Protein AF-0000000085098505 (afdb_homodimer)

Foldseek 3Di:
DVVVVVVVVVPPPDDVPVPPPQPQPPPDPPPPDPPDDDDPPCPPPVPPSQRGPVSVPPPVVPVPPPPPDPPVPPDPPDDPVNVVDDPVPDPCPVVDDDDDDDDPVVVVLVCQVVLNPFQEWEDEPNDIDGHHLVLLLVQFVLSVPDPDRDRYHYDYCVQANPVLVVLVSVVSSDPDHDDDPVCLLSVLSNCVVRVRPVSVVVSVVQLVDCVNQAAPNLVVVLLVNVPGPSCVVSNVVSLVRHALCVLLSLLDPSLLVDDPVSLLCQLLDQRHEDAFLVVSVLSVLSSCVSPVPVCVVCLLSSLVSRDLLRAALLQLVQVCPQEDDPSSNVSCPPPVNVVNSVVSNVVNVVQCVVCVVVVHPSQADPSPPDDRHHFYWDAPLQPQRDQSHDNSVNNDYSVSSNSSSVVSVVDDPCSSVPIGTDDSRDDDPPPVVVVVVVVVVVVD/DVVVVVVVVVVPPDDPDVPPPQPQPFPDDPPPPPPDDDDPPCPCPPPPRPRGPVVVPPPVVPVPPDPPDPPVPPDPPDDPVNVVDDPVPDVCPVVDDDDDDDDPVVVVLVCQVVLHPFQEWEDEPNDIDGHHLVLLLVQFPLSVPDPDRDRYHYDYCVQANPVLVVLLSVVSSDPDDDDDPVCLLSVLSNCVVRVRPVSVVVSVVQLVDCVNQAQVNLVVVLLVNVPGPSCVVSNVVSLVRHALCVLLSLLDPSLLVDDPVSLLCQLLDQRHEDQFLVVSVLSVLSSCVVPVPVCVVCLLSSLVSRDLLRAALLQLVQVCPQEDDPSSNVSCPPPVNVVNSVVSNVVLVVQCVVCVVVVHNSQADPSPPDDRHHFHWDAPLQPQRDQSHDNSVNNDYSVSSNSSSVVSVVDDPCSSVPIGTDDSRDDDPPPVVVVVVVVVVVVD

Structure (mmCIF, N/CA/C/O backbone):
data_AF-0000000085098505-model_v1
#
loop_
_entity.id
_entity.type
_entity.pdbx_description
1 polymer GM20186
#
loop_
_atom_site.group_PDB
_atom_site.id
_atom_site.type_symbol
_atom_site.label_atom_id
_atom_site.label_alt_id
_atom_site.label_comp_id
_atom_site.label_asym_id
_atom_site.label_entity_id
_atom_site.label_seq_id
_atom_site.pdbx_PDB_ins_code
_atom_site.Cartn_x
_atom_site.Cartn_y
_atom_site.Cartn_z
_atom_site.occupancy
_atom_site.B_iso_or_equiv
_atom_site.auth_seq_id
_atom_site.auth_comp_id
_atom_site.auth_asym_id
_atom_site.auth_atom_id
_atom_site.pdbx_PDB_model_num
ATOM 1 N N . MET A 1 1 ? 0.4 5.277 16.359 1 29.17 1 MET A N 1
ATOM 2 C CA . MET A 1 1 ? 1.47 5.285 15.375 1 29.17 1 MET A CA 1
ATOM 3 C C . MET A 1 1 ? 2.838 5.227 16.047 1 29.17 1 MET A C 1
ATOM 5 O O . MET A 1 1 ? 3.709 4.465 15.617 1 29.17 1 MET A O 1
ATOM 9 N N . GLU A 1 2 ? 2.951 6.18 17.016 1 38.34 2 GLU A N 1
ATOM 10 C CA . GLU A 1 2 ? 4.168 6.152 17.812 1 38.34 2 GLU A CA 1
ATOM 11 C C . GLU A 1 2 ? 4.359 4.793 18.484 1 38.34 2 GLU A C 1
ATOM 13 O O . GLU A 1 2 ? 5.48 4.285 18.562 1 38.34 2 GLU A O 1
ATOM 18 N N . GLU A 1 3 ? 3.172 4.312 18.781 1 39.97 3 GLU A N 1
ATOM 19 C CA . GLU A 1 3 ? 3.305 3.055 19.516 1 39.97 3 GLU A CA 1
ATOM 20 C C . GLU A 1 3 ? 3.748 1.927 18.578 1 39.97 3 GLU A C 1
ATOM 22 O O . GLU A 1 3 ? 4.562 1.084 18.969 1 39.97 3 GLU A O 1
ATOM 27 N N . LEU A 1 4 ? 3.197 2.053 17.406 1 39.06 4 LEU A N 1
ATOM 28 C CA . LEU A 1 4 ? 3.545 0.969 16.484 1 39.06 4 LEU A CA 1
ATOM 29 C C . LEU A 1 4 ? 4.996 1.08 16.047 1 39.06 4 LEU A C 1
ATOM 31 O O . LEU A 1 4 ? 5.707 0.075 15.977 1 39.06 4 LEU A O 1
ATOM 35 N N . MET A 1 5 ? 5.473 2.301 15.828 1 36 5 MET A N 1
ATOM 36 C CA . MET A 1 5 ? 6.859 2.479 15.414 1 36 5 MET A CA 1
ATOM 37 C C . MET A 1 5 ? 7.809 2.25 16.594 1 36 5 MET A C 1
ATOM 39 O O . MET A 1 5 ? 8.984 1.926 16.391 1 36 5 MET A O 1
ATOM 43 N N . ARG A 1 6 ? 7.527 2.645 17.844 1 44.19 6 ARG A N 1
ATOM 44 C CA . ARG A 1 6 ? 8.414 2.41 18.984 1 44.19 6 ARG A CA 1
ATOM 45 C C . ARG A 1 6 ? 8.727 0.925 19.141 1 44.19 6 ARG A C 1
ATOM 47 O O . ARG A 1 6 ? 9.836 0.556 19.516 1 44.19 6 ARG A O 1
ATOM 54 N N . GLN A 1 7 ? 7.871 0.088 18.766 1 38.03 7 GLN A N 1
ATOM 55 C CA . GLN A 1 7 ? 8.133 -1.342 18.891 1 38.03 7 GLN A CA 1
ATOM 56 C C . GLN A 1 7 ? 9.164 -1.81 17.875 1 38.03 7 GLN A C 1
ATOM 58 O O . GLN A 1 7 ? 9.828 -2.83 18.078 1 38.03 7 GLN A O 1
ATOM 63 N N . GLN A 1 8 ? 9.297 -1.028 16.844 1 37.81 8 GLN A N 1
ATOM 64 C CA . GLN A 1 8 ? 10.242 -1.464 15.82 1 37.81 8 GLN A CA 1
ATOM 65 C C . GLN A 1 8 ? 11.68 -1.15 16.234 1 37.81 8 GLN A C 1
ATOM 67 O O . GLN A 1 8 ? 12.617 -1.818 15.789 1 37.81 8 GLN A O 1
ATOM 72 N N . GLN A 1 9 ? 11.977 -0.041 16.906 1 37.16 9 GLN A N 1
ATOM 73 C CA . GLN A 1 9 ? 13.367 0.325 17.156 1 37.16 9 GLN A CA 1
ATOM 74 C C . GLN A 1 9 ? 14.062 -0.715 18.016 1 37.16 9 GLN A C 1
ATOM 76 O O . GLN A 1 9 ? 15.297 -0.784 18.047 1 37.16 9 GLN A O 1
ATOM 81 N N . LEU A 1 10 ? 13.398 -1.278 19.016 1 36.31 10 LEU A N 1
ATOM 82 C CA . LEU A 1 10 ? 14.156 -2.156 19.906 1 36.31 10 LEU A CA 1
ATOM 83 C C . LEU A 1 10 ? 14.664 -3.383 19.156 1 36.31 10 LEU A C 1
ATOM 85 O O . LEU A 1 10 ? 15.57 -4.074 19.625 1 36.31 10 LEU A O 1
ATOM 89 N N . SER A 1 11 ? 13.914 -3.855 18.156 1 35.44 11 SER A N 1
ATOM 90 C CA . SER A 1 11 ? 14.242 -5.172 17.625 1 35.44 11 SER A CA 1
ATOM 91 C C . SER A 1 11 ? 15.367 -5.09 16.594 1 35.44 11 SER A C 1
ATOM 93 O O . SER A 1 11 ? 15.664 -6.066 15.906 1 35.44 11 SER A O 1
ATOM 95 N N . ASN A 1 12 ? 16.016 -3.971 16.453 1 32.5 12 ASN A N 1
ATOM 96 C CA . ASN A 1 12 ? 16.969 -3.881 15.344 1 32.5 12 ASN A CA 1
ATOM 97 C C . ASN A 1 12 ? 18.219 -4.699 15.617 1 32.5 12 ASN A C 1
ATOM 99 O O . ASN A 1 12 ? 19.219 -4.574 14.898 1 32.5 12 ASN A O 1
ATOM 103 N N . GLY A 1 13 ? 18.609 -4.941 16.812 1 31.31 13 GLY A N 1
ATOM 104 C CA . GLY A 1 13 ? 19.984 -5.43 16.859 1 31.31 13 GLY A CA 1
ATOM 105 C C . GLY A 1 13 ? 20.172 -6.738 16.125 1 31.31 13 GLY A C 1
ATOM 106 O O . GLY A 1 13 ? 21.297 -7.25 16.047 1 31.31 13 GLY A O 1
ATOM 107 N N . GLN A 1 14 ? 19.312 -7.77 16.438 1 27.17 14 GLN A N 1
ATOM 108 C CA . GLN A 1 14 ? 19.859 -9.102 16.172 1 27.17 14 GLN A CA 1
ATOM 109 C C . GLN A 1 14 ? 20.062 -9.328 14.688 1 27.17 14 GLN A C 1
ATOM 111 O O . GLN A 1 14 ? 19.438 -8.672 13.852 1 27.17 14 GLN A O 1
ATOM 116 N N . LYS A 1 15 ? 21.094 -10.367 14.25 1 29.09 15 LYS A N 1
ATOM 117 C CA . LYS A 1 15 ? 21.594 -11.016 13.047 1 29.09 15 LYS A CA 1
ATOM 118 C C . LYS A 1 15 ? 20.453 -11.344 12.078 1 29.09 15 LYS A C 1
ATOM 120 O O . LYS A 1 15 ? 19.344 -11.625 12.508 1 29.09 15 LYS A O 1
ATOM 125 N N . SER A 1 16 ? 20.641 -10.969 10.773 1 29.52 16 SER A N 1
ATOM 126 C CA . SER A 1 16 ? 19.828 -11.102 9.57 1 29.52 16 SER A CA 1
ATOM 127 C C . SER A 1 16 ? 19.281 -12.516 9.43 1 29.52 16 SER A C 1
ATOM 129 O O . SER A 1 16 ? 19.891 -13.375 8.789 1 29.52 16 SER A O 1
ATOM 131 N N . GLU A 1 17 ? 19 -13.195 10.547 1 27.09 17 GLU A N 1
ATOM 132 C CA . GLU A 1 17 ? 18.453 -14.5 10.188 1 27.09 17 GLU A CA 1
ATOM 133 C C . GLU A 1 17 ? 17.312 -14.367 9.172 1 27.09 17 GLU A C 1
ATOM 135 O O . GLU A 1 17 ? 16.578 -13.383 9.188 1 27.09 17 GLU A O 1
ATOM 140 N N . ARG A 1 18 ? 17.484 -15.078 8.023 1 27.3 18 ARG A N 1
ATOM 141 C CA . ARG A 1 18 ? 16.453 -15.242 6.996 1 27.3 18 ARG A CA 1
ATOM 142 C C . ARG A 1 18 ? 15.062 -15.312 7.617 1 27.3 18 ARG A C 1
ATOM 144 O O . ARG A 1 18 ? 14.742 -16.25 8.336 1 27.3 18 ARG A O 1
ATOM 151 N N . GLN A 1 19 ? 14.578 -14.102 8.031 1 27.55 19 GLN A N 1
ATOM 152 C CA . GLN A 1 19 ? 13.25 -14.031 8.617 1 27.55 19 GLN A CA 1
ATOM 153 C C . GLN A 1 19 ? 12.234 -14.812 7.777 1 27.55 19 GLN A C 1
ATOM 155 O O . GLN A 1 19 ? 12 -14.477 6.613 1 27.55 19 GLN A O 1
ATOM 160 N N . GLU A 1 20 ? 12.18 -16.047 7.988 1 27.95 20 GLU A N 1
ATOM 161 C CA . GLU A 1 20 ? 11.055 -16.828 7.496 1 27.95 20 GLU A CA 1
ATOM 162 C C . GLU A 1 20 ? 9.734 -16.109 7.727 1 27.95 20 GLU A C 1
ATOM 164 O O . GLU A 1 20 ? 9.414 -15.727 8.852 1 27.95 20 GLU A O 1
ATOM 169 N N . LEU A 1 21 ? 9.43 -15.234 6.816 1 26.52 21 LEU A N 1
ATOM 170 C CA . LEU A 1 21 ? 8.141 -14.57 6.906 1 26.52 21 LEU A CA 1
ATOM 171 C C . LEU A 1 21 ? 7.059 -15.539 7.375 1 26.52 21 LEU A C 1
ATOM 173 O O . LEU A 1 21 ? 6.727 -16.5 6.672 1 26.52 21 LEU A O 1
ATOM 177 N N . THR A 1 22 ? 7.039 -15.781 8.664 1 26.28 22 THR A N 1
ATOM 178 C CA . THR A 1 22 ? 5.918 -16.484 9.273 1 26.28 22 THR A CA 1
ATOM 179 C C . THR A 1 22 ? 4.621 -15.703 9.102 1 26.28 22 THR A C 1
ATOM 181 O O . THR A 1 22 ? 4.547 -14.531 9.477 1 26.28 22 THR A O 1
ATOM 184 N N . CYS A 1 23 ? 4.078 -15.703 7.996 1 26.86 23 CYS A N 1
ATOM 185 C CA . CYS A 1 23 ? 2.785 -15.047 7.805 1 26.86 23 CYS A CA 1
ATOM 186 C C . CYS A 1 23 ? 1.766 -15.555 8.82 1 26.86 23 CYS A C 1
ATOM 188 O O . CYS A 1 23 ? 1.521 -16.75 8.922 1 26.86 23 CYS A O 1
ATOM 190 N N . SER A 1 24 ? 1.699 -14.961 9.961 1 28.16 24 SER A N 1
ATOM 191 C CA . SER A 1 24 ? 0.625 -15.25 10.906 1 28.16 24 SER A CA 1
ATOM 192 C C . SER A 1 24 ? -0.72 -14.758 10.383 1 28.16 24 SER A C 1
ATOM 194 O O . SER A 1 24 ? -0.896 -13.57 10.133 1 28.16 24 SER A O 1
ATOM 196 N N . VAL A 1 25 ? -1.321 -15.422 9.523 1 30.52 25 VAL A N 1
ATOM 197 C CA . VAL A 1 25 ? -2.703 -15.094 9.188 1 30.52 25 VAL A CA 1
ATOM 198 C C . VAL A 1 25 ? -3.596 -15.289 10.414 1 30.52 25 VAL A C 1
ATOM 200 O O . VAL A 1 25 ? -3.586 -16.359 11.031 1 30.52 25 VAL A O 1
ATOM 203 N N . LEU A 1 26 ? -3.873 -14.297 11.18 1 28.25 26 LEU A N 1
ATOM 204 C CA . LEU A 1 26 ? -4.781 -14.305 12.32 1 28.25 26 LEU A CA 1
ATOM 205 C C . LEU A 1 26 ? -6.199 -14.656 11.883 1 28.25 26 LEU A C 1
ATOM 207 O O . LEU A 1 26 ? -6.777 -13.969 11.031 1 28.25 26 LEU A O 1
ATOM 211 N N . PHE A 1 27 ? -6.625 -15.922 12.031 1 26.42 27 PHE A N 1
ATOM 212 C CA . PHE A 1 27 ? -7.977 -16.438 11.812 1 26.42 27 PHE A CA 1
ATOM 213 C C . PHE A 1 27 ? -8.898 -16.031 12.961 1 26.42 27 PHE A C 1
ATOM 215 O O . PHE A 1 27 ? -8.656 -16.391 14.109 1 26.42 27 PHE A O 1
ATOM 222 N N . THR A 1 28 ? -9.438 -14.758 13.062 1 27.59 28 THR A N 1
ATOM 223 C CA . THR A 1 28 ? -10.375 -14.406 14.125 1 27.59 28 THR A CA 1
ATOM 224 C C . THR A 1 28 ? -11.766 -14.961 13.812 1 27.59 28 THR A C 1
ATOM 226 O O . THR A 1 28 ? -12.266 -14.805 12.703 1 27.59 28 THR A O 1
ATOM 229 N N . ASN A 1 29 ? -12.273 -16.062 14.5 1 24.61 29 ASN A N 1
ATOM 230 C CA . ASN A 1 29 ? -13.672 -16.469 14.477 1 24.61 29 ASN A CA 1
ATOM 231 C C . ASN A 1 29 ? -14.562 -15.422 15.133 1 24.61 29 ASN A C 1
ATOM 233 O O . ASN A 1 29 ? -14.453 -15.156 16.328 1 24.61 29 ASN A O 1
ATOM 237 N N . PRO A 1 30 ? -15.281 -14.633 14.477 1 26.17 30 PRO A N 1
ATOM 238 C CA . PRO A 1 30 ? -16.125 -13.648 15.141 1 26.17 30 PRO A CA 1
ATOM 239 C C . PRO A 1 30 ? -17.297 -14.281 15.891 1 26.17 30 PRO A C 1
ATOM 241 O O . PRO A 1 30 ? -17.922 -13.641 16.734 1 26.17 30 PRO A O 1
ATOM 244 N N . LYS A 1 31 ? -18.047 -15.359 15.391 1 27.75 31 LYS A N 1
ATOM 245 C CA . LYS A 1 31 ? -19.391 -15.594 15.914 1 27.75 31 LYS A CA 1
ATOM 246 C C . LYS A 1 31 ? -19.344 -16.094 17.359 1 27.75 31 LYS A C 1
ATOM 248 O O . LYS A 1 31 ? -20.391 -16.406 17.938 1 27.75 31 LYS A O 1
ATOM 253 N N . PHE A 1 32 ? -18.375 -16.797 17.906 1 28.53 32 PHE A N 1
ATOM 254 C CA . PHE A 1 32 ? -18.656 -17.391 19.203 1 28.53 32 PHE A CA 1
ATOM 255 C C . PHE A 1 32 ? -18.859 -16.312 20.266 1 28.53 32 PHE A C 1
ATOM 257 O O . PHE A 1 32 ? -17.891 -15.727 20.75 1 28.53 32 PHE A O 1
ATOM 264 N N . ARG A 1 33 ? -20.062 -15.703 20.094 1 25.55 33 ARG A N 1
ATOM 265 C CA . ARG A 1 33 ? -20.594 -15.016 21.266 1 25.55 33 ARG A CA 1
ATOM 266 C C . ARG A 1 33 ? -20.734 -15.969 22.453 1 25.55 33 ARG A C 1
ATOM 268 O O . ARG A 1 33 ? -21.094 -17.141 22.281 1 25.55 33 ARG A O 1
ATOM 275 N N . ALA A 1 34 ? -20.156 -15.719 23.531 1 25.73 34 ALA A N 1
ATOM 276 C CA . ALA A 1 34 ? -20.203 -16.328 24.844 1 25.73 34 ALA A CA 1
ATOM 277 C C . ALA A 1 34 ? -21.641 -16.531 25.297 1 25.73 34 ALA A C 1
ATOM 279 O O . ALA A 1 34 ? -22.297 -15.602 25.781 1 25.73 34 ALA A O 1
ATOM 280 N N . ASP A 1 35 ? -22.516 -17.156 24.516 1 23.64 35 ASP A N 1
ATOM 281 C CA . ASP A 1 35 ? -23.75 -17.359 25.266 1 23.64 35 ASP A CA 1
ATOM 282 C C . ASP A 1 35 ? -23.5 -18.266 26.484 1 23.64 35 ASP A C 1
ATOM 284 O O . ASP A 1 35 ? -22.828 -19.281 26.375 1 23.64 35 ASP A O 1
ATOM 288 N N . LYS A 1 36 ? -23.859 -17.828 27.75 1 26.55 36 LYS A N 1
ATOM 289 C CA . LYS A 1 36 ? -23.719 -18.266 29.141 1 26.55 36 LYS A CA 1
ATOM 290 C C . LYS A 1 36 ? -24.344 -19.641 29.359 1 26.55 36 LYS A C 1
ATOM 292 O O . LYS A 1 36 ? -24.281 -20.188 30.453 1 26.55 36 LYS A O 1
ATOM 297 N N . SER A 1 37 ? -25.5 -19.953 28.656 1 22.78 37 SER A N 1
ATOM 298 C CA . SER A 1 37 ? -26.344 -20.828 29.469 1 22.78 37 SER A CA 1
ATOM 299 C C . SER A 1 37 ? -25.688 -22.203 29.656 1 22.78 37 SER A C 1
ATOM 301 O O . SER A 1 37 ? -24.75 -22.547 28.938 1 22.78 37 SER A O 1
ATOM 303 N N . SER A 1 38 ? -26.641 -23.359 29.828 1 23.41 38 SER A N 1
ATOM 304 C CA . SER A 1 38 ? -26.781 -24.578 30.625 1 23.41 38 SER A CA 1
ATOM 305 C C . SER A 1 38 ? -25.812 -25.656 30.172 1 23.41 38 SER A C 1
ATOM 307 O O . SER A 1 38 ? -25.078 -26.219 30.984 1 23.41 38 SER A O 1
ATOM 309 N N . THR A 1 39 ? -26.391 -26.844 29.703 1 23.81 39 THR A N 1
ATOM 310 C CA . THR A 1 39 ? -26.094 -28.25 29.938 1 23.81 39 THR A CA 1
ATOM 311 C C . THR A 1 39 ? -24.828 -28.656 29.188 1 23.81 39 THR A C 1
ATOM 313 O O . THR A 1 39 ? -24.453 -28.031 28.203 1 23.81 39 THR A O 1
ATOM 316 N N . LYS A 1 40 ? -24.125 -29.922 29.578 1 24.19 40 LYS A N 1
ATOM 317 C CA . LYS A 1 40 ? -22.828 -30.594 29.609 1 24.19 40 LYS A CA 1
ATOM 318 C C . LYS A 1 40 ? -22.328 -30.891 28.188 1 24.19 40 LYS A C 1
ATOM 320 O O . LYS A 1 40 ? -21.125 -30.953 27.953 1 24.19 40 LYS A O 1
ATOM 325 N N . ASP A 1 41 ? -23.094 -31.5 27.297 1 24.77 41 ASP A N 1
ATOM 326 C CA . ASP A 1 41 ? -22.344 -32.344 26.391 1 24.77 41 ASP A CA 1
ATOM 327 C C . ASP A 1 41 ? -21.531 -31.531 25.391 1 24.77 41 ASP A C 1
ATOM 329 O O . ASP A 1 41 ? -22.109 -30.891 24.516 1 24.77 41 ASP A O 1
ATOM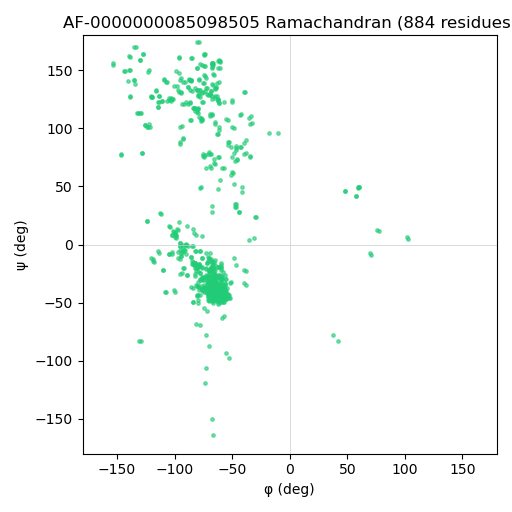 333 N N . GLU A 1 42 ? -20.547 -30.797 25.875 1 25.62 42 GLU A N 1
ATOM 334 C CA . GLU A 1 42 ? -19.703 -29.719 25.359 1 25.62 42 GLU A CA 1
ATOM 335 C C . GLU A 1 42 ? -18.891 -30.188 24.156 1 25.62 42 GLU A C 1
ATOM 337 O O . GLU A 1 42 ? -17.891 -30.875 24.328 1 25.62 42 GLU A O 1
ATOM 342 N N . ILE A 1 43 ? -19.594 -30.703 23.141 1 25.5 43 ILE A N 1
ATOM 343 C CA . ILE A 1 43 ? -18.766 -31.156 22.031 1 25.5 43 ILE A CA 1
ATOM 344 C C . ILE A 1 43 ? -17.844 -30.016 21.594 1 25.5 43 ILE A C 1
ATOM 346 O O . ILE A 1 43 ? -18.297 -28.953 21.156 1 25.5 43 ILE A O 1
ATOM 350 N N . ASN A 1 44 ? -16.641 -29.844 22.25 1 23.25 44 ASN A N 1
ATOM 351 C CA . ASN A 1 44 ? -15.438 -29.031 22.141 1 23.25 44 ASN A CA 1
ATOM 352 C C . ASN A 1 44 ? -14.992 -28.891 20.688 1 23.25 44 ASN A C 1
ATOM 354 O O . ASN A 1 44 ? -14.406 -29.812 20.109 1 23.25 44 ASN A O 1
ATOM 358 N N . SER A 1 45 ? -15.859 -28.547 19.859 1 25.14 45 SER A N 1
ATOM 359 C CA . SER A 1 45 ? -15.531 -28.328 18.453 1 25.14 45 SER A CA 1
ATOM 360 C C . SER A 1 45 ? -14.328 -27.406 18.297 1 25.14 45 SER A C 1
ATOM 362 O O . SER A 1 45 ? -14.422 -26.219 18.562 1 25.14 45 SER A O 1
ATOM 364 N N . ILE A 1 46 ? -13.164 -27.797 18.781 1 24.55 46 ILE A N 1
ATOM 365 C CA . ILE A 1 46 ? -11.852 -27.156 18.75 1 24.55 46 ILE A CA 1
ATOM 366 C C . ILE A 1 46 ? -11.539 -26.672 17.344 1 24.55 46 ILE A C 1
ATOM 368 O O . ILE A 1 46 ? -11.367 -27.484 16.422 1 24.55 46 ILE A O 1
ATOM 372 N N . ALA A 1 47 ? -12.195 -25.672 16.938 1 27.81 47 ALA A N 1
ATOM 373 C CA . ALA A 1 47 ? -11.828 -24.906 15.742 1 27.81 47 ALA A CA 1
ATOM 374 C C . ALA A 1 47 ? -10.328 -24.609 15.727 1 27.81 47 ALA A C 1
ATOM 376 O O . ALA A 1 47 ? -9.828 -23.891 16.594 1 27.81 47 ALA A O 1
ATOM 377 N N . ARG A 1 48 ? -9.477 -25.656 15.461 1 26.77 48 ARG A N 1
ATOM 378 C CA . ARG A 1 48 ? -8.016 -25.578 15.445 1 26.77 48 ARG A CA 1
ATOM 379 C C . ARG A 1 48 ? -7.535 -24.391 14.625 1 26.77 48 ARG A C 1
ATOM 381 O O . ARG A 1 48 ? -7.902 -24.25 13.461 1 26.77 48 ARG A O 1
ATOM 388 N N . MET A 1 49 ? -7.191 -23.375 15.234 1 28.27 49 MET A N 1
ATOM 389 C CA . MET A 1 49 ? -6.5 -22.172 14.781 1 28.27 49 MET A CA 1
ATOM 390 C C . MET A 1 49 ? -5.16 -22.531 14.141 1 28.27 49 MET A C 1
ATOM 392 O O . MET A 1 49 ? -4.25 -23 14.812 1 28.27 49 MET A O 1
ATOM 396 N N . VAL A 1 50 ? -5.09 -23.203 13.055 1 28.8 50 VAL A N 1
ATOM 397 C CA . VAL A 1 50 ? -3.787 -23.609 12.531 1 28.8 50 VAL A CA 1
ATOM 398 C C . VAL A 1 50 ? -3.049 -22.375 12 1 28.8 50 VAL A C 1
ATOM 400 O O . VAL A 1 50 ? -3.49 -21.75 11.039 1 28.8 50 VAL A O 1
ATOM 403 N N . SER A 1 51 ? -2.527 -21.625 12.758 1 28.28 51 SER A N 1
ATOM 404 C CA . SER A 1 51 ? -1.788 -20.422 12.367 1 28.28 51 SER A CA 1
ATOM 405 C C . SER A 1 51 ? -0.644 -20.766 11.414 1 28.28 51 SER A C 1
ATOM 407 O O . SER A 1 51 ? -0.294 -19.969 10.547 1 28.28 51 SER A O 1
ATOM 409 N N . ASN A 1 52 ? 0.362 -21.609 11.844 1 28.33 52 ASN A N 1
ATOM 410 C CA . ASN A 1 52 ? 1.623 -21.906 11.18 1 28.33 52 ASN A CA 1
ATOM 411 C C . ASN A 1 52 ? 1.467 -23.047 10.172 1 28.33 52 ASN A C 1
ATOM 413 O O . ASN A 1 52 ? 0.727 -24 10.414 1 28.33 52 ASN A O 1
ATOM 417 N N . ALA A 1 53 ? 1.825 -22.672 8.898 1 31.86 53 ALA A N 1
ATOM 418 C CA . ALA A 1 53 ? 1.839 -23.734 7.895 1 31.86 53 ALA A CA 1
ATOM 419 C C . ALA A 1 53 ? 2.371 -25.047 8.477 1 31.86 53 ALA A C 1
ATOM 421 O O . ALA A 1 53 ? 1.93 -26.125 8.094 1 31.86 53 ALA A O 1
ATOM 422 N N . GLU A 1 54 ? 3.285 -24.859 9.352 1 32.31 54 GLU A N 1
ATOM 423 C CA . GLU A 1 54 ? 3.848 -26.062 9.953 1 32.31 54 GLU A CA 1
ATOM 424 C C . GLU A 1 54 ? 2.773 -26.875 10.672 1 32.31 54 GLU A C 1
ATOM 426 O O . GLU A 1 54 ? 2.881 -28.094 10.773 1 32.31 54 GLU A O 1
ATOM 431 N N . ASP A 1 55 ? 1.881 -26.188 11.094 1 34.12 55 ASP A N 1
ATOM 432 C CA . ASP A 1 55 ? 0.918 -26.922 11.914 1 34.12 55 ASP A CA 1
ATOM 433 C C . ASP A 1 55 ? -0.046 -27.719 11.039 1 34.12 55 ASP A C 1
ATOM 435 O O . ASP A 1 55 ? -0.823 -28.531 11.539 1 34.12 55 ASP A O 1
ATOM 439 N N . LEU A 1 56 ? -0.15 -27.203 9.828 1 33.31 56 LEU A N 1
ATOM 440 C CA . LEU A 1 56 ? -0.962 -28.031 8.938 1 33.31 56 LEU A CA 1
ATOM 441 C C . LEU A 1 56 ? -0.262 -29.344 8.641 1 33.31 56 LEU A C 1
ATOM 443 O O . LEU A 1 56 ? -0.814 -30.203 7.949 1 33.31 56 LEU A O 1
ATOM 447 N N . GLU A 1 57 ? 0.979 -29.438 8.914 1 34.38 57 GLU A N 1
ATOM 448 C CA . GLU A 1 57 ? 1.717 -30.641 8.578 1 34.38 57 GLU A CA 1
ATOM 449 C C . GLU A 1 57 ? 1.121 -31.859 9.273 1 34.38 57 GLU A C 1
ATOM 451 O O . GLU A 1 57 ? 1.558 -33 9.039 1 34.38 57 GLU A O 1
ATOM 456 N N . LEU A 1 58 ? 0.312 -31.641 10.266 1 29.59 58 LEU A N 1
ATOM 457 C CA . LEU A 1 58 ? 0.101 -32.844 11.062 1 29.59 58 LEU A CA 1
ATOM 458 C C . LEU A 1 58 ? -0.603 -33.938 10.242 1 29.59 58 LEU A C 1
ATOM 460 O O . LEU A 1 58 ? -0.37 -35.125 10.438 1 29.59 58 LEU A O 1
ATOM 464 N N . ASP A 1 59 ? -1.539 -33.562 9.391 1 28.92 59 ASP A N 1
ATOM 465 C CA . ASP A 1 59 ? -2.361 -34.719 9.047 1 28.92 59 ASP A CA 1
ATOM 466 C C . ASP A 1 59 ? -1.678 -35.562 7.984 1 28.92 59 ASP A C 1
ATOM 468 O O . ASP A 1 59 ? -2.184 -36.625 7.617 1 28.92 59 ASP A O 1
ATOM 472 N N . ARG A 1 60 ? -0.756 -35.062 7.289 1 31.23 60 ARG A N 1
ATOM 473 C CA . ARG A 1 60 ? -0.229 -35.969 6.277 1 31.23 60 ARG A CA 1
ATOM 474 C C . ARG A 1 60 ? 0.576 -37.094 6.926 1 31.23 60 ARG A C 1
ATOM 476 O O . ARG A 1 60 ? 1.204 -37.875 6.23 1 31.23 60 ARG A O 1
ATOM 483 N N . VAL A 1 61 ? 0.875 -36.969 8.266 1 27.42 61 VAL A N 1
ATOM 484 C CA . VAL A 1 61 ? 1.627 -38.094 8.797 1 27.42 61 VAL A CA 1
ATOM 485 C C . VAL A 1 61 ? 0.883 -39.406 8.5 1 27.42 61 VAL A C 1
ATOM 487 O O . VAL A 1 61 ? 1.505 -40.438 8.266 1 27.42 61 VAL A O 1
ATOM 490 N N . PHE A 1 62 ? -0.48 -39.406 8.75 1 25.84 62 PHE A N 1
ATOM 491 C CA . PHE A 1 62 ? -1.028 -40.719 9.062 1 25.84 62 PHE A CA 1
ATOM 492 C C . PHE A 1 62 ? -1.206 -41.562 7.793 1 25.84 62 PHE A C 1
ATOM 494 O O . PHE A 1 62 ? -1.691 -42.688 7.848 1 25.84 62 PHE A O 1
ATOM 501 N N . ARG A 1 63 ? -1.485 -40.938 6.602 1 30.7 63 ARG A N 1
ATOM 502 C CA . ARG A 1 63 ? -1.91 -42.062 5.777 1 30.7 63 ARG A CA 1
ATOM 503 C C . ARG A 1 63 ? -0.749 -43 5.508 1 30.7 63 ARG A C 1
ATOM 505 O O . ARG A 1 63 ? -0.066 -42.906 4.488 1 30.7 63 ARG A O 1
ATOM 512 N N . LYS A 1 64 ? 0.168 -43.125 6.484 1 28.25 64 LYS A N 1
ATOM 513 C CA . LYS A 1 64 ? 0.992 -44.312 6.402 1 28.25 64 LYS A CA 1
ATOM 514 C C . LYS A 1 64 ? 0.136 -45.562 6.137 1 28.25 64 LYS A C 1
ATOM 516 O O . LYS A 1 64 ? -0.716 -45.938 6.949 1 28.25 64 LYS A O 1
ATOM 521 N N . VAL A 1 65 ? -0.214 -45.812 4.992 1 29.34 65 VAL A N 1
ATOM 522 C CA . VAL A 1 65 ? -0.726 -47.125 4.602 1 29.34 65 VAL A CA 1
ATOM 523 C C . VAL A 1 65 ? -0.015 -48.188 5.402 1 29.34 65 VAL A C 1
ATOM 525 O O . VAL A 1 65 ? 1.214 -48.188 5.516 1 29.34 65 VAL A O 1
ATOM 528 N N . SER A 1 66 ? -0.674 -48.719 6.375 1 25.59 66 SER A N 1
ATOM 529 C CA . SER A 1 66 ? -0.322 -49.938 7.07 1 25.59 66 SER A CA 1
ATOM 530 C C . SER A 1 66 ? 0.299 -50.969 6.117 1 25.59 66 SER A C 1
ATOM 532 O O . SER A 1 66 ? -0.238 -51.219 5.039 1 25.59 66 SER A O 1
ATOM 534 N N . LYS A 1 67 ? 1.587 -51.219 6.234 1 31.89 67 LYS A N 1
ATOM 535 C CA . LYS A 1 67 ? 2.482 -52.219 5.668 1 31.89 67 LYS A CA 1
ATOM 536 C C . LYS A 1 67 ? 1.899 -53.625 5.812 1 31.89 67 LYS A C 1
ATOM 538 O O . LYS A 1 67 ? 2.596 -54.594 5.598 1 31.89 67 LYS A O 1
ATOM 543 N N . ASN A 1 68 ? 0.81 -53.75 6.621 1 31.25 68 ASN A N 1
ATOM 544 C CA . ASN A 1 68 ? 0.794 -55.156 6.984 1 31.25 68 ASN A CA 1
ATOM 545 C C . ASN A 1 68 ? 0.84 -56.062 5.754 1 31.25 68 ASN A C 1
ATOM 547 O O . ASN A 1 68 ? 1.649 -56.969 5.684 1 31.25 68 ASN A O 1
ATOM 551 N N . ASP A 1 69 ? -0.456 -56.531 5.355 1 30.48 69 ASP A N 1
ATOM 552 C CA . ASP A 1 69 ? -0.586 -57.844 4.758 1 30.48 69 ASP A CA 1
ATOM 553 C C . ASP A 1 69 ? 0.038 -57.906 3.365 1 30.48 69 ASP A C 1
ATOM 555 O O . ASP A 1 69 ? -0.558 -57.406 2.398 1 30.48 69 ASP A O 1
ATOM 559 N N . VAL A 1 70 ? 1.31 -57.812 3.188 1 35.22 70 VAL A N 1
ATOM 560 C CA . VAL A 1 70 ? 2.146 -58.156 2.043 1 35.22 70 VAL A CA 1
ATOM 561 C C . VAL A 1 70 ? 1.733 -59.5 1.491 1 35.22 70 VAL A C 1
ATOM 563 O O . VAL A 1 70 ? 2.188 -60.562 1.979 1 35.22 70 VAL A O 1
ATOM 566 N N . GLU A 1 71 ? 0.515 -59.969 1.598 1 32.81 71 GLU A N 1
ATOM 567 C CA . GLU A 1 71 ? 0.443 -61.188 0.793 1 32.81 71 GLU A CA 1
ATOM 568 C C . GLU A 1 71 ? 1.134 -61 -0.555 1 32.81 71 GLU A C 1
ATOM 570 O O . GLU A 1 71 ? 0.994 -59.938 -1.189 1 32.81 71 GLU A O 1
ATOM 575 N N . GLU A 1 72 ? 2.26 -61.656 -0.815 1 37.03 72 GLU A N 1
ATOM 576 C CA . GLU A 1 72 ? 3.119 -61.906 -1.974 1 37.03 72 GLU A CA 1
ATOM 577 C C . GLU A 1 72 ? 2.305 -61.938 -3.264 1 37.03 72 GLU A C 1
ATOM 579 O O . GLU A 1 72 ? 2.191 -63 -3.898 1 37.03 72 GLU A O 1
ATOM 584 N N . THR A 1 73 ? 0.993 -61.656 -3.328 1 37.97 73 THR A N 1
ATOM 585 C CA . THR A 1 73 ? 0.411 -61.844 -4.652 1 37.97 73 THR A CA 1
ATOM 586 C C . THR A 1 73 ? 1.183 -61.031 -5.699 1 37.97 73 THR A C 1
ATOM 588 O O . THR A 1 73 ? 1.393 -59.844 -5.543 1 37.97 73 THR A O 1
ATOM 591 N N . ARG A 1 74 ? 1.995 -61.656 -6.605 1 48.09 74 ARG A N 1
ATOM 592 C CA . ARG A 1 74 ? 2.607 -61.281 -7.875 1 48.09 74 ARG A CA 1
ATOM 593 C C . ARG A 1 74 ? 1.756 -60.25 -8.609 1 48.09 74 ARG A C 1
ATOM 595 O O . ARG A 1 74 ? 1.043 -60.562 -9.555 1 48.09 74 ARG A O 1
ATOM 602 N N . SER A 1 75 ? 0.886 -59.438 -7.926 1 60.59 75 SER A N 1
ATOM 603 C CA . SER A 1 75 ? -0.075 -58.562 -8.609 1 60.59 75 SER A CA 1
ATOM 604 C C . SER A 1 75 ? 0.589 -57.312 -9.125 1 60.59 75 SER A C 1
ATOM 606 O O . SER A 1 75 ? 1.452 -56.719 -8.453 1 60.59 75 SER A O 1
ATOM 608 N N . LEU A 1 76 ? 0.738 -57.188 -10.453 1 68.19 76 LEU A N 1
ATOM 609 C CA . LEU A 1 76 ? 1.109 -56 -11.211 1 68.19 76 LEU A CA 1
ATOM 610 C C . LEU A 1 76 ? 0.289 -54.812 -10.766 1 68.19 76 LEU A C 1
ATOM 612 O O . LEU A 1 76 ? -0.154 -54 -11.594 1 68.19 76 LEU A O 1
ATOM 616 N N . ASN A 1 77 ? -0.06 -54.75 -9.289 1 75 77 ASN A N 1
ATOM 617 C CA . ASN A 1 77 ? -0.927 -53.656 -8.828 1 75 77 ASN A CA 1
ATOM 618 C C . ASN A 1 77 ? -0.173 -52.688 -7.934 1 75 77 ASN A C 1
ATOM 620 O O . ASN A 1 77 ? -0.779 -52 -7.109 1 75 77 ASN A O 1
ATOM 624 N N . ARG A 1 78 ? 1.109 -52.594 -8.109 1 88.06 78 ARG A N 1
ATOM 625 C CA . ARG A 1 78 ? 1.887 -51.656 -7.289 1 88.06 78 ARG A CA 1
ATOM 626 C C . ARG A 1 78 ? 1.917 -50.281 -7.91 1 88.06 78 ARG A C 1
ATOM 628 O O . ARG A 1 78 ? 1.987 -50.125 -9.133 1 88.06 78 ARG A O 1
ATOM 635 N N . SER A 1 79 ? 1.841 -49.344 -6.965 1 89.38 79 SER A N 1
ATOM 636 C CA . SER A 1 79 ? 1.84 -47.938 -7.426 1 89.38 79 SER A CA 1
ATOM 637 C C . SER A 1 79 ? 3.26 -47.438 -7.633 1 89.38 79 SER A C 1
ATOM 639 O O . SER A 1 79 ? 4.223 -48.031 -7.148 1 89.38 79 SER A O 1
ATOM 641 N N . LEU A 1 80 ? 3.35 -46.344 -8.43 1 90.31 80 LEU A N 1
ATOM 642 C CA . LEU A 1 80 ? 4.633 -45.688 -8.695 1 90.31 80 LEU A CA 1
ATOM 643 C C . LEU A 1 80 ? 5.281 -45.219 -7.402 1 90.31 80 LEU A C 1
ATOM 645 O O . LEU A 1 80 ? 6.5 -45.281 -7.254 1 90.31 80 LEU A O 1
ATOM 649 N N . PHE A 1 81 ? 4.465 -44.781 -6.473 1 86.81 81 PHE A N 1
ATOM 650 C CA . PHE A 1 81 ? 4.945 -44.375 -5.164 1 86.81 81 PHE A CA 1
ATOM 651 C C . PHE A 1 81 ? 5.562 -45.531 -4.402 1 86.81 81 PHE A C 1
ATOM 653 O O . PHE A 1 81 ? 6.578 -45.375 -3.723 1 86.81 81 PHE A O 1
ATOM 660 N N . GLU A 1 82 ? 4.895 -46.656 -4.559 1 87.06 82 GLU A N 1
ATOM 661 C CA . GLU A 1 82 ? 5.395 -47.844 -3.898 1 87.06 82 GLU A CA 1
ATOM 662 C C . GLU A 1 82 ? 6.734 -48.281 -4.484 1 87.06 82 GLU A C 1
ATOM 664 O O . GLU A 1 82 ? 7.516 -48.969 -3.818 1 87.06 82 GLU A O 1
ATOM 669 N N . PHE A 1 83 ? 6.992 -47.875 -5.805 1 88.31 83 PHE A N 1
ATOM 670 C CA . PHE A 1 83 ? 8.281 -48.125 -6.438 1 88.31 83 PHE A CA 1
ATOM 671 C C . PHE A 1 83 ? 9.367 -47.219 -5.84 1 88.31 83 PHE A C 1
ATOM 673 O O . PHE A 1 83 ? 10.555 -47.5 -6.023 1 88.31 83 PHE A O 1
ATOM 680 N N . GLY A 1 84 ? 8.93 -46.094 -5.074 1 85.12 84 GLY A N 1
ATOM 681 C CA . GLY A 1 84 ? 9.867 -45.188 -4.465 1 85.12 84 GLY A CA 1
ATOM 682 C C . GLY A 1 84 ? 10.008 -43.875 -5.23 1 85.12 84 GLY A C 1
ATOM 683 O O . GLY A 1 84 ? 10.859 -43.062 -4.906 1 85.12 84 GLY A O 1
ATOM 684 N N . HIS A 1 85 ? 9.195 -43.75 -6.23 1 88.62 85 HIS A N 1
ATOM 685 C CA . HIS A 1 85 ? 9.289 -42.562 -7.031 1 88.62 85 HIS A CA 1
ATOM 686 C C . HIS A 1 85 ? 8.297 -41.5 -6.555 1 88.62 85 HIS A C 1
ATOM 688 O O . HIS A 1 85 ? 7.16 -41.812 -6.207 1 88.62 85 HIS A O 1
ATOM 694 N N . ASN A 1 86 ? 8.828 -40.312 -6.383 1 87.12 86 ASN A N 1
ATOM 695 C CA . ASN A 1 86 ? 8.062 -39.188 -5.934 1 87.12 86 ASN A CA 1
ATOM 696 C C . ASN A 1 86 ? 8.375 -37.938 -6.762 1 87.12 86 ASN A C 1
ATOM 698 O O . ASN A 1 86 ? 9.516 -37.719 -7.172 1 87.12 86 ASN A O 1
ATOM 702 N N . PHE A 1 87 ? 7.387 -37.219 -7.008 1 85.62 87 PHE A N 1
ATOM 703 C CA . PHE A 1 87 ? 7.605 -36.031 -7.824 1 85.62 87 PHE A CA 1
ATOM 704 C C . PHE A 1 87 ? 8.461 -35 -7.074 1 85.62 87 PHE A C 1
ATOM 706 O O . PHE A 1 87 ? 9.039 -34.094 -7.688 1 85.62 87 PHE A O 1
ATOM 713 N N . GLU A 1 88 ? 8.555 -35.125 -5.785 1 83.5 88 GLU A N 1
ATOM 714 C CA . GLU A 1 88 ? 9.336 -34.219 -4.961 1 83.5 88 GLU A CA 1
ATOM 715 C C . GLU A 1 88 ? 10.828 -34.5 -5.07 1 83.5 88 GLU A C 1
ATOM 717 O O . GLU A 1 88 ? 11.656 -33.719 -4.621 1 83.5 88 GLU A O 1
ATOM 722 N N . ASP A 1 89 ? 11.094 -35.656 -5.691 1 81 89 ASP A N 1
ATOM 723 C CA . ASP A 1 89 ? 12.5 -36 -5.852 1 81 89 ASP A CA 1
ATOM 724 C C . ASP A 1 89 ? 13.141 -35.219 -6.984 1 81 89 ASP A C 1
ATOM 726 O O . ASP A 1 89 ? 13.758 -35.781 -7.887 1 81 89 ASP A O 1
ATOM 730 N N . ALA A 1 90 ? 12.914 -33.906 -6.969 1 80.62 90 ALA A N 1
ATOM 731 C CA . ALA A 1 90 ? 13.438 -33.031 -8.023 1 80.62 90 ALA A CA 1
ATOM 732 C C . ALA A 1 90 ? 14.773 -32.438 -7.621 1 80.62 90 ALA A C 1
ATOM 734 O O . ALA A 1 90 ? 14.836 -31.625 -6.688 1 80.62 90 ALA A O 1
ATOM 735 N N . ASP A 1 91 ? 15.984 -32.812 -8.023 1 74.19 91 ASP A N 1
ATOM 736 C CA . ASP A 1 91 ? 17.328 -32.406 -7.617 1 74.19 91 ASP A CA 1
ATOM 737 C C . ASP A 1 91 ? 17.625 -30.969 -8.008 1 74.19 91 ASP A C 1
ATOM 739 O O . ASP A 1 91 ? 18.297 -30.234 -7.258 1 74.19 91 ASP A O 1
ATOM 743 N N . GLY A 1 92 ? 17.109 -30.375 -8.992 1 74.38 92 GLY A N 1
ATOM 744 C CA . GLY A 1 92 ? 17.469 -29.062 -9.5 1 74.38 92 GLY A CA 1
ATOM 745 C C . GLY A 1 92 ? 16.578 -27.953 -8.977 1 74.38 92 GLY A C 1
ATOM 746 O O . GLY A 1 92 ? 16.688 -26.797 -9.398 1 74.38 92 GLY A O 1
ATOM 747 N N . TRP A 1 93 ? 15.945 -28.219 -7.957 1 78.69 93 TRP A N 1
ATOM 748 C CA . TRP A 1 93 ? 14.922 -27.281 -7.48 1 78.69 93 TRP A CA 1
ATOM 749 C C . TRP A 1 93 ? 15.555 -26.047 -6.855 1 78.69 93 TRP A C 1
ATOM 751 O O . TRP A 1 93 ? 15.094 -24.922 -7.082 1 78.69 93 TRP A O 1
ATOM 761 N N . LEU A 1 94 ? 16.609 -26.234 -6.184 1 73.56 94 LEU A N 1
ATOM 762 C CA . LEU A 1 94 ? 17.203 -25.141 -5.43 1 73.56 94 LEU A CA 1
ATOM 763 C C . LEU A 1 94 ? 18.031 -24.25 -6.34 1 73.56 94 LEU A C 1
ATOM 765 O O . LEU A 1 94 ? 18.297 -23.094 -6.004 1 73.56 94 LEU A O 1
ATOM 769 N N . LYS A 1 95 ? 18.422 -24.781 -7.527 1 76.5 95 LYS A N 1
ATOM 770 C CA . LYS A 1 95 ? 19.312 -24.031 -8.414 1 76.5 95 LYS A CA 1
ATOM 771 C C . LYS A 1 95 ? 18.516 -23.219 -9.43 1 76.5 95 LYS A C 1
ATOM 773 O O . LYS A 1 95 ? 19.078 -22.406 -10.164 1 76.5 95 LYS A O 1
ATOM 778 N N . LEU A 1 96 ? 17.266 -23.328 -9.344 1 79.56 96 LEU A N 1
ATOM 779 C CA . LEU A 1 96 ? 16.469 -22.703 -10.398 1 79.56 96 LEU A CA 1
ATOM 780 C C . LEU A 1 96 ? 16.328 -21.203 -10.156 1 79.56 96 LEU A C 1
ATOM 782 O O . LEU A 1 96 ? 16.109 -20.766 -9.023 1 79.56 96 LEU A O 1
ATOM 786 N N . GLU A 1 97 ? 16.641 -20.469 -11.203 1 78 97 GLU A N 1
ATOM 787 C CA . GLU A 1 97 ? 16.438 -19.016 -11.148 1 78 97 GLU A CA 1
ATOM 788 C C . GLU A 1 97 ? 14.953 -18.672 -11.031 1 78 97 GLU A C 1
ATOM 790 O O . GLU A 1 97 ? 14.133 -19.188 -11.797 1 78 97 GLU A O 1
ATOM 795 N N . GLN A 1 98 ? 14.648 -17.938 -10.094 1 78.19 98 GLN A N 1
ATOM 796 C CA . GLN A 1 98 ? 13.258 -17.562 -9.852 1 78.19 98 GLN A CA 1
ATOM 797 C C . GLN A 1 98 ? 12.836 -16.422 -10.773 1 78.19 98 GLN A C 1
ATOM 799 O O . GLN A 1 98 ? 13.633 -15.531 -11.078 1 78.19 98 GLN A O 1
ATOM 804 N N . PRO A 1 99 ? 11.664 -16.625 -11.359 1 81.5 99 PRO A N 1
ATOM 805 C CA . PRO A 1 99 ? 11.172 -15.539 -12.195 1 81.5 99 PRO A CA 1
ATOM 806 C C . PRO A 1 99 ? 10.961 -14.242 -11.422 1 81.5 99 PRO A C 1
ATOM 808 O O . PRO A 1 99 ? 10.805 -14.273 -10.195 1 81.5 99 PRO A O 1
ATOM 811 N N . CYS A 1 100 ? 10.984 -13.195 -12.195 1 82.38 100 CYS A N 1
ATOM 812 C CA . CYS A 1 100 ? 10.844 -11.883 -11.57 1 82.38 100 CYS A CA 1
ATOM 813 C C . CYS A 1 100 ? 9.391 -11.594 -11.211 1 82.38 100 CYS A C 1
ATOM 815 O O . CYS A 1 100 ? 8.492 -11.82 -12.023 1 82.38 100 CYS A O 1
ATOM 817 N N . LYS A 1 101 ? 9.125 -11.25 -9.984 1 90.94 101 LYS A N 1
ATOM 818 C CA . LYS A 1 101 ? 7.812 -10.844 -9.492 1 90.94 101 LYS A CA 1
ATOM 819 C C . LYS A 1 101 ? 7.688 -9.328 -9.438 1 90.94 101 LYS A C 1
ATOM 821 O O . LYS A 1 101 ? 8.641 -8.633 -9.07 1 90.94 101 LYS A O 1
ATOM 826 N N . ASP A 1 102 ? 6.57 -8.812 -9.883 1 90.56 102 ASP A N 1
ATOM 827 C CA . ASP A 1 102 ? 6.305 -7.387 -9.695 1 90.56 102 ASP A CA 1
ATOM 828 C C . ASP A 1 102 ? 6.227 -7.039 -8.211 1 90.56 102 ASP A C 1
ATOM 830 O O . ASP A 1 102 ? 5.402 -7.594 -7.48 1 90.56 102 ASP A O 1
ATOM 834 N N . GLN A 1 103 ? 7.016 -6.129 -7.836 1 92.38 103 GLN A N 1
ATOM 835 C CA . GLN A 1 103 ? 7.078 -5.781 -6.422 1 92.38 103 GLN A CA 1
ATOM 836 C C . GLN A 1 103 ? 5.789 -5.109 -5.961 1 92.38 103 GLN A C 1
ATOM 838 O O . GLN A 1 103 ? 5.258 -4.234 -6.648 1 92.38 103 GLN A O 1
ATOM 843 N N . LEU A 1 104 ? 5.297 -5.559 -4.891 1 94.62 104 LEU A N 1
ATOM 844 C CA . LEU A 1 104 ? 4.035 -5.066 -4.348 1 94.62 104 LEU A CA 1
ATOM 845 C C . LEU A 1 104 ? 4.086 -3.553 -4.148 1 94.62 104 LEU A C 1
ATOM 847 O O . LEU A 1 104 ? 3.16 -2.84 -4.539 1 94.62 104 LEU A O 1
ATOM 851 N N . ALA A 1 105 ? 5.184 -3.037 -3.592 1 93 105 ALA A N 1
ATOM 852 C CA . ALA A 1 105 ? 5.332 -1.616 -3.287 1 93 105 ALA A CA 1
ATOM 853 C C . ALA A 1 105 ? 5.23 -0.77 -4.551 1 93 105 ALA A C 1
ATOM 855 O O . ALA A 1 105 ? 4.598 0.289 -4.551 1 93 105 ALA A O 1
ATOM 856 N N . THR A 1 106 ? 5.812 -1.255 -5.559 1 92.38 106 THR A N 1
ATOM 857 C CA . THR A 1 106 ? 5.828 -0.527 -6.82 1 92.38 106 THR A CA 1
ATOM 858 C C . THR A 1 106 ? 4.434 -0.478 -7.434 1 92.38 106 THR A C 1
ATOM 860 O O . THR A 1 106 ? 4.004 0.565 -7.934 1 92.38 106 THR A O 1
ATOM 863 N N . VAL A 1 107 ? 3.793 -1.578 -7.387 1 93.62 107 VAL A N 1
ATOM 864 C CA . VAL A 1 107 ? 2.453 -1.642 -7.961 1 93.62 107 VAL A CA 1
ATOM 865 C C . VAL A 1 107 ? 1.498 -0.774 -7.145 1 93.62 107 VAL A C 1
ATOM 867 O O . VAL A 1 107 ? 0.675 -0.047 -7.707 1 93.62 107 VAL A O 1
ATOM 870 N N . LEU A 1 108 ? 1.607 -0.844 -5.902 1 94.5 108 LEU A N 1
ATOM 871 C CA . LEU A 1 108 ? 0.763 -0.032 -5.031 1 94.5 108 LEU A CA 1
ATOM 872 C C . LEU A 1 108 ? 0.998 1.454 -5.281 1 94.5 108 LEU A C 1
ATOM 874 O O . LEU A 1 108 ? 0.048 2.238 -5.324 1 94.5 108 LEU A O 1
ATOM 878 N N . ARG A 1 109 ? 2.244 1.854 -5.348 1 93 109 ARG A N 1
ATOM 879 C CA . ARG A 1 109 ? 2.564 3.248 -5.633 1 93 109 ARG A CA 1
ATOM 880 C C . ARG A 1 109 ? 1.86 3.723 -6.902 1 93 109 ARG A C 1
ATOM 882 O O . ARG A 1 109 ? 1.277 4.809 -6.926 1 93 109 ARG A O 1
ATOM 889 N N . TYR A 1 110 ? 1.951 2.91 -7.844 1 93.19 110 TYR A N 1
ATOM 890 C CA . TYR A 1 110 ? 1.292 3.236 -9.102 1 93.19 110 TYR A CA 1
ATOM 891 C C . TYR A 1 110 ? -0.216 3.35 -8.914 1 93.19 110 TYR A C 1
ATOM 893 O O . TYR A 1 110 ? -0.846 4.266 -9.445 1 93.19 110 TYR A O 1
ATOM 901 N N . MET A 1 111 ? -0.763 2.432 -8.18 1 93.25 111 MET A N 1
ATOM 902 C CA . MET A 1 111 ? -2.203 2.422 -7.938 1 93.25 111 MET A CA 1
ATOM 903 C C . MET A 1 111 ? -2.637 3.674 -7.184 1 93.25 111 MET A C 1
ATOM 905 O O . MET A 1 111 ? -3.664 4.273 -7.508 1 93.25 111 MET A O 1
ATOM 909 N N . PHE A 1 112 ? -1.921 4.027 -6.234 1 94.12 112 PHE A N 1
ATOM 910 C CA . PHE A 1 112 ? -2.24 5.184 -5.406 1 94.12 112 PHE A CA 1
ATOM 911 C C . PHE A 1 112 ? -2.119 6.473 -6.211 1 94.12 112 PHE A C 1
ATOM 913 O O . PHE A 1 112 ? -3.014 7.32 -6.172 1 94.12 112 PHE A O 1
ATOM 920 N N . GLU A 1 113 ? -1.052 6.609 -6.898 1 87.5 113 GLU A N 1
ATOM 921 C CA . GLU A 1 113 ? -0.792 7.828 -7.66 1 87.5 113 GLU A CA 1
ATOM 922 C C . GLU A 1 113 ? -1.797 7.992 -8.797 1 87.5 113 GLU A C 1
ATOM 924 O O . GLU A 1 113 ? -2.158 9.117 -9.156 1 87.5 113 GLU A O 1
ATOM 929 N N . SER A 1 114 ? -2.23 6.848 -9.297 1 87.75 114 SER A N 1
ATOM 930 C CA . SER A 1 114 ? -3.176 6.898 -10.406 1 87.75 114 SER A CA 1
ATOM 931 C C . SER A 1 114 ? -4.617 6.797 -9.914 1 87.75 114 SER A C 1
ATOM 933 O O . SER A 1 114 ? -5.555 6.809 -10.711 1 87.75 114 SER A O 1
ATOM 935 N N . HIS A 1 115 ? -4.793 6.656 -8.656 1 88.69 115 HIS A N 1
ATOM 936 C CA . HIS A 1 115 ? -6.105 6.574 -8.023 1 88.69 115 HIS A CA 1
ATOM 937 C C . HIS A 1 115 ? -6.922 5.422 -8.602 1 88.69 115 HIS A C 1
ATOM 939 O O . HIS A 1 115 ? -8.086 5.602 -8.969 1 88.69 115 HIS A O 1
ATOM 945 N N . LEU A 1 116 ? -6.207 4.367 -8.766 1 89.56 116 LEU A N 1
ATOM 946 C CA . LEU A 1 116 ? -6.875 3.168 -9.258 1 89.56 116 LEU A CA 1
ATOM 947 C C . LEU A 1 116 ? -7.434 2.346 -8.102 1 89.56 116 LEU A C 1
ATOM 949 O O . LEU A 1 116 ? -6.785 2.213 -7.059 1 89.56 116 LEU A O 1
ATOM 953 N N . LYS A 1 117 ? -8.641 1.874 -8.234 1 89.12 117 LYS A N 1
ATOM 954 C CA . LYS A 1 117 ? -9.305 0.991 -7.277 1 89.12 117 LYS A CA 1
ATOM 955 C C . LYS A 1 117 ? -9.43 1.655 -5.91 1 89.12 117 LYS A C 1
ATOM 957 O O . LYS A 1 117 ? -9.047 1.07 -4.891 1 89.12 117 LYS A O 1
ATOM 962 N N . THR A 1 118 ? -9.891 2.768 -5.941 1 90.88 118 THR A N 1
ATOM 963 C CA . THR A 1 118 ? -10.117 3.494 -4.699 1 90.88 118 THR A CA 1
ATOM 964 C C . THR A 1 118 ? -11.227 2.836 -3.883 1 90.88 118 THR A C 1
ATOM 966 O O . THR A 1 118 ? -12.102 2.162 -4.438 1 90.88 118 THR A O 1
ATOM 969 N N . THR A 1 119 ? -11.172 3.055 -2.609 1 88.56 119 THR A N 1
ATOM 970 C CA . THR A 1 119 ? -12.039 2.268 -1.74 1 88.56 119 THR A CA 1
ATOM 971 C C . THR A 1 119 ? -13.016 3.17 -0.988 1 88.56 119 THR A C 1
ATOM 973 O O . THR A 1 119 ? -13.977 2.689 -0.393 1 88.56 119 THR A O 1
ATOM 976 N N . VAL A 1 120 ? -12.781 4.418 -0.971 1 91 120 VAL A N 1
ATOM 977 C CA . VAL A 1 120 ? -13.648 5.301 -0.192 1 91 120 VAL A CA 1
ATOM 978 C C . VAL A 1 120 ? -13.836 6.621 -0.932 1 91 120 VAL A C 1
ATOM 980 O O . VAL A 1 120 ? -12.953 7.059 -1.677 1 91 120 VAL A O 1
ATOM 983 N N . GLN A 1 121 ? -14.961 7.211 -0.739 1 91.75 121 GLN A N 1
ATOM 984 C CA . GLN A 1 121 ? -15.273 8.531 -1.275 1 91.75 121 GLN A CA 1
ATOM 985 C C . GLN A 1 121 ? -15.43 9.555 -0.155 1 91.75 121 GLN A C 1
ATOM 987 O O . GLN A 1 121 ? -16.141 9.312 0.819 1 91.75 121 GLN A O 1
ATOM 992 N N . ILE A 1 122 ? -14.711 10.633 -0.297 1 94.12 122 ILE A N 1
ATOM 993 C CA . ILE A 1 122 ? -14.805 11.719 0.673 1 94.12 122 ILE A CA 1
ATOM 994 C C . ILE A 1 122 ? -15.633 12.859 0.093 1 94.12 122 ILE A C 1
ATOM 996 O O . ILE A 1 122 ? -15.328 13.367 -0.987 1 94.12 122 ILE A O 1
ATOM 1000 N N . GLU A 1 123 ? -16.641 13.211 0.78 1 94.44 123 GLU A N 1
ATOM 1001 C CA . GLU A 1 123 ? -17.531 14.273 0.331 1 94.44 123 GLU A CA 1
ATOM 1002 C C . GLU A 1 123 ? -17.297 15.555 1.135 1 94.44 123 GLU A C 1
ATOM 1004 O O . GLU A 1 123 ? -17.359 15.539 2.365 1 94.44 123 GLU A O 1
ATOM 1009 N N . ILE A 1 124 ? -17.016 16.625 0.427 1 94.12 124 ILE A N 1
ATOM 1010 C CA . ILE A 1 124 ? -16.875 17.938 1.025 1 94.12 124 ILE A CA 1
ATOM 1011 C C . ILE A 1 124 ? -17.672 18.953 0.22 1 94.12 124 ILE A C 1
ATOM 1013 O O . ILE A 1 124 ? -17.297 19.312 -0.903 1 94.12 124 ILE A O 1
ATOM 1017 N N . ASN A 1 125 ? -18.688 19.531 0.718 1 91.5 125 ASN A N 1
ATOM 1018 C CA . ASN A 1 125 ? -19.516 20.547 0.064 1 91.5 125 ASN A CA 1
ATOM 1019 C C . ASN A 1 125 ? -19.906 20.109 -1.348 1 91.5 125 ASN A C 1
ATOM 1021 O O . ASN A 1 125 ? -19.656 20.828 -2.312 1 91.5 125 ASN A O 1
ATOM 1025 N N . ASN A 1 126 ? -20.359 18.875 -1.574 1 86.75 126 ASN A N 1
ATOM 1026 C CA . ASN A 1 126 ? -20.891 18.297 -2.805 1 86.75 126 ASN A CA 1
ATOM 1027 C C . ASN A 1 126 ? -19.781 17.969 -3.801 1 86.75 126 ASN A C 1
ATOM 1029 O O . ASN A 1 126 ? -20.031 17.859 -5 1 86.75 126 ASN A O 1
ATOM 1033 N N . MET A 1 127 ? -18.641 18.031 -3.268 1 89.44 127 MET A N 1
ATOM 1034 C CA . MET A 1 127 ? -17.516 17.516 -4.066 1 89.44 127 MET A CA 1
ATOM 1035 C C . MET A 1 127 ? -17.016 16.188 -3.523 1 89.44 127 MET A C 1
ATOM 1037 O O . MET A 1 127 ? -16.922 16 -2.309 1 89.44 127 MET A O 1
ATOM 1041 N N . TYR A 1 128 ? -16.688 15.273 -4.461 1 89.25 128 TYR A N 1
ATOM 1042 C CA . TYR A 1 128 ? -16.312 13.922 -4.055 1 89.25 128 TYR A CA 1
ATOM 1043 C C . TYR A 1 128 ? -14.867 13.625 -4.422 1 89.25 128 TYR A C 1
ATOM 1045 O O . TYR A 1 128 ? -14.43 13.914 -5.539 1 89.25 128 TYR A O 1
ATOM 1053 N N . PHE A 1 129 ? -14.148 13.078 -3.441 1 91.06 129 PHE A N 1
ATOM 1054 C CA . PHE A 1 129 ? -12.773 12.648 -3.637 1 91.06 129 PHE A CA 1
ATOM 1055 C C . PHE A 1 129 ? -12.648 11.133 -3.49 1 91.06 129 PHE A C 1
ATOM 1057 O O . PHE A 1 129 ? -12.992 10.578 -2.443 1 91.06 129 PHE A O 1
ATOM 1064 N N . ASN A 1 130 ? -12.219 10.469 -4.566 1 91.81 130 ASN A N 1
ATOM 1065 C CA . ASN A 1 130 ? -11.945 9.039 -4.488 1 91.81 130 ASN A CA 1
ATOM 1066 C C . ASN A 1 130 ? -10.555 8.758 -3.926 1 91.81 130 ASN A C 1
ATOM 1068 O O . ASN A 1 130 ? -9.547 9.109 -4.543 1 91.81 130 ASN A O 1
ATOM 1072 N N . CYS A 1 131 ? -10.57 8.094 -2.795 1 93.38 131 CYS A N 1
ATOM 1073 C CA . CYS A 1 131 ? -9.305 7.871 -2.107 1 93.38 131 CYS A CA 1
ATOM 1074 C C . CYS A 1 131 ? -9.148 6.406 -1.724 1 93.38 131 CYS A C 1
ATOM 1076 O O . CYS A 1 131 ? -10.102 5.629 -1.811 1 93.38 131 CYS A O 1
ATOM 1078 N N . HIS A 1 132 ? -7.949 6.055 -1.522 1 93.75 132 HIS A N 1
ATOM 1079 C CA . HIS A 1 132 ? -7.668 4.766 -0.908 1 93.75 132 HIS A CA 1
ATOM 1080 C C . HIS A 1 132 ? -7.754 4.848 0.613 1 93.75 132 HIS A C 1
ATOM 1082 O O . HIS A 1 132 ? -6.973 5.559 1.246 1 93.75 132 HIS A O 1
ATOM 1088 N N . PHE A 1 133 ? -8.672 4.109 1.172 1 94 133 PHE A N 1
ATOM 1089 C CA . PHE A 1 133 ? -8.93 4.199 2.604 1 94 133 PHE A CA 1
ATOM 1090 C C . PHE A 1 133 ? -7.68 3.869 3.404 1 94 133 PHE A C 1
ATOM 1092 O O . PHE A 1 133 ? -7.434 4.461 4.457 1 94 133 PHE A O 1
ATOM 1099 N N . ILE A 1 134 ? -6.91 2.971 2.904 1 93.75 134 ILE A N 1
ATOM 1100 C CA . ILE A 1 134 ? -5.727 2.516 3.625 1 93.75 134 ILE A CA 1
ATOM 1101 C C . ILE A 1 134 ? -4.719 3.66 3.736 1 93.75 134 ILE A C 1
ATOM 1103 O O . ILE A 1 134 ? -4.004 3.771 4.734 1 93.75 134 ILE A O 1
ATOM 1107 N N . VAL A 1 135 ? -4.59 4.473 2.738 1 95.62 135 VAL A N 1
ATOM 1108 C CA . VAL A 1 135 ? -3.686 5.617 2.768 1 95.62 135 VAL A CA 1
ATOM 1109 C C . VAL A 1 135 ? -4.125 6.594 3.854 1 95.62 135 VAL A C 1
ATOM 1111 O O 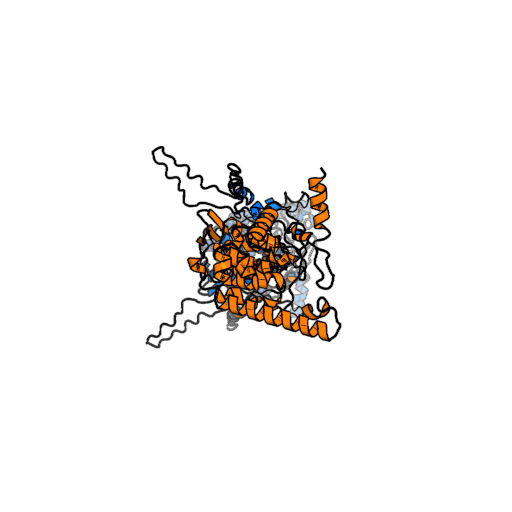. VAL A 1 135 ? -3.299 7.09 4.621 1 95.62 135 VAL A O 1
ATOM 1114 N N . LEU A 1 136 ? -5.41 6.809 3.906 1 96.38 136 LEU A N 1
ATOM 1115 C CA . LEU A 1 136 ? -5.969 7.691 4.926 1 96.38 136 LEU A CA 1
ATOM 1116 C C . LEU A 1 136 ? -5.727 7.129 6.324 1 96.38 136 LEU A C 1
ATOM 1118 O O . LEU A 1 136 ? -5.379 7.875 7.242 1 96.38 136 LEU A O 1
ATOM 1122 N N . GLN A 1 137 ? -5.828 5.855 6.465 1 94.62 137 GLN A N 1
ATOM 1123 C CA . GLN A 1 137 ? -5.668 5.199 7.758 1 94.62 137 GLN A CA 1
ATOM 1124 C C . GLN A 1 137 ? -4.227 5.277 8.242 1 94.62 137 GLN A C 1
ATOM 1126 O O . GLN A 1 137 ? -3.971 5.344 9.445 1 94.62 137 GLN A O 1
ATOM 1131 N N . VAL A 1 138 ? -3.34 5.27 7.344 1 95.19 138 VAL A N 1
ATOM 1132 C CA . VAL A 1 138 ? -1.922 5.254 7.691 1 95.19 138 VAL A CA 1
ATOM 1133 C C . VAL A 1 138 ? -1.547 6.551 8.406 1 95.19 138 VAL A C 1
ATOM 1135 O O . VAL A 1 138 ? -0.81 6.531 9.391 1 95.19 138 VAL A O 1
ATOM 1138 N N . TYR A 1 139 ? -2.086 7.68 7.934 1 96.81 139 TYR A N 1
ATOM 1139 C CA . TYR A 1 139 ? -1.561 8.953 8.406 1 96.81 139 TYR A CA 1
ATOM 1140 C C . TYR A 1 139 ? -2.572 9.664 9.297 1 96.81 139 TYR A C 1
ATOM 1142 O O . TYR A 1 139 ? -2.213 10.562 10.062 1 96.81 139 TYR A O 1
ATOM 1150 N N . SER A 1 140 ? -3.822 9.375 9.219 1 97.25 140 SER A N 1
ATOM 1151 C CA . SER A 1 140 ? -4.867 10.078 9.953 1 97.25 140 SER A CA 1
ATOM 1152 C C . SER A 1 140 ? -5.484 9.188 11.023 1 97.25 140 SER A C 1
ATOM 1154 O O . SER A 1 140 ? -6.031 8.125 10.719 1 97.25 140 SER A O 1
ATOM 1156 N N . ARG A 1 141 ? -5.465 9.617 12.211 1 95.75 141 ARG A N 1
ATOM 1157 C CA . ARG A 1 141 ? -6.098 8.883 13.305 1 95.75 141 ARG A CA 1
ATOM 1158 C C . ARG A 1 141 ? -7.621 8.953 13.195 1 95.75 141 ARG A C 1
ATOM 1160 O O . ARG A 1 141 ? -8.32 8.039 13.641 1 95.75 141 ARG A O 1
ATOM 1167 N N . PHE A 1 142 ? -8.125 10.016 12.609 1 96.69 142 PHE A N 1
ATOM 1168 C CA . PHE A 1 142 ? -9.555 10.148 12.352 1 96.69 142 PHE A CA 1
ATOM 1169 C C . PHE A 1 142 ? -10.078 8.953 11.562 1 96.69 142 PHE A C 1
ATOM 1171 O O . PHE A 1 142 ? -11.086 8.352 11.93 1 96.69 142 PHE A O 1
ATOM 1178 N N . PHE A 1 143 ? -9.352 8.586 10.562 1 95.69 143 PHE A N 1
ATOM 1179 C CA . PHE A 1 143 ? -9.773 7.492 9.695 1 95.69 143 PHE A CA 1
ATOM 1180 C C . PHE A 1 143 ? -9.367 6.145 10.281 1 95.69 143 PHE A C 1
ATOM 1182 O O . PHE A 1 143 ? -10.07 5.148 10.109 1 95.69 143 PHE A O 1
ATOM 1189 N N . SER A 1 144 ? -8.203 6.102 10.898 1 93.88 144 SER A N 1
ATOM 1190 C CA . SER A 1 144 ? -7.703 4.855 11.477 1 93.88 144 SER A CA 1
ATOM 1191 C C . SER A 1 144 ? -8.641 4.328 12.555 1 93.88 144 SER A C 1
ATOM 1193 O O . SER A 1 144 ? -8.727 3.117 12.766 1 93.88 144 SER A O 1
ATOM 1195 N N . GLU A 1 145 ? -9.32 5.164 13.195 1 91.69 145 GLU A N 1
ATOM 1196 C CA . GLU A 1 145 ? -10.156 4.777 14.328 1 91.69 145 GLU A CA 1
ATOM 1197 C C . GLU A 1 145 ? -11.57 4.422 13.875 1 91.69 145 GLU A C 1
ATOM 1199 O O . GLU A 1 145 ? -12.391 3.979 14.68 1 91.69 145 GLU A O 1
ATOM 1204 N N . LEU A 1 146 ? -11.75 4.523 12.609 1 89.06 146 LEU A N 1
ATOM 1205 C CA . LEU A 1 146 ? -13.039 4.062 12.109 1 89.06 146 LEU A CA 1
ATOM 1206 C C . LEU A 1 146 ? -13.133 2.543 12.148 1 89.06 146 LEU A C 1
ATOM 1208 O O . LEU A 1 146 ? -12.156 1.852 11.828 1 89.06 146 LEU A O 1
ATOM 1212 N N . GLU A 1 147 ? -14.164 1.995 12.586 1 76.44 147 GLU A N 1
ATOM 1213 C CA . GLU A 1 147 ? -14.32 0.56 12.797 1 76.44 147 GLU A CA 1
ATOM 1214 C C . GLU A 1 147 ? -14.5 -0.183 11.477 1 76.44 147 GLU A C 1
ATOM 1216 O O . GLU A 1 147 ? -13.961 -1.277 11.297 1 76.44 147 GLU A O 1
ATOM 1221 N N . MET A 1 148 ? -15.281 0.378 10.562 1 77.31 148 MET A N 1
ATOM 1222 C CA . MET A 1 148 ? -15.531 -0.25 9.266 1 77.31 148 MET A CA 1
ATOM 1223 C C . MET A 1 148 ? -15.117 0.671 8.125 1 77.31 148 MET A C 1
ATOM 1225 O O . MET A 1 148 ? -15.047 1.89 8.297 1 77.31 148 MET A O 1
ATOM 1229 N N . ILE A 1 149 ? -14.75 -0.004 7.121 1 77.75 149 ILE A N 1
ATOM 1230 C CA . ILE A 1 149 ? -14.422 0.788 5.941 1 77.75 149 ILE A CA 1
ATOM 1231 C C . ILE A 1 149 ? -15.695 1.416 5.375 1 77.75 149 ILE A C 1
ATOM 1233 O O . ILE A 1 149 ? -16.594 0.708 4.902 1 77.75 149 ILE A O 1
ATOM 1237 N N . PRO A 1 150 ? -15.703 2.678 5.504 1 81.69 150 PRO A N 1
ATOM 1238 C CA . PRO A 1 150 ? -16.891 3.34 4.973 1 81.69 150 PRO A CA 1
ATOM 1239 C C . PRO A 1 150 ? -16.844 3.529 3.457 1 81.69 150 PRO A C 1
ATOM 1241 O O . PRO A 1 150 ? -15.75 3.596 2.879 1 81.69 150 PRO A O 1
ATOM 1244 N N . LEU A 1 151 ? -18.016 3.562 2.867 1 83.44 151 LEU A N 1
ATOM 1245 C CA . LEU A 1 151 ? -18.078 3.863 1.441 1 83.44 151 LEU A CA 1
ATOM 1246 C C . LEU A 1 151 ? -18 5.367 1.198 1 83.44 151 LEU A C 1
ATOM 1248 O O . LEU A 1 151 ? -17.375 5.809 0.232 1 83.44 151 LEU A O 1
ATOM 1252 N N . LEU A 1 152 ? -18.609 6.086 2.135 1 90.69 152 LEU A N 1
ATOM 1253 C CA . LEU A 1 152 ? -18.688 7.539 2.004 1 90.69 152 LEU A CA 1
ATOM 1254 C C . LEU A 1 152 ? -18.438 8.219 3.346 1 90.69 152 LEU A C 1
ATOM 1256 O O . LEU A 1 152 ? -18.984 7.797 4.367 1 90.69 152 LEU A O 1
ATOM 1260 N N . VAL A 1 153 ? -17.531 9.117 3.328 1 93.56 153 VAL A N 1
ATOM 1261 C CA . VAL A 1 153 ? -17.297 9.938 4.512 1 93.56 153 VAL A CA 1
ATOM 1262 C C . VAL A 1 153 ? -17.531 11.406 4.18 1 93.56 153 VAL A C 1
ATOM 1264 O O . VAL A 1 153 ? -17 11.93 3.203 1 93.56 153 VAL A O 1
ATOM 1267 N N . THR A 1 154 ? -18.359 12.102 4.934 1 95 154 THR A N 1
ATOM 1268 C CA . THR A 1 154 ? -18.641 13.523 4.738 1 95 154 THR A CA 1
ATOM 1269 C C . THR A 1 154 ? -17.859 14.367 5.742 1 95 154 THR A C 1
ATOM 1271 O O . THR A 1 154 ? -17.922 14.125 6.949 1 95 154 THR A O 1
ATOM 1274 N N . LEU A 1 155 ? -17.109 15.289 5.25 1 95.81 155 LEU A N 1
ATOM 1275 C CA . LEU A 1 155 ? -16.328 16.188 6.094 1 95.81 155 LEU A CA 1
ATOM 1276 C C . LEU A 1 155 ? -16.906 17.609 6.059 1 95.81 155 LEU A C 1
ATOM 1278 O O . LEU A 1 155 ? -17.375 18.062 5.016 1 95.81 155 LEU A O 1
ATOM 1282 N N . PRO A 1 156 ? -16.906 18.281 7.145 1 94.81 156 PRO A N 1
ATOM 1283 C CA . PRO A 1 156 ? -17.406 19.656 7.191 1 94.81 156 PRO A CA 1
ATOM 1284 C C . PRO A 1 156 ? -16.516 20.641 6.441 1 94.81 156 PRO A C 1
ATOM 1286 O O . PRO A 1 156 ? -15.328 20.734 6.734 1 94.81 156 PRO A O 1
ATOM 1289 N N . GLU A 1 157 ? -17.016 21.391 5.621 1 92.62 157 GLU A N 1
ATOM 1290 C CA . GLU A 1 157 ? -16.281 22.312 4.766 1 92.62 157 GLU A CA 1
ATOM 1291 C C . GLU A 1 157 ? -15.633 23.438 5.586 1 92.62 157 GLU A C 1
ATOM 1293 O O . GLU A 1 157 ? -14.555 23.906 5.246 1 92.62 157 GLU A O 1
ATOM 1298 N N . ASN A 1 158 ? -16.203 23.812 6.711 1 90.12 158 ASN A N 1
ATOM 1299 C CA . ASN A 1 158 ? -15.695 24.906 7.535 1 90.12 158 ASN A CA 1
ATOM 1300 C C . ASN A 1 158 ? -14.383 24.547 8.211 1 90.12 158 ASN A C 1
ATOM 1302 O O . ASN A 1 158 ? -13.57 25.422 8.516 1 90.12 158 ASN A O 1
ATOM 1306 N N . THR A 1 159 ? -14.164 23.312 8.352 1 93.06 159 THR A N 1
ATOM 1307 C CA . THR A 1 159 ? -12.961 22.844 9.031 1 93.06 159 THR A CA 1
ATOM 1308 C C . THR A 1 159 ? -11.969 22.25 8.031 1 93.06 159 THR A C 1
ATOM 1310 O O . THR A 1 159 ? -10.766 22.469 8.148 1 93.06 159 THR A O 1
ATOM 1313 N N . VAL A 1 160 ? -12.586 21.531 7.129 1 96.12 160 VAL A N 1
ATOM 1314 C CA . VAL A 1 160 ? -11.758 20.938 6.09 1 96.12 160 VAL A CA 1
ATOM 1315 C C . VAL A 1 160 ? -12.258 21.375 4.715 1 96.12 160 VAL A C 1
ATOM 1317 O O . VAL A 1 160 ? -13.18 20.781 4.16 1 96.12 160 VAL A O 1
ATOM 1320 N N . SER A 1 161 ? -11.562 22.312 4.203 1 93.69 161 SER A N 1
ATOM 1321 C CA . SER A 1 161 ? -11.922 22.75 2.861 1 93.69 161 SER A CA 1
ATOM 1322 C C . SER A 1 161 ? -11.508 21.734 1.806 1 93.69 161 SER A C 1
ATOM 1324 O O . SER A 1 161 ? -10.711 20.844 2.084 1 93.69 161 SER A O 1
ATOM 1326 N N . GLN A 1 162 ? -12.047 21.859 0.644 1 92.62 162 GLN A N 1
ATOM 1327 C CA . GLN A 1 162 ? -11.727 20.969 -0.464 1 92.62 162 GLN A CA 1
ATOM 1328 C C . GLN A 1 162 ? -10.242 21.031 -0.808 1 92.62 162 GLN A C 1
ATOM 1330 O O . GLN A 1 162 ? -9.586 19.984 -0.958 1 92.62 162 GLN A O 1
ATOM 1335 N N . LYS A 1 163 ? -9.773 22.219 -0.844 1 92.25 163 LYS A N 1
ATOM 1336 C CA . LYS A 1 163 ? -8.367 22.406 -1.179 1 92.25 163 LYS A CA 1
ATOM 1337 C C . LYS A 1 163 ? -7.457 21.844 -0.088 1 92.25 163 LYS A C 1
ATOM 1339 O O . LYS A 1 163 ? -6.461 21.188 -0.382 1 92.25 163 LYS A O 1
ATOM 1344 N N . ALA A 1 164 ? -7.824 22.125 1.133 1 95.94 164 ALA A N 1
ATOM 1345 C CA . ALA A 1 164 ? -7.027 21.625 2.254 1 95.94 164 ALA A CA 1
ATOM 1346 C C . ALA A 1 164 ? -6.969 20.109 2.258 1 95.94 164 ALA A C 1
ATOM 1348 O O . ALA A 1 164 ? -5.918 19.516 2.525 1 95.94 164 ALA A O 1
ATOM 1349 N N . PHE A 1 165 ? -8.078 19.516 1.935 1 96.75 165 PHE A N 1
ATOM 1350 C CA . PHE A 1 165 ? -8.102 18.062 1.906 1 96.75 165 PHE A CA 1
ATOM 1351 C C . PHE A 1 165 ? -7.23 17.531 0.776 1 96.75 165 PHE A C 1
ATOM 1353 O O . PHE A 1 165 ? -6.461 16.578 0.971 1 96.75 165 PHE A O 1
ATOM 1360 N N . MET A 1 166 ? -7.395 18.094 -0.314 1 94.75 166 MET A N 1
ATOM 1361 C CA . MET A 1 166 ? -6.605 17.703 -1.475 1 94.75 166 MET A CA 1
ATOM 1362 C C . MET A 1 166 ? -5.113 17.797 -1.178 1 94.75 166 MET A C 1
ATOM 1364 O O . MET A 1 166 ? -4.355 16.875 -1.487 1 94.75 166 MET A O 1
ATOM 1368 N N . LEU A 1 167 ? -4.707 18.875 -0.593 1 94.38 167 LEU A N 1
ATOM 1369 C CA . LEU A 1 167 ? -3.295 19.078 -0.287 1 94.38 167 LEU A CA 1
ATOM 1370 C C . LEU A 1 167 ? -2.822 18.094 0.782 1 94.38 167 LEU A C 1
ATOM 1372 O O . LEU A 1 167 ? -1.688 17.625 0.731 1 94.38 167 LEU A O 1
ATOM 1376 N N . SER A 1 168 ? -3.715 17.828 1.733 1 96.75 168 SER A N 1
ATOM 1377 C CA . SER A 1 168 ? -3.381 16.859 2.771 1 96.75 168 SER A CA 1
ATOM 1378 C C . SER A 1 168 ? -3.188 15.469 2.186 1 96.75 168 SER A C 1
ATOM 1380 O O . SER A 1 168 ? -2.252 14.758 2.557 1 96.75 168 SER A O 1
ATOM 1382 N N . TYR A 1 169 ? -4.074 15.133 1.28 1 96.12 169 TYR A N 1
ATOM 1383 C CA . TYR A 1 169 ? -3.977 13.82 0.65 1 96.12 169 TYR A CA 1
ATOM 1384 C C . TYR A 1 169 ? -2.73 13.727 -0.223 1 96.12 169 TYR A C 1
ATOM 1386 O O . TYR A 1 169 ? -2.055 12.695 -0.241 1 96.12 169 TYR A O 1
ATOM 1394 N N . LYS A 1 170 ? -2.5 14.781 -0.933 1 93.88 170 LYS A N 1
ATOM 1395 C CA . LYS A 1 170 ? -1.273 14.836 -1.724 1 93.88 170 LYS A CA 1
ATOM 1396 C C . LYS A 1 170 ? -0.041 14.688 -0.835 1 93.88 170 LYS A C 1
ATOM 1398 O O . LYS A 1 170 ? 0.926 14.023 -1.212 1 93.88 170 LYS A O 1
ATOM 1403 N N . TRP A 1 171 ? -0.075 15.312 0.292 1 95.69 171 TRP A N 1
ATOM 1404 C CA . TRP A 1 171 ? 0.998 15.188 1.273 1 95.69 171 TRP A CA 1
ATOM 1405 C C . TRP A 1 171 ? 1.197 13.727 1.679 1 95.69 171 TRP A C 1
ATOM 1407 O O . TRP A 1 171 ? 2.332 13.266 1.805 1 95.69 171 TRP A O 1
ATOM 1417 N N . MET A 1 172 ? 0.103 13.023 1.844 1 96.19 172 MET A N 1
ATOM 1418 C CA . MET A 1 172 ? 0.157 11.625 2.256 1 96.19 172 MET A CA 1
ATOM 1419 C C . MET A 1 172 ? 0.835 10.766 1.189 1 96.19 172 MET A C 1
ATOM 1421 O O . MET A 1 172 ? 1.607 9.859 1.512 1 96.19 172 MET A O 1
ATOM 1425 N N . LEU A 1 173 ? 0.587 11.008 -0.03 1 93.81 173 LEU A N 1
ATOM 1426 C CA . LEU A 1 173 ? 1.056 10.188 -1.14 1 93.81 173 LEU A CA 1
ATOM 1427 C C . LEU A 1 173 ? 2.498 10.523 -1.498 1 93.81 173 LEU A C 1
ATOM 1429 O O . LEU A 1 173 ? 3.211 9.703 -2.072 1 93.81 173 LEU A O 1
ATOM 1433 N N . SER A 1 174 ? 2.861 11.688 -1.078 1 91.38 174 SER A N 1
ATOM 1434 C CA . SER A 1 174 ? 4.18 12.164 -1.494 1 91.38 174 SER A CA 1
ATOM 1435 C C . SER A 1 174 ? 5.27 11.656 -0.558 1 91.38 174 SER A C 1
ATOM 1437 O O . SER A 1 174 ? 5.074 11.594 0.658 1 91.38 174 SER A O 1
ATOM 1439 N N . ASP A 1 175 ? 6.426 11.312 -1.168 1 88.88 175 ASP A N 1
ATOM 1440 C CA . ASP A 1 175 ? 7.586 10.914 -0.373 1 88.88 175 ASP A CA 1
ATOM 1441 C C . ASP A 1 175 ? 8.266 12.125 0.251 1 88.88 175 ASP A C 1
ATOM 1443 O O . ASP A 1 175 ? 8.719 12.07 1.396 1 88.88 175 ASP A O 1
ATOM 1447 N N . GLU A 1 176 ? 8.344 13.211 -0.472 1 89.5 176 GLU A N 1
ATOM 1448 C CA . GLU A 1 176 ? 8.922 14.477 -0.026 1 89.5 176 GLU A CA 1
ATOM 1449 C C . GLU A 1 176 ? 7.969 15.641 -0.271 1 89.5 176 GLU A C 1
ATOM 1451 O O . GLU A 1 176 ? 8.18 16.453 -1.175 1 89.5 176 GLU A O 1
ATOM 1456 N N . PRO A 1 177 ? 7.027 15.719 0.628 1 90.12 177 PRO A N 1
ATOM 1457 C CA . PRO A 1 177 ? 6 16.734 0.388 1 90.12 177 PRO A CA 1
ATOM 1458 C C . PRO A 1 177 ? 6.5 18.156 0.659 1 90.12 177 PRO A C 1
ATOM 1460 O O . PRO A 1 177 ? 7.324 18.359 1.553 1 90.12 177 PRO A O 1
ATOM 1463 N N . VAL A 1 178 ? 5.992 19.047 -0.127 1 85.38 178 VAL A N 1
ATOM 1464 C CA . VAL A 1 178 ? 6.25 20.469 0.038 1 85.38 178 VAL A CA 1
ATOM 1465 C C . VAL A 1 178 ? 4.934 21.203 0.26 1 85.38 178 VAL A C 1
ATOM 1467 O O . VAL A 1 178 ? 3.963 21 -0.469 1 85.38 178 VAL A O 1
ATOM 1470 N N . LEU A 1 179 ? 4.926 21.969 1.304 1 89.06 179 LEU A N 1
ATOM 1471 C CA . LEU A 1 179 ? 3.711 22.719 1.612 1 89.06 179 LEU A CA 1
ATOM 1472 C C . LEU A 1 179 ? 3.787 24.141 1.047 1 89.06 179 LEU A C 1
ATOM 1474 O O . LEU A 1 179 ? 4.863 24.75 1.015 1 89.06 179 LEU A O 1
ATOM 1478 N N . GLU A 1 180 ? 2.682 24.562 0.581 1 84.44 180 GLU A N 1
ATOM 1479 C CA . GLU A 1 180 ? 2.568 25.938 0.086 1 84.44 180 GLU A CA 1
ATOM 1480 C C . GLU A 1 180 ? 2.127 26.891 1.193 1 84.44 180 GLU A C 1
ATOM 1482 O O . GLU A 1 180 ? 1.202 26.578 1.95 1 84.44 180 GLU A O 1
ATOM 1487 N N . LEU A 1 181 ? 2.738 28.047 1.16 1 87.75 181 LEU A N 1
ATOM 1488 C CA . LEU A 1 181 ? 2.488 29.062 2.186 1 87.75 181 LEU A CA 1
ATOM 1489 C C . LEU A 1 181 ? 1.059 29.578 2.098 1 87.75 181 LEU A C 1
ATOM 1491 O O . LEU A 1 181 ? 0.429 29.859 3.121 1 87.75 181 LEU A O 1
ATOM 1495 N N . ALA A 1 182 ? 0.52 29.688 0.973 1 87.56 182 ALA A N 1
ATOM 1496 C CA . ALA A 1 182 ? -0.783 30.297 0.726 1 87.56 182 ALA A CA 1
ATOM 1497 C C . ALA A 1 182 ? -1.892 29.531 1.445 1 87.56 182 ALA A C 1
ATOM 1499 O O . ALA A 1 182 ? -2.898 30.125 1.849 1 87.56 182 ALA A O 1
ATOM 1500 N N . HIS A 1 183 ? -1.654 28.281 1.668 1 90.81 183 HIS A N 1
ATOM 1501 C CA . HIS A 1 183 ? -2.734 27.469 2.221 1 90.81 183 HIS A CA 1
ATOM 1502 C C . HIS A 1 183 ? -2.307 26.797 3.52 1 90.81 183 HIS A C 1
ATOM 1504 O O . HIS A 1 183 ? -2.945 25.844 3.967 1 90.81 183 HIS A O 1
ATOM 1510 N N . ILE A 1 184 ? -1.324 27.312 4.102 1 93 184 ILE A N 1
ATOM 1511 C CA . ILE A 1 184 ? -0.73 26.641 5.25 1 93 184 ILE A CA 1
ATOM 1512 C C . ILE A 1 184 ? -1.709 26.656 6.422 1 93 184 ILE A C 1
ATOM 1514 O O . ILE A 1 184 ? -1.778 25.703 7.195 1 93 184 ILE A O 1
ATOM 1518 N N . VAL A 1 185 ? -2.457 27.719 6.559 1 94.31 185 VAL A N 1
ATOM 1519 C CA . VAL A 1 185 ? -3.391 27.828 7.676 1 94.31 185 VAL A CA 1
ATOM 1520 C C . VAL A 1 185 ? -4.523 26.828 7.508 1 94.31 185 VAL A C 1
ATOM 1522 O O . VAL A 1 185 ? -4.844 26.078 8.438 1 94.31 185 VAL A O 1
ATOM 1525 N N . GLU A 1 186 ? -5.082 26.75 6.32 1 94.75 186 GLU A N 1
ATOM 1526 C CA . GLU A 1 186 ? -6.172 25.812 6.043 1 94.75 186 GLU A CA 1
ATOM 1527 C C . GLU A 1 186 ? -5.711 24.359 6.203 1 94.75 186 GLU A C 1
ATOM 1529 O O . GLU A 1 186 ? -6.449 23.531 6.719 1 94.75 186 GLU A O 1
ATOM 1534 N N . VAL A 1 187 ? -4.539 24.125 5.738 1 96.56 187 VAL A N 1
ATOM 1535 C CA . VAL A 1 187 ? -3.992 22.781 5.812 1 96.56 187 VAL A CA 1
ATOM 1536 C C . VAL A 1 187 ? -3.77 22.391 7.27 1 96.56 187 VAL A C 1
ATOM 1538 O O . VAL A 1 187 ? -4.043 21.25 7.664 1 96.56 187 VAL A O 1
ATOM 1541 N N . TYR A 1 188 ? -3.268 23.359 8.055 1 97.12 188 TYR A N 1
ATOM 1542 C CA . TYR A 1 188 ? -3.029 23.078 9.469 1 97.12 188 TYR A CA 1
ATOM 1543 C C . TYR A 1 188 ? -4.34 22.781 10.188 1 97.12 188 TYR A C 1
ATOM 1545 O O . TYR A 1 188 ? -4.418 21.859 11 1 97.12 188 TYR A O 1
ATOM 1553 N N . VAL A 1 189 ? -5.332 23.562 9.906 1 97.12 189 VAL A N 1
ATOM 1554 C CA . VAL A 1 189 ? -6.633 23.359 10.531 1 97.12 189 VAL A CA 1
ATOM 1555 C C . VAL A 1 189 ? -7.191 22 10.141 1 97.12 189 VAL A C 1
ATOM 1557 O O . VAL A 1 189 ? -7.672 21.25 10.992 1 97.12 189 VAL A O 1
ATOM 1560 N N . ALA A 1 190 ? -7.113 21.641 8.93 1 97.44 190 ALA A N 1
ATOM 1561 C CA . ALA A 1 190 ? -7.582 20.344 8.453 1 97.44 190 ALA A CA 1
ATOM 1562 C C . ALA A 1 190 ? -6.797 19.203 9.102 1 97.44 190 ALA A C 1
ATOM 1564 O O . ALA A 1 190 ? -7.379 18.188 9.508 1 97.44 190 ALA A O 1
ATOM 1565 N N . ALA A 1 191 ? -5.457 19.375 9.141 1 97.69 191 ALA A N 1
ATOM 1566 C CA . ALA A 1 191 ? -4.594 18.359 9.734 1 97.69 191 ALA A CA 1
ATOM 1567 C C . ALA A 1 191 ? -4.949 18.125 11.203 1 97.69 191 ALA A C 1
ATOM 1569 O O . ALA A 1 191 ? -4.898 16.984 11.688 1 97.69 191 ALA A O 1
ATOM 1570 N N . THR A 1 192 ? -5.273 19.219 11.883 1 96.56 192 THR A N 1
ATOM 1571 C CA . THR A 1 192 ? -5.66 19.109 13.289 1 96.56 192 THR A CA 1
ATOM 1572 C C . THR A 1 192 ? -6.996 18.375 13.422 1 96.56 192 THR A C 1
ATOM 1574 O O . THR A 1 192 ? -7.152 17.516 14.281 1 96.56 192 THR A O 1
ATOM 1577 N N . TYR A 1 193 ? -7.91 18.688 12.555 1 97.25 193 TYR A N 1
ATOM 1578 C CA . TYR A 1 193 ? -9.219 18.031 12.586 1 97.25 193 TYR A CA 1
ATOM 1579 C C . TYR A 1 193 ? -9.102 16.547 12.258 1 97.25 193 TYR A C 1
ATOM 1581 O O . TYR A 1 193 ? -9.703 15.711 12.938 1 97.25 193 TYR A O 1
ATOM 1589 N N . LEU A 1 194 ? -8.359 16.219 11.234 1 97.5 194 LEU A N 1
ATOM 1590 C CA . LEU A 1 194 ? -8.203 14.844 10.773 1 97.5 194 LEU A CA 1
ATOM 1591 C C . LEU A 1 194 ? -7.152 14.109 11.602 1 97.5 194 LEU A C 1
ATOM 1593 O O . LEU A 1 194 ? -6.898 12.922 11.391 1 97.5 194 LEU A O 1
ATOM 1597 N N . ARG A 1 195 ? -6.469 14.836 12.508 1 97.38 195 ARG A N 1
ATOM 1598 C CA . ARG A 1 195 ? -5.465 14.281 13.414 1 97.38 195 ARG A CA 1
ATOM 1599 C C . ARG A 1 195 ? -4.324 13.641 12.633 1 97.38 195 ARG A C 1
ATOM 1601 O O . ARG A 1 195 ? -3.977 12.484 12.875 1 97.38 195 ARG A O 1
ATOM 1608 N N . ILE A 1 196 ? -3.824 14.344 11.695 1 97.75 196 ILE A N 1
ATOM 1609 C CA . ILE A 1 196 ? -2.637 13.961 10.945 1 97.75 196 ILE A CA 1
ATOM 1610 C C . ILE A 1 196 ? -1.394 14.555 11.594 1 97.75 196 ILE A C 1
ATOM 1612 O O . ILE A 1 196 ? -0.951 15.648 11.219 1 97.75 196 ILE A O 1
ATOM 1616 N N . THR A 1 197 ? -0.796 13.938 12.43 1 95.38 197 THR A N 1
ATOM 1617 C CA . THR A 1 197 ? 0.263 14.453 13.289 1 95.38 197 THR A CA 1
ATOM 1618 C C . THR A 1 197 ? 1.479 14.859 12.461 1 95.38 197 THR A C 1
ATOM 1620 O O . THR A 1 197 ? 2.119 15.875 12.75 1 95.38 197 THR A O 1
ATOM 1623 N N . GLY A 1 198 ? 1.792 14.07 11.539 1 95.25 198 GLY A N 1
ATOM 1624 C CA . GLY A 1 198 ? 2.936 14.406 10.703 1 95.25 198 GLY A CA 1
ATOM 1625 C C . GLY A 1 198 ? 2.762 15.703 9.945 1 95.25 198 GLY A C 1
ATOM 1626 O O . GLY A 1 198 ? 3.701 16.5 9.828 1 95.25 198 GLY A O 1
ATOM 1627 N N . LEU A 1 199 ? 1.632 15.836 9.422 1 97.06 199 LEU A N 1
ATOM 1628 C CA . LEU A 1 199 ? 1.328 17.062 8.68 1 97.06 199 LEU A CA 1
ATOM 1629 C C . LEU A 1 199 ? 1.273 18.266 9.609 1 97.06 199 LEU A C 1
ATOM 1631 O O . LEU A 1 199 ? 1.721 19.359 9.25 1 97.06 199 LEU A O 1
ATOM 1635 N N . GLU A 1 200 ? 0.69 18.141 10.797 1 95.62 200 GLU A N 1
ATOM 1636 C CA . GLU A 1 200 ? 0.695 19.188 11.805 1 95.62 200 GLU A CA 1
ATOM 1637 C C . GLU A 1 200 ? 2.117 19.641 12.133 1 95.62 200 GLU A C 1
ATOM 1639 O O . GLU A 1 200 ? 2.398 20.828 12.203 1 95.62 200 GLU A O 1
ATOM 1644 N N . ALA A 1 201 ? 2.941 18.656 12.328 1 94.19 201 ALA A N 1
ATOM 1645 C CA . ALA A 1 201 ? 4.336 18.938 12.648 1 94.19 201 ALA A CA 1
ATOM 1646 C C . ALA A 1 201 ? 5.027 19.672 11.5 1 94.19 201 ALA A C 1
ATOM 1648 O O . ALA A 1 201 ? 5.848 20.562 11.734 1 94.19 201 ALA A O 1
ATOM 1649 N N . HIS A 1 202 ? 4.695 19.25 10.352 1 94.25 202 HIS A N 1
ATOM 1650 C CA . HIS A 1 202 ? 5.262 19.906 9.172 1 94.25 202 HIS A CA 1
ATOM 1651 C C . HIS A 1 202 ? 4.836 21.359 9.102 1 94.25 202 HIS A C 1
ATOM 1653 O O . HIS A 1 202 ? 5.664 22.234 8.836 1 94.25 202 HIS A O 1
ATOM 1659 N N . CYS A 1 203 ? 3.631 21.688 9.32 1 94.12 203 CYS A N 1
ATOM 1660 C CA . CYS A 1 203 ? 3.148 23.062 9.352 1 94.12 203 CYS A CA 1
ATOM 1661 C C . CYS A 1 203 ? 3.795 23.844 10.484 1 94.12 203 CYS A C 1
ATOM 1663 O O . CYS A 1 203 ? 4.191 25 10.305 1 94.12 203 CYS A O 1
ATOM 1665 N N . TRP A 1 204 ? 3.883 23.203 11.617 1 92.44 204 TRP A N 1
ATOM 1666 C CA . TRP A 1 204 ? 4.438 23.844 12.805 1 92.44 204 TRP A CA 1
ATOM 1667 C C . TRP A 1 204 ? 5.875 24.281 12.57 1 92.44 204 TRP A C 1
ATOM 1669 O O . TRP A 1 204 ? 6.32 25.297 13.117 1 92.44 204 TRP A O 1
ATOM 1679 N N . SER A 1 205 ? 6.574 23.531 11.797 1 91.19 205 SER A N 1
ATOM 1680 C CA . SER A 1 205 ? 7.961 23.891 11.508 1 91.19 205 SER A CA 1
ATOM 1681 C C . SER A 1 205 ? 8.055 25.25 10.836 1 91.19 205 SER A C 1
ATOM 1683 O O . SER A 1 205 ? 9.023 25.984 11.047 1 91.19 205 SER A O 1
ATOM 1685 N N . TYR A 1 206 ? 7.074 25.625 10.117 1 90 206 TYR A N 1
ATOM 1686 C CA . TYR A 1 206 ? 7.043 26.938 9.477 1 90 206 TYR A CA 1
ATOM 1687 C C . TYR A 1 206 ? 6.621 28.016 10.461 1 90 206 TYR A C 1
ATOM 1689 O O . TYR A 1 206 ? 7.207 29.094 10.492 1 90 206 TYR A O 1
ATOM 1697 N N . PHE A 1 207 ? 5.609 27.703 11.242 1 92.25 207 PHE A N 1
ATOM 1698 C CA . PHE A 1 207 ? 5.125 28.672 12.219 1 92.25 207 PHE A CA 1
ATOM 1699 C C . PHE A 1 207 ? 6.211 29 13.242 1 92.25 207 PHE A C 1
ATOM 1701 O O . PHE A 1 207 ? 6.328 30.141 13.688 1 92.25 207 PHE A O 1
ATOM 1708 N N . ASP A 1 208 ? 6.945 28.016 13.594 1 91.75 208 ASP A N 1
ATOM 1709 C CA . ASP A 1 208 ? 7.922 28.156 14.672 1 91.75 208 ASP A CA 1
ATOM 1710 C C . ASP A 1 208 ? 9.18 28.875 14.188 1 91.75 208 ASP A C 1
ATOM 1712 O O . ASP A 1 208 ? 9.977 29.344 15 1 91.75 208 ASP A O 1
ATOM 1716 N N . ASP A 1 209 ? 9.375 28.922 12.977 1 90.69 209 ASP A N 1
ATOM 1717 C CA . ASP A 1 209 ? 10.586 29.531 12.43 1 90.69 209 ASP A CA 1
ATOM 1718 C C . ASP A 1 209 ? 10.508 31.062 12.484 1 90.69 209 ASP A C 1
ATOM 1720 O O . ASP A 1 209 ? 9.641 31.672 11.852 1 90.69 209 ASP A O 1
ATOM 1724 N N . VAL A 1 210 ? 11.453 31.672 13.125 1 89.69 210 VAL A N 1
ATOM 1725 C CA . VAL A 1 210 ? 11.461 33.125 13.359 1 89.69 210 VAL A CA 1
ATOM 1726 C C . VAL A 1 210 ? 11.852 33.844 12.07 1 89.69 210 VAL A C 1
ATOM 1728 O O . VAL A 1 210 ? 11.508 35 11.883 1 89.69 210 VAL A O 1
ATOM 1731 N N . GLU A 1 211 ? 12.492 33.156 11.156 1 87.31 211 GLU A N 1
ATOM 1732 C CA . GLU A 1 211 ? 12.836 33.781 9.883 1 87.31 211 GLU A CA 1
ATOM 1733 C C . GLU A 1 211 ? 11.617 33.906 8.977 1 87.31 211 GLU A C 1
ATOM 1735 O O . GLU A 1 211 ? 11.523 34.844 8.18 1 87.31 211 GLU A O 1
ATOM 1740 N N . CYS A 1 212 ? 10.703 33 9.18 1 87.38 212 CYS A N 1
ATOM 1741 C CA . CYS A 1 212 ? 9.492 33.031 8.367 1 87.38 212 CYS A CA 1
ATOM 1742 C C . CYS A 1 212 ? 8.461 34 8.953 1 87.38 212 CYS A C 1
ATOM 1744 O O . CYS A 1 212 ? 7.926 34.844 8.234 1 87.38 212 CYS A O 1
ATOM 1746 N N . TYR A 1 213 ? 8.227 33.844 10.219 1 91.69 213 TYR A N 1
ATOM 1747 C CA . TYR A 1 213 ? 7.215 34.688 10.852 1 91.69 213 TYR A CA 1
ATOM 1748 C C . TYR A 1 213 ? 7.812 35.469 12 1 91.69 213 TYR A C 1
ATOM 1750 O O . TYR A 1 213 ? 8.062 34.938 13.086 1 91.69 213 TYR A O 1
ATOM 1758 N N . ASN A 1 214 ? 7.984 36.688 11.625 1 89.81 214 ASN A N 1
ATOM 1759 C CA . ASN A 1 214 ? 8.492 37.625 12.617 1 89.81 214 ASN A CA 1
ATOM 1760 C C . ASN A 1 214 ? 7.809 38.969 12.508 1 89.81 214 ASN A C 1
ATOM 1762 O O . ASN A 1 214 ? 7.504 39.438 11.406 1 89.81 214 ASN A O 1
ATOM 1766 N N . GLU A 1 215 ? 7.496 39.625 13.625 1 93.12 215 GLU A N 1
ATOM 1767 C CA . GLU A 1 215 ? 6.887 40.906 13.867 1 93.12 215 GLU A CA 1
ATOM 1768 C C . GLU A 1 215 ? 5.727 41.156 12.914 1 93.12 215 GLU A C 1
ATOM 1770 O O . GLU A 1 215 ? 4.594 40.75 13.18 1 93.12 215 GLU A O 1
ATOM 1775 N N . ASP A 1 216 ? 5.996 41.656 11.586 1 93.69 216 ASP A N 1
ATOM 1776 C CA . ASP A 1 216 ? 4.91 42 10.68 1 93.69 216 ASP A CA 1
ATOM 1777 C C . ASP A 1 216 ? 4.184 40.75 10.172 1 93.69 216 ASP A C 1
ATOM 1779 O O . ASP A 1 216 ? 2.953 40.688 10.234 1 93.69 216 ASP A O 1
ATOM 1783 N N . THR A 1 217 ? 4.996 39.781 9.734 1 92.75 217 THR A N 1
ATOM 1784 C CA . THR A 1 217 ? 4.391 38.562 9.219 1 92.75 217 THR A CA 1
ATOM 1785 C C . THR A 1 217 ? 3.715 37.781 10.344 1 92.75 217 THR A C 1
ATOM 1787 O O . THR A 1 217 ? 2.682 37.125 10.133 1 92.75 217 THR A O 1
ATOM 1790 N N . ALA A 1 218 ? 4.359 37.812 11.516 1 95.19 218 ALA A N 1
ATOM 1791 C CA . ALA A 1 218 ? 3.742 37.188 12.672 1 95.19 218 ALA A CA 1
ATOM 1792 C C . ALA A 1 218 ? 2.408 37.812 13.023 1 95.19 218 ALA A C 1
ATOM 1794 O O . ALA A 1 218 ? 1.431 37.125 13.312 1 95.19 218 ALA A O 1
ATOM 1795 N N . CYS A 1 219 ? 2.381 39.094 13 1 96.25 219 CYS A N 1
ATOM 1796 C CA . CYS A 1 219 ? 1.141 39.812 13.281 1 96.25 219 CYS A CA 1
ATOM 1797 C C . CYS A 1 219 ? 0.078 39.5 12.234 1 96.25 219 CYS A C 1
ATOM 1799 O O . CYS A 1 219 ? -1.093 39.312 12.57 1 96.25 219 CYS A O 1
ATOM 1801 N N . ALA A 1 220 ? 0.485 39.438 11.008 1 94.88 220 ALA A N 1
ATOM 1802 C CA . ALA A 1 220 ? -0.441 39.094 9.938 1 94.88 220 ALA A CA 1
ATOM 1803 C C . ALA A 1 220 ? -1.037 37.719 10.148 1 94.88 220 ALA A C 1
ATOM 1805 O O . ALA A 1 220 ? -2.238 37.5 9.945 1 94.88 220 ALA A O 1
ATOM 1806 N N . LEU A 1 221 ? -0.167 36.781 10.469 1 94.94 221 LEU A N 1
ATOM 1807 C CA . LEU A 1 221 ? -0.647 35.438 10.734 1 94.94 221 LEU A CA 1
ATOM 1808 C C . LEU A 1 221 ? -1.574 35.438 11.945 1 94.94 221 LEU A C 1
ATOM 1810 O O . LEU A 1 221 ? -2.561 34.688 11.961 1 94.94 221 LEU A O 1
ATOM 1814 N N . TYR A 1 222 ? -1.211 36.219 12.977 1 96.06 222 TYR A N 1
ATOM 1815 C CA . TYR A 1 222 ? -2.055 36.344 14.156 1 96.06 222 TYR A CA 1
ATOM 1816 C C . TYR A 1 222 ? -3.467 36.75 13.781 1 96.06 222 TYR A C 1
ATOM 1818 O O . TYR A 1 222 ? -4.445 36.188 14.281 1 96.06 222 TYR A O 1
ATOM 1826 N N . VAL A 1 223 ? -3.566 37.688 12.867 1 95.38 223 VAL A N 1
ATOM 1827 C CA . VAL A 1 223 ? -4.855 38.219 12.453 1 95.38 223 VAL A CA 1
ATOM 1828 C C . VAL A 1 223 ? -5.598 37.219 11.586 1 95.38 223 VAL A C 1
ATOM 1830 O O . VAL A 1 223 ? -6.805 37.031 11.742 1 95.38 223 VAL A O 1
ATOM 1833 N N . GLU A 1 224 ? -4.883 36.531 10.781 1 91.06 224 GLU A N 1
ATOM 1834 C CA . GLU A 1 224 ? -5.477 35.594 9.836 1 91.06 224 GLU A CA 1
ATOM 1835 C C . GLU A 1 224 ? -6.039 34.375 10.562 1 91.06 224 GLU A C 1
ATOM 1837 O O . GLU A 1 224 ? -7.016 33.781 10.109 1 91.06 224 GLU A O 1
ATOM 1842 N N . SER A 1 225 ? -5.512 34.062 11.656 1 91.81 225 SER A N 1
ATOM 1843 C CA . SER A 1 225 ? -5.832 32.812 12.328 1 91.81 225 SER A CA 1
ATOM 1844 C C . SER A 1 225 ? -6.883 33.031 13.414 1 91.81 225 SER A C 1
ATOM 1846 O O . SER A 1 225 ? -7.18 32.094 14.188 1 91.81 225 SER A O 1
ATOM 1848 N N . LYS A 1 226 ? -7.52 34.094 13.453 1 90.19 226 LYS A N 1
ATOM 1849 C CA . LYS A 1 226 ? -8.414 34.469 14.547 1 90.19 226 LYS A CA 1
ATOM 1850 C C . LYS A 1 226 ? -9.664 33.625 14.562 1 90.19 226 LYS A C 1
ATOM 1852 O O . LYS A 1 226 ? -10.195 33.281 15.633 1 90.19 226 LYS A O 1
ATOM 1857 N N . ASP A 1 227 ? -10.117 33.062 13.492 1 87.19 227 ASP A N 1
ATOM 1858 C CA . ASP A 1 227 ? -11.43 32.438 13.398 1 87.19 227 ASP A CA 1
ATOM 1859 C C . ASP A 1 227 ? -11.32 30.906 13.57 1 87.19 227 ASP A C 1
ATOM 1861 O O . ASP A 1 227 ? -12.328 30.203 13.508 1 87.19 227 ASP A O 1
ATOM 1865 N N . ASN A 1 228 ? -10.195 30.422 13.906 1 90.44 228 ASN A N 1
ATOM 1866 C CA . ASN A 1 228 ? -10.031 28.984 14.008 1 90.44 228 ASN A CA 1
ATOM 1867 C C . ASN A 1 228 ? -9.406 28.578 15.336 1 90.44 228 ASN A C 1
ATOM 1869 O O . ASN A 1 228 ? -8.227 28.844 15.578 1 90.44 228 ASN A O 1
ATOM 1873 N N . PRO A 1 229 ? -10.141 27.922 16.125 1 90.25 229 PRO A N 1
ATOM 1874 C CA . PRO A 1 229 ? -9.625 27.531 17.422 1 90.25 229 PRO A CA 1
ATOM 1875 C C . PRO A 1 229 ? -8.375 26.656 17.328 1 90.25 229 PRO A C 1
ATOM 1877 O O . PRO A 1 229 ? -7.543 26.672 18.234 1 90.25 229 PRO A O 1
ATOM 1880 N N . ALA A 1 230 ? -8.281 25.969 16.25 1 90.88 230 ALA A N 1
ATOM 1881 C CA . ALA A 1 230 ? -7.109 25.109 16.062 1 90.88 230 ALA A CA 1
ATOM 1882 C C . ALA A 1 230 ? -5.828 25.938 16.016 1 90.88 230 ALA A C 1
ATOM 1884 O O . ALA A 1 230 ? -4.738 25.422 16.281 1 90.88 230 ALA A O 1
ATOM 1885 N N . MET A 1 231 ? -6.031 27.203 15.758 1 94 231 MET A N 1
ATOM 1886 C CA . MET A 1 231 ? -4.875 28.062 15.547 1 94 231 MET A CA 1
ATOM 1887 C C . MET A 1 231 ? -4.551 28.844 16.812 1 94 231 MET A C 1
ATOM 1889 O O . MET A 1 231 ? -3.654 29.688 16.812 1 94 231 MET A O 1
ATOM 1893 N N . ASP A 1 232 ? -5.172 28.625 17.922 1 92.69 232 ASP A N 1
ATOM 1894 C CA . ASP A 1 232 ? -5.004 29.391 19.141 1 92.69 232 ASP A CA 1
ATOM 1895 C C . ASP A 1 232 ? -3.551 29.375 19.609 1 92.69 232 ASP A C 1
ATOM 1897 O O . ASP A 1 232 ? -3.004 30.406 20 1 92.69 232 ASP A O 1
ATOM 1901 N N . VAL A 1 233 ? -3.004 28.219 19.578 1 92.94 233 VAL A N 1
ATOM 1902 C CA . VAL A 1 233 ? -1.628 28.078 20.047 1 92.94 233 VAL A CA 1
ATOM 1903 C C . VAL A 1 233 ? -0.698 28.906 19.141 1 92.94 233 VAL A C 1
ATOM 1905 O O . VAL A 1 233 ? 0.214 29.578 19.625 1 92.94 233 VAL A O 1
ATOM 1908 N N . VAL A 1 234 ? -0.928 28.797 17.875 1 94.44 234 VAL A N 1
ATOM 1909 C CA . VAL A 1 234 ? -0.122 29.547 16.922 1 94.44 234 VAL A CA 1
ATOM 1910 C C . VAL A 1 234 ? -0.328 31.047 17.141 1 94.44 234 VAL A C 1
ATOM 1912 O O . VAL A 1 234 ? 0.634 31.828 17.125 1 94.44 234 VAL A O 1
ATOM 1915 N N . ARG A 1 235 ? -1.529 31.422 17.328 1 95.19 235 ARG A N 1
ATOM 1916 C CA . ARG A 1 235 ? -1.858 32.812 17.578 1 95.19 235 ARG A CA 1
ATOM 1917 C C . ARG A 1 235 ? -1.117 33.344 18.797 1 95.19 235 ARG A C 1
ATOM 1919 O O . ARG A 1 235 ? -0.566 34.438 18.781 1 95.19 235 ARG A O 1
ATOM 1926 N N . ASN A 1 236 ? -1.104 32.594 19.828 1 94.44 236 ASN A N 1
ATOM 1927 C CA . ASN A 1 236 ? -0.391 33 21.047 1 94.44 236 ASN A CA 1
ATOM 1928 C C . ASN A 1 236 ? 1.102 33.156 20.797 1 94.44 236 ASN A C 1
ATOM 1930 O O . ASN A 1 236 ? 1.714 34.125 21.281 1 94.44 236 ASN A O 1
ATOM 1934 N N . MET A 1 237 ? 1.599 32.281 20.078 1 95.06 237 MET A N 1
ATOM 1935 C CA . MET A 1 237 ? 3.02 32.344 19.75 1 95.06 237 MET A CA 1
ATOM 1936 C C . MET A 1 237 ? 3.314 33.594 18.906 1 95.06 237 MET A C 1
ATOM 1938 O O . MET A 1 237 ? 4.309 34.281 19.141 1 95.06 237 MET A O 1
ATOM 1942 N N . MET A 1 238 ? 2.508 33.844 17.922 1 96.31 238 MET A N 1
ATOM 1943 C CA . MET A 1 238 ? 2.707 35.031 17.062 1 96.31 238 MET A CA 1
ATOM 1944 C C . MET A 1 238 ? 2.641 36.312 17.859 1 96.31 238 MET A C 1
ATOM 1946 O O . MET A 1 238 ? 3.375 37.25 17.594 1 96.31 238 MET A O 1
ATOM 1950 N N . LEU A 1 239 ? 1.721 36.312 18.828 1 95.62 239 LEU A N 1
ATOM 1951 C CA . LEU A 1 239 ? 1.541 37.469 19.688 1 95.62 239 LEU A CA 1
ATOM 1952 C C . LEU A 1 239 ? 2.846 37.844 20.391 1 95.62 239 LEU A C 1
ATOM 1954 O O . LEU A 1 239 ? 3.156 39.031 20.562 1 95.62 239 LEU A O 1
ATOM 1958 N N . THR A 1 240 ? 3.602 36.938 20.797 1 95.88 240 THR A N 1
ATOM 1959 C CA . THR A 1 240 ? 4.84 37.156 21.531 1 95.88 240 THR A CA 1
ATOM 1960 C C . THR A 1 240 ? 5.91 37.75 20.625 1 95.88 240 THR A C 1
ATOM 1962 O O . THR A 1 240 ? 6.91 38.281 21.109 1 95.88 240 THR A O 1
ATOM 1965 N N . ARG A 1 241 ? 5.707 37.719 19.375 1 95.69 241 ARG A N 1
ATOM 1966 C CA . ARG A 1 241 ? 6.727 38.188 18.438 1 95.69 241 ARG A CA 1
ATOM 1967 C C . ARG A 1 241 ? 6.5 39.625 18.031 1 95.69 241 ARG A C 1
ATOM 1969 O O . ARG A 1 241 ? 7.301 40.219 17.297 1 95.69 241 ARG A O 1
ATOM 1976 N N . ILE A 1 242 ? 5.41 40.156 18.484 1 95.44 242 ILE A N 1
ATOM 1977 C CA . ILE A 1 242 ? 5.102 41.562 18.188 1 95.44 242 ILE A CA 1
ATOM 1978 C C . ILE A 1 242 ? 5.875 42.469 19.125 1 95.44 242 ILE A C 1
ATOM 1980 O O . ILE A 1 242 ? 5.625 42.469 20.344 1 95.44 242 ILE A O 1
ATOM 1984 N N . ARG A 1 243 ? 6.828 43.281 18.594 1 95.81 243 ARG A N 1
ATOM 1985 C CA . ARG A 1 243 ? 7.652 44.188 19.375 1 95.81 243 ARG A CA 1
ATOM 1986 C C . ARG A 1 243 ? 7.648 45.594 18.75 1 95.81 243 ARG A C 1
ATOM 1988 O O . ARG A 1 243 ? 6.77 46.406 19.062 1 95.81 243 ARG A O 1
ATOM 1995 N N . LYS A 1 244 ? 8.523 45.812 17.719 1 95.62 244 LYS A N 1
ATOM 1996 C CA . LYS A 1 244 ? 8.57 47.125 17.047 1 95.62 244 LYS A CA 1
ATOM 1997 C C . LYS A 1 244 ? 7.305 47.375 16.234 1 95.62 244 LYS A C 1
ATOM 1999 O O . LYS A 1 244 ? 6.945 48.531 15.977 1 95.62 244 LYS A O 1
ATOM 2004 N N . PHE A 1 245 ? 6.703 46.25 15.93 1 96.62 245 PHE A N 1
ATOM 2005 C CA . PHE A 1 245 ? 5.559 46.344 15.031 1 96.62 245 PHE A CA 1
ATOM 2006 C C . PHE A 1 245 ? 4.289 46.656 15.805 1 96.62 245 PHE A C 1
ATOM 2008 O O . PHE A 1 245 ? 3.229 46.875 15.211 1 96.62 245 PHE A O 1
ATOM 2015 N N . LEU A 1 246 ? 4.301 46.781 17.094 1 97.25 246 LEU A N 1
ATOM 2016 C CA . LEU A 1 246 ? 3.141 46.969 17.953 1 97.25 246 LEU A CA 1
ATOM 2017 C C . LEU A 1 246 ? 2.359 48.219 17.547 1 97.25 246 LEU A C 1
ATOM 2019 O O . LEU A 1 246 ? 1.141 48.156 17.375 1 97.25 246 LEU A O 1
ATOM 2023 N N . LEU A 1 247 ? 3.02 49.281 17.391 1 97.31 247 LEU A N 1
ATOM 2024 C CA . LEU A 1 247 ? 2.336 50.562 17.125 1 97.31 247 LEU A CA 1
ATOM 2025 C C . LEU A 1 247 ? 1.656 50.531 15.766 1 97.31 247 LEU A C 1
ATOM 2027 O O . LEU A 1 247 ? 0.58 51.125 15.594 1 97.31 247 LEU A O 1
ATOM 2031 N N . THR A 1 248 ? 2.289 49.938 14.82 1 96.06 248 THR A N 1
ATOM 2032 C CA . THR A 1 248 ? 1.646 49.75 13.523 1 96.06 248 THR A CA 1
ATOM 2033 C C . THR A 1 248 ? 0.388 48.875 13.664 1 96.06 248 THR A C 1
ATOM 2035 O O . THR A 1 248 ? -0.631 49.156 13.031 1 96.06 248 THR A O 1
ATOM 2038 N N . PHE A 1 249 ? 0.524 47.844 14.461 1 96.81 249 PHE A N 1
ATOM 2039 C CA . PHE A 1 249 ? -0.617 46.969 14.727 1 96.81 249 PHE A CA 1
ATOM 2040 C C . PHE A 1 249 ? -1.741 47.75 15.406 1 96.81 249 PHE A C 1
ATOM 2042 O O . PHE A 1 249 ? -2.91 47.594 15.047 1 96.81 249 PHE A O 1
ATOM 2049 N N . VAL A 1 250 ? -1.379 48.562 16.375 1 97.25 250 VAL A N 1
ATOM 2050 C CA . VAL A 1 250 ? -2.35 49.344 17.125 1 97.25 250 VAL A CA 1
ATOM 2051 C C . VAL A 1 250 ? -3.109 50.281 16.172 1 97.25 250 VAL A C 1
ATOM 2053 O O . VAL A 1 250 ? -4.289 50.562 16.391 1 97.25 250 VAL A O 1
ATOM 2056 N N . ALA A 1 251 ? -2.479 50.656 15.125 1 96 251 ALA A N 1
ATOM 2057 C CA . ALA A 1 251 ? -3.078 51.594 14.172 1 96 251 ALA A CA 1
ATOM 2058 C C . ALA A 1 251 ? -4.098 50.875 13.281 1 96 251 ALA A C 1
ATOM 2060 O O . ALA A 1 251 ? -4.828 51.531 12.531 1 96 251 ALA A O 1
ATOM 2061 N N . THR A 1 252 ? -4.238 49.562 13.367 1 94.5 252 THR A N 1
ATOM 2062 C CA . THR A 1 252 ? -5.117 48.812 12.5 1 94.5 252 THR A CA 1
ATOM 2063 C C . THR A 1 252 ? -6.469 48.562 13.164 1 94.5 252 THR A C 1
ATOM 2065 O O . THR A 1 252 ? -6.59 48.656 14.391 1 94.5 252 THR A O 1
ATOM 2068 N N . LYS A 1 253 ? -7.469 48.25 12.336 1 93.5 253 LYS A N 1
ATOM 2069 C CA . LYS A 1 253 ? -8.805 47.938 12.844 1 93.5 253 LYS A CA 1
ATOM 2070 C C . LYS A 1 253 ? -8.812 46.594 13.578 1 93.5 253 LYS A C 1
ATOM 2072 O O . LYS A 1 253 ? -9.578 46.406 14.531 1 93.5 253 LYS A O 1
ATOM 2077 N N . GLU A 1 254 ? -7.957 45.688 13.18 1 94.44 254 GLU A N 1
ATOM 2078 C CA . GLU A 1 254 ? -7.918 44.344 13.773 1 94.44 254 GLU A CA 1
ATOM 2079 C C . GLU A 1 254 ? -7.492 44.406 15.234 1 94.44 254 GLU A C 1
ATOM 2081 O O . GLU A 1 254 ? -7.914 43.562 16.047 1 94.44 254 GLU A O 1
ATOM 2086 N N . PHE A 1 255 ? -6.727 45.438 15.5 1 95.88 255 PHE A N 1
ATOM 2087 C CA . PHE A 1 255 ? -6.289 45.594 16.875 1 95.88 255 PHE A CA 1
ATOM 2088 C C . PHE A 1 255 ? -7.488 45.781 17.797 1 95.88 255 PHE A C 1
ATOM 2090 O O . PHE A 1 255 ? -7.477 45.344 18.953 1 95.88 255 PHE A O 1
ATOM 2097 N N . LEU A 1 256 ? -8.438 46.469 17.312 1 95.19 256 LEU A N 1
ATOM 2098 C CA . LEU A 1 256 ? -9.617 46.781 18.109 1 95.19 256 LEU A CA 1
ATOM 2099 C C . LEU A 1 256 ? -10.398 45.531 18.469 1 95.19 256 LEU A C 1
ATOM 2101 O O . LEU A 1 256 ? -11.164 45.531 19.438 1 95.19 256 LEU A O 1
ATOM 2105 N N . ASP A 1 257 ? -10.141 44.5 17.781 1 93.56 257 ASP A N 1
ATOM 2106 C CA . ASP A 1 257 ? -10.867 43.25 18 1 93.56 257 ASP A CA 1
ATOM 2107 C C . ASP A 1 257 ? -10.062 42.281 18.859 1 93.56 257 ASP A C 1
ATOM 2109 O O . ASP A 1 257 ? -10.469 41.125 19.062 1 93.56 257 ASP A O 1
ATOM 2113 N N . LEU A 1 258 ? -9.023 42.75 19.406 1 95.44 258 LEU A N 1
ATOM 2114 C CA . LEU A 1 258 ? -8.18 41.906 20.25 1 95.44 258 LEU A CA 1
ATOM 2115 C C . LEU A 1 258 ? -8.938 41.438 21.484 1 95.44 258 LEU A C 1
ATOM 2117 O O . LEU A 1 258 ? -9.664 42.219 22.094 1 95.44 258 LEU A O 1
ATOM 2121 N N . PRO A 1 259 ? -8.805 40.156 21.766 1 94.38 259 PRO A N 1
ATOM 2122 C CA . PRO A 1 259 ? -9.312 39.719 23.062 1 94.38 259 PRO A CA 1
ATOM 2123 C C . PRO A 1 259 ? -8.594 40.375 24.234 1 94.38 259 PRO A C 1
ATOM 2125 O O . PRO A 1 259 ? -7.41 40.719 24.125 1 94.38 259 PRO A O 1
ATOM 2128 N N . THR A 1 260 ? -9.336 40.5 25.344 1 96.12 260 THR A N 1
ATOM 2129 C CA . THR A 1 260 ? -8.812 41.188 26.516 1 96.12 260 THR A CA 1
ATOM 2130 C C . THR A 1 260 ? -7.508 40.531 26.984 1 96.12 260 THR A C 1
ATOM 2132 O O . THR A 1 260 ? -6.551 41.219 27.328 1 96.12 260 THR A O 1
ATOM 2135 N N . SER A 1 261 ? -7.488 39.25 26.984 1 95.25 261 SER A N 1
ATOM 2136 C CA . SER A 1 261 ? -6.316 38.531 27.469 1 95.25 261 SER A CA 1
ATOM 2137 C C . SER A 1 261 ? -5.09 38.844 26.609 1 95.25 261 SER A C 1
ATOM 2139 O O . SER A 1 261 ? -3.982 38.969 27.141 1 95.25 261 SER A O 1
ATOM 2141 N N . HIS A 1 262 ? -5.246 38.906 25.281 1 96.94 262 HIS A N 1
ATOM 2142 C CA . HIS A 1 262 ? -4.133 39.188 24.391 1 96.94 262 HIS A CA 1
ATOM 2143 C C . HIS A 1 262 ? -3.66 40.625 24.531 1 96.94 262 HIS A C 1
ATOM 2145 O O . HIS A 1 262 ? -2.459 40.906 24.469 1 96.94 262 HIS A O 1
ATOM 2151 N N . LEU A 1 263 ? -4.59 41.531 24.734 1 97.5 263 LEU A N 1
ATOM 2152 C CA . LEU A 1 263 ? -4.215 42.938 24.969 1 97.5 263 LEU A CA 1
ATOM 2153 C C . LEU A 1 263 ? -3.395 43.062 26.25 1 97.5 263 LEU A C 1
ATOM 2155 O O . LEU A 1 263 ? -2.375 43.75 26.281 1 97.5 263 LEU A O 1
ATOM 2159 N N . ILE A 1 264 ? -3.883 42.469 27.312 1 96.38 264 ILE A N 1
ATOM 2160 C CA . ILE A 1 264 ? -3.189 42.5 28.594 1 96.38 264 ILE A CA 1
ATOM 2161 C C . ILE A 1 264 ? -1.766 41.969 28.422 1 96.38 264 ILE A C 1
ATOM 2163 O O . ILE A 1 264 ? -0.819 42.562 28.969 1 96.38 264 ILE A O 1
ATOM 2167 N N . TYR A 1 265 ? -1.642 40.938 27.672 1 95.62 265 TYR A N 1
ATOM 2168 C CA . TYR A 1 265 ? -0.317 40.375 27.422 1 95.62 265 TYR A CA 1
ATOM 2169 C C . TYR A 1 265 ? 0.593 41.406 26.766 1 95.62 265 TYR A C 1
ATOM 2171 O O . TYR A 1 265 ? 1.745 41.562 27.172 1 95.62 265 TYR A O 1
ATOM 2179 N N . LEU A 1 266 ? 0.098 42.031 25.719 1 96.5 266 LEU A N 1
ATOM 2180 C CA . LEU A 1 266 ? 0.886 43.031 24.984 1 96.5 266 LEU A CA 1
ATOM 2181 C C . LEU A 1 266 ? 1.271 44.188 25.891 1 96.5 266 LEU A C 1
ATOM 2183 O O . LEU A 1 266 ? 2.428 44.625 25.906 1 96.5 266 LEU A O 1
ATOM 2187 N N . LEU A 1 267 ? 0.333 44.688 26.656 1 96.81 267 LEU A N 1
ATOM 2188 C CA . LEU A 1 267 ? 0.569 45.844 27.516 1 96.81 267 LEU A CA 1
ATOM 2189 C C . LEU A 1 267 ? 1.542 45.531 28.641 1 96.81 267 LEU A C 1
ATOM 2191 O O . LEU A 1 267 ? 2.334 46.375 29.047 1 96.81 267 LEU A O 1
ATOM 2195 N N . ASP A 1 268 ? 1.47 44.375 29.109 1 95 268 ASP A N 1
ATOM 2196 C CA . ASP A 1 268 ? 2.281 43.969 30.25 1 95 268 ASP A CA 1
ATOM 2197 C C . ASP A 1 268 ? 3.676 43.531 29.797 1 95 268 ASP A C 1
ATOM 2199 O O . ASP A 1 268 ? 4.594 43.438 30.625 1 95 268 ASP A O 1
ATOM 2203 N N . SER A 1 269 ? 3.859 43.25 28.562 1 94.25 269 SER A N 1
ATOM 2204 C CA . SER A 1 269 ? 5.098 42.688 28.016 1 94.25 269 SER A CA 1
ATOM 2205 C C . SER A 1 269 ? 6.246 43.688 28.141 1 94.25 269 SER A C 1
ATOM 2207 O O . SER A 1 269 ? 6.051 44.906 27.953 1 94.25 269 SER A O 1
ATOM 2209 N N . ASP A 1 270 ? 7.457 43.188 28.359 1 93.56 270 ASP A N 1
ATOM 2210 C CA . ASP A 1 270 ? 8.656 44.031 28.422 1 93.56 270 ASP A CA 1
ATOM 2211 C C . ASP A 1 270 ? 9.297 44.156 27.047 1 93.56 270 ASP A C 1
ATOM 2213 O O . ASP A 1 270 ? 10.203 44.969 26.859 1 93.56 270 ASP A O 1
ATOM 2217 N N . GLU A 1 271 ? 8.711 43.406 26.125 1 92.94 271 GLU A N 1
ATOM 2218 C CA . GLU A 1 271 ? 9.398 43.312 24.844 1 92.94 271 GLU A CA 1
ATOM 2219 C C . GLU A 1 271 ? 8.828 44.281 23.828 1 92.94 271 GLU A C 1
ATOM 2221 O O . GLU A 1 271 ? 9.438 44.531 22.781 1 92.94 271 GLU A O 1
ATOM 2226 N N . ILE A 1 272 ? 7.641 44.875 24.188 1 95.56 272 ILE A N 1
ATOM 2227 C CA . ILE A 1 272 ? 7.016 45.812 23.25 1 95.56 272 ILE A CA 1
ATOM 2228 C C . ILE A 1 272 ? 7.867 47.062 23.125 1 95.56 272 ILE A C 1
ATOM 2230 O O . ILE A 1 272 ? 8.617 47.406 24.031 1 95.56 272 ILE A O 1
ATOM 2234 N N . CYS A 1 273 ? 7.789 47.688 21.984 1 96.12 273 CYS A N 1
ATOM 2235 C CA . CYS A 1 273 ? 8.547 48.906 21.703 1 96.12 273 CYS A CA 1
ATOM 2236 C C . CYS A 1 273 ? 7.609 50.094 21.531 1 96.12 273 CYS A C 1
ATOM 2238 O O . CYS A 1 273 ? 6.742 50.094 20.656 1 96.12 273 CYS A O 1
ATOM 2240 N N . VAL A 1 274 ? 7.77 51.094 22.281 1 96.31 274 VAL A N 1
ATOM 2241 C CA . VAL A 1 274 ? 6.965 52.312 22.219 1 96.31 274 VAL A CA 1
ATOM 2242 C C . VAL A 1 274 ? 7.863 53.531 22.391 1 96.31 274 VAL A C 1
ATOM 2244 O O . VAL A 1 274 ? 9.008 53.438 22.828 1 96.31 274 VAL A O 1
ATOM 2247 N N . ASN A 1 275 ? 7.422 54.688 22.016 1 94.06 275 ASN A N 1
ATOM 2248 C CA . ASN A 1 275 ? 8.172 55.938 22.188 1 94.06 275 ASN A CA 1
ATOM 2249 C C . ASN A 1 275 ? 8.18 56.375 23.641 1 94.06 275 ASN A C 1
ATOM 2251 O O . ASN A 1 275 ? 9.141 57 24.094 1 94.06 275 ASN A O 1
ATOM 2255 N N . THR A 1 276 ? 7.148 56.219 24.297 1 93.94 276 THR A N 1
ATOM 2256 C CA . THR A 1 276 ? 6.934 56.625 25.672 1 93.94 276 THR A CA 1
ATOM 2257 C C . THR A 1 276 ? 5.883 55.75 26.344 1 93.94 276 THR A C 1
ATOM 2259 O O . THR A 1 276 ? 5.051 55.156 25.656 1 93.94 276 THR A O 1
ATOM 2262 N N . GLU A 1 277 ? 5.957 55.656 27.672 1 94.81 277 GLU A N 1
ATOM 2263 C CA . GLU A 1 277 ? 4.992 54.812 28.406 1 94.81 277 GLU A CA 1
ATOM 2264 C C . GLU A 1 277 ? 3.58 55.406 28.281 1 94.81 277 GLU A C 1
ATOM 2266 O O . GLU A 1 277 ? 2.596 54.688 28.438 1 94.81 277 GLU A O 1
ATOM 2271 N N . ILE A 1 278 ? 3.469 56.656 27.969 1 95.94 278 ILE A N 1
ATOM 2272 C CA . ILE A 1 278 ? 2.168 57.312 27.781 1 95.94 278 ILE A CA 1
ATOM 2273 C C . ILE A 1 278 ? 1.383 56.594 26.703 1 95.94 278 ILE A C 1
ATOM 2275 O O . ILE A 1 278 ? 0.162 56.438 26.797 1 95.94 278 ILE A O 1
ATOM 2279 N N . GLU A 1 279 ? 2.084 56.125 25.719 1 97.25 279 GLU A N 1
ATOM 2280 C CA . GLU A 1 279 ? 1.442 55.469 24.578 1 97.25 279 GLU A CA 1
ATOM 2281 C C . GLU A 1 279 ? 0.788 54.156 24.984 1 97.25 279 GLU A C 1
ATOM 2283 O O . GLU A 1 279 ? -0.247 53.781 24.438 1 97.25 279 GLU A O 1
ATOM 2288 N N . VAL A 1 280 ? 1.369 53.438 25.938 1 97.38 280 VAL A N 1
ATOM 2289 C CA . VAL A 1 280 ? 0.772 52.219 26.422 1 97.38 280 VAL A CA 1
ATOM 2290 C C . VAL A 1 280 ? -0.597 52.5 27.031 1 97.38 280 VAL A C 1
ATOM 2292 O O . VAL A 1 280 ? -1.546 51.75 26.844 1 97.38 280 VAL A O 1
ATOM 2295 N N . PHE A 1 281 ? -0.607 53.562 27.75 1 97.12 281 PHE A N 1
ATOM 2296 C CA . PHE A 1 281 ? -1.876 54.031 28.297 1 97.12 281 PHE A CA 1
ATOM 2297 C C . PHE A 1 281 ? -2.852 54.375 27.172 1 97.12 281 PHE A C 1
ATOM 2299 O O . PHE A 1 281 ? -4.02 53.969 27.219 1 97.12 281 PHE A O 1
ATOM 2306 N N . PHE A 1 282 ? -2.395 55.094 26.188 1 97.38 282 PHE A N 1
ATOM 2307 C CA . PHE A 1 282 ? -3.236 55.5 25.078 1 97.38 282 PHE A CA 1
ATOM 2308 C C . PHE A 1 282 ? -3.725 54.312 24.281 1 97.38 282 PHE A C 1
ATOM 2310 O O . PHE A 1 282 ? -4.84 54.312 23.75 1 97.38 282 PHE A O 1
ATOM 2317 N N . ILE A 1 283 ? -2.896 53.25 24.125 1 97.81 283 ILE A N 1
ATOM 2318 C CA . ILE A 1 283 ? -3.279 52.031 23.453 1 97.81 283 ILE A CA 1
ATOM 2319 C C . ILE A 1 283 ? -4.477 51.406 24.156 1 97.81 283 ILE A C 1
ATOM 2321 O O . ILE A 1 283 ? -5.445 51 23.516 1 97.81 283 ILE A O 1
ATOM 2325 N N . ALA A 1 284 ? -4.398 51.344 25.469 1 97.12 284 ALA A N 1
ATOM 2326 C CA . ALA A 1 284 ? -5.504 50.812 26.25 1 97.12 284 ALA A CA 1
ATOM 2327 C C . ALA A 1 284 ? -6.77 51.656 26.062 1 97.12 284 ALA A C 1
ATOM 2329 O O . ALA A 1 284 ? -7.867 51.094 25.938 1 97.12 284 ALA A O 1
ATOM 2330 N N . VAL A 1 285 ? -6.598 52.906 26 1 96.5 285 VAL A N 1
ATOM 2331 C CA . VAL A 1 285 ? -7.727 53.812 25.828 1 96.5 285 VAL A CA 1
ATOM 2332 C C . VAL A 1 285 ? -8.383 53.562 24.469 1 96.5 285 VAL A C 1
ATOM 2334 O O . VAL A 1 285 ? -9.609 53.531 24.359 1 96.5 285 VAL A O 1
ATOM 2337 N N . ARG A 1 286 ? -7.578 53.469 23.453 1 95.75 286 ARG A N 1
ATOM 2338 C CA . ARG A 1 286 ? -8.102 53.219 22.109 1 95.75 286 ARG A CA 1
ATOM 2339 C C . ARG A 1 286 ? -8.922 51.938 22.078 1 95.75 286 ARG A C 1
ATOM 2341 O O . ARG A 1 286 ? -10 51.906 21.484 1 95.75 286 ARG A O 1
ATOM 2348 N N . TRP A 1 287 ? -8.383 50.906 22.656 1 96.62 287 TRP A N 1
ATOM 2349 C CA . TRP A 1 287 ? -9.07 49.625 22.688 1 96.62 287 TRP A CA 1
ATOM 2350 C C . TRP A 1 287 ? -10.359 49.719 23.484 1 96.62 287 TRP A C 1
ATOM 2352 O O . TRP A 1 287 ? -11.398 49.219 23.062 1 96.62 287 TRP A O 1
ATOM 2362 N N . LEU A 1 288 ? -10.352 50.406 24.656 1 95.5 288 LEU A N 1
ATOM 2363 C CA . LEU A 1 288 ? -11.523 50.562 25.516 1 95.5 288 LEU A CA 1
ATOM 2364 C C . LEU A 1 288 ? -12.602 51.375 24.797 1 95.5 288 LEU A C 1
ATOM 2366 O O . LEU A 1 288 ? -13.789 51.094 24.922 1 95.5 288 LEU A O 1
ATOM 2370 N N . GLY A 1 289 ? -12.172 52.312 24.078 1 94.25 289 GLY A N 1
ATOM 2371 C CA . GLY A 1 289 ? -13.086 53.25 23.406 1 94.25 289 GLY A CA 1
ATOM 2372 C C . GLY A 1 289 ? -13.883 52.562 22.297 1 94.25 289 GLY A C 1
ATOM 2373 O O . GLY A 1 289 ? -14.984 53 21.969 1 94.25 289 GLY A O 1
ATOM 2374 N N . HIS A 1 290 ? -13.391 51.562 21.688 1 91.75 290 HIS A N 1
ATOM 2375 C CA . HIS A 1 290 ? -14.07 50.844 20.609 1 91.75 290 HIS A CA 1
ATOM 2376 C C . HIS A 1 290 ? -15.359 50.188 21.109 1 91.75 290 HIS A C 1
ATOM 2378 O O . HIS A 1 290 ? -16.344 50.125 20.375 1 91.75 290 HIS A O 1
ATOM 2384 N N . ASN A 1 291 ? -15.352 49.688 22.344 1 92.38 291 ASN A N 1
ATOM 2385 C CA . ASN A 1 291 ? -16.531 49.125 23 1 92.38 291 ASN A CA 1
ATOM 2386 C C . ASN A 1 291 ? -16.516 49.375 24.5 1 92.38 291 ASN A C 1
ATOM 2388 O O . ASN A 1 291 ? -16.375 48.406 25.281 1 92.38 291 ASN A O 1
ATOM 2392 N N . TRP A 1 292 ? -16.844 50.5 24.828 1 91.94 292 TRP A N 1
ATOM 2393 C CA . TRP A 1 292 ? -16.734 50.938 26.203 1 91.94 292 TRP A CA 1
ATOM 2394 C C . TRP A 1 292 ? -17.641 50.125 27.125 1 91.94 292 TRP A C 1
ATOM 2396 O O . TRP A 1 292 ? -17.234 49.719 28.203 1 91.94 292 TRP A O 1
ATOM 2406 N N . ASN A 1 293 ? -18.859 49.906 26.719 1 92.25 293 ASN A N 1
ATOM 2407 C CA . ASN A 1 293 ? -19.859 49.25 27.562 1 92.25 293 ASN A CA 1
ATOM 2408 C C . ASN A 1 293 ? -19.469 47.844 27.953 1 92.25 293 ASN A C 1
ATOM 2410 O O . ASN A 1 293 ? -19.656 47.438 29.094 1 92.25 293 ASN A O 1
ATOM 2414 N N . LYS A 1 294 ? -18.875 47.219 27.078 1 94.06 294 LYS A N 1
ATOM 2415 C CA . LYS A 1 294 ? -18.516 45.812 27.344 1 94.06 294 LYS A CA 1
ATOM 2416 C C . LYS A 1 294 ? -17.141 45.719 28 1 94.06 294 LYS A C 1
ATOM 2418 O O . LYS A 1 294 ? -16.891 44.781 28.766 1 94.06 294 LYS A O 1
ATOM 2423 N N . ARG A 1 295 ? -16.25 46.719 27.766 1 95.94 295 ARG A N 1
ATOM 2424 C CA . ARG A 1 295 ? -14.836 46.531 28.094 1 95.94 295 ARG A CA 1
ATOM 2425 C C . ARG A 1 295 ? -14.477 47.312 29.359 1 95.94 295 ARG A C 1
ATOM 2427 O O . ARG A 1 295 ? -13.406 47.094 29.938 1 95.94 295 ARG A O 1
ATOM 2434 N N . LYS A 1 296 ? -15.344 48.125 29.859 1 92.31 296 LYS A N 1
ATOM 2435 C CA . LYS A 1 296 ? -15.07 48.938 31.031 1 92.31 296 LYS A CA 1
ATOM 2436 C C . LYS A 1 296 ? -14.781 48.094 32.25 1 92.31 296 LYS A C 1
ATOM 2438 O O . LYS A 1 296 ? -14.094 48.531 33.188 1 92.31 296 LYS A O 1
ATOM 2443 N N . VAL A 1 297 ? -15.328 46.906 32.312 1 94 297 VAL A N 1
ATOM 2444 C CA . VAL A 1 297 ? -15.141 46 33.406 1 94 297 VAL A CA 1
ATOM 2445 C C . VAL A 1 297 ? -13.656 45.656 33.562 1 94 297 VAL A C 1
ATOM 2447 O O . VAL A 1 297 ? -13.195 45.312 34.656 1 94 297 VAL A O 1
ATOM 2450 N N . HIS A 1 298 ? -12.875 45.875 32.5 1 94.5 298 HIS A N 1
ATOM 2451 C CA . HIS A 1 298 ? -11.484 45.438 32.5 1 94.5 298 HIS A CA 1
ATOM 2452 C C . HIS A 1 298 ? -10.539 46.594 32.781 1 94.5 298 HIS A C 1
ATOM 2454 O O . HIS A 1 298 ? -9.32 46.438 32.688 1 94.5 298 HIS A O 1
ATOM 2460 N N . ILE A 1 299 ? -10.953 47.719 33.188 1 94.19 299 ILE A N 1
ATOM 2461 C CA . ILE A 1 299 ? -10.156 48.906 33.375 1 94.19 299 ILE A CA 1
ATOM 2462 C C . ILE A 1 299 ? -9.086 48.688 34.438 1 94.19 299 ILE A C 1
ATOM 2464 O O . ILE A 1 299 ? -7.914 49 34.25 1 94.19 299 ILE A O 1
ATOM 2468 N N . ARG A 1 300 ? -9.492 48.094 35.531 1 93.38 300 ARG A N 1
ATOM 2469 C CA . ARG A 1 300 ? -8.547 47.844 36.625 1 93.38 300 ARG A CA 1
ATOM 2470 C C . ARG A 1 300 ? -7.387 46.969 36.156 1 93.38 300 ARG A C 1
ATOM 2472 O O . ARG A 1 300 ? -6.227 47.281 36.438 1 93.38 300 ARG A O 1
ATOM 2479 N N . ARG A 1 301 ? -7.75 46 35.469 1 94.44 301 ARG A N 1
ATOM 2480 C CA . ARG A 1 301 ? -6.742 45.031 35 1 94.44 301 ARG A CA 1
ATOM 2481 C C . ARG A 1 301 ? -5.832 45.688 33.938 1 94.44 301 ARG A C 1
ATOM 2483 O O . ARG A 1 301 ? -4.617 45.5 33.969 1 94.44 301 ARG A O 1
ATOM 2490 N N . LEU A 1 302 ? -6.402 46.406 33.062 1 95.94 302 LEU A N 1
ATOM 2491 C CA . LEU A 1 302 ? -5.633 47.094 32 1 95.94 302 LEU A CA 1
ATOM 2492 C C . LEU A 1 302 ? -4.695 48.125 32.625 1 95.94 302 LEU A C 1
ATOM 2494 O O . LEU A 1 302 ? -3.535 48.25 32.219 1 95.94 302 LEU A O 1
ATOM 2498 N N . MET A 1 303 ? -5.148 48.875 33.625 1 94.56 303 MET A N 1
ATOM 2499 C CA . MET A 1 303 ? -4.355 49.938 34.219 1 94.56 303 MET A CA 1
ATOM 2500 C C . MET A 1 303 ? -3.205 49.375 35.031 1 94.56 303 MET A C 1
ATOM 2502 O O . MET A 1 303 ? -2.162 50 35.188 1 94.56 303 MET A O 1
ATOM 2506 N N . SER A 1 304 ? -3.439 48.219 35.531 1 93.75 304 SER A N 1
ATOM 2507 C CA . SER A 1 304 ? -2.396 47.562 36.312 1 93.75 304 SER A CA 1
ATOM 2508 C C . SER A 1 304 ? -1.206 47.188 35.438 1 93.75 304 SER A C 1
ATOM 2510 O O . SER A 1 304 ? -0.102 46.969 35.938 1 93.75 304 SER A O 1
ATOM 2512 N N . CYS A 1 305 ? -1.393 47.094 34.062 1 94.75 305 CYS A N 1
ATOM 2513 C CA . CYS A 1 305 ? -0.334 46.688 33.125 1 94.75 305 CYS A CA 1
ATOM 2514 C C . CYS A 1 305 ? 0.517 47.906 32.75 1 94.75 305 CYS A C 1
ATOM 2516 O O . CYS A 1 305 ? 1.624 47.75 32.25 1 94.75 305 CYS A O 1
ATOM 2518 N N . ILE A 1 306 ? 0.021 49.094 33 1 95.75 306 ILE A N 1
ATOM 2519 C CA . ILE A 1 306 ? 0.704 50.344 32.625 1 95.75 306 ILE A CA 1
ATOM 2520 C C . ILE A 1 306 ? 1.707 50.75 33.688 1 95.75 306 ILE A C 1
ATOM 2522 O O . ILE A 1 306 ? 1.381 50.75 34.875 1 95.75 306 ILE A O 1
ATOM 2526 N N . ARG A 1 307 ? 2.83 51.062 33.281 1 94.69 307 ARG A N 1
ATOM 2527 C CA . ARG A 1 307 ? 3.885 51.5 34.188 1 94.69 307 ARG A CA 1
ATOM 2528 C C . ARG A 1 307 ? 3.939 53 34.281 1 94.69 307 ARG A C 1
ATOM 2530 O O . ARG A 1 307 ? 4.855 53.656 33.75 1 94.69 307 ARG A O 1
ATOM 2537 N N . PHE A 1 308 ? 3.191 53.531 35.156 1 94.69 308 PHE A N 1
ATOM 2538 C CA . PHE A 1 308 ? 3.031 55 35.281 1 94.69 308 PHE A CA 1
ATOM 2539 C C . PHE A 1 308 ? 4.32 55.625 35.781 1 94.69 308 PHE A C 1
ATOM 2541 O O . PHE A 1 308 ? 4.605 56.781 35.469 1 94.69 308 PHE A O 1
ATOM 2548 N N . ASN A 1 309 ? 5.07 54.906 36.531 1 90.94 309 ASN A N 1
ATOM 2549 C CA . ASN A 1 309 ? 6.312 55.438 37.094 1 90.94 309 ASN A CA 1
ATOM 2550 C C . ASN A 1 309 ? 7.355 55.688 36 1 90.94 309 ASN A C 1
ATOM 2552 O O . ASN A 1 309 ? 8.352 56.375 36.25 1 90.94 309 ASN A O 1
ATOM 2556 N N . LEU A 1 310 ? 7.121 55.125 34.812 1 91.69 310 LEU A N 1
ATOM 2557 C CA . LEU A 1 310 ? 8.047 55.312 33.719 1 91.69 310 LEU A CA 1
ATOM 2558 C C . LEU A 1 310 ? 7.605 56.5 32.844 1 91.69 310 LEU A C 1
ATOM 2560 O O . LEU A 1 310 ? 8.328 56.875 31.906 1 91.69 310 LEU A O 1
ATOM 2564 N N . MET A 1 311 ? 6.504 57.062 33.094 1 93.62 311 MET A N 1
ATOM 2565 C CA . MET A 1 311 ? 6.02 58.188 32.344 1 93.62 311 MET A CA 1
ATOM 2566 C C . MET A 1 311 ? 6.785 59.469 32.719 1 93.62 311 MET A C 1
ATOM 2568 O O . MET A 1 311 ? 7.34 59.562 33.812 1 93.62 311 MET A O 1
ATOM 2572 N N . PRO A 1 312 ? 6.832 60.406 31.766 1 92 312 PRO A N 1
ATOM 2573 C CA . PRO A 1 312 ? 7.441 61.688 32.125 1 92 312 PRO A CA 1
ATOM 2574 C C . PRO A 1 312 ? 6.691 62.438 33.219 1 92 312 PRO A C 1
ATOM 2576 O O . PRO A 1 312 ? 5.457 62.438 33.25 1 92 312 PRO A O 1
ATOM 2579 N N . LEU A 1 313 ? 7.449 63.031 34.125 1 93.69 313 LEU A N 1
ATOM 2580 C CA . LEU A 1 313 ? 6.879 63.719 35.281 1 93.69 313 LEU A CA 1
ATOM 2581 C C . LEU A 1 313 ? 5.945 64.875 34.844 1 93.69 313 LEU A C 1
ATOM 2583 O O . LEU A 1 313 ? 4.855 65 35.406 1 93.69 313 LEU A O 1
ATOM 2587 N N . TRP A 1 314 ? 6.359 65.562 33.875 1 93.12 314 TRP A N 1
ATOM 2588 C CA . TRP A 1 314 ? 5.578 66.75 33.406 1 93.12 314 TRP A CA 1
ATOM 2589 C C . TRP A 1 314 ? 4.23 66.312 32.844 1 93.12 314 TRP A C 1
ATOM 2591 O O . TRP A 1 314 ? 3.229 67 33 1 93.12 314 TRP A O 1
ATOM 2601 N N . TYR A 1 315 ? 4.188 65.188 32.281 1 95.06 315 TYR A N 1
ATOM 2602 C CA . TYR A 1 315 ? 2.92 64.688 31.781 1 95.06 315 TYR A CA 1
ATOM 2603 C C . TYR A 1 315 ? 2.002 64.312 32.938 1 95.06 315 TYR A C 1
ATOM 2605 O O . TYR A 1 315 ? 0.817 64.625 32.938 1 95.06 315 TYR A O 1
ATOM 2613 N N . LEU A 1 316 ? 2.543 63.625 33.938 1 95.38 316 LEU A N 1
ATOM 2614 C CA . LEU A 1 316 ? 1.755 63.188 35.062 1 95.38 316 LEU A CA 1
ATOM 2615 C C . LEU A 1 316 ? 1.169 64.375 35.844 1 95.38 316 LEU A C 1
ATOM 2617 O O . LEU A 1 316 ? 0.026 64.312 36.281 1 95.38 316 LEU A O 1
ATOM 2621 N N . LEU A 1 317 ? 1.936 65.375 35.844 1 94.44 317 LEU A N 1
ATOM 2622 C CA . LEU A 1 317 ? 1.535 66.562 36.594 1 94.44 317 LEU A CA 1
ATOM 2623 C C . LEU A 1 317 ? 0.437 67.312 35.875 1 94.44 317 LEU A C 1
ATOM 2625 O O . LEU A 1 317 ? -0.44 67.938 36.5 1 94.44 317 LEU A O 1
ATOM 2629 N N . TYR A 1 318 ? 0.425 67.25 34.594 1 93.5 318 TYR A N 1
ATOM 2630 C CA . TYR A 1 318 ? -0.431 68.125 33.844 1 93.5 318 TYR A CA 1
ATOM 2631 C C . TYR A 1 318 ? -1.533 67.375 33.125 1 93.5 318 TYR A C 1
ATOM 2633 O O . TYR A 1 318 ? -2.434 68 32.531 1 93.5 318 TYR A O 1
ATOM 2641 N N . ALA A 1 319 ? -1.56 66.125 33.094 1 91.81 319 ALA A N 1
ATOM 2642 C CA . ALA A 1 319 ? -2.506 65.25 32.375 1 91.81 319 ALA A CA 1
ATOM 2643 C C . ALA A 1 319 ? -3.945 65.625 32.719 1 91.81 319 ALA A C 1
ATOM 2645 O O . ALA A 1 319 ? -4.828 65.625 31.875 1 91.81 319 ALA A O 1
ATOM 2646 N N . ARG A 1 320 ? -4.242 65.875 33.969 1 90.44 320 ARG A N 1
ATOM 2647 C CA . ARG A 1 320 ? -5.582 66.188 34.469 1 90.44 320 ARG A CA 1
ATOM 2648 C C . ARG A 1 320 ? -6.086 67.5 33.906 1 90.44 320 ARG A C 1
ATOM 2650 O O . ARG A 1 320 ? -7.293 67.688 33.719 1 90.44 320 ARG A O 1
ATOM 2657 N N . ARG A 1 321 ? -5.188 68.375 33.594 1 90.12 321 ARG A N 1
ATOM 2658 C CA . ARG A 1 321 ? -5.559 69.75 33.188 1 90.12 321 ARG A CA 1
ATOM 2659 C C . ARG A 1 321 ? -5.52 69.875 31.656 1 90.12 321 ARG A C 1
ATOM 2661 O O . ARG A 1 321 ? -6.391 70.5 31.062 1 90.12 321 ARG A O 1
ATOM 2668 N N . GLU A 1 322 ? -4.582 69.312 31.047 1 89.06 322 GLU A N 1
ATOM 2669 C CA . GLU A 1 322 ? -4.316 69.562 29.641 1 89.06 322 GLU A CA 1
ATOM 2670 C C . GLU A 1 322 ? -5.062 68.562 28.75 1 89.06 322 GLU A C 1
ATOM 2672 O O . GLU A 1 322 ? -5.34 68.875 27.578 1 89.06 322 GLU A O 1
ATOM 2677 N N . GLU A 1 323 ? -5.5 67.438 29.203 1 89.94 323 GLU A N 1
ATOM 2678 C CA . GLU A 1 323 ? -6.176 66.438 28.391 1 89.94 323 GLU A CA 1
ATOM 2679 C C . GLU A 1 323 ? -7.609 66.875 28.094 1 89.94 323 GLU A C 1
ATOM 2681 O O . GLU A 1 323 ? -8.32 67.375 28.953 1 89.94 323 GLU A O 1
ATOM 2686 N N . ASP A 1 324 ? -8.031 66.625 26.828 1 87.25 324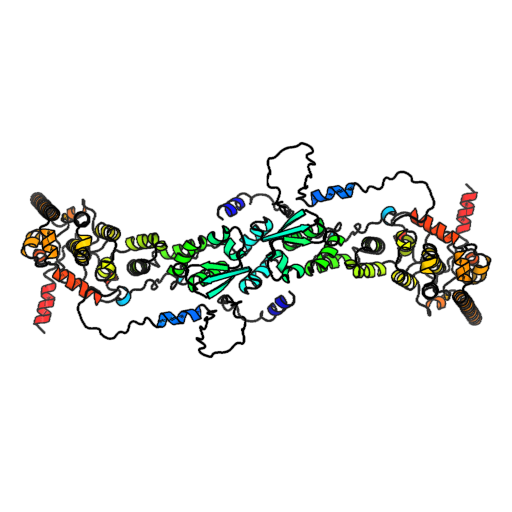 ASP A N 1
ATOM 2687 C CA . ASP A 1 324 ? -9.367 67.062 26.422 1 87.25 324 ASP A CA 1
ATOM 2688 C C . ASP A 1 324 ? -10.219 65.875 26.016 1 87.25 324 ASP A C 1
ATOM 2690 O O . ASP A 1 324 ? -11.438 66 25.859 1 87.25 324 ASP A O 1
ATOM 2694 N N . HIS A 1 325 ? -9.641 64.75 25.844 1 91.06 325 HIS A N 1
ATOM 2695 C CA . HIS A 1 325 ? -10.383 63.594 25.406 1 91.06 325 HIS A CA 1
ATOM 2696 C C . HIS A 1 325 ? -11.219 63.031 26.547 1 91.06 325 HIS A C 1
ATOM 2698 O O . HIS A 1 325 ? -10.688 62.719 27.625 1 91.06 325 HIS A O 1
ATOM 2704 N N . SER A 1 326 ? -12.422 62.781 26.328 1 91.25 326 SER A N 1
ATOM 2705 C CA . SER A 1 326 ? -13.398 62.438 27.375 1 91.25 326 SER A CA 1
ATOM 2706 C C . SER A 1 326 ? -13.039 61.125 28.047 1 91.25 326 SER A C 1
ATOM 2708 O O . SER A 1 326 ? -13.094 61 29.281 1 91.25 326 SER A O 1
ATOM 2710 N N . LEU A 1 327 ? -12.672 60.188 27.25 1 92.06 327 LEU A N 1
ATOM 2711 C CA . LEU A 1 327 ? -12.406 58.875 27.812 1 92.06 327 LEU A CA 1
ATOM 2712 C C . LEU A 1 327 ? -11.125 58.875 28.641 1 92.06 327 LEU A C 1
ATOM 2714 O O . LEU A 1 327 ? -11.047 58.219 29.688 1 92.06 327 LEU A O 1
ATOM 2718 N N . VAL A 1 328 ? -10.109 59.531 28.156 1 94 328 VAL A N 1
ATOM 2719 C CA . VAL A 1 328 ? -8.859 59.625 28.891 1 94 328 VAL A CA 1
ATOM 2720 C C . VAL A 1 328 ? -9.125 60.312 30.234 1 94 328 VAL A C 1
ATOM 2722 O O . VAL A 1 328 ? -8.594 59.875 31.266 1 94 328 VAL A O 1
ATOM 2725 N N . MET A 1 329 ? -9.961 61.281 30.188 1 93 329 MET A N 1
ATOM 2726 C CA . MET A 1 329 ? -10.297 62 31.422 1 93 329 MET A CA 1
ATOM 2727 C C . MET A 1 329 ? -11.055 61.094 32.406 1 93 329 MET A C 1
ATOM 2729 O O . MET A 1 329 ? -10.773 61.094 33.594 1 93 329 MET A O 1
ATOM 2733 N N . GLU A 1 330 ? -11.969 60.406 31.844 1 91.19 330 GLU A N 1
ATOM 2734 C CA . GLU A 1 330 ? -12.711 59.469 32.656 1 91.19 330 GLU A CA 1
ATOM 2735 C C . GLU A 1 330 ? -11.781 58.469 33.344 1 91.19 330 GLU A C 1
ATOM 2737 O O . GLU A 1 330 ? -12 58.125 34.5 1 91.19 330 GLU A O 1
ATOM 2742 N N . LEU A 1 331 ? -10.742 58.094 32.688 1 94 331 LEU A N 1
ATOM 2743 C CA . LEU A 1 331 ? -9.805 57.125 33.25 1 94 331 LEU A CA 1
ATOM 2744 C C . LEU A 1 331 ? -8.859 57.781 34.25 1 94 331 LEU A C 1
ATOM 2746 O O . LEU A 1 331 ? -8.547 57.188 35.281 1 94 331 LEU A O 1
ATOM 2750 N N . ILE A 1 332 ? -8.367 58.938 33.875 1 93.5 332 ILE A N 1
ATOM 2751 C CA . ILE A 1 332 ? -7.441 59.656 34.75 1 93.5 332 ILE A CA 1
ATOM 2752 C C . ILE A 1 332 ? -8.102 59.938 36.094 1 93.5 332 ILE A C 1
ATOM 2754 O O . ILE A 1 332 ? -7.457 59.875 37.156 1 93.5 332 ILE A O 1
ATOM 2758 N N . PHE A 1 333 ? -9.422 60.219 36.062 1 91 333 PHE A N 1
ATOM 2759 C CA . PHE A 1 333 ? -10.125 60.562 37.281 1 91 333 PHE A CA 1
ATOM 2760 C C . PHE A 1 333 ? -10.695 59.312 37.969 1 91 333 PHE A C 1
ATOM 2762 O O . PHE A 1 333 ? -11.336 59.406 39 1 91 333 PHE A O 1
ATOM 2769 N N . HIS A 1 334 ? -10.5 58.219 37.406 1 91.38 334 HIS A N 1
ATOM 2770 C CA . HIS A 1 334 ? -10.828 56.969 38.094 1 91.38 334 HIS A CA 1
ATOM 2771 C C . HIS A 1 334 ? -9.969 56.75 39.312 1 91.38 334 HIS A C 1
ATOM 2773 O O . HIS A 1 334 ? -8.758 56.969 39.281 1 91.38 334 HIS A O 1
ATOM 2779 N N . PRO A 1 335 ? -10.531 56.375 40.375 1 91.44 335 PRO A N 1
ATOM 2780 C CA . PRO A 1 335 ? -9.82 56.312 41.656 1 91.44 335 PRO A CA 1
ATOM 2781 C C . PRO A 1 335 ? -8.547 55.5 41.594 1 91.44 335 PRO A C 1
ATOM 2783 O O . PRO A 1 335 ? -7.516 55.875 42.125 1 91.44 335 PRO A O 1
ATOM 2786 N N . GLU A 1 336 ? -8.641 54.469 41 1 89.56 336 GLU A N 1
ATOM 2787 C CA . GLU A 1 336 ? -7.469 53.594 40.906 1 89.56 336 GLU A CA 1
ATOM 2788 C C . GLU A 1 336 ? -6.348 54.25 40.094 1 89.56 336 GLU A C 1
ATOM 2790 O O . GLU A 1 336 ? -5.176 54.156 40.469 1 89.56 336 GLU A O 1
ATOM 2795 N N . VAL A 1 337 ? -6.648 54.812 39 1 91.81 337 VAL A N 1
ATOM 2796 C CA . VAL A 1 337 ? -5.672 55.469 38.125 1 91.81 337 VAL A CA 1
ATOM 2797 C C . VAL A 1 337 ? -5.113 56.719 38.781 1 91.81 337 VAL A C 1
ATOM 2799 O O . VAL A 1 337 ? -3.91 56.969 38.719 1 91.81 337 VAL A O 1
ATOM 2802 N N . GLU A 1 338 ? -6 57.406 39.438 1 93.75 338 GLU A N 1
ATOM 2803 C CA . GLU A 1 338 ? -5.574 58.594 40.156 1 93.75 338 GLU A CA 1
ATOM 2804 C C . GLU A 1 338 ? -4.531 58.25 41.219 1 93.75 338 GLU A C 1
ATOM 2806 O O . GLU A 1 338 ? -3.535 58.969 41.375 1 93.75 338 GLU A O 1
ATOM 2811 N N . TYR A 1 339 ? -4.844 57.219 41.906 1 93.94 339 TYR A N 1
ATOM 2812 C CA . TYR A 1 339 ? -3.906 56.75 42.906 1 93.94 339 TYR A CA 1
ATOM 2813 C C . TYR A 1 339 ? -2.555 56.406 42.312 1 93.94 339 TYR A C 1
ATOM 2815 O O . TYR A 1 339 ? -1.509 56.781 42.844 1 93.94 339 TYR A O 1
ATOM 2823 N N . LYS A 1 340 ? -2.537 55.719 41.25 1 94.06 340 LYS A N 1
ATOM 2824 C CA . LYS A 1 340 ? -1.306 55.312 40.562 1 94.06 340 LYS A CA 1
ATOM 2825 C C . LYS A 1 340 ? -0.52 56.531 40.062 1 94.06 340 LYS A C 1
ATOM 2827 O O . LYS A 1 340 ? 0.711 56.531 40.125 1 94.06 340 LYS A O 1
ATOM 2832 N N . ILE A 1 341 ? -1.218 57.438 39.531 1 94.81 341 ILE A N 1
ATOM 2833 C CA . ILE A 1 341 ? -0.582 58.656 39.031 1 94.81 341 ILE A CA 1
ATOM 2834 C C . ILE A 1 341 ? 0.084 59.406 40.188 1 94.81 341 ILE A C 1
ATOM 2836 O O . ILE A 1 341 ? 1.262 59.75 40.125 1 94.81 341 ILE A O 1
ATOM 2840 N N . ASP A 1 342 ? -0.64 59.562 41.25 1 95.69 342 ASP A N 1
ATOM 2841 C CA . ASP A 1 342 ? -0.115 60.25 42.406 1 95.69 342 ASP A CA 1
ATOM 2842 C C . ASP A 1 342 ? 1.075 59.531 43.031 1 95.69 342 ASP A C 1
ATOM 2844 O O . ASP A 1 342 ? 2.072 60.125 43.406 1 95.69 342 ASP A O 1
ATOM 2848 N N . ASP A 1 343 ? 0.848 58.312 43.156 1 95.25 343 ASP A N 1
ATOM 2849 C CA . ASP A 1 343 ? 1.929 57.5 43.688 1 95.25 343 ASP A CA 1
ATOM 2850 C C . ASP A 1 343 ? 3.178 57.594 42.812 1 95.25 343 ASP A C 1
ATOM 2852 O O . ASP A 1 343 ? 4.297 57.656 43.312 1 95.25 343 ASP A O 1
ATOM 2856 N N . SER A 1 344 ? 3.012 57.594 41.531 1 94.5 344 SER A N 1
ATOM 2857 C CA . SER A 1 344 ? 4.125 57.688 40.594 1 94.5 344 SER A CA 1
ATOM 2858 C C . SER A 1 344 ? 4.797 59.062 40.656 1 94.5 344 SER A C 1
ATOM 2860 O O . SER A 1 344 ? 6.023 59.188 40.594 1 94.5 344 SER A O 1
ATOM 2862 N N . ILE A 1 345 ? 4.047 60.094 40.75 1 93.81 345 ILE A N 1
ATOM 2863 C CA . ILE A 1 345 ? 4.59 61.438 40.906 1 93.81 345 ILE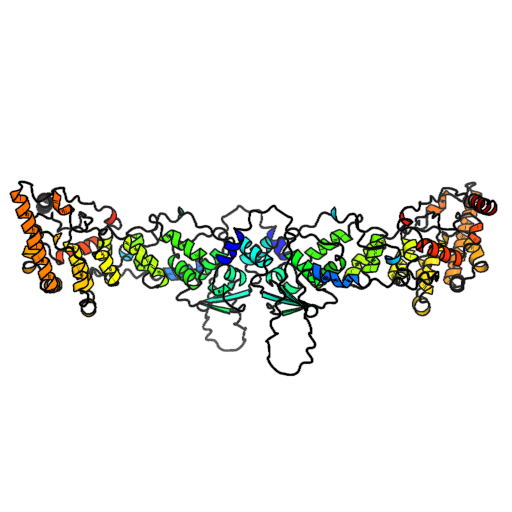 A CA 1
ATOM 2864 C C . ILE A 1 345 ? 5.461 61.469 42.156 1 93.81 345 ILE A C 1
ATOM 2866 O O . ILE A 1 345 ? 6.578 62 42.125 1 93.81 345 ILE A O 1
ATOM 2870 N N . ALA A 1 346 ? 4.949 60.938 43.25 1 94.06 346 ALA A N 1
ATOM 2871 C CA . ALA A 1 346 ? 5.688 60.906 44.5 1 94.06 346 ALA A CA 1
ATOM 2872 C C . ALA A 1 346 ? 7.004 60.156 44.344 1 94.06 346 ALA A C 1
ATOM 2874 O O . ALA A 1 346 ? 8.047 60.594 44.844 1 94.06 346 ALA A O 1
ATOM 2875 N N . LYS A 1 347 ? 6.91 59.094 43.781 1 91.38 347 LYS A N 1
ATOM 2876 C CA . LYS A 1 347 ? 8.102 58.25 43.594 1 91.38 347 LYS A CA 1
ATOM 2877 C C . LYS A 1 347 ? 9.141 58.938 42.719 1 91.38 347 LYS A C 1
ATOM 2879 O O . LYS A 1 347 ? 10.336 58.938 43.031 1 91.38 347 LYS A O 1
ATOM 2884 N N . ILE A 1 348 ? 8.727 59.5 41.625 1 90.25 348 ILE A N 1
ATOM 2885 C CA . ILE A 1 348 ? 9.633 60.156 40.688 1 90.25 348 ILE A CA 1
ATOM 2886 C C . ILE A 1 348 ? 10.266 61.375 41.375 1 90.25 348 ILE A C 1
ATOM 2888 O O . ILE A 1 348 ? 11.477 61.594 41.281 1 90.25 348 ILE A O 1
ATOM 2892 N N . THR A 1 349 ? 9.492 62.125 42.094 1 90.25 349 THR A N 1
ATOM 2893 C CA . THR A 1 349 ? 9.984 63.312 42.781 1 90.25 349 THR A CA 1
ATOM 2894 C C . THR A 1 349 ? 10.961 62.938 43.906 1 90.25 349 THR A C 1
ATOM 2896 O O . THR A 1 349 ? 11.969 63.625 44.125 1 90.25 349 THR A O 1
ATOM 2899 N N . SER A 1 350 ? 10.641 61.906 44.625 1 89.31 350 SER A N 1
ATOM 2900 C CA . SER A 1 350 ? 11.539 61.438 45.656 1 89.31 350 SER A CA 1
ATOM 2901 C C . SER A 1 350 ? 12.891 61.031 45.094 1 89.31 350 SER A C 1
ATOM 2903 O O . SER A 1 350 ? 13.938 61.281 45.688 1 89.31 350 SER A O 1
ATOM 2905 N N . ARG A 1 351 ? 12.836 60.438 44.031 1 85.19 351 ARG A N 1
ATOM 2906 C CA . ARG A 1 351 ? 14.062 60.031 43.375 1 85.19 351 ARG A CA 1
ATOM 2907 C C . ARG A 1 351 ? 14.867 61.219 42.906 1 85.19 351 ARG A C 1
ATOM 2909 O O . ARG A 1 351 ? 16.094 61.25 43 1 85.19 351 ARG A O 1
ATOM 2916 N N . MET A 1 352 ? 14.18 62.094 42.281 1 83.94 352 MET A N 1
ATOM 2917 C CA . MET A 1 352 ? 14.836 63.312 41.844 1 83.94 352 MET A CA 1
ATOM 2918 C C . MET A 1 352 ? 15.5 64.062 43 1 83.94 352 MET A C 1
ATOM 2920 O O . MET A 1 352 ? 16.609 64.562 42.844 1 83.94 352 MET A O 1
ATOM 2924 N N . TYR A 1 353 ? 14.797 64.062 44.094 1 84.38 353 TYR A N 1
ATOM 2925 C CA . TYR A 1 353 ? 15.328 64.75 45.281 1 84.38 353 TYR A CA 1
ATOM 2926 C C . TYR A 1 353 ? 16.562 64 45.812 1 84.38 353 TYR A C 1
ATOM 2928 O O . TYR A 1 353 ? 17.562 64.625 46.156 1 84.38 353 TYR A O 1
ATOM 2936 N N . ALA A 1 354 ? 16.469 62.719 45.906 1 83 354 ALA A N 1
ATOM 2937 C CA . ALA A 1 354 ? 17.594 61.906 46.344 1 83 354 ALA A CA 1
ATOM 2938 C C . ALA A 1 354 ? 18.797 62.094 45.438 1 83 354 ALA A C 1
ATOM 2940 O O . ALA A 1 354 ? 19.938 62.156 45.906 1 83 354 ALA A O 1
ATOM 2941 N N . ALA A 1 355 ? 18.547 62.156 44.219 1 78.81 355 ALA A N 1
ATOM 2942 C CA . ALA A 1 355 ? 19.625 62.344 43.25 1 78.81 355 ALA A CA 1
ATOM 2943 C C . ALA A 1 355 ? 20.266 63.719 43.406 1 78.81 355 ALA A C 1
ATOM 2945 O O . ALA A 1 355 ? 21.469 63.875 43.25 1 78.81 355 ALA A O 1
ATOM 2946 N N . SER A 1 356 ? 19.531 64.688 43.625 1 79.44 356 SER A N 1
ATOM 2947 C CA . SER A 1 356 ? 20.047 66.062 43.812 1 79.44 356 SER A CA 1
ATOM 2948 C C . SER A 1 356 ? 20.938 66.125 45.031 1 79.44 356 SER A C 1
ATOM 2950 O O . SER A 1 356 ? 21.922 66.875 45.031 1 79.44 356 SER A O 1
ATOM 2952 N N . LEU A 1 357 ? 20.656 65.438 46.031 1 80.75 357 LEU A N 1
ATOM 2953 C CA . LEU A 1 357 ? 21.453 65.438 47.25 1 80.75 357 LEU A CA 1
ATOM 2954 C C . LEU A 1 357 ? 22.797 64.75 47 1 80.75 357 LEU A C 1
ATOM 2956 O O . LEU A 1 357 ? 23.812 65.125 47.594 1 80.75 357 LEU A O 1
ATOM 2960 N N . GLU A 1 358 ? 22.797 63.656 46.344 1 73.56 358 GLU A N 1
ATOM 2961 C CA . GLU A 1 358 ? 24.031 62.906 46.094 1 73.56 358 GLU A CA 1
ATOM 2962 C C . GLU A 1 358 ? 24.875 63.531 45 1 73.56 358 GLU A C 1
ATOM 2964 O O . GLU A 1 358 ? 26.016 63.156 44.781 1 73.56 358 GLU A O 1
ATOM 2969 N N . GLY A 1 359 ? 24.609 64.75 44.406 1 63.19 359 GLY A N 1
ATOM 2970 C CA . GLY A 1 359 ? 25.359 65.438 43.375 1 63.19 359 GLY A CA 1
ATOM 2971 C C . GLY A 1 359 ? 25.266 64.75 42 1 63.19 359 GLY A C 1
ATOM 2972 O O . GLY A 1 359 ? 26.062 65 41.125 1 63.19 359 GLY A O 1
ATOM 2973 N N . ASN A 1 360 ? 24.703 63.562 41.906 1 54.75 360 ASN A N 1
ATOM 2974 C CA . ASN A 1 360 ? 24.578 62.844 40.625 1 54.75 360 ASN A CA 1
ATOM 2975 C C . ASN A 1 360 ? 23.406 63.344 39.812 1 54.75 360 ASN A C 1
ATOM 2977 O O . ASN A 1 360 ? 22.406 63.812 40.344 1 54.75 360 ASN A O 1
ATOM 2981 N N . ASP A 1 361 ? 23.703 63.906 38.656 1 49.41 361 ASP A N 1
ATOM 2982 C CA . ASP A 1 361 ? 22.625 64.25 37.75 1 49.41 361 ASP A CA 1
ATOM 2983 C C . ASP A 1 361 ? 21.531 63.188 37.719 1 49.41 361 ASP A C 1
ATOM 2985 O O . ASP A 1 361 ? 21.797 62.031 37.406 1 49.41 361 ASP A O 1
ATOM 2989 N N . ALA A 1 362 ? 20.625 63.188 38.469 1 48.12 362 ALA A N 1
ATOM 2990 C CA . ALA A 1 362 ? 19.5 62.312 38.75 1 48.12 362 ALA A CA 1
ATOM 2991 C C . ALA A 1 362 ? 18.922 61.719 37.469 1 48.12 362 ALA A C 1
ATOM 2993 O O . ALA A 1 362 ? 18.031 60.875 37.531 1 48.12 362 ALA A O 1
ATOM 2994 N N . GLN A 1 363 ? 19.156 62.375 36.375 1 45.31 363 GLN A N 1
ATOM 2995 C CA . GLN A 1 363 ? 18.344 61.969 35.219 1 45.31 363 GLN A CA 1
ATOM 2996 C C . GLN A 1 363 ? 18.75 60.562 34.75 1 45.31 363 GLN A C 1
ATOM 2998 O O . GLN A 1 363 ? 17.984 59.906 34.031 1 45.31 363 GLN A O 1
ATOM 3003 N N . SER A 1 364 ? 20.125 60.25 34.688 1 41.5 364 SER A N 1
ATOM 3004 C CA . SER A 1 364 ? 20.594 59.219 33.781 1 41.5 364 SER A CA 1
ATOM 3005 C C . SER A 1 364 ? 20.328 57.812 34.344 1 41.5 364 SER A C 1
ATOM 3007 O O . SER A 1 364 ? 19.922 56.906 33.594 1 41.5 364 SER A O 1
ATOM 3009 N N . GLU A 1 365 ? 21.078 57.375 35.5 1 42.75 365 GLU A N 1
ATOM 3010 C CA . GLU A 1 365 ? 21.484 56 35.688 1 42.75 365 GLU A CA 1
ATOM 3011 C C . GLU A 1 365 ? 20.328 55.156 36.219 1 42.75 365 GLU A C 1
ATOM 3013 O O . GLU A 1 365 ? 20.188 53.969 35.844 1 42.75 365 GLU A O 1
ATOM 3018 N N . ASP A 1 366 ? 19.625 55.562 37.281 1 43.94 366 ASP A N 1
ATOM 3019 C CA . ASP A 1 366 ? 18.875 54.656 38.094 1 43.94 366 ASP A CA 1
ATOM 3020 C C . ASP A 1 366 ? 17.484 54.406 37.531 1 43.94 366 ASP A C 1
ATOM 3022 O O . ASP A 1 366 ? 16.625 53.781 38.188 1 43.94 366 ASP A O 1
ATOM 3026 N N . TYR A 1 367 ? 17.125 55.125 36.625 1 44.94 367 TYR A N 1
ATOM 3027 C CA . TYR A 1 367 ? 15.812 54.844 36.031 1 44.94 367 TYR A CA 1
ATOM 3028 C C . TYR A 1 367 ? 15.695 53.375 35.656 1 44.94 367 TYR A C 1
ATOM 3030 O O . TYR A 1 367 ? 14.594 52.875 35.375 1 44.94 367 TYR A O 1
ATOM 3038 N N . ALA A 1 368 ? 16.828 52.719 35.25 1 43.25 368 ALA A N 1
ATOM 3039 C CA . ALA A 1 368 ? 16.906 51.406 34.625 1 43.25 368 ALA A CA 1
ATOM 3040 C C . ALA A 1 368 ? 16.578 50.312 35.594 1 43.25 368 ALA A C 1
ATOM 3042 O O . ALA A 1 368 ? 16.375 49.156 35.219 1 43.25 368 ALA A O 1
ATOM 3043 N N . SER A 1 369 ? 17 50.469 36.906 1 43.28 369 SER A N 1
ATOM 3044 C CA . SER A 1 369 ? 17.219 49.219 37.656 1 43.28 369 SER A CA 1
ATOM 3045 C C . SER A 1 369 ? 15.891 48.531 38 1 43.28 369 SER A C 1
ATOM 3047 O O . SER A 1 369 ? 15.844 47.312 38.188 1 43.28 369 SER A O 1
ATOM 3049 N N . ASP A 1 370 ? 14.992 49.281 38.719 1 43.28 370 ASP A N 1
ATOM 3050 C CA . ASP A 1 370 ? 14.008 48.438 39.406 1 43.28 370 ASP A CA 1
ATOM 3051 C C . ASP A 1 370 ? 13 47.844 38.406 1 43.28 370 ASP A C 1
ATOM 3053 O O . ASP A 1 370 ? 12.555 46.719 38.562 1 43.28 370 ASP A O 1
ATOM 3057 N N . SER A 1 371 ? 11.953 48.75 37.938 1 49.22 371 SER A N 1
ATOM 3058 C CA . SER A 1 371 ? 10.758 48.219 37.281 1 49.22 371 SER A CA 1
ATOM 3059 C C . SER A 1 371 ? 11.047 47.844 35.812 1 49.22 371 SER A C 1
ATOM 3061 O O . SER A 1 371 ? 11.906 48.438 35.188 1 49.22 371 SER A O 1
ATOM 3063 N N . GLY A 1 372 ? 10.602 46.562 35.312 1 60.53 372 GLY A N 1
ATOM 3064 C CA . GLY A 1 372 ? 10.578 45.875 34.031 1 60.53 372 GLY A CA 1
ATOM 3065 C C . GLY A 1 372 ? 10.742 46.781 32.844 1 60.53 372 GLY A C 1
ATOM 3066 O O . GLY A 1 372 ? 9.93 47.656 32.625 1 60.53 372 GLY A O 1
ATOM 3067 N N . GLN A 1 373 ? 11.914 46.938 32.312 1 74.62 373 GLN A N 1
ATOM 3068 C CA . GLN A 1 373 ? 12.375 47.875 31.281 1 74.62 373 GLN A CA 1
ATOM 3069 C C . GLN A 1 373 ? 11.648 47.656 29.953 1 74.62 373 GLN A C 1
ATOM 3071 O O . GLN A 1 373 ? 11.227 46.531 29.656 1 74.62 373 GLN A O 1
ATOM 3076 N N . ARG A 1 374 ? 11.023 48.781 29.516 1 87.38 374 ARG A N 1
ATOM 3077 C CA . ARG A 1 374 ? 10.484 48.812 28.156 1 87.38 374 ARG A CA 1
ATOM 3078 C C . ARG A 1 374 ? 11.586 49 27.141 1 87.38 374 ARG A C 1
ATOM 3080 O O . ARG A 1 374 ? 12.734 49.312 27.484 1 87.38 374 ARG A O 1
ATOM 3087 N N . ASN A 1 375 ? 11.305 48.531 25.953 1 92.06 375 ASN A N 1
ATOM 3088 C CA . ASN A 1 375 ? 12.156 48.875 24.828 1 92.06 375 ASN A CA 1
ATOM 3089 C C . ASN A 1 375 ? 11.711 50.219 24.188 1 92.06 375 ASN A C 1
ATOM 3091 O O . ASN A 1 375 ? 10.711 50.25 23.469 1 92.06 375 ASN A O 1
ATOM 3095 N N . TRP A 1 376 ? 12.539 51.219 24.453 1 92.81 376 TRP A N 1
ATOM 3096 C CA . TRP A 1 376 ? 12.164 52.562 23.984 1 92.81 376 TRP A CA 1
ATOM 3097 C C . TRP A 1 376 ? 12.633 52.781 22.547 1 92.81 376 TRP A C 1
ATOM 3099 O O . TRP A 1 376 ? 13.727 52.375 22.188 1 92.81 376 TRP A O 1
ATOM 3109 N N . ILE A 1 377 ? 11.75 53.469 21.828 1 94 377 ILE A N 1
ATOM 3110 C CA . ILE A 1 377 ? 12.109 53.781 20.438 1 94 377 ILE A CA 1
ATOM 3111 C C . ILE A 1 377 ? 11.945 55.281 20.188 1 94 377 ILE A C 1
ATOM 3113 O O . ILE A 1 377 ? 11.359 55.969 21.016 1 94 377 ILE A O 1
ATOM 3117 N N . CYS A 1 378 ? 12.531 55.656 19.141 1 91.88 378 CYS A N 1
ATOM 3118 C CA . CYS A 1 378 ? 12.352 57 18.641 1 91.88 378 CYS A CA 1
ATOM 3119 C C . CYS A 1 378 ? 11.898 57 17.188 1 91.88 378 CYS A C 1
ATOM 3121 O O . CYS A 1 378 ? 12.711 56.812 16.281 1 91.88 378 CYS A O 1
ATOM 3123 N N . ASP A 1 379 ? 10.648 57.25 17.031 1 93.31 379 ASP A N 1
ATOM 3124 C CA . ASP A 1 379 ? 10.078 57.281 15.695 1 93.31 379 ASP A CA 1
ATOM 3125 C C . ASP A 1 379 ? 10.016 58.688 15.156 1 93.31 379 ASP A C 1
ATOM 3127 O O . ASP A 1 379 ? 9.469 59.594 15.805 1 93.31 379 ASP A O 1
ATOM 3131 N N . ASN A 1 380 ? 10.477 58.844 13.969 1 90.31 380 ASN A N 1
ATOM 3132 C CA . ASN A 1 380 ? 10.484 60.156 13.344 1 90.31 380 ASN A CA 1
ATOM 3133 C C . ASN A 1 380 ? 9.07 60.625 13.023 1 90.31 380 ASN A C 1
ATOM 3135 O O . ASN A 1 380 ? 8.828 61.844 12.891 1 90.31 380 ASN A O 1
ATOM 3139 N N . LEU A 1 381 ? 8.172 59.75 12.938 1 92.88 381 LEU A N 1
ATOM 3140 C CA . LEU A 1 381 ? 6.801 60.125 12.609 1 92.88 381 LEU A CA 1
ATOM 3141 C C . LEU A 1 381 ? 6.055 60.594 13.844 1 92.88 381 LEU A C 1
ATOM 3143 O O . LEU A 1 381 ? 4.984 61.219 13.734 1 92.88 381 LEU A O 1
ATOM 3147 N N . CYS A 1 382 ? 6.598 60.281 14.977 1 93.06 382 CYS A N 1
ATOM 3148 C CA . CYS A 1 382 ? 5.988 60.75 16.219 1 93.06 382 CYS A CA 1
ATOM 3149 C C . CYS A 1 382 ? 6.277 62.219 16.469 1 93.06 382 CYS A C 1
ATOM 3151 O O . CYS A 1 382 ? 7.355 62.562 16.953 1 93.06 382 CYS A O 1
ATOM 3153 N N . SER A 1 383 ? 5.297 63.062 16.312 1 87.12 383 SER A N 1
ATOM 3154 C CA . SER A 1 383 ? 5.484 64.5 16.344 1 87.12 383 SER A CA 1
ATOM 3155 C C . SER A 1 383 ? 5.531 65 17.781 1 87.12 383 SER A C 1
ATOM 3157 O O . SER A 1 383 ? 6.016 66.125 18.031 1 87.12 383 SER A O 1
ATOM 3159 N N . TYR A 1 384 ? 5.09 64.25 18.672 1 88.25 384 TYR A N 1
ATOM 3160 C CA . TYR A 1 384 ? 5.035 64.688 20.062 1 88.25 384 TYR A CA 1
ATOM 3161 C C . TYR A 1 384 ? 6.152 64.062 20.891 1 88.25 384 TYR A C 1
ATOM 3163 O O . TYR A 1 384 ? 6.098 64.125 22.125 1 88.25 384 TYR A O 1
ATOM 3171 N N . TYR A 1 385 ? 7.051 63.562 20.219 1 86.88 385 TYR A N 1
ATOM 3172 C CA . TYR A 1 385 ? 8.094 62.875 20.984 1 86.88 385 TYR A CA 1
ATOM 3173 C C . TYR A 1 385 ? 8.969 63.906 21.719 1 86.88 385 TYR A C 1
ATOM 3175 O O . TYR A 1 385 ? 9.414 64.875 21.125 1 86.88 385 TYR A O 1
ATOM 3183 N N . HIS A 1 386 ? 9.125 63.656 22.984 1 83.94 386 HIS A N 1
ATOM 3184 C CA . HIS A 1 386 ? 10.039 64.438 23.844 1 83.94 386 HIS A CA 1
ATOM 3185 C C . HIS A 1 386 ? 10.773 63.469 24.812 1 83.94 386 HIS A C 1
ATOM 3187 O O . HIS A 1 386 ? 10.258 62.406 25.156 1 83.94 386 HIS A O 1
ATOM 3193 N N . GLY A 1 387 ? 11.992 63.906 25.156 1 82.25 387 GLY A N 1
ATOM 3194 C CA . GLY A 1 387 ? 12.68 63.156 26.188 1 82.25 387 GLY A CA 1
ATOM 3195 C C . GLY A 1 387 ? 11.945 63.125 27.516 1 82.25 387 GLY A C 1
ATOM 3196 O O . GLY A 1 387 ? 11.094 64 27.766 1 82.25 387 GLY A O 1
ATOM 3197 N N . VAL A 1 388 ? 12.188 62.219 28.312 1 82.06 388 VAL A N 1
ATOM 3198 C CA . VAL A 1 388 ? 11.477 61.969 29.562 1 82.06 388 VAL A CA 1
ATOM 3199 C C . VAL A 1 388 ? 11.594 63.188 30.469 1 82.06 388 VAL A C 1
ATOM 3201 O O . VAL A 1 388 ? 10.664 63.5 31.219 1 82.06 388 VAL A O 1
ATOM 3204 N N . GLY A 1 389 ? 12.672 63.938 30.359 1 81.69 389 GLY A N 1
ATOM 3205 C CA . GLY A 1 389 ? 12.891 65.062 31.234 1 81.69 389 GLY A CA 1
ATOM 3206 C C . GLY A 1 389 ? 12.422 66.375 30.609 1 81.69 389 GLY A C 1
ATOM 3207 O O . GLY A 1 389 ? 12.438 67.438 31.266 1 81.69 389 GLY A O 1
ATOM 3208 N N . CYS A 1 390 ? 11.914 66.312 29.484 1 88.25 390 CYS A N 1
ATOM 3209 C CA . CYS A 1 390 ? 11.539 67.562 28.766 1 88.25 390 CYS A CA 1
ATOM 3210 C C . CYS A 1 390 ? 10.203 68.062 29.281 1 88.25 390 CYS A C 1
ATOM 3212 O O . CYS A 1 390 ? 9.211 67.375 29.328 1 88.25 390 CYS A O 1
ATOM 3214 N N . PRO A 1 391 ? 10.094 69.312 29.578 1 89.31 391 PRO A N 1
ATOM 3215 C CA . PRO A 1 391 ? 8.859 69.875 30.094 1 89.31 391 PRO A CA 1
ATOM 3216 C C . PRO A 1 391 ? 7.738 69.875 29.047 1 89.31 391 PRO A C 1
ATOM 3218 O O . PRO A 1 391 ? 6.562 70 29.406 1 89.31 391 PRO A O 1
ATOM 3221 N N . ASN A 1 392 ? 8.055 69.812 27.859 1 90.38 392 ASN A N 1
ATOM 3222 C CA . ASN A 1 392 ? 7.055 69.812 26.797 1 90.38 392 ASN A CA 1
ATOM 3223 C C . ASN A 1 392 ? 6.238 68.562 26.734 1 90.38 392 ASN A C 1
ATOM 3225 O O . ASN A 1 392 ? 5.242 68.438 26.016 1 90.38 392 ASN A O 1
ATOM 3229 N N . THR A 1 393 ? 6.672 67.625 27.547 1 92.31 393 THR A N 1
ATOM 3230 C CA . THR A 1 393 ? 5.871 66.375 27.625 1 92.31 393 THR A CA 1
ATOM 3231 C C . THR A 1 393 ? 4.504 66.688 28.234 1 92.31 393 THR A C 1
ATOM 3233 O O . THR A 1 393 ? 3.58 65.875 28.125 1 92.31 393 THR A O 1
ATOM 3236 N N . ARG A 1 394 ? 4.363 67.812 28.828 1 91.38 394 ARG A N 1
ATOM 3237 C CA . ARG A 1 394 ? 3.111 68.25 29.469 1 91.38 394 ARG A CA 1
ATOM 3238 C C . ARG A 1 394 ? 2.018 68.438 28.422 1 91.38 394 ARG A C 1
ATOM 3240 O O . ARG A 1 394 ? 0.829 68.375 28.75 1 91.38 394 ARG A O 1
ATOM 3247 N N . GLU A 1 395 ? 2.42 68.625 27.203 1 90.81 395 GLU A N 1
ATOM 3248 C CA . GLU A 1 395 ? 1.46 69 26.156 1 90.81 395 GLU A CA 1
ATOM 3249 C C . GLU A 1 395 ? 0.944 67.75 25.453 1 90.81 395 GLU A C 1
ATOM 3251 O O . GLU A 1 395 ? 0.05 67.812 24.609 1 90.81 395 GLU A O 1
ATOM 3256 N N . ILE A 1 396 ? 1.493 66.625 25.781 1 93.94 396 ILE A N 1
ATOM 3257 C CA . ILE A 1 396 ? 1.109 65.375 25.094 1 93.94 396 ILE A CA 1
ATOM 3258 C C . ILE A 1 396 ? -0.337 65 25.438 1 93.94 396 ILE A C 1
ATOM 3260 O O . ILE A 1 396 ? -0.711 65 26.609 1 93.94 396 ILE A O 1
ATOM 3264 N N . CYS A 1 397 ? -1.164 64.812 24.422 1 93.81 397 CYS A N 1
ATOM 3265 C CA . CYS A 1 397 ? -2.561 64.438 24.609 1 93.81 397 CYS A CA 1
ATOM 3266 C C . CYS A 1 397 ? -2.936 63.281 23.672 1 93.81 397 CYS A C 1
ATOM 3268 O O . CYS A 1 397 ? -2.172 62.938 22.766 1 93.81 397 CYS A O 1
ATOM 3270 N N . PHE A 1 398 ? -4.098 62.719 23.875 1 95.38 398 PHE A N 1
ATOM 3271 C CA . PHE A 1 398 ? -4.559 61.562 23.109 1 95.38 398 PHE A CA 1
ATOM 3272 C C . PHE A 1 398 ? -4.703 61.906 21.641 1 95.38 398 PHE A C 1
ATOM 3274 O O . PHE A 1 398 ? -4.445 61.094 20.766 1 95.38 398 PHE A O 1
ATOM 3281 N N . LYS A 1 399 ? -5.09 63.125 21.375 1 93.44 399 LYS A N 1
ATOM 3282 C CA . LYS A 1 399 ? -5.246 63.562 19.984 1 93.44 399 LYS A CA 1
ATOM 3283 C C . LYS A 1 399 ? -3.934 63.438 19.219 1 93.44 399 LYS A C 1
ATOM 3285 O O . LYS A 1 399 ? -3.928 63.094 18.031 1 93.44 399 LYS A O 1
ATOM 3290 N N . HIS A 1 400 ? -2.834 63.719 19.844 1 94.69 400 HIS A N 1
ATOM 3291 C CA . HIS A 1 400 ? -1.522 63.594 19.219 1 94.69 400 HIS A CA 1
ATOM 3292 C C . HIS A 1 400 ? -1.23 62.125 18.875 1 94.69 400 HIS A C 1
ATOM 3294 O O . HIS A 1 400 ? -0.615 61.844 17.844 1 94.69 400 HI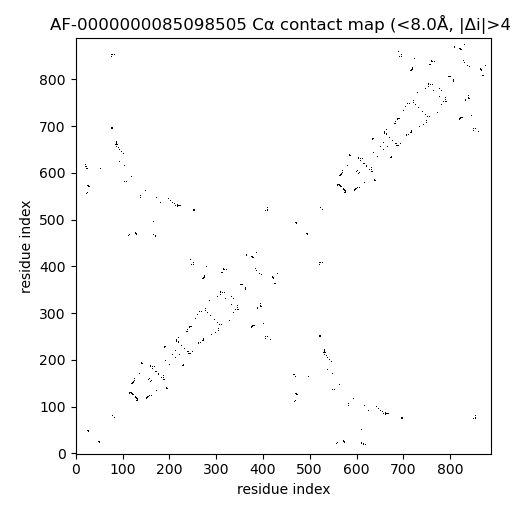S A O 1
ATOM 3300 N N . PHE A 1 401 ? -1.658 61.281 19.734 1 95.56 401 PHE A N 1
ATOM 3301 C CA . PHE A 1 401 ? -1.482 59.844 19.516 1 95.56 401 PHE A CA 1
ATOM 3302 C C . PHE A 1 401 ? -2.301 59.375 18.312 1 95.56 401 PHE A C 1
ATOM 3304 O O . PHE A 1 401 ? -1.813 58.625 17.484 1 95.56 401 PHE A O 1
ATOM 3311 N N . GLU A 1 402 ? -3.551 59.844 18.234 1 94.56 402 GLU A N 1
ATOM 3312 C CA . GLU A 1 402 ? -4.402 59.5 17.094 1 94.56 402 GLU A CA 1
ATOM 3313 C C . GLU A 1 402 ? -3.785 60 15.789 1 94.56 402 GLU A C 1
ATOM 3315 O O . GLU A 1 402 ? -3.82 59.281 14.781 1 94.56 402 GLU A O 1
ATOM 3320 N N . ASP A 1 403 ? -3.258 61.188 15.859 1 94.25 403 ASP A N 1
ATOM 3321 C CA . ASP A 1 403 ? -2.586 61.719 14.68 1 94.25 403 ASP A CA 1
ATOM 3322 C C . ASP A 1 403 ? -1.382 60.875 14.297 1 94.25 403 ASP A C 1
ATOM 3324 O O . ASP A 1 403 ? -1.12 60.656 13.109 1 94.25 403 ASP A O 1
ATOM 3328 N N . TYR A 1 404 ? -0.676 60.469 15.281 1 95.69 404 TYR A N 1
ATOM 3329 C CA . TYR A 1 404 ? 0.476 59.594 15.062 1 95.69 404 TYR A CA 1
ATOM 3330 C C . TYR A 1 404 ? 0.053 58.281 14.43 1 95.69 404 TYR A C 1
ATOM 3332 O O . TYR A 1 404 ? 0.694 57.781 13.492 1 95.69 404 TYR A O 1
ATOM 3340 N N . LEU A 1 405 ? -1.032 57.688 14.898 1 95.25 405 LEU A N 1
ATOM 3341 C CA . LEU A 1 405 ? -1.541 56.438 14.336 1 95.25 405 LEU A CA 1
ATOM 3342 C C . LEU A 1 405 ? -1.956 56.625 12.883 1 95.25 405 LEU A C 1
ATOM 3344 O O . LEU A 1 405 ? -1.768 55.719 12.055 1 95.25 405 LEU A O 1
ATOM 3348 N N . LEU A 1 406 ? -2.535 57.781 12.633 1 93.12 406 LEU A N 1
ATOM 3349 C CA . LEU A 1 406 ? -2.926 58.062 11.266 1 93.12 406 LEU A CA 1
ATOM 3350 C C . LEU A 1 406 ? -1.702 58.156 10.359 1 93.12 406 LEU A C 1
ATOM 3352 O O . LEU A 1 406 ? -1.752 57.719 9.203 1 93.12 406 LEU A O 1
ATOM 3356 N N . GLU A 1 407 ? -0.624 58.719 10.867 1 93.88 407 GLU A N 1
ATOM 3357 C CA . GLU A 1 407 ? 0.62 58.781 10.109 1 93.88 407 GLU A CA 1
ATOM 3358 C C . GLU A 1 407 ? 1.174 57.375 9.852 1 93.88 407 GLU A C 1
ATOM 3360 O O . GLU A 1 407 ? 1.72 57.125 8.781 1 93.88 407 GLU A O 1
ATOM 3365 N N . LEU A 1 408 ? 1.036 56.562 10.836 1 94 408 LEU A N 1
ATOM 3366 C CA . LEU A 1 408 ? 1.518 55.188 10.695 1 94 408 LEU A CA 1
ATOM 3367 C C . LEU A 1 408 ? 0.721 54.438 9.641 1 94 408 LEU A C 1
ATOM 3369 O O . LEU A 1 408 ? 1.258 53.562 8.953 1 94 408 LEU A O 1
ATOM 3373 N N . GLN A 1 409 ? -0.53 54.719 9.492 1 90.69 409 GLN A N 1
ATOM 3374 C CA . GLN A 1 409 ? -1.376 54.094 8.492 1 90.69 409 GLN A CA 1
ATOM 3375 C C . GLN A 1 409 ? -0.933 54.469 7.082 1 90.69 409 GLN A C 1
ATOM 3377 O O . GLN A 1 409 ? -1.155 53.688 6.133 1 90.69 409 GLN A O 1
ATOM 3382 N N . GLN A 1 410 ? -0.317 55.594 6.996 1 88.94 410 GLN A N 1
ATOM 3383 C CA . GLN A 1 410 ? 0.025 56.125 5.68 1 88.94 410 GLN A CA 1
ATOM 3384 C C . GLN A 1 410 ? 1.501 55.906 5.363 1 88.94 410 GLN A C 1
ATOM 3386 O O . GLN A 1 410 ? 1.922 56.031 4.215 1 88.94 410 GLN A O 1
ATOM 3391 N N . CYS A 1 411 ? 2.191 55.438 6.289 1 90.31 411 CYS A N 1
ATOM 3392 C CA . CYS A 1 411 ? 3.629 55.312 6.086 1 90.31 411 CYS A CA 1
ATOM 3393 C C . CYS A 1 411 ? 3.953 54.062 5.277 1 90.31 411 CYS A C 1
ATOM 3395 O O . CYS A 1 411 ? 3.051 53.281 4.902 1 90.31 411 CYS A O 1
ATOM 3397 N N . SER A 1 412 ? 5.27 53.969 4.965 1 90.88 412 SER A N 1
ATOM 3398 C CA . SER A 1 412 ? 5.742 52.812 4.199 1 90.88 412 SER A CA 1
ATOM 3399 C C . SER A 1 412 ? 5.629 51.531 5.008 1 90.88 412 SER A C 1
ATOM 3401 O O . SER A 1 412 ? 5.668 51.562 6.238 1 90.88 412 SER A O 1
ATOM 3403 N N . LYS A 1 413 ? 5.555 50.469 4.344 1 89.5 413 LYS A N 1
ATOM 3404 C CA . LYS A 1 413 ? 5.363 49.125 4.945 1 89.5 413 LYS A CA 1
ATOM 3405 C C . LYS A 1 413 ? 6.555 48.75 5.824 1 89.5 413 LYS A C 1
ATOM 3407 O O . LYS A 1 413 ? 6.395 48.062 6.832 1 89.5 413 LYS A O 1
ATOM 3412 N N . ASP A 1 414 ? 7.676 49.281 5.535 1 91.19 414 ASP A N 1
ATOM 3413 C CA . ASP A 1 414 ? 8.883 48.844 6.246 1 91.19 414 ASP A CA 1
ATOM 3414 C C . ASP A 1 414 ? 9.273 49.875 7.309 1 91.19 414 ASP A C 1
ATOM 3416 O O . ASP A 1 414 ? 10.32 49.75 7.941 1 91.19 414 ASP A O 1
ATOM 3420 N N . HIS A 1 415 ? 8.461 50.812 7.527 1 94.12 415 HIS A N 1
ATOM 3421 C CA . HIS A 1 415 ? 8.781 51.875 8.453 1 94.12 415 HIS A CA 1
ATOM 3422 C C . HIS A 1 415 ? 9.094 51.344 9.844 1 94.12 415 HIS A C 1
ATOM 3424 O O . HIS A 1 415 ? 10.055 51.781 10.484 1 94.12 415 HIS A O 1
ATOM 3430 N N . TRP A 1 416 ? 8.344 50.375 10.258 1 93.12 416 TRP A N 1
ATOM 3431 C CA . TRP A 1 416 ? 8.5 49.812 11.602 1 93.12 416 TRP A CA 1
ATOM 3432 C C . TRP A 1 416 ? 9.898 49.25 11.797 1 93.12 416 TRP A C 1
ATOM 3434 O O . TRP A 1 416 ? 10.43 49.25 12.906 1 93.12 416 TRP A O 1
ATOM 3444 N N . SER A 1 417 ? 10.469 48.75 10.734 1 92.75 417 SER A N 1
ATOM 3445 C CA . SER A 1 417 ? 11.781 48.125 10.836 1 92.75 417 SER A CA 1
ATOM 3446 C C . SER A 1 417 ? 12.898 49.156 10.891 1 92.75 417 SER A C 1
ATOM 3448 O O . SER A 1 417 ? 14.008 48.844 11.328 1 92.75 417 SER A O 1
ATOM 3450 N N . GLN A 1 418 ? 12.625 50.312 10.531 1 93.25 418 GLN A N 1
ATOM 3451 C CA . GLN A 1 418 ? 13.633 51.375 10.438 1 93.25 418 GLN A CA 1
ATOM 3452 C C . GLN A 1 418 ? 13.68 52.219 11.711 1 93.25 418 GLN A C 1
ATOM 3454 O O . GLN A 1 418 ? 14.602 53 11.906 1 93.25 418 GLN A O 1
ATOM 3459 N N . VAL A 1 419 ? 12.789 52.031 12.531 1 93.31 419 VAL A N 1
ATOM 3460 C CA . VAL A 1 419 ? 12.742 52.812 13.766 1 93.31 419 VAL A CA 1
ATOM 3461 C C . VAL A 1 419 ? 13.93 52.438 14.656 1 93.31 419 VAL A C 1
ATOM 3463 O O . VAL A 1 419 ? 14.305 51.281 14.75 1 93.31 419 VAL A O 1
ATOM 3466 N N . ILE A 1 420 ? 14.531 53.469 15.258 1 91.56 420 ILE A N 1
ATOM 3467 C CA . ILE A 1 420 ? 15.75 53.25 16.031 1 91.56 420 ILE A CA 1
ATOM 3468 C C . ILE A 1 420 ? 15.406 53.156 17.516 1 91.56 420 ILE A C 1
ATOM 3470 O O . ILE A 1 420 ? 14.484 53.812 18 1 91.56 420 ILE A O 1
ATOM 3474 N N . PHE A 1 421 ? 16.219 52.375 18.156 1 92 421 PHE A N 1
ATOM 3475 C CA . PHE A 1 421 ? 16.094 52.25 19.609 1 92 421 PHE A CA 1
ATOM 3476 C C . PHE A 1 421 ? 16.719 53.438 20.312 1 92 421 PHE A C 1
ATOM 3478 O O . PHE A 1 421 ? 17.75 53.969 19.859 1 92 421 PHE A O 1
ATOM 3485 N N . GLN A 1 422 ? 16.047 53.781 21.328 1 87.69 422 GLN A N 1
ATOM 3486 C CA . GLN A 1 422 ? 16.562 54.906 22.109 1 87.69 422 GLN A CA 1
ATOM 3487 C C . GLN A 1 422 ? 17.203 54.406 23.406 1 87.69 422 GLN A C 1
ATOM 3489 O O . GLN A 1 422 ? 16.625 53.625 24.141 1 87.69 422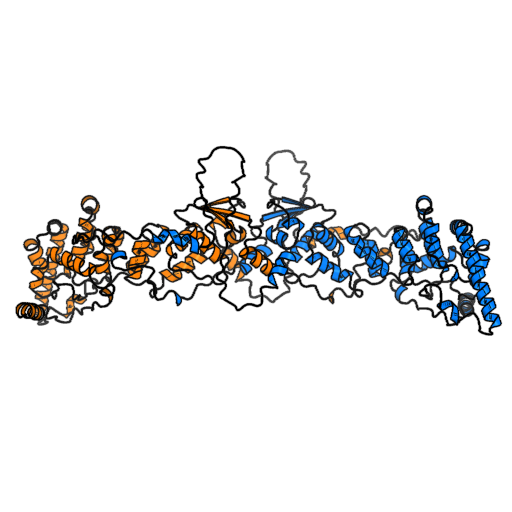 GLN A O 1
ATOM 3494 N N . ASP A 1 423 ? 18.469 54.906 23.484 1 79.62 423 ASP A N 1
ATOM 3495 C CA . ASP A 1 423 ? 19.156 54.656 24.734 1 79.62 423 ASP A CA 1
ATOM 3496 C C . ASP A 1 423 ? 18.719 55.625 25.828 1 79.62 423 ASP A C 1
ATOM 3498 O O . ASP A 1 423 ? 18.844 56.844 25.672 1 79.62 423 ASP A O 1
ATOM 3502 N N . PRO A 1 424 ? 18.125 55.156 26.859 1 75.31 424 PRO A N 1
ATOM 3503 C CA . PRO A 1 424 ? 17.625 56.031 27.906 1 75.31 424 PRO A CA 1
ATOM 3504 C C . PRO A 1 424 ? 18.719 56.875 28.562 1 75.31 424 PRO A C 1
ATOM 3506 O O . PRO A 1 424 ? 18.438 57.906 29.156 1 75.31 424 PRO A O 1
ATOM 3509 N N . SER A 1 425 ? 19.922 56.438 28.453 1 73 425 SER A N 1
ATOM 3510 C CA . SER A 1 425 ? 21.016 57.156 29.109 1 73 425 SER A CA 1
ATOM 3511 C C . SER A 1 425 ? 21.484 58.344 28.266 1 73 425 SER A C 1
ATOM 3513 O O . SER A 1 425 ? 22.141 59.25 28.781 1 73 425 SER A O 1
ATOM 3515 N N . LYS A 1 426 ? 21.094 58.312 27.047 1 74.06 426 LYS A N 1
ATOM 3516 C CA . LYS A 1 426 ? 21.547 59.406 26.172 1 74.06 426 LYS A CA 1
ATOM 3517 C C . LYS A 1 426 ? 20.594 60.594 26.219 1 74.06 426 LYS A C 1
ATOM 3519 O O . LYS A 1 426 ? 19.375 60.406 26.094 1 74.06 426 LYS A O 1
ATOM 3524 N N . LYS A 1 427 ? 21.156 61.75 26.625 1 67.62 427 LYS A N 1
ATOM 3525 C CA . LYS A 1 427 ? 20.359 63 26.641 1 67.62 427 LYS A CA 1
ATOM 3526 C C . LYS A 1 427 ? 20.016 63.438 25.219 1 67.62 427 LYS A C 1
ATOM 3528 O O . LYS A 1 427 ? 20.875 63.5 24.344 1 67.62 427 LYS A O 1
ATOM 3533 N N . ILE A 1 428 ? 18.734 63.344 24.906 1 67.5 428 ILE A N 1
ATOM 3534 C CA . ILE A 1 428 ? 18.281 63.781 23.578 1 67.5 428 ILE A CA 1
ATOM 3535 C C . ILE A 1 428 ? 17.812 65.25 23.641 1 67.5 428 ILE A C 1
ATOM 3537 O O . ILE A 1 428 ? 17.062 65.625 24.547 1 67.5 428 ILE A O 1
ATOM 3541 N N . ASP A 1 429 ? 18.422 66.125 22.875 1 71.06 429 ASP A N 1
ATOM 3542 C CA . ASP A 1 429 ? 17.891 67.438 22.719 1 71.06 429 ASP A CA 1
ATOM 3543 C C . ASP A 1 429 ? 16.656 67.5 21.828 1 71.06 429 ASP A C 1
ATOM 3545 O O . ASP A 1 429 ? 16.75 67.688 20.625 1 71.06 429 ASP A O 1
ATOM 3549 N N . CYS A 1 430 ? 15.492 67.062 22.359 1 73.88 430 CYS A N 1
ATOM 3550 C CA . CYS A 1 430 ? 14.273 66.875 21.594 1 73.88 430 CYS A CA 1
ATOM 3551 C C . CYS A 1 430 ? 13.719 68.25 21.094 1 73.88 430 CYS A C 1
ATOM 3553 O O . CYS A 1 430 ? 13.023 68.312 20.078 1 73.88 430 CYS A O 1
ATOM 3555 N N . CYS A 1 431 ? 13.836 69.375 21.75 1 71.69 431 CYS A N 1
ATOM 3556 C CA . CYS A 1 431 ? 13.219 70.625 21.359 1 71.69 431 CYS A CA 1
ATOM 3557 C C . CYS A 1 431 ? 14.172 71.438 20.531 1 71.69 431 CYS A C 1
ATOM 3559 O O . CYS A 1 431 ? 13.75 72.375 19.859 1 71.69 431 CYS A O 1
ATOM 3561 N N . SER A 1 432 ? 15.367 71.188 20.703 1 57.31 432 SER A N 1
ATOM 3562 C CA . SER A 1 432 ? 16.219 72.062 19.922 1 57.31 432 SER A CA 1
ATOM 3563 C C . SER A 1 432 ? 16.141 71.75 18.422 1 57.31 432 SER A C 1
ATOM 3565 O O . SER A 1 432 ? 16.203 72.625 17.578 1 57.31 432 SER A O 1
ATOM 3567 N N . SER A 1 433 ? 15.922 70.5 18.094 1 50.41 433 SER A N 1
ATOM 3568 C CA . SER A 1 433 ? 15.969 70.125 16.688 1 50.41 433 SER A CA 1
ATOM 3569 C C . SER A 1 433 ? 14.648 70.438 15.992 1 50.41 433 SER A C 1
ATOM 3571 O O . SER A 1 433 ? 14.562 70.375 14.758 1 50.41 433 SER A O 1
ATOM 3573 N N . ARG A 1 434 ? 13.484 70.5 16.531 1 50.69 434 ARG A N 1
ATOM 3574 C CA . ARG A 1 434 ? 12.195 70.812 15.93 1 50.69 434 ARG A CA 1
ATOM 3575 C C . ARG A 1 434 ? 12.133 72.312 15.578 1 50.69 434 ARG A C 1
ATOM 3577 O O . ARG A 1 434 ? 11.359 72.75 14.719 1 50.69 434 ARG A O 1
ATOM 3584 N N . LYS A 1 435 ? 12.734 73.062 16.344 1 47.66 435 LYS A N 1
ATOM 3585 C CA . LYS A 1 435 ? 12.805 74.5 15.977 1 47.66 435 LYS A CA 1
ATOM 3586 C C . LYS A 1 435 ? 13.461 74.688 14.609 1 47.66 435 LYS A C 1
ATOM 3588 O O . LYS A 1 435 ? 13.148 75.625 13.891 1 47.66 435 LYS A O 1
ATOM 3593 N N . ILE A 1 436 ? 14.219 73.688 14.328 1 44.81 436 ILE A N 1
ATOM 3594 C CA . ILE A 1 436 ? 14.867 73.938 13.039 1 44.81 436 ILE A CA 1
ATOM 3595 C C . ILE A 1 436 ? 13.898 73.625 11.906 1 44.81 436 ILE A C 1
ATOM 3597 O O . ILE A 1 436 ? 13.93 74.25 10.852 1 44.81 436 ILE A O 1
ATOM 3601 N N . LYS A 1 437 ? 13.023 72.688 12.055 1 48 437 LYS A N 1
ATOM 3602 C CA . LYS A 1 437 ? 12.141 72.375 10.938 1 48 437 LYS A CA 1
ATOM 3603 C C . LYS A 1 437 ? 11.023 73.375 10.82 1 48 437 LYS A C 1
ATOM 3605 O O . LYS A 1 437 ? 10.555 73.688 9.719 1 48 437 LYS A O 1
ATOM 3610 N N . SER A 1 438 ? 10.484 73.812 11.898 1 44 438 SER A N 1
ATOM 3611 C CA . SER A 1 438 ? 9.469 74.875 11.797 1 44 438 SER A CA 1
ATOM 3612 C C . SER A 1 438 ? 10.055 76.125 11.227 1 44 438 SER A C 1
ATOM 3614 O O . SER A 1 438 ? 9.391 76.875 10.469 1 44 438 SER A O 1
ATOM 3616 N N . ASP A 1 439 ? 11.195 76.5 11.625 1 44.44 439 ASP A N 1
ATOM 3617 C CA . ASP A 1 439 ? 11.812 77.688 11.078 1 44.44 439 ASP A CA 1
ATOM 3618 C C . ASP A 1 439 ? 12.125 77.5 9.594 1 44.44 439 ASP A C 1
ATOM 3620 O O . ASP A 1 439 ? 12.062 78.5 8.828 1 44.44 439 ASP A O 1
ATOM 3624 N N . ASP A 1 440 ? 12.398 76.312 9.172 1 44.16 440 ASP A N 1
ATOM 3625 C CA . ASP A 1 440 ? 12.617 76.125 7.734 1 44.16 440 ASP A CA 1
ATOM 3626 C C . ASP A 1 440 ? 11.297 76.188 6.973 1 44.16 440 ASP A C 1
ATOM 3628 O O . ASP A 1 440 ? 11.266 76.438 5.773 1 44.16 440 ASP A O 1
ATOM 3632 N N . LEU A 1 441 ? 10.148 75.688 7.57 1 42.31 441 LEU A N 1
ATOM 3633 C CA . LEU A 1 441 ? 8.875 75.812 6.871 1 42.31 441 LEU A CA 1
ATOM 3634 C C . LEU A 1 441 ? 8.422 77.312 6.867 1 42.31 441 LEU A C 1
ATOM 3636 O O . LEU A 1 441 ? 7.605 77.688 6.031 1 42.31 441 LEU A O 1
ATOM 3640 N N . VAL A 1 442 ? 8.727 78.062 7.883 1 43.31 442 VAL A N 1
ATOM 3641 C CA . VAL A 1 442 ? 8.32 79.5 7.82 1 43.31 442 VAL A CA 1
ATOM 3642 C C . VAL A 1 442 ? 9.219 80.25 6.848 1 43.31 442 VAL A C 1
ATOM 3644 O O . VAL A 1 442 ? 8.859 81.312 6.359 1 43.31 442 VAL A O 1
ATOM 3647 N N . SER A 1 443 ? 10.461 79.812 6.648 1 40.31 443 SER A N 1
ATOM 3648 C CA . SER A 1 443 ? 11.258 80.625 5.754 1 40.31 443 SER A CA 1
ATOM 3649 C C . SER A 1 443 ? 10.961 80.312 4.293 1 40.31 443 SER A C 1
ATOM 3651 O O . SER A 1 443 ? 11.469 81 3.393 1 40.31 443 SER A O 1
ATOM 3653 N N . GLU A 1 444 ? 10.43 79.125 3.898 1 31.83 444 GLU A N 1
ATOM 3654 C CA . GLU A 1 444 ? 10.078 79.125 2.482 1 31.83 444 GLU A CA 1
ATOM 3655 C C . GLU A 1 444 ? 8.648 79.625 2.266 1 31.83 444 GLU A C 1
ATOM 3657 O O . GLU A 1 444 ? 7.746 79.312 3.025 1 31.83 444 GLU A O 1
ATOM 3662 N N . MET B 1 1 ? -3.246 -6.273 -15.938 1 29.16 1 MET B N 1
ATOM 3663 C CA . MET B 1 1 ? -1.966 -5.961 -15.305 1 29.16 1 MET B CA 1
ATOM 3664 C C . MET B 1 1 ? -0.918 -5.605 -16.359 1 29.16 1 MET B C 1
ATOM 3666 O O . MET B 1 1 ? -0.171 -4.641 -16.203 1 29.16 1 MET B O 1
ATOM 3670 N N . GLU B 1 2 ? -0.862 -6.566 -17.328 1 38.25 2 GLU B N 1
ATOM 3671 C CA . GLU B 1 2 ? 0.019 -6.289 -18.453 1 38.25 2 GLU B CA 1
ATOM 3672 C C . GLU B 1 2 ? -0.332 -4.961 -19.125 1 38.25 2 GLU B C 1
ATOM 3674 O O . GLU B 1 2 ? 0.558 -4.211 -19.516 1 38.25 2 GLU B O 1
ATOM 3679 N N . GLU B 1 3 ? -1.634 -4.797 -19.031 1 39.34 3 GLU B N 1
ATOM 3680 C CA . GLU B 1 3 ? -2.025 -3.582 -19.734 1 39.34 3 GLU B CA 1
ATOM 3681 C C . GLU B 1 3 ? -1.608 -2.334 -18.953 1 39.34 3 GLU B C 1
ATOM 3683 O O . GLU B 1 3 ? -1.168 -1.347 -19.562 1 39.34 3 GLU B O 1
ATOM 3688 N N . LEU B 1 4 ? -1.737 -2.512 -17.688 1 38.84 4 LEU B N 1
ATOM 3689 C CA . LEU B 1 4 ? -1.401 -1.334 -16.891 1 38.84 4 LEU B CA 1
ATOM 3690 C C . LEU B 1 4 ? 0.101 -1.073 -16.906 1 38.84 4 LEU B C 1
ATOM 3692 O O . LEU B 1 4 ? 0.534 0.074 -17.047 1 38.84 4 LEU B O 1
ATOM 3696 N N . MET B 1 5 ? 0.892 -2.139 -16.906 1 35.47 5 MET B N 1
ATOM 3697 C CA . MET B 1 5 ? 2.34 -1.954 -16.938 1 35.47 5 MET B CA 1
ATOM 3698 C C . MET B 1 5 ? 2.803 -1.576 -18.344 1 35.47 5 MET B C 1
ATOM 3700 O O . MET B 1 5 ? 3.861 -0.969 -18.5 1 35.47 5 MET B O 1
ATOM 3704 N N . ARG B 1 6 ? 2.271 -2.088 -19.438 1 43.53 6 ARG B N 1
ATOM 3705 C CA . ARG B 1 6 ? 2.689 -1.719 -20.797 1 43.53 6 ARG B CA 1
ATOM 3706 C C . ARG B 1 6 ? 2.588 -0.212 -21 1 43.53 6 ARG B C 1
ATOM 3708 O O . ARG B 1 6 ? 3.406 0.377 -21.719 1 43.53 6 ARG B O 1
ATOM 3715 N N . GLN B 1 7 ? 1.716 0.423 -20.359 1 37 7 GLN B N 1
ATOM 3716 C CA . GLN B 1 7 ? 1.604 1.867 -20.547 1 37 7 GLN B CA 1
ATOM 3717 C C . GLN B 1 7 ? 2.773 2.594 -19.891 1 37 7 GLN B C 1
ATOM 3719 O O . GLN B 1 7 ? 3.092 3.729 -20.25 1 37 7 GLN B O 1
ATOM 3724 N N . GLN B 1 8 ? 3.389 1.9 -18.984 1 37.12 8 GLN B N 1
ATOM 3725 C CA . GLN B 1 8 ? 4.484 2.578 -18.297 1 37.12 8 GLN B CA 1
ATOM 3726 C C . GLN B 1 8 ? 5.754 2.566 -19.141 1 37.12 8 GLN B C 1
ATOM 3728 O O . GLN B 1 8 ? 6.598 3.455 -19.016 1 37.12 8 GLN B O 1
ATOM 3733 N N . GLN B 1 9 ? 6.078 1.53 -19.906 1 36.81 9 GLN B N 1
ATOM 3734 C CA . GLN B 1 9 ? 7.379 1.467 -20.562 1 36.81 9 GLN B CA 1
ATOM 3735 C C . GLN B 1 9 ? 7.535 2.586 -21.578 1 36.81 9 GLN B C 1
ATOM 3737 O O . GLN B 1 9 ? 8.648 2.898 -22.016 1 36.81 9 GLN B O 1
ATOM 3742 N N . LEU B 1 10 ? 6.496 2.961 -22.328 1 36 10 LEU B N 1
ATOM 3743 C CA . LEU B 1 10 ? 6.75 3.916 -23.406 1 36 10 LEU B CA 1
ATOM 3744 C C . LEU B 1 10 ? 7.199 5.262 -22.844 1 36 10 LEU B C 1
ATOM 3746 O O . LEU B 1 10 ? 7.637 6.137 -23.594 1 36 10 LEU B O 1
ATOM 3750 N N . SER B 1 11 ? 6.719 5.648 -21.656 1 34.28 11 SER B N 1
ATOM 3751 C CA . SER B 1 11 ? 6.91 7.039 -21.266 1 34.28 11 SER B CA 1
ATOM 3752 C C . SER B 1 11 ? 8.281 7.25 -20.641 1 34.28 11 SER B C 1
ATOM 3754 O O . SER B 1 11 ? 8.539 8.289 -20.031 1 34.28 11 SER B O 1
ATOM 3756 N N . ASN B 1 12 ? 9.203 6.324 -20.75 1 31.8 12 ASN B N 1
ATOM 3757 C CA . ASN B 1 12 ? 10.438 6.484 -20 1 31.8 12 ASN B CA 1
ATOM 3758 C C . ASN B 1 12 ? 11.312 7.59 -20.594 1 31.8 12 ASN B C 1
ATOM 3760 O O . ASN B 1 12 ? 12.484 7.727 -20.219 1 31.8 12 ASN B O 1
ATOM 3764 N N . GLY B 1 13 ? 11.227 7.875 -21.844 1 30.47 13 GLY B N 1
ATOM 3765 C CA . GLY B 1 13 ? 12.367 8.68 -22.266 1 30.47 13 GLY B CA 1
ATOM 3766 C C . GLY B 1 13 ? 12.453 10.008 -21.547 1 30.47 13 GLY B C 1
ATOM 3767 O O . GLY B 1 13 ? 13.383 10.789 -21.781 1 30.47 13 GLY B O 1
ATOM 3768 N N . GLN B 1 14 ? 11.305 10.781 -21.516 1 26.47 14 GLN B N 1
ATOM 3769 C CA . GLN B 1 14 ? 11.562 12.211 -21.391 1 26.47 14 GLN B CA 1
ATOM 3770 C C . GLN B 1 14 ? 12.188 12.539 -20.031 1 26.47 14 GLN B C 1
ATOM 3772 O O . GLN B 1 14 ? 12.023 11.797 -19.062 1 26.47 14 GLN B O 1
ATOM 3777 N N . LYS B 1 15 ? 13.047 13.781 -19.906 1 28.47 15 LYS B N 1
ATOM 3778 C CA . LYS B 1 15 ? 13.734 14.586 -18.906 1 28.47 15 LYS B CA 1
ATOM 3779 C C . LYS B 1 15 ? 12.906 14.711 -17.625 1 28.47 15 LYS B C 1
ATOM 3781 O O . LYS B 1 15 ? 11.672 14.727 -17.688 1 28.47 15 LYS B O 1
ATOM 3786 N N . SER B 1 16 ? 13.539 14.453 -16.453 1 28.66 16 SER B N 1
ATOM 3787 C CA . SER B 1 16 ? 13.133 14.453 -15.055 1 28.66 16 SER B CA 1
ATOM 3788 C C . SER B 1 16 ? 12.344 15.711 -14.703 1 28.66 16 SER B C 1
ATOM 3790 O O . SER B 1 16 ? 12.914 16.719 -14.281 1 28.66 16 SER B O 1
ATOM 3792 N N . GLU B 1 17 ? 11.578 16.266 -15.656 1 26.42 17 GLU B N 1
ATOM 3793 C CA . GLU B 1 17 ? 10.891 17.422 -15.094 1 26.42 17 GLU B CA 1
ATOM 3794 C C . GLU B 1 17 ? 10.195 17.078 -13.781 1 26.42 17 GLU B C 1
ATOM 3796 O O . GLU B 1 17 ? 9.711 15.953 -13.609 1 26.42 17 GLU B O 1
ATOM 3801 N N . ARG B 1 18 ? 10.578 17.828 -12.727 1 26.95 18 ARG B N 1
ATOM 3802 C CA . ARG B 1 18 ? 9.93 17.781 -11.414 1 26.95 18 ARG B CA 1
ATOM 3803 C C . ARG B 1 18 ? 8.43 17.547 -11.555 1 26.95 18 ARG B C 1
ATOM 3805 O O . ARG B 1 18 ? 7.707 18.406 -12.07 1 26.95 18 ARG B O 1
ATOM 3812 N N . GLN B 1 19 ? 8.086 16.281 -11.867 1 27.3 19 GLN B N 1
ATOM 3813 C CA . GLN B 1 19 ? 6.672 15.938 -12.008 1 27.3 19 GLN B CA 1
ATOM 3814 C C . GLN B 1 19 ? 5.848 16.484 -10.852 1 27.3 19 GLN B C 1
ATOM 3816 O O . GLN B 1 19 ? 6.082 16.125 -9.695 1 27.3 19 GLN B O 1
ATOM 3821 N N . GLU B 1 20 ? 5.48 17.672 -10.984 1 27.5 20 GLU B N 1
ATOM 3822 C CA . GLU B 1 20 ? 4.43 18.219 -10.117 1 27.5 20 GLU B CA 1
ATOM 3823 C C . GLU B 1 20 ? 3.291 17.219 -9.945 1 27.5 20 GLU B C 1
ATOM 3825 O O . GLU B 1 20 ? 2.717 16.75 -10.93 1 27.5 20 GLU B O 1
ATOM 3830 N N . LEU B 1 21 ? 3.475 16.344 -9.031 1 26.19 21 LEU B N 1
ATOM 3831 C CA . LEU B 1 21 ? 2.41 15.383 -8.727 1 26.19 21 LEU B CA 1
ATOM 3832 C C . LEU B 1 21 ? 1.045 16.062 -8.773 1 26.19 21 LEU B C 1
ATOM 3834 O O . LEU B 1 21 ? 0.743 16.922 -7.953 1 26.19 21 LEU B O 1
ATOM 3838 N N . THR B 1 22 ? 0.558 16.281 -9.992 1 26 22 THR B N 1
ATOM 3839 C CA . THR B 1 22 ? -0.833 16.672 -10.172 1 26 22 THR B CA 1
ATOM 3840 C C . THR B 1 22 ? -1.778 15.594 -9.664 1 26 22 THR B C 1
ATOM 3842 O O . THR B 1 22 ? -1.696 14.438 -10.086 1 26 22 THR B O 1
ATOM 3845 N N . CYS B 1 23 ? -1.931 15.469 -8.445 1 26.78 23 CYS B N 1
ATOM 3846 C CA . CYS B 1 23 ? -2.875 14.508 -7.895 1 26.78 23 CYS B CA 1
ATOM 3847 C C . CYS B 1 23 ? -4.262 14.695 -8.5 1 26.78 23 CYS B C 1
ATOM 3849 O O . CYS B 1 23 ? -4.836 15.781 -8.414 1 26.78 23 CYS B O 1
ATOM 3851 N N . SER B 1 24 ? -4.543 14.07 -9.586 1 28.45 24 SER B N 1
ATOM 3852 C CA . SER B 1 24 ? -5.895 14.047 -10.133 1 28.45 24 SER B CA 1
ATOM 3853 C C . SER B 1 24 ? -6.832 13.227 -9.242 1 28.45 24 SER B C 1
ATOM 3855 O O . SER B 1 24 ? -6.613 12.031 -9.039 1 28.45 24 SER B O 1
ATOM 3857 N N . VAL B 1 25 ? -7.266 13.727 -8.203 1 30.56 25 VAL B N 1
ATOM 3858 C CA . VAL B 1 25 ? -8.336 13.047 -7.48 1 30.56 25 VAL B CA 1
ATOM 3859 C C . VAL B 1 25 ? -9.586 12.984 -8.359 1 30.56 25 VAL B C 1
ATOM 3861 O O . VAL B 1 25 ? -10.047 14.008 -8.867 1 30.56 25 VAL B O 1
ATOM 3864 N N . LEU B 1 26 ? -9.82 11.938 -9.078 1 28.28 26 LEU B N 1
ATOM 3865 C CA . LEU B 1 26 ? -11 11.695 -9.898 1 28.28 26 LEU B CA 1
ATOM 3866 C C . LEU B 1 26 ? -12.266 11.664 -9.039 1 28.28 26 LEU B C 1
ATOM 3868 O O . LEU B 1 26 ? -12.367 10.875 -8.102 1 28.28 26 LEU B O 1
ATOM 3872 N N . PHE B 1 27 ? -13.062 12.75 -9 1 26.33 27 PHE B N 1
ATOM 3873 C CA . PHE B 1 27 ? -14.383 12.898 -8.391 1 26.33 27 PHE B CA 1
ATOM 3874 C C . PHE B 1 27 ? -15.453 12.227 -9.234 1 26.33 27 PHE B C 1
ATOM 3876 O O . PHE B 1 27 ? -15.672 12.609 -10.391 1 26.33 27 PHE B O 1
ATOM 3883 N N . THR B 1 28 ? -15.609 10.852 -9.242 1 27.34 28 THR B N 1
ATOM 3884 C CA . THR B 1 28 ? -16.672 10.234 -10.016 1 27.34 28 THR B CA 1
ATOM 3885 C C . THR B 1 28 ? -18.016 10.383 -9.297 1 27.34 28 THR B C 1
ATOM 3887 O O . THR B 1 28 ? -18.109 10.148 -8.086 1 27.34 28 THR B O 1
ATOM 3890 N N . ASN B 1 29 ? -19.016 11.25 -9.75 1 24.67 29 ASN B N 1
ATOM 3891 C CA . ASN B 1 29 ? -20.406 11.281 -9.328 1 24.67 29 ASN B CA 1
ATOM 3892 C C . ASN B 1 29 ? -21.141 10 -9.719 1 24.67 29 ASN B C 1
ATOM 3894 O O . ASN B 1 29 ? -21.312 9.719 -10.898 1 24.67 29 ASN B O 1
ATOM 3898 N N . PRO B 1 30 ? -21.453 9.086 -8.883 1 25.83 30 PRO B N 1
ATOM 3899 C CA . PRO B 1 30 ? -22.203 7.902 -9.297 1 25.83 30 PRO B CA 1
ATOM 3900 C C . PRO B 1 30 ? -23.656 8.211 -9.641 1 25.83 30 PRO B C 1
ATOM 3902 O O . PRO B 1 30 ? -24.281 7.477 -10.398 1 25.83 30 PRO B O 1
ATOM 3905 N N . LYS B 1 31 ? -24.531 9 -8.82 1 27.7 31 LYS B N 1
ATOM 3906 C CA . LYS B 1 31 ? -25.984 8.883 -8.898 1 27.7 31 LYS B CA 1
ATOM 3907 C C . LYS B 1 31 ? -26.516 9.445 -10.211 1 27.7 31 LYS B C 1
ATOM 3909 O O . LYS B 1 31 ? -27.719 9.555 -10.398 1 27.7 31 LYS B O 1
ATOM 3914 N N . PHE B 1 32 ? -25.953 10.305 -10.977 1 27.81 32 PHE B N 1
ATOM 3915 C CA . PHE B 1 32 ? -26.75 10.812 -12.086 1 27.81 32 PHE B CA 1
ATOM 3916 C C . PHE B 1 32 ? -27.047 9.695 -13.086 1 27.81 32 PHE B C 1
ATOM 3918 O O . PHE B 1 32 ? -26.203 9.359 -13.914 1 27.81 32 PHE B O 1
ATOM 3925 N N . ARG B 1 33 ? -27.938 8.797 -12.547 1 24.7 33 ARG B N 1
ATOM 3926 C CA . ARG B 1 33 ? -28.672 8.07 -13.578 1 24.7 33 ARG B CA 1
ATOM 3927 C C . ARG B 1 33 ? -29.5 9.016 -14.438 1 24.7 33 ARG B C 1
ATOM 3929 O O . ARG B 1 33 ? -30.141 9.938 -13.922 1 24.7 33 ARG B O 1
ATOM 3936 N N . ALA B 1 34 ? -29.359 9.102 -15.695 1 26.27 34 ALA B N 1
ATOM 3937 C CA . ALA B 1 34 ? -30.094 9.75 -16.781 1 26.27 34 ALA B CA 1
ATOM 3938 C C . ALA B 1 34 ? -31.578 9.406 -16.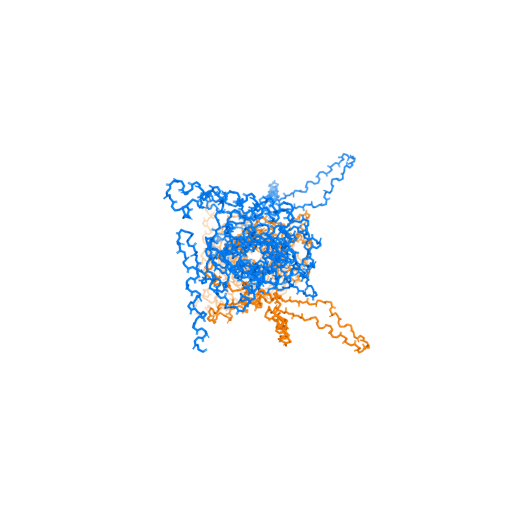734 1 26.27 34 ALA B C 1
ATOM 3940 O O . ALA B 1 34 ? -31.984 8.312 -17.125 1 26.27 34 ALA B O 1
ATOM 3941 N N . ASP B 1 35 ? -32.281 9.734 -15.633 1 23.12 35 ASP B N 1
ATOM 3942 C CA . ASP B 1 35 ? -33.688 9.555 -15.891 1 23.12 35 ASP B CA 1
ATOM 3943 C C . ASP B 1 35 ? -34.188 10.492 -17 1 23.12 35 ASP B C 1
ATOM 3945 O O . ASP B 1 35 ? -33.812 11.672 -17.031 1 23.12 35 ASP B O 1
ATOM 3949 N N . LYS B 1 36 ? -34.906 10.008 -18.125 1 25.77 36 LYS B N 1
ATOM 3950 C CA . LYS B 1 36 ? -35.375 10.477 -19.422 1 25.77 36 LYS B CA 1
ATOM 3951 C C . LYS B 1 36 ? -36.406 11.578 -19.25 1 25.77 36 LYS B C 1
ATOM 3953 O O . LYS B 1 36 ? -37 12.047 -20.234 1 25.77 36 LYS B O 1
ATOM 3958 N N . SER B 1 37 ? -37.219 11.602 -18.109 1 22.92 37 SER B N 1
ATOM 3959 C CA . SER B 1 37 ? -38.5 12.219 -18.406 1 22.92 37 SER B CA 1
ATOM 3960 C C . SER B 1 37 ? -38.344 13.703 -18.734 1 22.92 37 SER B C 1
ATOM 3962 O O . SER B 1 37 ? -37.312 14.305 -18.422 1 22.92 37 SER B O 1
ATOM 3964 N N . SER B 1 38 ? -39.625 14.586 -18.703 1 23.33 38 SER B N 1
ATOM 3965 C CA . SER B 1 38 ? -40.281 15.711 -19.344 1 23.33 38 SER B CA 1
ATOM 3966 C C . SER B 1 38 ? -39.594 17.031 -18.984 1 23.33 38 SER B C 1
ATOM 3968 O O . SER B 1 38 ? -39.25 17.812 -19.875 1 23.33 38 SER B O 1
ATOM 3970 N N . THR B 1 39 ? -40.219 17.906 -18.094 1 23.92 39 THR B N 1
ATOM 3971 C CA . THR B 1 39 ? -40.312 19.359 -18.234 1 23.92 39 THR B CA 1
ATOM 3972 C C . THR B 1 39 ? -38.938 19.984 -17.969 1 23.92 39 THR B C 1
ATOM 3974 O O . THR B 1 39 ? -38.156 19.5 -17.141 1 23.92 39 THR B O 1
ATOM 3977 N N . LYS B 1 40 ? -38.469 21.156 -18.719 1 24 40 LYS B N 1
ATOM 3978 C CA . LYS B 1 40 ? -37.375 22 -19.156 1 24 40 LYS B CA 1
ATOM 3979 C C . LYS B 1 40 ? -36.688 22.672 -17.969 1 24 40 LYS B C 1
ATOM 3981 O O . LYS B 1 40 ? -35.656 23.328 -18.125 1 24 40 LYS B O 1
ATOM 3986 N N . ASP B 1 41 ? -37.375 23.125 -16.969 1 23.86 41 ASP B N 1
ATOM 3987 C CA . ASP B 1 41 ? -36.688 24.188 -16.25 1 23.86 41 ASP B CA 1
ATOM 3988 C C . ASP B 1 41 ? -35.406 23.672 -15.578 1 23.86 41 ASP B C 1
ATOM 3990 O O . ASP B 1 41 ? -35.5 22.891 -14.625 1 23.86 41 ASP B O 1
ATOM 3994 N N . GLU B 1 42 ? -34.375 23.312 -16.391 1 25.75 42 GLU B N 1
ATOM 3995 C CA . GLU B 1 42 ? -33.125 22.562 -16.297 1 25.75 42 GLU B CA 1
ATOM 3996 C C . GLU B 1 42 ? -32.156 23.219 -15.305 1 25.75 42 GLU B C 1
ATOM 3998 O O . GLU B 1 42 ? -31.469 24.188 -15.641 1 25.75 42 GLU B O 1
ATOM 4003 N N . ILE B 1 43 ? -32.625 23.562 -14.141 1 25.58 43 ILE B N 1
ATOM 4004 C CA . ILE B 1 43 ? -31.641 24.203 -13.273 1 25.58 43 ILE B CA 1
ATOM 4005 C C . ILE B 1 43 ? -30.375 23.344 -13.203 1 25.58 43 ILE B C 1
ATOM 4007 O O . ILE B 1 43 ? -30.422 22.203 -12.734 1 25.58 43 ILE B O 1
ATOM 4011 N N . ASN B 1 44 ? -29.422 23.469 -14.188 1 23.44 44 ASN B N 1
ATOM 4012 C CA . ASN B 1 44 ? -28.078 23 -14.516 1 23.44 44 ASN B CA 1
ATOM 4013 C C . ASN B 1 44 ? -27.172 23 -13.289 1 23.44 44 ASN B C 1
ATOM 4015 O O . ASN B 1 44 ? -26.672 24.047 -12.867 1 23.44 44 ASN B O 1
ATOM 4019 N N . SER B 1 45 ? -27.578 22.547 -12.227 1 25.34 45 SER B N 1
ATOM 4020 C CA . SER B 1 45 ? -26.766 22.438 -11.023 1 25.34 45 SER B CA 1
ATOM 4021 C C . SER B 1 45 ? -25.422 21.781 -11.328 1 25.34 45 SER B C 1
ATOM 4023 O O . SER B 1 45 ? -25.375 20.562 -11.57 1 25.34 45 SER B O 1
ATOM 4025 N N . ILE B 1 46 ? -24.594 22.344 -12.164 1 25 46 ILE B N 1
ATOM 4026 C CA . ILE B 1 46 ? -23.266 21.953 -12.641 1 25 46 ILE B CA 1
ATOM 4027 C C . ILE B 1 46 ? -22.375 21.625 -11.453 1 25 46 ILE B C 1
ATOM 4029 O O . ILE B 1 46 ? -22.047 22.5 -10.648 1 25 46 ILE B O 1
ATOM 4033 N N . ALA B 1 47 ? -22.578 20.516 -10.859 1 27.92 47 ALA B N 1
ATOM 4034 C CA . ALA B 1 47 ? -21.656 19.922 -9.906 1 27.92 47 ALA B CA 1
ATOM 4035 C C . ALA B 1 47 ? -20.219 19.969 -10.43 1 27.92 47 ALA B C 1
ATOM 4037 O O . ALA B 1 47 ? -19.906 19.359 -11.461 1 27.92 47 ALA B O 1
ATOM 4038 N N . ARG B 1 48 ? -19.578 21.188 -10.422 1 27.23 48 ARG B N 1
ATOM 4039 C CA . ARG B 1 48 ? -18.234 21.453 -10.93 1 27.23 48 ARG B CA 1
ATOM 4040 C C . ARG B 1 48 ? -17.219 20.453 -10.375 1 27.23 48 ARG B C 1
ATOM 4042 O O . ARG B 1 48 ? -17.125 20.281 -9.164 1 27.23 48 ARG B O 1
ATOM 4049 N N . MET B 1 49 ? -16.891 19.531 -11.117 1 28.2 49 MET B N 1
ATOM 4050 C CA . MET B 1 49 ? -15.828 18.547 -10.961 1 28.2 49 MET B CA 1
ATOM 4051 C C . MET B 1 49 ? -14.469 19.234 -10.836 1 28.2 49 MET B C 1
ATOM 4053 O O . MET B 1 49 ? -14.008 19.891 -11.766 1 28.2 49 MET B O 1
ATOM 4057 N N . VAL B 1 50 ? -14.164 19.969 -9.844 1 28.67 50 VAL B N 1
ATOM 4058 C CA . VAL B 1 50 ? -12.891 20.672 -9.797 1 28.67 50 VAL B CA 1
ATOM 4059 C C . VAL B 1 50 ? -11.742 19.688 -9.609 1 28.67 50 VAL B C 1
ATOM 4061 O O . VAL B 1 50 ? -11.656 19.016 -8.57 1 28.67 50 VAL B O 1
ATOM 4064 N N . SER B 1 51 ? -11.344 19.094 -10.539 1 27.98 51 SER B N 1
ATOM 4065 C CA . SER B 1 51 ? -10.25 18.125 -10.477 1 27.98 51 SER B CA 1
ATOM 4066 C C . SER B 1 51 ? -8.969 18.766 -9.961 1 27.98 51 SER B C 1
ATOM 4068 O O . SER B 1 51 ? -8.18 18.125 -9.273 1 27.98 51 SER B O 1
ATOM 4070 N N . ASN B 1 52 ? -8.375 19.797 -10.703 1 27.73 52 ASN B N 1
ATOM 4071 C CA . ASN B 1 52 ? -7.066 20.406 -10.484 1 27.73 52 ASN B CA 1
ATOM 4072 C C . ASN B 1 52 ? -7.133 21.547 -9.477 1 27.73 52 ASN B C 1
ATOM 4074 O O . ASN B 1 52 ? -8.102 22.312 -9.453 1 27.73 52 ASN B O 1
ATOM 4078 N N . ALA B 1 53 ? -6.316 21.406 -8.391 1 31.28 53 ALA B N 1
ATOM 4079 C CA . ALA B 1 53 ? -6.211 22.5 -7.43 1 31.28 53 ALA B CA 1
ATOM 4080 C C . ALA B 1 53 ? -6.188 23.844 -8.141 1 31.28 53 ALA B C 1
ATOM 4082 O O . ALA B 1 53 ? -6.695 24.844 -7.613 1 31.28 53 ALA B O 1
ATOM 4083 N N . GLU B 1 54 ? -5.605 23.812 -9.281 1 31.67 54 GLU B N 1
ATOM 4084 C CA . GLU B 1 54 ? -5.539 25.078 -10.008 1 31.67 54 GLU B CA 1
ATOM 4085 C C . GLU B 1 54 ? -6.938 25.625 -10.289 1 31.67 54 GLU B C 1
ATOM 4087 O O . GLU B 1 54 ? -7.117 26.844 -10.43 1 31.67 54 GLU B O 1
ATOM 4092 N N . ASP B 1 55 ? -7.77 24.781 -10.398 1 33.53 55 ASP B N 1
ATOM 4093 C CA . ASP B 1 55 ? -9.07 25.281 -10.82 1 33.53 55 ASP B CA 1
ATOM 4094 C C . ASP B 1 55 ? -9.82 25.922 -9.656 1 33.53 55 ASP B C 1
ATOM 4096 O O . ASP B 1 55 ? -10.867 26.547 -9.852 1 33.53 55 ASP B O 1
ATOM 4100 N N . LEU B 1 56 ? -9.422 25.453 -8.516 1 32.56 56 LEU B N 1
ATOM 4101 C CA . LEU B 1 56 ? -10.055 26.141 -7.391 1 32.56 56 LEU B CA 1
ATOM 4102 C C . LEU B 1 56 ? -9.57 27.578 -7.285 1 32.56 56 LEU B C 1
ATOM 4104 O O . LEU B 1 56 ? -9.992 28.328 -6.395 1 32.56 56 LEU B O 1
ATOM 4108 N N . GLU B 1 57 ? -8.547 27.922 -7.969 1 33.91 57 GLU B N 1
ATOM 4109 C CA . GLU B 1 57 ? -8.016 29.266 -7.84 1 33.91 57 GLU B CA 1
ATOM 4110 C C . GLU B 1 57 ? -9.062 30.312 -8.219 1 33.91 57 GLU B C 1
ATOM 4112 O O . GLU B 1 57 ? -8.828 31.516 -8.086 1 33.91 57 GLU B O 1
ATOM 4117 N N . LEU B 1 58 ? -10.078 29.906 -8.906 1 29.27 58 LEU B N 1
ATOM 4118 C CA . LEU B 1 58 ? -10.781 31.031 -9.516 1 29.27 58 LEU B CA 1
ATOM 4119 C C . LEU B 1 58 ? -11.398 31.938 -8.461 1 29.27 58 LEU B C 1
ATOM 4121 O O . LEU B 1 58 ? -11.539 33.125 -8.672 1 29.27 58 LEU B O 1
ATOM 4125 N N . ASP B 1 59 ? -11.875 31.391 -7.383 1 28.42 59 ASP B N 1
ATOM 4126 C CA . ASP B 1 59 ? -12.781 32.312 -6.723 1 28.42 59 ASP B CA 1
ATOM 4127 C C . ASP B 1 59 ? -12.016 33.344 -5.914 1 28.42 59 ASP B C 1
ATOM 4129 O O . ASP B 1 59 ? -12.602 34.281 -5.363 1 28.42 59 ASP B O 1
ATOM 4133 N N . ARG B 1 60 ? -10.812 33.094 -5.594 1 31.5 60 ARG B N 1
ATOM 4134 C CA . ARG B 1 60 ? -10.211 34.156 -4.777 1 31.5 60 ARG B CA 1
ATOM 4135 C C . ARG B 1 60 ? -9.984 35.406 -5.59 1 31.5 60 ARG B C 1
ATOM 4137 O O . ARG B 1 60 ? -9.414 36.375 -5.09 1 31.5 60 ARG B O 1
ATOM 4144 N N . VAL B 1 61 ? -10.117 35.312 -6.957 1 27.02 61 VAL B N 1
ATOM 4145 C CA . VAL B 1 61 ? -9.891 36.594 -7.66 1 27.02 61 VAL B CA 1
ATOM 4146 C C . VAL B 1 61 ? -10.859 37.656 -7.145 1 27.02 61 VAL B C 1
ATOM 4148 O O . VAL B 1 61 ? -10.531 38.844 -7.133 1 27.02 61 VAL B O 1
ATOM 4151 N N . PHE B 1 62 ? -12.141 37.219 -6.91 1 25.66 62 PHE B N 1
ATOM 4152 C CA . PHE B 1 62 ? -13.109 38.312 -6.961 1 25.66 62 PHE B CA 1
ATOM 4153 C C . PHE B 1 62 ? -13.047 39.156 -5.688 1 25.66 62 PHE B C 1
ATOM 4155 O O . PHE B 1 62 ? -13.766 40.156 -5.562 1 25.66 62 PHE B O 1
ATOM 4162 N N . ARG B 1 63 ? -12.688 38.562 -4.523 1 30.59 63 ARG B N 1
ATOM 4163 C CA . ARG B 1 63 ? -13.023 39.562 -3.514 1 30.59 63 ARG B CA 1
ATOM 4164 C C . ARG B 1 63 ? -12.125 40.781 -3.635 1 30.59 63 ARG B C 1
ATOM 4166 O O . ARG B 1 63 ? -11.125 40.875 -2.926 1 30.59 63 ARG B O 1
ATOM 4173 N N . LYS B 1 64 ? -11.641 41.031 -4.855 1 27.66 64 LYS B N 1
ATOM 4174 C CA . LYS B 1 64 ? -11.156 42.406 -5.012 1 27.66 64 LYS B CA 1
ATOM 4175 C C . LYS B 1 64 ? -12.18 43.406 -4.492 1 27.66 64 LYS B C 1
ATOM 4177 O O . LYS B 1 64 ? -13.281 43.5 -5.031 1 27.66 64 LYS B O 1
ATOM 4182 N N . VAL B 1 65 ? -12.281 43.594 -3.289 1 28.86 65 VAL B N 1
ATOM 4183 C CA . VAL B 1 65 ? -12.961 44.75 -2.734 1 28.86 65 VAL B CA 1
ATOM 4184 C C . VAL B 1 65 ? -12.781 45.969 -3.662 1 28.86 65 VAL B C 1
ATOM 4186 O O . VAL B 1 65 ? -11.664 46.25 -4.109 1 28.86 65 VAL B O 1
ATOM 4189 N N . SER B 1 66 ? -13.781 46.312 -4.379 1 25.42 66 SER B N 1
ATOM 4190 C CA . SER B 1 66 ? -13.953 47.562 -5.094 1 25.42 66 SER B CA 1
ATOM 4191 C C . SER B 1 66 ? -13.312 48.719 -4.332 1 25.42 66 SER B C 1
ATOM 4193 O O . SER B 1 66 ? -13.531 48.875 -3.129 1 25.42 66 SER B O 1
ATOM 4195 N N . LYS B 1 67 ? -12.25 49.25 -4.844 1 31.02 67 LYS B N 1
ATOM 4196 C CA . LYS B 1 67 ? -11.461 50.469 -4.566 1 31.02 67 LYS B CA 1
ATOM 4197 C C . LYS B 1 67 ? -12.352 51.688 -4.414 1 31.02 67 LYS B C 1
ATOM 4199 O O . LYS B 1 67 ? -11.859 52.812 -4.344 1 31.02 67 LYS B O 1
ATOM 4204 N N . ASN B 1 68 ? -13.609 51.594 -4.898 1 30.64 68 ASN B N 1
ATOM 4205 C CA . ASN B 1 68 ? -14.008 52.938 -5.195 1 30.64 68 ASN B CA 1
ATOM 4206 C C . ASN B 1 68 ? -13.867 53.844 -3.975 1 30.64 68 ASN B C 1
ATOM 4208 O O . ASN B 1 68 ? -13.312 54.938 -4.066 1 30.64 68 ASN B O 1
ATOM 4212 N N . ASP B 1 69 ? -15.047 53.969 -3.197 1 29.7 69 ASP B N 1
ATOM 4213 C CA . ASP B 1 69 ? -15.305 55.219 -2.521 1 29.7 69 ASP B CA 1
ATOM 4214 C C . ASP B 1 69 ? -14.32 55.469 -1.38 1 29.7 69 ASP B C 1
ATOM 4216 O O . ASP B 1 69 ? -14.492 54.906 -0.287 1 29.7 69 ASP B O 1
ATOM 4220 N N . VAL B 1 70 ? -13.07 55.656 -1.596 1 34.44 70 VAL B N 1
ATOM 4221 C CA . VAL B 1 70 ? -12.016 56.219 -0.754 1 34.44 70 VAL B CA 1
ATOM 4222 C C . VAL B 1 70 ? -12.523 57.469 -0.055 1 34.44 70 VAL B C 1
ATOM 4224 O O . VAL B 1 70 ? -12.5 58.562 -0.631 1 34.44 70 VAL B O 1
ATOM 4227 N N . GLU B 1 71 ? -13.766 57.656 0.237 1 32.03 71 GLU B N 1
ATOM 4228 C CA . GLU B 1 71 ? -13.852 58.844 1.062 1 32.03 71 GLU B CA 1
ATOM 4229 C C . GLU B 1 71 ? -12.742 58.875 2.102 1 32.03 71 GLU B C 1
ATOM 4231 O O . GLU B 1 71 ? -12.43 57.875 2.723 1 32.03 71 GLU B O 1
ATOM 4236 N N . GLU B 1 72 ? -11.773 59.812 2.006 1 36.34 72 GLU B N 1
ATOM 4237 C CA . GLU B 1 72 ? -10.656 60.281 2.809 1 36.34 72 GLU B CA 1
ATOM 4238 C C . GLU B 1 72 ? -10.977 60.219 4.301 1 36.34 72 GLU B C 1
ATOM 4240 O O . GLU B 1 72 ? -10.797 61.188 5.027 1 36.34 72 GLU B O 1
ATOM 4245 N N . THR B 1 73 ? -12.109 59.719 4.797 1 37.94 73 THR B N 1
ATOM 4246 C CA . THR B 1 73 ? -12.242 59.844 6.242 1 37.94 73 THR B CA 1
ATOM 4247 C C . THR B 1 73 ? -11.039 59.25 6.961 1 37.94 73 THR B C 1
ATOM 4249 O O . THR B 1 73 ? -10.664 58.094 6.703 1 37.94 73 THR B O 1
ATOM 4252 N N . ARG B 1 74 ? -10.109 60.062 7.566 1 47.44 74 ARG B N 1
ATOM 4253 C CA . ARG B 1 74 ? -9.047 59.844 8.547 1 47.44 74 ARG B CA 1
ATOM 4254 C C . ARG B 1 74 ? -9.367 58.719 9.484 1 47.44 74 ARG B C 1
ATOM 4256 O O . ARG B 1 74 ? -9.789 58.938 10.625 1 47.44 74 ARG B O 1
ATOM 4263 N N . SER B 1 75 ? -10.25 57.719 9.109 1 59.28 75 SER B N 1
ATOM 4264 C CA . SER B 1 75 ? -10.742 56.688 10.039 1 59.28 75 SER B CA 1
ATOM 4265 C C . SER B 1 75 ? -9.688 55.625 10.289 1 59.28 75 SER B C 1
ATOM 4267 O O . SER B 1 75 ? -8.969 55.219 9.367 1 59.28 75 SER B O 1
ATOM 4269 N N . LEU B 1 76 ? -9.133 55.625 11.5 1 67.44 76 LEU B N 1
ATOM 4270 C CA . LEU B 1 76 ? -8.297 54.562 12.07 1 67.44 76 LEU B CA 1
ATOM 4271 C C . LEU B 1 76 ? -8.93 53.188 11.844 1 67.44 76 LEU B C 1
ATOM 4273 O O . LEU B 1 76 ? -8.891 52.344 12.734 1 67.44 76 LEU B O 1
ATOM 4277 N N . ASN B 1 77 ? -9.664 53.031 10.57 1 75.38 77 ASN B N 1
ATOM 4278 C CA . ASN B 1 77 ? -10.367 51.75 10.352 1 75.38 77 ASN B CA 1
ATOM 4279 C C . ASN B 1 77 ? -9.719 50.938 9.242 1 75.38 77 ASN B C 1
ATOM 4281 O O . ASN B 1 77 ? -10.367 50.094 8.625 1 75.38 77 ASN B O 1
ATOM 4285 N N . ARG B 1 78 ? -8.469 51.156 9.023 1 88.25 78 ARG B N 1
ATOM 4286 C CA . ARG B 1 78 ? -7.789 50.375 7.977 1 88.25 78 ARG B CA 1
ATOM 4287 C C . ARG B 1 78 ? -7.25 49.062 8.516 1 88.25 78 ARG B C 1
ATOM 4289 O O . ARG B 1 78 ? -6.773 49 9.656 1 88.25 78 ARG B O 1
ATOM 4296 N N . SER B 1 79 ? -7.391 48.094 7.621 1 89.56 79 SER B N 1
ATOM 4297 C CA . SER B 1 79 ? -6.934 46.781 8.023 1 89.56 79 SER B CA 1
ATOM 4298 C C . SER B 1 79 ? -5.441 46.594 7.766 1 89.56 79 SER B C 1
ATOM 4300 O O . SER B 1 79 ? -4.836 47.375 7.027 1 89.56 79 SER B O 1
ATOM 4302 N N . LEU B 1 80 ? -4.871 45.594 8.477 1 90.38 80 LEU B N 1
ATOM 4303 C CA . LEU B 1 80 ? -3.457 45.25 8.312 1 90.38 80 LEU B CA 1
ATOM 4304 C C . LEU B 1 80 ? -3.145 44.906 6.871 1 90.38 80 LEU B C 1
ATOM 4306 O O . LEU B 1 80 ? -2.07 45.219 6.359 1 90.38 80 LEU B O 1
ATOM 4310 N N . PHE B 1 81 ? -4.078 44.281 6.227 1 86.75 81 PHE B N 1
ATOM 4311 C CA . PHE B 1 81 ? -3.932 43.906 4.824 1 86.75 81 PHE B CA 1
ATOM 4312 C C . PHE B 1 81 ? -3.863 45.156 3.939 1 86.75 81 PHE B C 1
ATOM 4314 O O . PHE B 1 81 ? -3.104 45.188 2.971 1 86.75 81 PHE B O 1
ATOM 4321 N N . GLU B 1 82 ? -4.699 46.094 4.32 1 87.25 82 GLU B N 1
ATOM 4322 C CA . GLU B 1 82 ? -4.715 47.344 3.574 1 87.25 82 GLU B CA 1
ATOM 4323 C C . GLU B 1 82 ? -3.398 48.094 3.73 1 87.25 82 GLU B C 1
ATOM 4325 O O . GLU B 1 82 ? -3.039 48.906 2.879 1 87.25 82 GLU B O 1
ATOM 4330 N N . PHE B 1 83 ? -2.639 47.812 4.906 1 88.38 83 PHE B N 1
ATOM 4331 C CA . PHE B 1 83 ? -1.313 48.375 5.125 1 88.38 83 PHE B CA 1
ATOM 4332 C C . PHE B 1 83 ? -0.288 47.719 4.199 1 88.38 83 PHE B C 1
ATOM 4334 O O . PHE B 1 83 ? 0.812 48.25 4.02 1 88.38 83 PHE B O 1
ATOM 4341 N N . GLY B 1 84 ? -0.664 46.5 3.578 1 85.06 84 GLY B N 1
ATOM 4342 C CA . GLY B 1 84 ? 0.231 45.781 2.684 1 85.06 84 GLY B CA 1
ATOM 4343 C C . GLY B 1 84 ? 0.891 44.594 3.334 1 85.06 84 GLY B C 1
ATOM 4344 O O . GLY B 1 84 ? 1.777 43.969 2.746 1 85.06 84 GLY B O 1
ATOM 4345 N N . HIS B 1 85 ? 0.46 44.344 4.516 1 88.88 85 HIS B N 1
ATOM 4346 C CA . HIS B 1 85 ? 1.066 43.219 5.215 1 88.88 85 HIS B CA 1
ATOM 4347 C C . HIS B 1 85 ? 0.25 41.938 5.023 1 88.88 85 HIS B C 1
ATOM 4349 O O . HIS B 1 85 ? -0.982 41.969 5.035 1 88.88 85 HIS B O 1
ATOM 4355 N N . ASN B 1 86 ? 0.963 40.906 4.672 1 87.38 86 ASN B N 1
ATOM 4356 C CA . ASN B 1 86 ? 0.38 39.594 4.438 1 87.38 86 ASN B CA 1
ATOM 4357 C C . ASN B 1 86 ? 1.201 38.5 5.094 1 87.38 86 ASN B C 1
ATOM 4359 O O . ASN B 1 86 ? 2.43 38.562 5.137 1 87.38 86 ASN B O 1
ATOM 4363 N N . PHE B 1 87 ? 0.526 37.594 5.605 1 85.56 87 PHE B N 1
ATOM 4364 C CA . PHE B 1 87 ? 1.241 36.5 6.277 1 85.56 87 PHE B CA 1
ATOM 4365 C C . PHE B 1 87 ? 2.033 35.688 5.277 1 85.56 87 PHE B C 1
ATOM 4367 O O . PHE B 1 87 ? 2.961 34.969 5.652 1 85.56 87 PHE B O 1
ATOM 4374 N N . GLU B 1 88 ? 1.706 35.781 4.023 1 83.75 88 GLU B N 1
ATOM 4375 C CA . GLU B 1 88 ? 2.383 35.031 2.971 1 83.75 88 GLU B CA 1
ATOM 4376 C C . GLU B 1 88 ? 3.736 35.625 2.635 1 83.75 88 GLU B C 1
ATOM 4378 O O . GLU B 1 88 ? 4.555 35.031 1.946 1 83.75 88 GLU B O 1
ATOM 4383 N N . ASP B 1 89 ? 3.906 36.844 3.191 1 81.56 89 ASP B N 1
ATOM 4384 C CA . ASP B 1 89 ? 5.184 37.5 2.936 1 81.56 89 ASP B CA 1
ATOM 4385 C C . ASP B 1 89 ? 6.289 36.906 3.807 1 81.56 89 ASP B C 1
ATOM 4387 O O . ASP B 1 89 ? 7.004 37.625 4.492 1 81.56 89 ASP B O 1
ATOM 4391 N N . ALA B 1 90 ? 6.367 35.562 3.803 1 81.06 90 ALA B N 1
ATOM 4392 C CA . ALA B 1 90 ? 7.363 34.875 4.621 1 81.06 90 ALA B CA 1
ATOM 4393 C C . ALA B 1 90 ? 8.617 34.562 3.805 1 81.06 90 ALA B C 1
ATOM 4395 O O . ALA B 1 90 ? 8.586 33.688 2.926 1 81.06 90 ALA B O 1
ATOM 4396 N N . ASP B 1 91 ? 9.734 35.25 3.844 1 74.94 91 ASP B N 1
ATOM 4397 C CA . ASP B 1 91 ? 10.953 35.125 3.043 1 74.94 91 ASP B CA 1
ATOM 4398 C C . ASP B 1 91 ? 11.672 33.812 3.309 1 74.94 91 ASP B C 1
ATOM 4400 O O . ASP B 1 91 ? 12.25 33.219 2.395 1 74.94 91 ASP B O 1
ATOM 4404 N N . GLY B 1 92 ? 11.703 33.219 4.387 1 74.44 92 GLY B N 1
ATOM 4405 C CA . GLY B 1 92 ? 12.484 32.031 4.719 1 74.44 92 GLY B CA 1
ATOM 4406 C C . GLY B 1 92 ? 11.758 30.734 4.422 1 74.44 92 GLY B C 1
ATOM 4407 O O . GLY B 1 92 ? 12.266 29.656 4.73 1 74.44 92 GLY B O 1
ATOM 4408 N N . TRP B 1 93 ? 10.781 30.812 3.695 1 78.94 93 TRP B N 1
ATOM 4409 C CA . TRP B 1 93 ? 9.906 29.672 3.502 1 78.94 93 TRP B CA 1
ATOM 4410 C C . TRP B 1 93 ? 10.602 28.594 2.674 1 78.94 93 TRP B C 1
ATOM 4412 O O . TRP B 1 93 ? 10.508 27.406 2.984 1 78.94 93 TRP B O 1
ATOM 4422 N N . LEU B 1 94 ? 11.32 28.984 1.718 1 74.19 94 LEU B N 1
ATOM 4423 C CA . LEU B 1 94 ? 11.914 28.047 0.778 1 74.19 94 LEU B CA 1
ATOM 4424 C C . LEU B 1 94 ? 13.164 27.406 1.365 1 74.19 94 LEU B C 1
ATOM 4426 O O . LEU B 1 94 ? 13.586 26.328 0.927 1 74.19 94 LEU B O 1
ATOM 4430 N N . LYS B 1 95 ? 13.742 28.047 2.402 1 77.38 95 LYS B N 1
ATOM 4431 C CA . LYS B 1 95 ? 15.008 27.578 2.957 1 77.38 95 LYS B CA 1
ATOM 4432 C C . LYS B 1 95 ? 14.766 26.625 4.129 1 77.38 95 LYS B C 1
ATOM 4434 O O . LYS B 1 95 ? 15.703 26 4.629 1 77.38 95 LYS B O 1
ATOM 4439 N N . LEU B 1 96 ? 13.562 26.438 4.445 1 80.5 96 LEU B N 1
ATOM 4440 C CA . LEU B 1 96 ? 13.281 25.688 5.664 1 80.5 96 LEU B CA 1
ATOM 4441 C C . LEU B 1 96 ? 13.414 24.188 5.422 1 80.5 96 LEU B C 1
ATOM 4443 O O . LEU B 1 96 ? 12.945 23.688 4.402 1 80.5 96 LEU B O 1
ATOM 4447 N N . GLU B 1 97 ? 14.195 23.594 6.281 1 78.5 97 GLU B N 1
ATOM 4448 C CA . GLU B 1 97 ? 14.312 22.141 6.23 1 78.5 97 GLU B CA 1
ATOM 4449 C C . GLU B 1 97 ? 12.984 21.469 6.57 1 78.5 97 GLU B C 1
ATOM 4451 O O . GLU B 1 97 ? 12.352 21.797 7.574 1 78.5 97 GLU B O 1
ATOM 4456 N N . GLN B 1 98 ? 12.594 20.641 5.762 1 78.69 98 GLN B N 1
ATOM 4457 C CA . GLN B 1 98 ? 11.32 19.953 5.945 1 78.69 98 GLN B CA 1
ATOM 4458 C C . GLN B 1 98 ? 11.469 18.766 6.906 1 78.69 98 GLN B C 1
ATOM 4460 O O . GLN B 1 98 ? 12.492 18.078 6.906 1 78.69 98 GLN B O 1
ATOM 4465 N N . PRO B 1 99 ? 10.508 18.703 7.816 1 81.69 99 PRO B N 1
ATOM 4466 C CA . PRO B 1 99 ? 10.555 17.562 8.719 1 81.69 99 PRO B CA 1
ATOM 4467 C C . PRO B 1 99 ? 10.414 16.234 7.988 1 81.69 99 PRO B C 1
ATOM 4469 O O . PRO B 1 99 ? 9.883 16.188 6.875 1 81.69 99 PRO B O 1
ATOM 4472 N N . CYS B 1 100 ? 10.898 15.234 8.68 1 82.75 100 CYS B N 1
ATOM 4473 C CA . CYS B 1 100 ? 10.875 13.914 8.07 1 82.75 100 CYS B CA 1
ATOM 4474 C C . CYS B 1 100 ? 9.484 13.289 8.172 1 82.75 100 CYS B C 1
ATOM 4476 O O . CYS B 1 100 ? 8.844 13.367 9.219 1 82.75 100 CYS B O 1
ATOM 4478 N N . LYS B 1 101 ? 8.961 12.812 7.078 1 91 101 LYS B N 1
ATOM 4479 C CA . LYS B 1 101 ? 7.684 12.102 7.008 1 91 101 LYS B CA 1
ATOM 4480 C C . LYS B 1 101 ? 7.902 10.594 6.938 1 91 101 LYS B C 1
ATOM 4482 O O . LYS B 1 101 ? 8.828 10.125 6.27 1 91 101 LYS B O 1
ATOM 4487 N N . ASP B 1 102 ? 7.129 9.859 7.684 1 90.75 102 ASP B N 1
ATOM 4488 C CA . ASP B 1 102 ? 7.152 8.406 7.531 1 90.75 102 ASP B CA 1
ATOM 4489 C C . ASP B 1 102 ? 6.699 7.996 6.133 1 90.75 102 ASP B C 1
ATOM 4491 O O . ASP B 1 102 ? 5.586 8.32 5.711 1 90.75 102 ASP B O 1
ATOM 4495 N N . GLN B 1 103 ? 7.52 7.277 5.496 1 92.56 103 GLN B N 1
ATOM 4496 C CA . GLN B 1 103 ? 7.223 6.906 4.117 1 92.56 103 GLN B CA 1
ATOM 4497 C C . GLN B 1 103 ? 6.043 5.941 4.051 1 92.56 103 GLN B C 1
ATOM 4499 O O . GLN B 1 103 ? 5.961 4.996 4.84 1 92.56 103 GLN B O 1
ATOM 4504 N N . LEU B 1 104 ? 5.164 6.227 3.203 1 94.75 104 LEU B N 1
ATOM 4505 C CA . LEU B 1 104 ? 3.945 5.438 3.053 1 94.75 104 LEU B CA 1
ATOM 4506 C C . LEU B 1 104 ? 4.277 3.973 2.793 1 94.75 104 LEU B C 1
ATOM 4508 O O . LEU B 1 104 ? 3.705 3.08 3.426 1 94.75 104 LEU B O 1
ATOM 4512 N N . ALA B 1 105 ? 5.242 3.699 1.913 1 93.06 105 ALA B N 1
ATOM 4513 C CA . ALA B 1 105 ? 5.609 2.34 1.526 1 93.06 105 ALA B CA 1
ATOM 4514 C C . ALA B 1 105 ? 6.094 1.538 2.73 1 93.06 105 ALA B C 1
ATOM 4516 O O . ALA B 1 105 ? 5.75 0.364 2.883 1 93.06 105 ALA B O 1
ATOM 4517 N N . THR B 1 106 ? 6.828 2.178 3.531 1 92.5 106 THR B N 1
ATOM 4518 C CA . THR B 1 106 ? 7.395 1.518 4.703 1 92.5 106 THR B CA 1
ATOM 4519 C C . THR B 1 106 ? 6.297 1.175 5.711 1 92.5 106 THR B C 1
ATOM 4521 O O . THR B 1 106 ? 6.289 0.081 6.277 1 92.5 106 THR B O 1
ATOM 4524 N N . VAL B 1 107 ? 5.441 2.098 5.891 1 93.69 107 VAL B N 1
ATOM 4525 C CA . VAL B 1 107 ? 4.363 1.876 6.852 1 93.69 107 VAL B CA 1
ATOM 4526 C C . VAL B 1 107 ? 3.432 0.783 6.332 1 93.69 107 VAL B C 1
ATOM 4528 O O . VAL B 1 107 ? 3.012 -0.094 7.094 1 93.69 107 VAL B O 1
ATOM 4531 N N . LEU B 1 108 ? 3.137 0.831 5.125 1 94.56 108 LEU B N 1
ATOM 4532 C CA . LEU B 1 108 ? 2.275 -0.184 4.527 1 94.56 108 LEU B CA 1
ATOM 4533 C C . LEU B 1 108 ? 2.908 -1.567 4.637 1 94.56 108 LEU B C 1
ATOM 4535 O O . LEU B 1 108 ? 2.223 -2.547 4.938 1 94.56 108 LEU B O 1
ATOM 4539 N N . ARG B 1 109 ? 4.176 -1.676 4.293 1 93.12 109 ARG B N 1
ATOM 4540 C CA . ARG B 1 109 ? 4.879 -2.949 4.422 1 93.12 109 ARG B CA 1
ATOM 4541 C C . ARG B 1 109 ? 4.719 -3.527 5.824 1 93.12 109 ARG B C 1
ATOM 4543 O O . ARG B 1 109 ? 4.434 -4.715 5.98 1 93.12 109 ARG B O 1
ATOM 4550 N N . TYR B 1 110 ? 4.902 -2.693 6.723 1 93.38 110 TYR B N 1
ATOM 4551 C CA . TYR B 1 110 ? 4.75 -3.117 8.109 1 93.38 110 TYR B CA 1
ATOM 4552 C C . TYR B 1 110 ? 3.322 -3.576 8.383 1 93.38 110 TYR B C 1
ATOM 4554 O O . TYR B 1 110 ? 3.107 -4.598 9.047 1 93.38 110 TYR B O 1
ATOM 4562 N N . MET B 1 111 ? 2.387 -2.826 7.891 1 93.19 111 MET B N 1
ATOM 4563 C CA . MET B 1 111 ? 0.979 -3.15 8.102 1 93.19 111 MET B CA 1
ATOM 4564 C C . MET B 1 111 ? 0.632 -4.496 7.469 1 93.19 111 MET B C 1
ATOM 4566 O O . MET B 1 111 ? -0.085 -5.301 8.062 1 93.19 111 MET B O 1
ATOM 4570 N N . PHE B 1 112 ? 1.076 -4.707 6.332 1 94.06 112 PHE B N 1
ATOM 4571 C CA . PHE B 1 112 ? 0.789 -5.938 5.605 1 94.06 112 PHE B CA 1
ATOM 4572 C C . PHE B 1 112 ? 1.438 -7.137 6.285 1 94.06 112 PHE B C 1
ATOM 4574 O O . PHE B 1 112 ? 0.792 -8.164 6.492 1 94.06 112 PHE B O 1
ATOM 4581 N N . GLU B 1 113 ? 2.666 -7.008 6.602 1 87.25 113 GLU B N 1
ATOM 4582 C CA . GLU B 1 113 ? 3.416 -8.109 7.207 1 87.25 113 GLU B CA 1
ATOM 4583 C C . GLU B 1 113 ? 2.867 -8.453 8.586 1 87.25 113 GLU B C 1
ATOM 4585 O O . GLU B 1 113 ? 2.893 -9.617 8.992 1 87.25 113 GLU B O 1
ATOM 4590 N N . SER B 1 114 ? 2.359 -7.418 9.234 1 87.62 114 SER B N 1
ATOM 4591 C CA . SER B 1 114 ? 1.833 -7.645 10.578 1 87.62 114 SER B CA 1
ATOM 4592 C C . SER B 1 114 ? 0.328 -7.891 10.547 1 87.62 114 SER B C 1
ATOM 4594 O O . SER B 1 114 ? -0.297 -8.078 11.594 1 87.62 114 SER B O 1
ATOM 4596 N N . HIS B 1 115 ? -0.252 -7.844 9.406 1 88.44 115 HIS B N 1
ATOM 4597 C CA . HIS B 1 115 ? -1.676 -8.086 9.211 1 88.44 115 HIS B CA 1
ATOM 4598 C C . HIS B 1 115 ? -2.52 -7.125 10.047 1 88.44 115 HIS B C 1
ATOM 4600 O O . HIS B 1 115 ? -3.443 -7.551 10.742 1 88.44 115 HIS B O 1
ATOM 4606 N N . LEU B 1 116 ? -2.051 -5.926 10.023 1 89.62 116 LEU B N 1
ATOM 4607 C CA . LEU B 1 116 ? -2.795 -4.887 10.727 1 89.62 116 LEU B CA 1
ATOM 4608 C C . LEU B 1 116 ? -3.848 -4.262 9.82 1 89.62 116 LEU B C 1
ATOM 4610 O O . LEU B 1 116 ? -3.592 -4.023 8.641 1 89.62 116 LEU B O 1
ATOM 4614 N N . LYS B 1 117 ? -5.039 -4.074 10.336 1 89.12 117 LYS B N 1
ATOM 4615 C CA . LYS B 1 117 ? -6.141 -3.4 9.656 1 89.12 117 LYS B CA 1
ATOM 4616 C C . LYS B 1 117 ? -6.52 -4.129 8.367 1 89.12 117 LYS B C 1
ATOM 4618 O O . LYS B 1 117 ? -6.605 -3.51 7.301 1 89.12 117 LYS B O 1
ATOM 4623 N N . THR B 1 118 ? -6.684 -5.305 8.5 1 90.81 118 THR B N 1
ATOM 4624 C CA . THR B 1 118 ? -7.102 -6.117 7.359 1 90.81 118 THR B CA 1
ATOM 4625 C C . THR B 1 118 ? -8.523 -5.754 6.934 1 90.81 118 THR B C 1
ATOM 4627 O O . THR B 1 118 ? -9.312 -5.273 7.746 1 90.81 118 THR B O 1
ATOM 4630 N N . THR B 1 119 ? -8.805 -6.012 5.695 1 88.56 119 THR B N 1
ATOM 4631 C CA . THR B 1 119 ? -10.047 -5.469 5.156 1 88.56 119 THR B CA 1
ATOM 4632 C C . THR B 1 119 ? -10.969 -6.594 4.695 1 88.56 119 THR B C 1
ATOM 4634 O O . THR B 1 119 ? -12.148 -6.363 4.43 1 88.56 119 THR B O 1
ATOM 4637 N N . VAL B 1 120 ? -10.492 -7.766 4.566 1 91 120 VAL B N 1
ATOM 4638 C CA . VAL B 1 120 ? -11.328 -8.844 4.055 1 91 120 VAL B CA 1
ATOM 4639 C C . VAL B 1 120 ? -10.984 -10.148 4.766 1 91 120 VAL B C 1
ATOM 4641 O O . VAL B 1 120 ? -9.836 -10.352 5.188 1 91 120 VAL B O 1
ATOM 4644 N N . GLN B 1 121 ? -11.945 -10.984 4.906 1 91.62 121 GLN B N 1
ATOM 4645 C CA . GLN B 1 121 ? -11.766 -12.32 5.461 1 91.62 121 GLN B CA 1
ATOM 4646 C C . GLN B 1 121 ? -12.016 -13.391 4.402 1 91.62 121 GLN B C 1
ATOM 4648 O O . GLN B 1 121 ? -13.031 -13.352 3.701 1 91.62 121 GLN B O 1
ATOM 4653 N N . ILE B 1 122 ? -11.055 -14.273 4.277 1 93.94 122 ILE B N 1
ATOM 4654 C CA . ILE B 1 122 ? -11.188 -15.383 3.336 1 93.94 122 ILE B CA 1
ATOM 4655 C C . ILE B 1 122 ? -11.516 -16.656 4.094 1 93.94 122 ILE B C 1
ATOM 4657 O O . ILE B 1 122 ? -10.797 -17.047 5.012 1 93.94 122 ILE B O 1
ATOM 4661 N N . GLU B 1 123 ? -12.562 -17.266 3.721 1 94.25 123 GLU B N 1
ATOM 4662 C CA . GLU B 1 123 ? -13.008 -18.484 4.375 1 94.25 123 GLU B CA 1
ATOM 4663 C C . GLU B 1 123 ? -12.75 -19.719 3.494 1 94.25 123 GLU B C 1
ATOM 4665 O O . GLU B 1 123 ? -13.188 -19.75 2.34 1 94.25 123 GLU B O 1
ATOM 4670 N N . ILE B 1 124 ? -12.031 -20.656 4.043 1 94 124 ILE B N 1
ATOM 4671 C CA . ILE B 1 124 ? -11.773 -21.938 3.379 1 94 124 ILE B CA 1
ATOM 4672 C C . ILE B 1 124 ? -12.039 -23.078 4.352 1 94 124 ILE B C 1
ATOM 4674 O O . ILE B 1 124 ? -11.273 -23.297 5.293 1 94 124 ILE B O 1
ATOM 4678 N N . ASN B 1 125 ? -13 -23.891 4.156 1 91.38 125 ASN B N 1
ATOM 4679 C CA . ASN B 1 125 ? -13.344 -25.047 4.988 1 91.38 125 ASN B CA 1
ATOM 4680 C C . ASN B 1 125 ? -13.375 -24.672 6.469 1 91.38 125 ASN B C 1
ATOM 4682 O O . ASN B 1 125 ? -12.695 -25.297 7.285 1 91.38 125 ASN B O 1
ATOM 4686 N N . ASN B 1 126 ? -14 -23.562 6.879 1 86.44 126 ASN B N 1
ATOM 4687 C CA . ASN B 1 126 ? -14.258 -23.094 8.234 1 86.44 126 ASN B CA 1
ATOM 4688 C C . ASN B 1 126 ? -13.008 -22.484 8.859 1 86.44 126 ASN B C 1
ATOM 4690 O O . ASN B 1 126 ? -12.898 -22.391 10.086 1 86.44 126 ASN B O 1
ATOM 4694 N N . MET B 1 127 ? -12.094 -22.297 8 1 89.5 127 MET B N 1
ATOM 4695 C CA . MET B 1 127 ? -10.938 -21.531 8.445 1 89.5 127 MET B CA 1
ATOM 4696 C C . MET B 1 127 ? -10.945 -20.141 7.828 1 89.5 127 MET B C 1
ATOM 4698 O O . MET B 1 127 ? -11.266 -19.969 6.648 1 89.5 127 MET B O 1
ATOM 4702 N N . TYR B 1 128 ? -10.57 -19.125 8.656 1 88.94 128 TYR B N 1
ATOM 4703 C CA . TYR B 1 128 ? -10.656 -17.734 8.211 1 88.94 128 TYR B CA 1
ATOM 4704 C C . TYR B 1 128 ? -9.273 -17.094 8.141 1 88.94 128 TYR B C 1
ATOM 4706 O O . TYR B 1 128 ? -8.477 -17.234 9.062 1 88.94 128 TYR B O 1
ATOM 4714 N N . PHE B 1 129 ? -9.039 -16.438 7.004 1 90.81 129 PHE B N 1
ATOM 4715 C CA . PHE B 1 129 ? -7.801 -15.688 6.789 1 90.81 129 PHE B CA 1
ATOM 4716 C C . PHE B 1 129 ? -8.078 -14.195 6.672 1 90.81 129 PHE B C 1
ATOM 4718 O O . PHE B 1 129 ? -8.836 -13.766 5.801 1 90.81 129 PHE B O 1
ATOM 4725 N N . ASN B 1 130 ? -7.516 -13.414 7.602 1 91.62 130 ASN B N 1
ATOM 4726 C CA . ASN B 1 130 ? -7.613 -11.961 7.5 1 91.62 130 ASN B CA 1
ATOM 4727 C C . ASN B 1 130 ? -6.559 -11.391 6.559 1 91.62 130 ASN B C 1
ATOM 4729 O O . ASN B 1 130 ? -5.359 -11.5 6.824 1 91.62 130 ASN B O 1
ATOM 4733 N N . CYS B 1 131 ? -7.055 -10.781 5.508 1 93.19 131 CYS B N 1
ATOM 4734 C CA . CYS B 1 131 ? -6.141 -10.297 4.48 1 93.19 131 CYS B CA 1
ATOM 4735 C C . CYS B 1 131 ? -6.438 -8.844 4.121 1 93.19 131 CYS B C 1
ATOM 4737 O O . CYS B 1 131 ? -7.469 -8.305 4.523 1 93.19 131 CYS B O 1
ATOM 4739 N N . HIS B 1 132 ? -5.469 -8.234 3.584 1 93.69 132 HIS B N 1
ATOM 4740 C CA . HIS B 1 132 ? -5.684 -6.934 2.959 1 93.69 132 HIS B CA 1
ATOM 4741 C C . HIS B 1 132 ? -6.203 -7.086 1.534 1 93.69 132 HIS B C 1
ATOM 4743 O O . HIS B 1 132 ? -5.512 -7.629 0.67 1 93.69 132 HIS B O 1
ATOM 4749 N N . PHE B 1 133 ? -7.383 -6.59 1.317 1 93.94 133 PHE B N 1
ATOM 4750 C CA . PHE B 1 133 ? -8.031 -6.785 0.028 1 93.94 133 PHE B CA 1
ATOM 4751 C C . PHE B 1 133 ? -7.188 -6.203 -1.1 1 93.94 133 PHE B C 1
ATOM 4753 O O . PHE B 1 133 ? -7.141 -6.766 -2.197 1 93.94 133 PHE B O 1
ATOM 4760 N N . ILE B 1 134 ? -6.539 -5.141 -0.829 1 93.62 134 ILE B N 1
ATOM 4761 C CA . ILE B 1 134 ? -5.762 -4.457 -1.857 1 93.62 134 ILE B CA 1
ATOM 4762 C C . ILE B 1 134 ? -4.605 -5.344 -2.307 1 93.62 134 ILE B C 1
ATOM 4764 O O . ILE B 1 134 ? -4.219 -5.328 -3.479 1 93.62 134 ILE B O 1
ATOM 4768 N N . VAL B 1 135 ? -3.996 -6.066 -1.415 1 95.5 135 VAL B N 1
ATOM 4769 C CA . VAL B 1 135 ? -2.906 -6.977 -1.757 1 95.5 135 VAL B CA 1
ATOM 4770 C C . VAL B 1 135 ? -3.418 -8.062 -2.697 1 95.5 135 VAL B C 1
ATOM 4772 O O . VAL B 1 135 ? -2.77 -8.391 -3.695 1 95.5 135 VAL B O 1
ATOM 4775 N N . LEU B 1 136 ? -4.578 -8.562 -2.371 1 96.31 136 LEU B N 1
ATOM 4776 C CA . LEU B 1 136 ? -5.199 -9.578 -3.209 1 96.31 136 LEU B CA 1
ATOM 4777 C C . LEU B 1 136 ? -5.523 -9.023 -4.59 1 96.31 136 LEU B C 1
ATOM 4779 O O . LEU B 1 136 ? -5.305 -9.695 -5.602 1 96.31 136 LEU B O 1
ATOM 4783 N N . GLN B 1 137 ? -5.953 -7.812 -4.648 1 94.5 137 GLN B N 1
ATOM 4784 C CA . GLN B 1 137 ? -6.344 -7.18 -5.902 1 94.5 137 GLN B CA 1
ATOM 4785 C C . GLN B 1 137 ? -5.133 -6.941 -6.801 1 94.5 137 GLN B C 1
ATOM 4787 O O . GLN B 1 137 ? -5.246 -6.988 -8.023 1 94.5 137 GLN B O 1
ATOM 4792 N N . VAL B 1 138 ? -4.047 -6.707 -6.219 1 95.12 138 VAL B N 1
ATOM 4793 C CA . VAL B 1 138 ? -2.842 -6.379 -6.973 1 95.12 138 VAL B CA 1
ATOM 4794 C C . VAL B 1 138 ? -2.414 -7.578 -7.816 1 95.12 138 VAL B C 1
ATOM 4796 O O . VAL B 1 138 ? -2.033 -7.422 -8.977 1 95.12 138 VAL B O 1
ATOM 4799 N N . TYR B 1 139 ? -2.52 -8.781 -7.242 1 96.69 139 TYR B N 1
ATOM 4800 C CA . TYR B 1 139 ? -1.89 -9.914 -7.898 1 96.69 139 TYR B CA 1
ATOM 4801 C C . TYR B 1 139 ? -2.938 -10.867 -8.469 1 96.69 139 TYR B C 1
ATOM 4803 O O . TYR B 1 139 ? -2.637 -11.68 -9.344 1 96.69 139 TYR B O 1
ATOM 4811 N N . SER B 1 140 ? -4.137 -10.867 -8.008 1 97.12 140 SER B N 1
ATOM 4812 C CA . SER B 1 140 ? -5.168 -11.812 -8.422 1 97.12 140 SER B CA 1
ATOM 4813 C C . SER B 1 140 ? -6.262 -11.125 -9.227 1 97.12 140 SER B C 1
ATOM 4815 O O . SER B 1 140 ? -6.914 -10.203 -8.727 1 97.12 140 SER B O 1
ATOM 4817 N N . ARG B 1 141 ? -6.508 -11.578 -10.391 1 95.56 141 ARG B N 1
ATOM 4818 C CA . ARG B 1 141 ? -7.59 -11.047 -11.211 1 95.56 141 ARG B CA 1
ATOM 4819 C C . ARG B 1 141 ? -8.953 -11.453 -10.656 1 95.56 141 ARG B C 1
ATOM 4821 O O . ARG B 1 141 ? -9.938 -10.742 -10.836 1 95.56 141 ARG B O 1
ATOM 4828 N N . PHE B 1 142 ? -9 -12.594 -9.969 1 96.44 142 PHE B N 1
ATOM 4829 C CA . PHE B 1 142 ? -10.219 -13.039 -9.305 1 96.44 142 PHE B CA 1
ATOM 4830 C C . PHE B 1 142 ? -10.734 -11.969 -8.344 1 96.44 142 PHE B C 1
ATOM 4832 O O . PHE B 1 142 ? -11.914 -11.617 -8.375 1 96.44 142 PHE B O 1
ATOM 4839 N N . PHE B 1 143 ? -9.844 -11.398 -7.602 1 95.5 143 PHE B N 1
ATOM 4840 C CA . PHE B 1 143 ? -10.219 -10.414 -6.602 1 95.5 143 PHE B CA 1
ATOM 4841 C C . PHE B 1 143 ? -10.32 -9.023 -7.227 1 95.5 143 PHE B C 1
ATOM 4843 O O . PHE B 1 143 ? -11.156 -8.211 -6.809 1 95.5 143 PHE B O 1
ATOM 4850 N N . SER B 1 144 ? -9.438 -8.75 -8.156 1 93.69 144 SER B N 1
ATOM 4851 C CA . SER B 1 144 ? -9.438 -7.441 -8.805 1 93.69 144 SER B CA 1
ATOM 4852 C C . SER B 1 144 ? -10.742 -7.18 -9.531 1 93.69 144 SER B C 1
ATOM 4854 O O . SER B 1 144 ? -11.172 -6.031 -9.664 1 93.69 144 SER B O 1
ATOM 4856 N N . GLU B 1 145 ? -11.383 -8.156 -9.969 1 91.44 145 GLU B N 1
ATOM 4857 C CA . GLU B 1 145 ? -12.586 -8.016 -10.781 1 91.44 145 GLU B CA 1
ATOM 4858 C C . GLU B 1 145 ? -13.844 -7.98 -9.914 1 91.44 145 GLU B C 1
ATOM 4860 O O . GLU B 1 145 ? -14.945 -7.762 -10.422 1 91.44 145 GLU B O 1
ATOM 4865 N N . LEU B 1 146 ? -13.609 -8.086 -8.656 1 88.88 146 LEU B N 1
ATOM 4866 C CA . LEU B 1 146 ? -14.758 -7.922 -7.773 1 88.88 146 LEU B CA 1
ATOM 4867 C C . LEU B 1 146 ? -15.203 -6.461 -7.727 1 88.88 146 LEU B C 1
ATOM 4869 O O . LEU B 1 146 ? -14.367 -5.555 -7.684 1 88.88 146 LEU B O 1
ATOM 4873 N N . GLU B 1 147 ? -16.406 -6.18 -7.82 1 76.31 147 GLU B N 1
ATOM 4874 C CA . GLU B 1 147 ? -16.938 -4.828 -7.926 1 76.31 147 GLU B CA 1
ATOM 4875 C C . GLU B 1 147 ? -16.891 -4.102 -6.586 1 76.31 147 GLU B C 1
ATOM 4877 O O . GLU B 1 147 ? -16.578 -2.91 -6.531 1 76.31 147 GLU B O 1
ATOM 4882 N N . MET B 1 148 ? -17.203 -4.793 -5.484 1 77 148 MET B N 1
ATOM 4883 C CA . MET B 1 148 ? -17.203 -4.195 -4.152 1 77 148 MET B CA 1
ATOM 4884 C C . MET B 1 148 ? -16.266 -4.957 -3.223 1 77 148 MET B C 1
ATOM 4886 O O . MET B 1 148 ? -15.969 -6.133 -3.451 1 77 148 MET B O 1
ATOM 4890 N N . ILE B 1 149 ? -15.758 -4.176 -2.365 1 77.31 149 ILE B N 1
ATOM 4891 C CA . ILE B 1 149 ? -14.922 -4.832 -1.369 1 77.31 149 ILE B CA 1
ATOM 4892 C C . ILE B 1 149 ? -15.781 -5.715 -0.469 1 77.31 149 ILE B C 1
ATOM 4894 O O . ILE B 1 149 ? -16.625 -5.211 0.277 1 77.31 149 ILE B O 1
ATOM 4898 N N . PRO B 1 150 ? -15.539 -6.965 -0.625 1 81 150 PRO B N 1
ATOM 4899 C CA . PRO B 1 150 ? -16.328 -7.863 0.218 1 81 150 PRO B CA 1
ATOM 4900 C C . PRO B 1 150 ? -15.781 -7.98 1.637 1 81 150 PRO B C 1
ATOM 4902 O O . PRO B 1 150 ? -14.586 -7.773 1.856 1 81 150 PRO B O 1
ATOM 4905 N N . LEU B 1 151 ? -16.688 -8.25 2.547 1 83.38 151 LEU B N 1
ATOM 4906 C CA . LEU B 1 151 ? -16.25 -8.516 3.914 1 83.38 151 LEU B CA 1
ATOM 4907 C C . LEU B 1 151 ? -15.75 -9.945 4.059 1 83.38 151 LEU B C 1
ATOM 4909 O O . LEU B 1 151 ? -14.773 -10.195 4.773 1 83.38 151 LEU B O 1
ATOM 4913 N N . LEU B 1 152 ? -16.438 -10.82 3.322 1 90.81 152 LEU B N 1
ATOM 4914 C CA . LEU B 1 152 ? -16.125 -12.25 3.414 1 90.81 152 LEU B CA 1
ATOM 4915 C C . LEU B 1 152 ? -16.156 -12.898 2.035 1 90.81 152 LEU B C 1
ATOM 4917 O O . LEU B 1 152 ? -17.078 -12.656 1.251 1 90.81 152 LEU B O 1
ATOM 4921 N N . VAL B 1 153 ? -15.102 -13.57 1.739 1 93.44 153 VAL B N 1
ATOM 4922 C CA . VAL B 1 153 ? -15.055 -14.344 0.507 1 93.44 153 VAL B CA 1
ATOM 4923 C C . VAL B 1 153 ? -14.844 -15.82 0.836 1 93.44 153 VAL B C 1
ATOM 4925 O O . VAL B 1 153 ? -13.93 -16.172 1.581 1 93.44 153 VAL B O 1
ATOM 4928 N N . THR B 1 154 ? -15.672 -16.703 0.333 1 94.88 154 THR B N 1
ATOM 4929 C CA . THR B 1 154 ? -15.539 -18.141 0.545 1 94.88 154 THR B CA 1
ATOM 4930 C C . THR B 1 154 ? -14.938 -18.828 -0.682 1 94.88 154 THR B C 1
ATOM 4932 O O . THR B 1 154 ? -15.422 -18.641 -1.801 1 94.88 154 THR B O 1
ATOM 4935 N N . LEU B 1 155 ? -13.883 -19.531 -0.475 1 95.56 155 LEU B N 1
ATOM 4936 C CA . LEU B 1 155 ? -13.219 -20.25 -1.551 1 95.56 155 LEU B CA 1
ATOM 4937 C C . LEU B 1 155 ? -13.422 -21.766 -1.403 1 95.56 155 LEU B C 1
ATOM 4939 O O . LEU B 1 155 ? -13.445 -22.281 -0.286 1 95.56 155 LEU B O 1
ATOM 4943 N N . PRO B 1 156 ? -13.586 -22.453 -2.463 1 94.56 156 PRO B N 1
ATOM 4944 C CA . PRO B 1 156 ? -13.758 -23.906 -2.414 1 94.56 156 PRO B CA 1
ATOM 4945 C C . PRO B 1 156 ? -12.484 -24.641 -2.006 1 94.56 156 PRO B C 1
ATOM 4947 O O . PRO B 1 156 ? -11.445 -24.484 -2.648 1 94.56 156 PRO B O 1
ATOM 4950 N N . GLU B 1 157 ? -12.523 -25.469 -1.106 1 92.44 157 GLU B N 1
ATOM 4951 C CA . GLU B 1 157 ? -11.375 -26.188 -0.549 1 92.44 157 GLU B CA 1
ATOM 4952 C C . GLU B 1 157 ? -10.773 -27.141 -1.57 1 92.44 157 GLU B C 1
ATOM 4954 O O . GLU B 1 157 ? -9.555 -27.359 -1.584 1 92.44 157 GLU B O 1
ATOM 4959 N N . ASN B 1 158 ? -11.547 -27.672 -2.486 1 89.94 158 ASN B N 1
ATOM 4960 C CA . ASN B 1 158 ? -11.086 -28.656 -3.467 1 89.94 158 ASN B CA 1
ATOM 4961 C C . ASN B 1 158 ? -10.148 -28.016 -4.492 1 89.94 158 ASN B C 1
ATOM 4963 O O . ASN B 1 158 ? -9.297 -28.703 -5.07 1 89.94 158 ASN B O 1
ATOM 4967 N N . THR B 1 159 ? -10.266 -26.766 -4.617 1 92.81 159 THR B N 1
ATOM 4968 C CA . THR B 1 159 ? -9.461 -26.062 -5.609 1 92.81 159 THR B CA 1
ATOM 4969 C C . THR B 1 159 ? -8.375 -25.234 -4.93 1 92.81 159 THR B C 1
ATOM 4971 O O . THR B 1 159 ? -7.238 -25.172 -5.406 1 92.81 159 THR B O 1
ATOM 4974 N N . VAL B 1 160 ? -8.836 -24.641 -3.852 1 96.06 160 VAL B N 1
ATOM 4975 C CA . VAL B 1 160 ? -7.891 -23.844 -3.082 1 96.06 160 VAL B CA 1
ATOM 4976 C C . VAL B 1 160 ? -7.832 -24.344 -1.643 1 96.06 160 VAL B C 1
ATOM 4978 O O . VAL B 1 160 ? -8.68 -24 -0.82 1 96.06 160 VAL B O 1
ATOM 4981 N N . SER B 1 161 ? -6.824 -25.062 -1.401 1 93.44 161 SER B N 1
ATOM 4982 C CA . SER B 1 161 ? -6.648 -25.547 -0.033 1 93.44 161 SER B CA 1
ATOM 4983 C C . SER B 1 161 ? -6.18 -24.422 0.887 1 93.44 161 SER B C 1
ATOM 4985 O O . SER B 1 161 ? -5.734 -23.375 0.418 1 93.44 161 SER B O 1
ATOM 4987 N N . GLN B 1 162 ? -6.301 -24.625 2.148 1 92.62 162 GLN B N 1
ATOM 4988 C CA . GLN B 1 162 ? -5.871 -23.656 3.143 1 92.62 162 GLN B CA 1
ATOM 4989 C C . GLN B 1 162 ? -4.379 -23.359 3.02 1 92.62 162 GLN B C 1
ATOM 4991 O O . GLN B 1 162 ? -3.969 -22.203 2.998 1 92.62 162 GLN B O 1
ATOM 4996 N N . LYS B 1 163 ? -3.664 -24.422 2.867 1 92.06 163 LYS B N 1
ATOM 4997 C CA . LYS B 1 163 ? -2.215 -24.266 2.754 1 92.06 163 LYS B CA 1
ATOM 4998 C C . LYS B 1 163 ? -1.834 -23.547 1.462 1 92.06 163 LYS B C 1
ATOM 5000 O O . LYS B 1 163 ? -0.974 -22.672 1.466 1 92.06 163 LYS B O 1
ATOM 5005 N N . ALA B 1 164 ? -2.475 -23.938 0.397 1 95.81 164 ALA B N 1
ATOM 5006 C CA . ALA B 1 164 ? -2.189 -23.312 -0.893 1 95.81 164 ALA B CA 1
ATOM 5007 C C . ALA B 1 164 ? -2.482 -21.828 -0.855 1 95.81 164 ALA B C 1
ATOM 5009 O O . ALA B 1 164 ? -1.722 -21.016 -1.404 1 95.81 164 ALA B O 1
ATOM 5010 N N . PHE B 1 165 ? -3.559 -21.484 -0.183 1 96.69 165 PHE B N 1
ATOM 5011 C CA . PHE B 1 165 ? -3.904 -20.062 -0.093 1 96.69 165 PHE B CA 1
ATOM 5012 C C . PHE B 1 165 ? -2.877 -19.312 0.742 1 96.69 165 PHE B C 1
ATOM 5014 O O . PHE B 1 165 ? -2.439 -18.219 0.36 1 96.69 165 PHE B O 1
ATOM 5021 N N . MET B 1 166 ? -2.564 -19.875 1.806 1 94.69 166 MET B N 1
ATOM 5022 C CA . MET B 1 166 ? -1.574 -19.266 2.688 1 94.69 166 MET B CA 1
ATOM 5023 C C . MET B 1 166 ? -0.26 -19.031 1.951 1 94.69 166 MET B C 1
ATOM 5025 O O . MET B 1 166 ? 0.327 -17.953 2.051 1 94.69 166 MET B O 1
ATOM 5029 N N . LEU B 1 167 ? 0.181 -20 1.229 1 94.38 167 LEU B N 1
ATOM 5030 C CA . LEU B 1 167 ? 1.442 -19.891 0.505 1 94.38 167 LEU B CA 1
ATOM 5031 C C . LEU B 1 167 ? 1.336 -18.875 -0.619 1 94.38 167 LEU B C 1
ATOM 5033 O O . LEU B 1 167 ? 2.293 -18.141 -0.895 1 94.38 167 LEU B O 1
ATOM 5037 N N . SER B 1 168 ? 0.16 -18.844 -1.244 1 96.62 168 SER B N 1
ATOM 5038 C CA . SER B 1 168 ? -0.065 -17.859 -2.295 1 96.62 168 SER B CA 1
ATOM 5039 C C . SER B 1 168 ? -0.024 -16.438 -1.74 1 96.62 168 SER B C 1
ATOM 5041 O O . SER B 1 168 ? 0.575 -15.547 -2.346 1 96.62 168 SER B O 1
ATOM 5043 N N . TYR B 1 169 ? -0.645 -16.281 -0.602 1 96 169 TYR B N 1
ATOM 5044 C CA . TYR B 1 169 ? -0.661 -14.953 0.022 1 96 169 TYR B CA 1
ATOM 5045 C C . TYR B 1 169 ? 0.734 -14.555 0.481 1 96 169 TYR B C 1
ATOM 5047 O O . TYR B 1 169 ? 1.132 -13.391 0.336 1 96 169 TYR B O 1
ATOM 5055 N N . LYS B 1 170 ? 1.396 -15.508 1.041 1 93.81 170 LYS B N 1
ATOM 5056 C CA . LYS B 1 170 ? 2.783 -15.258 1.422 1 93.81 170 LYS B CA 1
ATOM 5057 C C . LYS B 1 170 ? 3.623 -14.859 0.21 1 93.81 170 LYS B C 1
ATOM 5059 O O . LYS B 1 170 ? 4.48 -13.977 0.301 1 93.81 170 LYS B O 1
ATOM 5064 N N . TRP B 1 171 ? 3.395 -15.5 -0.878 1 95.56 171 TRP B N 1
ATOM 5065 C CA . TRP B 1 171 ? 4.062 -15.164 -2.131 1 95.56 171 TRP B CA 1
ATOM 5066 C C . TRP B 1 171 ? 3.797 -13.711 -2.521 1 95.56 171 TRP B C 1
ATOM 5068 O O . TRP B 1 171 ? 4.707 -13 -2.959 1 95.56 171 TRP B O 1
ATOM 5078 N N . MET B 1 172 ? 2.568 -13.289 -2.314 1 96.06 172 MET B N 1
ATOM 5079 C CA . MET B 1 172 ? 2.178 -11.922 -2.666 1 96.06 172 MET B CA 1
ATOM 5080 C C . MET B 1 172 ? 2.936 -10.906 -1.821 1 96.06 172 MET B C 1
ATOM 5082 O O . MET B 1 172 ? 3.352 -9.859 -2.326 1 96.06 172 MET B O 1
ATOM 5086 N N . LEU B 1 173 ? 3.139 -11.164 -0.6 1 93.81 173 LEU B N 1
ATOM 5087 C CA . LEU B 1 173 ? 3.723 -10.219 0.349 1 93.81 173 LEU B CA 1
ATOM 5088 C C . LEU B 1 173 ? 5.242 -10.211 0.241 1 93.81 173 LEU B C 1
ATOM 5090 O O . LEU B 1 173 ? 5.891 -9.227 0.607 1 93.81 173 LEU B O 1
ATOM 5094 N N . SER B 1 174 ? 5.711 -11.266 -0.32 1 91.12 174 SER B N 1
ATOM 5095 C CA . SER B 1 174 ? 7.164 -11.414 -0.342 1 91.12 174 SER B CA 1
ATOM 5096 C C . SER B 1 174 ? 7.773 -10.703 -1.547 1 91.12 174 SER B C 1
ATOM 5098 O O . SER B 1 174 ? 7.207 -10.734 -2.643 1 91.12 174 SER B O 1
ATOM 5100 N N . ASP B 1 175 ? 8.93 -10.086 -1.291 1 88.56 175 ASP B N 1
ATOM 5101 C CA . ASP B 1 175 ? 9.664 -9.461 -2.385 1 88.56 175 ASP B CA 1
ATOM 5102 C C . ASP B 1 175 ? 10.391 -10.508 -3.23 1 88.56 175 ASP B C 1
ATOM 5104 O O . ASP B 1 175 ? 10.453 -10.391 -4.457 1 88.56 175 ASP B O 1
ATOM 5108 N N . GLU B 1 176 ? 10.93 -11.516 -2.617 1 89.19 176 GLU B N 1
ATOM 5109 C CA . GLU B 1 176 ? 11.625 -12.633 -3.266 1 89.19 176 GLU B CA 1
ATOM 5110 C C . GLU B 1 176 ? 11.078 -13.977 -2.787 1 89.19 176 GLU B C 1
ATOM 5112 O O . GLU B 1 176 ? 11.734 -14.68 -2.016 1 89.19 176 GLU B O 1
ATOM 5117 N N . PRO B 1 177 ? 9.953 -14.297 -3.352 1 89.94 177 PRO B N 1
ATOM 5118 C CA . PRO B 1 177 ? 9.312 -15.516 -2.852 1 89.94 177 PRO B CA 1
ATOM 5119 C C . PRO B 1 177 ? 10.016 -16.797 -3.32 1 89.94 177 PRO B C 1
ATOM 5121 O O . PRO B 1 177 ? 10.547 -16.828 -4.434 1 89.94 177 PRO B O 1
ATOM 5124 N N . VAL B 1 178 ? 10 -17.75 -2.449 1 85.25 178 VAL B N 1
ATOM 5125 C CA . VAL B 1 178 ? 10.516 -19.078 -2.744 1 85.25 178 VAL B CA 1
ATOM 5126 C C . VAL B 1 178 ? 9.406 -20.109 -2.582 1 85.25 178 VAL B C 1
ATOM 5128 O O . VAL B 1 178 ? 8.695 -20.109 -1.573 1 85.25 178 VAL B O 1
ATOM 5131 N N . LEU B 1 179 ? 9.242 -20.875 -3.615 1 88.88 179 LEU B N 1
ATOM 5132 C CA . LEU B 1 179 ? 8.195 -21.891 -3.57 1 88.88 179 LEU B CA 1
ATOM 5133 C C . LEU B 1 179 ? 8.758 -23.234 -3.104 1 88.88 179 LEU B C 1
ATOM 5135 O O . LEU B 1 179 ? 9.914 -23.562 -3.391 1 88.88 179 LEU B O 1
ATOM 5139 N N . GLU B 1 180 ? 7.961 -23.906 -2.357 1 84.31 180 GLU B N 1
ATOM 5140 C CA . GLU B 1 180 ? 8.312 -25.25 -1.902 1 84.31 180 GLU B CA 1
ATOM 5141 C C . GLU B 1 180 ? 7.773 -26.312 -2.854 1 84.31 180 GLU B C 1
ATOM 5143 O O . GLU B 1 180 ? 6.617 -26.25 -3.275 1 84.31 180 GLU B O 1
ATOM 5148 N N . LEU B 1 181 ? 8.602 -27.312 -3.068 1 87.56 181 LEU B N 1
ATOM 5149 C CA . LEU B 1 181 ? 8.273 -28.375 -4.008 1 87.56 181 LEU B CA 1
ATOM 5150 C C . LEU B 1 181 ? 7.098 -29.203 -3.502 1 87.56 181 LEU B C 1
ATOM 5152 O O . LEU B 1 181 ? 6.258 -29.641 -4.289 1 87.56 181 LEU B O 1
ATOM 5156 N N . ALA B 1 182 ? 6.984 -29.391 -2.268 1 87.5 182 ALA B N 1
ATOM 5157 C CA . ALA B 1 182 ? 5.992 -30.266 -1.657 1 87.5 182 ALA B CA 1
ATOM 5158 C C . ALA B 1 182 ? 4.574 -29.797 -1.977 1 87.5 182 ALA B C 1
ATOM 5160 O O . ALA B 1 182 ? 3.652 -30.609 -2.066 1 87.5 182 ALA B O 1
ATOM 5161 N N . HIS B 1 183 ? 4.449 -28.547 -2.215 1 90.81 183 HIS B N 1
ATOM 5162 C CA . HIS B 1 183 ? 3.098 -28.016 -2.389 1 90.81 183 HIS B CA 1
ATOM 5163 C C . HIS B 1 183 ? 2.953 -27.297 -3.727 1 90.81 183 HIS B C 1
ATOM 5165 O O . HIS B 1 183 ? 2.018 -26.516 -3.92 1 90.81 183 HIS B O 1
ATOM 5171 N N . ILE B 1 184 ? 3.793 -27.594 -4.59 1 92.88 184 ILE B N 1
ATOM 5172 C CA . ILE B 1 184 ? 3.846 -26.844 -5.836 1 92.88 184 ILE B CA 1
ATOM 5173 C C . ILE B 1 184 ? 2.588 -27.109 -6.66 1 92.88 184 ILE B C 1
ATOM 5175 O O . ILE B 1 184 ? 2.068 -26.219 -7.328 1 92.88 184 ILE B O 1
ATOM 5179 N N . VAL B 1 185 ? 2.1 -28.328 -6.621 1 94.31 185 VAL B N 1
ATOM 5180 C CA . VAL B 1 185 ? 0.923 -28.688 -7.406 1 94.31 185 VAL B CA 1
ATOM 5181 C C . VAL B 1 185 ? -0.304 -27.953 -6.859 1 94.31 185 VAL B C 1
ATOM 5183 O O . VAL B 1 185 ? -1.045 -27.328 -7.617 1 94.31 185 VAL B O 1
ATOM 5186 N N . GLU B 1 186 ? -0.476 -27.969 -5.559 1 94.75 186 GLU B N 1
ATOM 5187 C CA . GLU B 1 186 ? -1.608 -27.297 -4.926 1 94.75 186 GLU B CA 1
ATOM 5188 C C . GLU B 1 186 ? -1.559 -25.797 -5.16 1 94.75 186 GLU B C 1
ATOM 5190 O O . GLU B 1 186 ? -2.59 -25.156 -5.395 1 94.75 186 GLU B O 1
ATOM 5195 N N . VAL B 1 187 ? -0.387 -25.281 -5.059 1 96.5 187 VAL B N 1
ATOM 5196 C CA . VAL B 1 187 ? -0.207 -23.844 -5.238 1 96.5 187 VAL B CA 1
ATOM 5197 C C . VAL B 1 187 ? -0.528 -23.469 -6.68 1 96.5 187 VAL B C 1
ATOM 5199 O O . VAL B 1 187 ? -1.164 -22.438 -6.93 1 96.5 187 VAL B O 1
ATOM 5202 N N . TYR B 1 188 ? -0.088 -24.312 -7.613 1 97 188 TYR B N 1
ATOM 5203 C CA . TYR B 1 188 ? -0.36 -24.031 -9.016 1 97 188 TYR B CA 1
ATOM 5204 C C . TYR B 1 188 ? -1.856 -24.062 -9.305 1 97 188 TYR B C 1
ATOM 5206 O O . TYR B 1 188 ? -2.383 -23.203 -10.008 1 97 188 TYR B O 1
ATOM 5214 N N . VAL B 1 189 ? -2.506 -25.047 -8.766 1 97.06 189 VAL B N 1
ATOM 5215 C CA . VAL B 1 189 ? -3.945 -25.156 -8.969 1 97.06 189 VAL B CA 1
ATOM 5216 C C . VAL B 1 189 ? -4.656 -23.953 -8.367 1 97.06 189 VAL B C 1
ATOM 5218 O O . VAL B 1 189 ? -5.527 -23.359 -9.008 1 97.06 189 VAL B O 1
ATOM 5221 N N . ALA B 1 190 ? -4.301 -23.547 -7.227 1 97.44 190 ALA B N 1
ATOM 5222 C CA . ALA B 1 190 ? -4.887 -22.375 -6.578 1 97.44 190 ALA B CA 1
ATOM 5223 C C . ALA B 1 190 ? -4.617 -21.109 -7.387 1 97.44 190 ALA B C 1
ATOM 5225 O O . ALA B 1 190 ? -5.508 -20.266 -7.562 1 97.44 190 ALA B O 1
ATOM 5226 N N . ALA B 1 191 ? -3.35 -20.984 -7.836 1 97.56 191 ALA B N 1
ATOM 5227 C CA . ALA B 1 191 ? -2.961 -19.812 -8.617 1 97.56 191 ALA B CA 1
ATOM 5228 C C . ALA B 1 191 ? -3.783 -19.703 -9.898 1 97.56 191 ALA B C 1
ATOM 5230 O O . ALA B 1 191 ? -4.145 -18.609 -10.328 1 97.56 191 ALA B O 1
ATOM 5231 N N . THR B 1 192 ? -4.039 -20.875 -10.5 1 96.44 192 THR B N 1
ATOM 5232 C CA . THR B 1 192 ? -4.844 -20.891 -11.711 1 96.44 192 THR B CA 1
ATOM 5233 C C . THR B 1 192 ? -6.289 -20.5 -11.414 1 96.44 192 THR B C 1
ATOM 5235 O O . THR B 1 192 ? -6.891 -19.719 -12.156 1 96.44 192 THR B O 1
ATOM 5238 N N . TYR B 1 193 ? -6.809 -20.953 -10.328 1 97.19 193 TYR B N 1
ATOM 5239 C CA . TYR B 1 193 ? -8.18 -20.625 -9.938 1 97.19 193 TYR B CA 1
ATOM 5240 C C . TYR B 1 193 ? -8.312 -19.156 -9.602 1 97.19 193 TYR B C 1
ATOM 5242 O O . TYR B 1 193 ? -9.258 -18.484 -10.031 1 97.19 193 TYR B O 1
ATOM 5250 N N . LEU B 1 194 ? -7.391 -18.625 -8.828 1 97.44 194 LEU B N 1
ATOM 5251 C CA . LEU B 1 194 ? -7.414 -17.234 -8.383 1 97.44 194 LEU B CA 1
ATOM 5252 C C . LEU B 1 194 ? -6.855 -16.312 -9.461 1 97.44 194 LEU B C 1
ATOM 5254 O O . LEU B 1 194 ? -6.816 -15.094 -9.281 1 97.44 194 LEU B O 1
ATOM 5258 N N . ARG B 1 195 ? -6.336 -16.891 -10.555 1 97.25 195 ARG B N 1
ATOM 5259 C CA . ARG B 1 195 ? -5.805 -16.156 -11.695 1 97.25 195 ARG B CA 1
ATOM 5260 C C . ARG B 1 195 ? -4.656 -15.25 -11.273 1 97.25 195 ARG B C 1
ATOM 5262 O O . ARG B 1 195 ? -4.668 -14.055 -11.57 1 97.25 195 ARG B O 1
ATOM 5269 N N . ILE B 1 196 ? -3.762 -15.797 -10.57 1 97.69 196 ILE B N 1
ATOM 5270 C CA . ILE B 1 196 ? -2.521 -15.125 -10.195 1 97.69 196 ILE B CA 1
ATOM 5271 C C . ILE B 1 196 ? -1.43 -15.445 -11.211 1 97.69 196 ILE B C 1
ATOM 5273 O O . ILE B 1 196 ? -0.668 -16.406 -11.031 1 97.69 196 ILE B O 1
ATOM 5277 N N . THR B 1 197 ? -1.263 -14.719 -12.164 1 95.31 197 THR B N 1
ATOM 5278 C CA . THR B 1 197 ? -0.422 -15.008 -13.32 1 95.31 197 THR B CA 1
ATOM 5279 C C . THR B 1 197 ? 1.045 -15.109 -12.906 1 95.31 197 THR B C 1
ATOM 5281 O O . THR B 1 197 ? 1.777 -15.969 -13.406 1 95.31 197 THR B O 1
ATOM 5284 N N . GLY B 1 198 ? 1.44 -14.242 -12.094 1 95.06 198 GLY B N 1
ATOM 5285 C CA . GLY B 1 198 ? 2.826 -14.281 -11.656 1 95.06 198 GLY B CA 1
ATOM 5286 C C . GLY B 1 198 ? 3.188 -15.562 -10.93 1 95.06 198 GLY B C 1
ATOM 5287 O O . GLY B 1 198 ? 4.27 -16.109 -11.141 1 95.06 198 GLY B O 1
ATOM 5288 N N . LEU B 1 199 ? 2.33 -15.93 -10.094 1 97 199 LEU B N 1
ATOM 5289 C CA . LEU B 1 199 ? 2.553 -17.156 -9.344 1 97 199 LEU B CA 1
ATOM 5290 C C . LEU B 1 199 ? 2.492 -18.375 -10.258 1 97 199 LEU B C 1
ATOM 5292 O O . LEU B 1 199 ? 3.27 -19.312 -10.094 1 97 199 LEU B O 1
ATOM 5296 N N . GLU B 1 200 ? 1.552 -18.422 -11.203 1 95.5 200 GLU B N 1
ATOM 5297 C CA . GLU B 1 200 ? 1.487 -19.484 -12.211 1 95.5 200 GLU B CA 1
ATOM 5298 C C . GLU B 1 200 ? 2.805 -19.594 -12.969 1 95.5 200 GLU B C 1
ATOM 5300 O O . GLU B 1 200 ? 3.318 -20.703 -13.164 1 95.5 200 GLU B O 1
ATOM 5305 N N . ALA B 1 201 ? 3.293 -18.469 -13.367 1 94 201 ALA B N 1
ATOM 5306 C CA . ALA B 1 201 ? 4.551 -18.453 -14.117 1 94 201 ALA B CA 1
ATOM 5307 C C . ALA B 1 201 ? 5.703 -18.969 -13.258 1 94 201 ALA B C 1
ATOM 5309 O O . ALA B 1 201 ? 6.594 -19.656 -13.758 1 94 201 ALA B O 1
ATOM 5310 N N . HIS B 1 202 ? 5.648 -18.578 -12.039 1 94.12 202 HIS B N 1
ATOM 5311 C CA . HIS B 1 202 ? 6.676 -19.047 -11.117 1 94.12 202 HIS B CA 1
ATOM 5312 C C . HIS B 1 202 ? 6.641 -20.562 -10.977 1 94.12 202 HIS B C 1
ATOM 5314 O O . HIS B 1 202 ? 7.68 -21.219 -11.008 1 94.12 202 HIS B O 1
ATOM 5320 N N . CYS B 1 203 ? 5.527 -21.172 -10.836 1 93.94 203 CYS B N 1
ATOM 5321 C CA . CYS B 1 203 ? 5.387 -22.609 -10.773 1 93.94 203 CYS B CA 1
ATOM 5322 C C . CYS B 1 203 ? 5.816 -23.266 -12.078 1 93.94 203 CYS B C 1
ATOM 5324 O O . CYS B 1 203 ? 6.508 -24.281 -12.07 1 93.94 203 CYS B O 1
ATOM 5326 N N . TRP B 1 204 ? 5.41 -22.656 -13.156 1 92.25 204 TRP B N 1
ATOM 5327 C CA . TRP B 1 204 ? 5.707 -23.188 -14.477 1 92.25 204 TRP B CA 1
ATOM 5328 C C . TRP B 1 204 ? 7.211 -23.281 -14.703 1 92.25 204 TRP B C 1
ATOM 5330 O O . TRP B 1 204 ? 7.688 -24.188 -15.398 1 92.25 204 TRP B O 1
ATOM 5340 N N . SER B 1 205 ? 7.918 -22.359 -14.164 1 91 205 SER B N 1
ATOM 5341 C CA . SER B 1 205 ? 9.367 -22.375 -14.32 1 91 205 SER B CA 1
ATOM 5342 C C . SER B 1 205 ? 9.977 -23.656 -13.758 1 91 205 SER B C 1
ATOM 5344 O O . SER B 1 205 ? 10.969 -24.156 -14.281 1 91 205 SER B O 1
ATOM 5346 N N . TYR B 1 206 ? 9.367 -24.234 -12.789 1 89.69 206 TYR B N 1
ATOM 5347 C CA . TYR B 1 206 ? 9.836 -25.5 -12.227 1 89.69 206 TYR B CA 1
ATOM 5348 C C . TYR B 1 206 ? 9.398 -26.672 -13.086 1 89.69 206 TYR B C 1
ATOM 5350 O O . TYR B 1 206 ? 10.18 -27.594 -13.336 1 89.69 206 TYR B O 1
ATOM 5358 N N . PHE B 1 207 ? 8.156 -26.641 -13.508 1 92.06 207 PHE B N 1
ATOM 5359 C CA . PHE B 1 207 ? 7.633 -27.719 -14.336 1 92.06 207 PHE B CA 1
ATOM 5360 C C . PHE B 1 207 ? 8.398 -27.812 -15.648 1 92.06 207 PHE B C 1
ATOM 5362 O O . PHE B 1 207 ? 8.648 -28.922 -16.156 1 92.06 207 PHE B O 1
ATOM 5369 N N . ASP B 1 208 ? 8.75 -26.703 -16.156 1 91.44 208 ASP B N 1
ATOM 5370 C CA . ASP B 1 208 ? 9.359 -26.656 -17.484 1 91.44 208 ASP B CA 1
ATOM 5371 C C . ASP B 1 208 ? 10.836 -27.047 -17.438 1 91.44 208 ASP B C 1
ATOM 5373 O O . ASP B 1 208 ? 11.438 -27.344 -18.469 1 91.44 208 ASP B O 1
ATOM 5377 N N . ASP B 1 209 ? 11.383 -27.016 -16.344 1 90.38 209 ASP B N 1
ATOM 5378 C CA . ASP B 1 209 ? 12.805 -27.312 -16.203 1 90.38 209 ASP B CA 1
ATOM 5379 C C . ASP B 1 209 ? 13.062 -28.812 -16.312 1 90.38 209 ASP B C 1
ATOM 5381 O O . ASP B 1 209 ? 12.594 -29.578 -15.469 1 90.38 209 ASP B O 1
ATOM 5385 N N . VAL B 1 210 ? 13.898 -29.203 -17.25 1 89.38 210 VAL B N 1
ATOM 5386 C CA . VAL B 1 210 ? 14.156 -30.609 -17.531 1 89.38 210 VAL B CA 1
ATOM 5387 C C . VAL B 1 210 ? 15.078 -31.203 -16.453 1 89.38 210 VAL B C 1
ATOM 5389 O O . VAL B 1 210 ? 15.094 -32.406 -16.234 1 89.38 210 VAL B O 1
ATOM 5392 N N . GLU B 1 211 ? 15.781 -30.359 -15.742 1 86.94 211 GLU B N 1
ATOM 5393 C CA . GLU B 1 211 ? 16.641 -30.844 -14.664 1 86.94 211 GLU B CA 1
ATOM 5394 C C . GLU B 1 211 ? 15.812 -31.234 -13.438 1 86.94 211 GLU B C 1
ATOM 5396 O O . GLU B 1 211 ? 16.172 -32.156 -12.695 1 86.94 211 GLU B O 1
ATOM 5401 N N . CYS B 1 212 ? 14.711 -30.562 -13.305 1 87.06 212 CYS B N 1
ATOM 5402 C CA . CYS B 1 212 ? 13.852 -30.844 -12.164 1 87.06 212 CYS B CA 1
ATOM 5403 C C . CYS B 1 212 ? 12.938 -32.031 -12.445 1 87.06 212 CYS B C 1
ATOM 5405 O O . CYS B 1 212 ? 12.852 -32.969 -11.648 1 87.06 212 CYS B O 1
ATOM 5407 N N . TYR B 1 213 ? 12.312 -31.969 -13.57 1 91.12 213 TYR B N 1
ATOM 5408 C CA . TYR B 1 213 ? 11.375 -33.031 -13.914 1 91.12 213 TYR B CA 1
ATOM 5409 C C . TYR B 1 213 ? 11.773 -33.719 -15.219 1 91.12 213 TYR B C 1
ATOM 5411 O O . TYR B 1 213 ? 11.57 -33.156 -16.312 1 91.12 213 TYR B O 1
ATOM 5419 N N . ASN B 1 214 ? 12.352 -34.812 -14.906 1 89.38 214 ASN B N 1
ATOM 5420 C CA . ASN B 1 214 ? 12.758 -35.656 -16.031 1 89.38 214 ASN B CA 1
ATOM 5421 C C . ASN B 1 214 ? 12.375 -37.125 -15.805 1 89.38 214 ASN B C 1
ATOM 5423 O O . ASN B 1 214 ? 12.461 -37.625 -14.68 1 89.38 214 ASN B O 1
ATOM 5427 N N . GLU B 1 215 ? 11.883 -37.812 -16.828 1 92.69 215 GLU B N 1
ATOM 5428 C CA . GLU B 1 215 ? 11.445 -39.188 -16.984 1 92.69 215 GLU B CA 1
ATOM 5429 C C . GLU B 1 215 ? 10.734 -39.688 -15.734 1 92.69 215 GLU B C 1
ATOM 5431 O O . GLU B 1 215 ? 9.508 -39.625 -15.633 1 92.69 215 GLU B O 1
ATOM 5436 N N . ASP B 1 216 ? 11.547 -40.094 -14.539 1 93.44 216 ASP B N 1
ATOM 5437 C CA . ASP B 1 216 ? 10.906 -40.656 -13.359 1 93.44 216 ASP B CA 1
ATOM 5438 C C . ASP B 1 216 ? 10.094 -39.594 -12.609 1 93.44 216 ASP B C 1
ATOM 5440 O O . ASP B 1 216 ? 8.922 -39.812 -12.297 1 93.44 216 ASP B O 1
ATOM 5444 N N . THR B 1 217 ? 10.766 -38.438 -12.383 1 92.69 217 THR B N 1
ATOM 5445 C CA . THR B 1 217 ? 10.078 -37.375 -11.656 1 92.69 217 THR B CA 1
ATOM 5446 C C . THR B 1 217 ? 8.93 -36.812 -12.492 1 92.69 217 THR B C 1
ATOM 5448 O O . THR B 1 217 ? 7.891 -36.438 -11.945 1 92.69 217 THR B O 1
ATOM 5451 N N . ALA B 1 218 ? 9.188 -36.75 -13.805 1 95.06 218 ALA B N 1
ATOM 5452 C CA . ALA B 1 218 ? 8.125 -36.312 -14.688 1 95.06 218 ALA B CA 1
ATOM 5453 C C . ALA B 1 218 ? 6.934 -37.25 -14.648 1 95.06 218 ALA B C 1
ATOM 5455 O O . ALA B 1 218 ? 5.781 -36.812 -14.586 1 95.06 218 ALA B O 1
ATOM 5456 N N . CYS B 1 219 ? 7.199 -38.5 -14.672 1 96.12 219 CYS B N 1
ATOM 5457 C CA . CYS B 1 219 ? 6.137 -39.5 -14.594 1 96.12 219 CYS B CA 1
ATOM 5458 C C . CYS B 1 219 ? 5.395 -39.406 -13.266 1 96.12 219 CYS B C 1
ATOM 5460 O O . CYS B 1 219 ? 4.168 -39.5 -13.219 1 96.12 219 CYS B O 1
ATOM 5462 N N . ALA B 1 220 ? 6.133 -39.188 -12.211 1 94.75 220 ALA B N 1
ATOM 5463 C CA . ALA B 1 220 ? 5.523 -39.031 -10.898 1 94.75 220 ALA B CA 1
ATOM 5464 C C . ALA B 1 220 ? 4.594 -37.844 -10.859 1 94.75 220 ALA B C 1
ATOM 5466 O O . ALA B 1 220 ? 3.492 -37.906 -10.305 1 94.75 220 ALA B O 1
ATOM 5467 N N . LEU B 1 221 ? 5.094 -36.75 -11.398 1 94.81 221 LEU B N 1
ATOM 5468 C CA . LEU B 1 221 ? 4.262 -35.562 -11.445 1 94.81 221 LEU B CA 1
ATOM 5469 C C . LEU B 1 221 ? 3.031 -35.781 -12.32 1 94.81 221 LEU B C 1
ATOM 5471 O O . LEU B 1 221 ? 1.942 -35.312 -12.008 1 94.81 221 LEU B O 1
ATOM 5475 N N . TYR B 1 222 ? 3.232 -36.5 -13.438 1 95.88 222 TYR B N 1
ATOM 5476 C CA . TYR B 1 222 ? 2.123 -36.844 -14.32 1 95.88 222 TYR B CA 1
ATOM 5477 C C . TYR B 1 222 ? 1.027 -37.594 -13.547 1 95.88 222 TYR B C 1
ATOM 5479 O O . TYR B 1 222 ? -0.157 -37.281 -13.703 1 95.88 222 TYR B O 1
ATOM 5487 N N . VAL B 1 223 ? 1.422 -38.469 -12.688 1 95.25 223 VAL B N 1
ATOM 5488 C CA . VAL B 1 223 ? 0.478 -39.281 -11.93 1 95.25 223 VAL B CA 1
ATOM 5489 C C . VAL B 1 223 ? -0.173 -38.438 -10.836 1 95.25 223 VAL B C 1
ATOM 5491 O O . VAL B 1 223 ? -1.385 -38.531 -10.625 1 95.25 223 VAL B O 1
ATOM 5494 N N . GLU B 1 224 ? 0.574 -37.594 -10.242 1 90.94 224 GLU B N 1
ATOM 5495 C CA . GLU B 1 224 ? 0.098 -36.781 -9.133 1 90.94 224 GLU B CA 1
ATOM 5496 C C . GLU B 1 224 ? -0.916 -35.75 -9.602 1 90.94 224 GLU B C 1
ATOM 5498 O O . GLU B 1 224 ? -1.823 -35.375 -8.852 1 90.94 224 GLU B O 1
ATOM 5503 N N . SER B 1 225 ? -0.829 -35.344 -10.797 1 91.69 225 SER B N 1
ATOM 5504 C CA . SER B 1 225 ? -1.613 -34.219 -11.289 1 91.69 225 SER B CA 1
ATOM 5505 C C . SER B 1 225 ? -2.867 -34.688 -12.016 1 91.69 225 SER B C 1
ATOM 5507 O O . SER B 1 225 ? -3.574 -33.906 -12.625 1 91.69 225 SER B O 1
ATOM 5509 N N . LYS B 1 226 ? -3.223 -35.906 -11.906 1 90.12 226 LYS B N 1
ATOM 5510 C CA . LYS B 1 226 ? -4.293 -36.5 -12.695 1 90.12 226 LYS B CA 1
ATOM 5511 C C . LYS B 1 226 ? -5.656 -35.938 -12.297 1 90.12 226 LYS B C 1
ATOM 5513 O O . LYS B 1 226 ? -6.535 -35.781 -13.141 1 90.12 226 LYS B O 1
ATOM 5518 N N . ASP B 1 227 ? -5.891 -35.469 -11.125 1 86.88 227 ASP B N 1
ATOM 5519 C CA . ASP B 1 227 ? -7.223 -35.156 -10.617 1 86.88 227 ASP B CA 1
ATOM 5520 C C . ASP B 1 227 ? -7.516 -33.656 -10.75 1 86.88 227 ASP B C 1
ATOM 5522 O O . ASP B 1 227 ? -8.578 -33.188 -10.336 1 86.88 227 ASP B O 1
ATOM 5526 N N . ASN B 1 228 ? -6.695 -32.938 -11.398 1 90.19 228 ASN B N 1
ATOM 5527 C CA . ASN B 1 228 ? -6.898 -31.5 -11.484 1 90.19 228 ASN B CA 1
ATOM 5528 C C . ASN B 1 228 ? -6.809 -31.016 -12.93 1 90.19 228 ASN B C 1
ATOM 5530 O O . ASN B 1 228 ? -5.73 -31.031 -13.523 1 90.19 228 ASN B O 1
ATOM 5534 N N . PRO B 1 229 ? -7.871 -30.578 -13.422 1 89.94 229 PRO B N 1
ATOM 5535 C CA . PRO B 1 229 ? -7.871 -30.125 -14.812 1 89.94 229 PRO B CA 1
ATOM 5536 C C . PRO B 1 229 ? -6.883 -28.984 -15.055 1 89.94 229 PRO B C 1
ATOM 5538 O O . PRO B 1 229 ? -6.383 -28.812 -16.172 1 89.94 229 PRO B O 1
ATOM 5541 N N . ALA B 1 230 ? -6.629 -28.25 -14.016 1 90.62 230 ALA B N 1
ATOM 5542 C CA . ALA B 1 230 ? -5.68 -27.141 -14.148 1 90.62 230 ALA B CA 1
ATOM 5543 C C . ALA B 1 230 ? -4.289 -27.656 -14.523 1 90.62 230 ALA B C 1
ATOM 5545 O O . ALA B 1 230 ? -3.471 -26.922 -15.07 1 90.62 230 ALA B O 1
ATOM 5546 N N . MET B 1 231 ? -4.109 -28.922 -14.273 1 93.81 231 MET B N 1
ATOM 5547 C CA . MET B 1 231 ? -2.783 -29.5 -14.461 1 93.81 231 MET B CA 1
ATOM 5548 C C . MET B 1 231 ? -2.689 -30.219 -15.797 1 93.81 231 MET B C 1
ATOM 5550 O O . MET B 1 231 ? -1.666 -30.844 -16.094 1 93.81 231 MET B O 1
ATOM 5554 N N . ASP B 1 232 ? -3.66 -30.172 -16.641 1 92.44 232 ASP B N 1
ATOM 5555 C CA . ASP B 1 232 ? -3.699 -30.938 -17.891 1 92.44 232 ASP B CA 1
ATOM 5556 C C . ASP B 1 232 ? -2.502 -30.594 -18.781 1 92.44 232 ASP B C 1
ATOM 5558 O O . ASP B 1 232 ? -1.871 -31.484 -19.344 1 92.44 232 ASP B O 1
ATOM 5562 N N . VAL B 1 233 ? -2.246 -29.344 -18.859 1 92.81 233 VAL B N 1
ATOM 5563 C CA . VAL B 1 233 ? -1.145 -28.922 -19.703 1 92.81 233 VAL B CA 1
ATOM 5564 C C . VAL B 1 233 ? 0.173 -29.469 -19.172 1 92.81 233 VAL B C 1
ATOM 5566 O O . VAL B 1 233 ? 1.021 -29.922 -19.938 1 92.81 233 VAL B O 1
ATOM 5569 N N . VAL B 1 234 ? 0.328 -29.391 -17.891 1 94.25 234 VAL B N 1
ATOM 5570 C CA . VAL B 1 234 ? 1.536 -29.906 -17.25 1 94.25 234 VAL B CA 1
ATOM 5571 C C . VAL B 1 234 ? 1.617 -31.422 -17.453 1 94.25 234 VAL B C 1
ATOM 5573 O O . VAL B 1 234 ? 2.684 -31.953 -17.766 1 94.25 234 VAL B O 1
ATOM 5576 N N . ARG B 1 235 ? 0.526 -32.062 -17.297 1 95 235 ARG B N 1
ATOM 5577 C CA . ARG B 1 235 ? 0.464 -33.5 -17.5 1 95 235 ARG B CA 1
ATOM 5578 C C . ARG B 1 235 ? 0.897 -33.875 -18.906 1 95 235 ARG B C 1
ATOM 5580 O O . ARG B 1 235 ? 1.674 -34.812 -19.094 1 95 235 ARG B O 1
ATOM 5587 N N . ASN B 1 236 ? 0.428 -33.188 -19.859 1 94.12 236 ASN B N 1
ATOM 5588 C CA . ASN B 1 236 ? 0.806 -33.438 -21.25 1 94.12 236 ASN B CA 1
ATOM 5589 C C . ASN B 1 236 ? 2.307 -33.25 -21.469 1 94.12 236 ASN B C 1
ATOM 5591 O O . ASN B 1 236 ? 2.938 -34.062 -22.156 1 94.12 236 ASN B O 1
ATOM 5595 N N . MET B 1 237 ? 2.785 -32.25 -20.891 1 94.75 237 MET B N 1
ATOM 5596 C CA . MET B 1 237 ? 4.219 -32 -21.016 1 94.75 237 MET B CA 1
ATOM 5597 C C . MET B 1 237 ? 5.027 -33.125 -20.359 1 94.75 237 MET B C 1
ATOM 5599 O O . MET B 1 237 ? 6.031 -33.562 -20.906 1 94.75 237 MET B O 1
ATOM 5603 N N . MET B 1 238 ? 4.637 -33.531 -19.172 1 96.12 238 MET B N 1
ATOM 5604 C CA . MET B 1 238 ? 5.348 -34.594 -18.453 1 96.12 238 MET B CA 1
ATOM 5605 C C . MET B 1 238 ? 5.332 -35.875 -19.266 1 96.12 238 MET B C 1
ATOM 5607 O O . MET B 1 238 ? 6.32 -36.625 -19.266 1 96.12 238 MET B O 1
ATOM 5611 N N . LEU B 1 239 ? 4.195 -36.125 -19.906 1 95.38 239 LEU B N 1
ATOM 5612 C CA . LEU B 1 239 ? 4.031 -37.312 -20.719 1 95.38 239 LEU B CA 1
ATOM 5613 C C . LEU B 1 239 ? 5.109 -37.406 -21.797 1 95.38 239 LEU B C 1
ATOM 5615 O O . LEU B 1 239 ? 5.617 -38.469 -22.094 1 95.38 239 LEU B O 1
ATOM 5619 N N . THR B 1 240 ? 5.473 -36.344 -22.375 1 95.69 240 THR B N 1
ATOM 5620 C CA . THR B 1 240 ? 6.445 -36.312 -23.453 1 95.69 240 THR B CA 1
ATOM 5621 C C . THR B 1 240 ? 7.844 -36.625 -22.938 1 95.69 240 THR B C 1
ATOM 5623 O O . THR B 1 240 ? 8.75 -36.906 -23.719 1 95.69 240 THR B O 1
ATOM 5626 N N . ARG B 1 241 ? 8.031 -36.625 -21.688 1 95.5 241 ARG B N 1
ATOM 5627 C CA . ARG B 1 241 ? 9.359 -36.781 -21.125 1 95.5 241 ARG B CA 1
ATOM 5628 C C . ARG B 1 241 ? 9.602 -38.25 -20.734 1 95.5 241 ARG B C 1
ATOM 5630 O O . ARG B 1 241 ? 10.703 -38.594 -20.297 1 95.5 241 ARG B O 1
ATOM 5637 N N . ILE B 1 242 ? 8.586 -39.031 -20.844 1 95.31 242 ILE B N 1
ATOM 5638 C CA . ILE B 1 242 ? 8.703 -40.438 -20.531 1 95.31 242 ILE B CA 1
ATOM 5639 C C . ILE B 1 242 ? 9.336 -41.188 -21.703 1 95.31 242 ILE B C 1
ATOM 5641 O O . ILE B 1 242 ? 8.742 -41.281 -22.781 1 95.31 242 ILE B O 1
ATOM 5645 N N . ARG B 1 243 ? 10.562 -41.719 -21.516 1 95.75 243 ARG B N 1
ATOM 5646 C CA . ARG B 1 243 ? 11.297 -42.469 -22.547 1 95.75 243 ARG B CA 1
ATOM 5647 C C . ARG B 1 243 ? 11.805 -43.812 -22.016 1 95.75 243 ARG B C 1
ATOM 5649 O O . ARG B 1 243 ? 11.086 -44.812 -22.062 1 95.75 243 ARG B O 1
ATOM 5656 N N . LYS B 1 244 ? 12.977 -43.812 -21.312 1 95.5 244 LYS B N 1
ATOM 5657 C CA . LYS B 1 244 ? 13.523 -45.031 -20.75 1 95.5 244 LYS B CA 1
ATOM 5658 C C . LYS B 1 244 ? 12.656 -45.531 -19.594 1 95.5 244 LYS B C 1
ATOM 5660 O O . LYS B 1 244 ? 12.68 -46.719 -19.281 1 95.5 244 LYS B O 1
ATOM 5665 N N . PHE B 1 245 ? 11.945 -44.562 -19.062 1 96.5 245 PHE B N 1
ATOM 5666 C CA . PHE B 1 245 ? 11.172 -44.906 -17.859 1 96.5 245 PHE B CA 1
ATOM 5667 C C . PHE B 1 245 ? 9.844 -45.531 -18.234 1 96.5 245 PHE B C 1
ATOM 5669 O O . PHE B 1 245 ? 9.094 -45.969 -17.359 1 96.5 245 PHE B O 1
ATOM 5676 N N . LEU B 1 246 ? 9.484 -45.688 -19.469 1 97.19 246 LEU B N 1
ATOM 5677 C CA . LEU B 1 246 ? 8.188 -46.156 -19.953 1 97.19 246 LEU B CA 1
ATOM 5678 C C . LEU B 1 246 ? 7.867 -47.531 -19.375 1 97.19 246 LEU B C 1
ATOM 5680 O O . LEU B 1 246 ? 6.785 -47.75 -18.828 1 97.19 246 LEU B O 1
ATOM 5684 N N . LEU B 1 247 ? 8.773 -48.438 -19.469 1 97.31 247 LEU B N 1
ATOM 5685 C CA . LEU B 1 247 ? 8.508 -49.812 -19.062 1 97.31 247 LEU B CA 1
ATOM 5686 C C . LEU B 1 247 ? 8.289 -49.906 -17.562 1 97.31 247 LEU B C 1
ATOM 5688 O O . LEU B 1 247 ? 7.465 -50.688 -17.094 1 97.31 247 LEU B O 1
ATOM 5692 N N . THR B 1 248 ? 9.023 -49.125 -16.828 1 96 248 THR B N 1
ATOM 5693 C CA . THR B 1 248 ? 8.781 -49.031 -15.391 1 96 248 THR B CA 1
ATOM 5694 C C . THR B 1 248 ? 7.383 -48.5 -15.109 1 96 248 THR B C 1
ATOM 5696 O O . THR B 1 248 ? 6.688 -49 -14.219 1 96 248 THR B O 1
ATOM 5699 N N . PHE B 1 249 ? 7.023 -47.469 -15.867 1 96.75 249 PHE B N 1
ATOM 5700 C CA . PHE B 1 249 ? 5.691 -46.906 -15.742 1 96.75 249 PHE B CA 1
ATOM 5701 C C . PHE B 1 249 ? 4.621 -47.938 -16.078 1 96.75 249 PHE B C 1
ATOM 5703 O O . PHE B 1 249 ? 3.615 -48.031 -15.375 1 96.75 249 PHE B O 1
ATOM 5710 N N . VAL B 1 250 ? 4.848 -48.656 -17.141 1 97.25 250 VAL B N 1
ATOM 5711 C CA . VAL B 1 250 ? 3.898 -49.688 -17.594 1 97.25 250 VAL B CA 1
ATOM 5712 C C . VAL B 1 250 ? 3.693 -50.719 -16.5 1 97.25 250 VAL B C 1
ATOM 5714 O O . VAL B 1 250 ? 2.602 -51.281 -16.359 1 97.25 250 VAL B O 1
ATOM 5717 N N . ALA B 1 251 ? 4.68 -50.906 -15.711 1 95.94 251 ALA B N 1
ATOM 5718 C CA . ALA B 1 251 ? 4.625 -51.938 -14.664 1 95.94 251 ALA B CA 1
ATOM 5719 C C . ALA B 1 251 ? 3.789 -51.469 -13.477 1 95.94 251 ALA B C 1
ATOM 5721 O O . ALA B 1 251 ? 3.51 -52.219 -12.555 1 95.94 251 ALA B O 1
ATOM 5722 N N . THR B 1 252 ? 3.334 -50.219 -13.461 1 94.5 252 THR B N 1
ATOM 5723 C CA . THR B 1 252 ? 2.611 -49.656 -12.328 1 94.5 252 THR B CA 1
ATOM 5724 C C . THR B 1 252 ? 1.104 -49.75 -12.547 1 94.5 252 THR B C 1
ATOM 5726 O O . THR B 1 252 ? 0.644 -49.906 -13.68 1 94.5 252 THR B O 1
ATOM 5729 N N . LYS B 1 253 ? 0.349 -49.625 -11.453 1 93.56 253 LYS B N 1
ATOM 5730 C CA . LYS B 1 253 ? -1.109 -49.625 -11.516 1 93.56 253 LYS B CA 1
ATOM 5731 C C . LYS B 1 253 ? -1.646 -48.375 -12.156 1 93.56 253 LYS B C 1
ATOM 5733 O O . LYS B 1 253 ? -2.684 -48.375 -12.828 1 93.56 253 LYS B O 1
ATOM 5738 N N . GLU B 1 254 ? -0.929 -47.25 -11.992 1 94.38 254 GLU B N 1
ATOM 5739 C CA . GLU B 1 254 ? -1.375 -45.969 -12.516 1 94.38 254 GLU B CA 1
ATOM 5740 C C . GLU B 1 254 ? -1.412 -45.969 -14.039 1 94.38 254 GLU B C 1
ATOM 5742 O O . GLU B 1 254 ? -2.24 -45.281 -14.648 1 94.38 254 GLU B O 1
ATOM 5747 N N . PHE B 1 255 ? -0.533 -46.812 -14.562 1 95.81 255 PHE B N 1
ATOM 5748 C CA . PHE B 1 255 ? -0.512 -46.938 -16.016 1 95.81 255 PHE B CA 1
ATOM 5749 C C . PHE B 1 255 ? -1.854 -47.438 -16.547 1 95.81 255 PHE B C 1
ATOM 5751 O O . PHE B 1 255 ? -2.301 -47 -17.609 1 95.81 255 PHE B O 1
ATOM 5758 N N . LEU B 1 256 ? -2.441 -48.281 -15.82 1 95.25 256 LEU B N 1
ATOM 5759 C CA . LEU B 1 256 ? -3.695 -48.906 -16.234 1 95.25 256 LEU B CA 1
ATOM 5760 C C . LEU B 1 256 ? -4.816 -47.875 -16.297 1 95.25 256 LEU B C 1
ATOM 5762 O O . LEU B 1 256 ? -5.82 -48.062 -16.984 1 95.25 256 LEU B O 1
ATOM 5766 N N . ASP B 1 257 ? -4.605 -46.75 -15.664 1 93.38 257 ASP B N 1
ATOM 5767 C CA . ASP B 1 257 ? -5.633 -45.719 -15.602 1 93.38 257 ASP B CA 1
ATOM 5768 C C . ASP B 1 257 ? -5.371 -44.625 -16.625 1 93.38 257 ASP B C 1
ATOM 5770 O O . ASP B 1 257 ? -6.066 -43.625 -16.656 1 93.38 257 ASP B O 1
ATOM 5774 N N . LEU B 1 258 ? -4.457 -44.844 -17.484 1 95.38 258 LEU B N 1
ATOM 5775 C CA . LEU B 1 258 ? -4.125 -43.844 -18.5 1 95.38 258 LEU B CA 1
ATOM 5776 C C . LEU B 1 258 ? -5.309 -43.625 -19.438 1 95.38 258 LEU B C 1
ATOM 5778 O O . LEU B 1 258 ? -5.996 -44.562 -19.828 1 95.38 258 LEU B O 1
ATOM 5782 N N . PRO B 1 259 ? -5.574 -42.344 -19.672 1 94.19 259 PRO B N 1
ATOM 5783 C CA . PRO B 1 259 ? -6.539 -42.062 -20.75 1 94.19 259 PRO B CA 1
ATOM 5784 C C . PRO B 1 259 ? -6.078 -42.594 -22.109 1 94.19 259 PRO B C 1
ATOM 5786 O O . PRO B 1 259 ? -4.875 -42.656 -22.359 1 94.19 259 PRO B O 1
ATOM 5789 N N . THR B 1 260 ? -7.07 -42.906 -22.938 1 95.94 260 THR B N 1
ATOM 5790 C CA . THR B 1 260 ? -6.781 -43.5 -24.234 1 95.94 260 THR B CA 1
ATOM 5791 C C . THR B 1 260 ? -5.867 -42.594 -25.047 1 95.94 260 THR B C 1
ATOM 5793 O O . THR B 1 260 ? -4.926 -43.062 -25.688 1 95.94 260 THR B O 1
ATOM 5796 N N . SER B 1 261 ? -6.145 -41.312 -25 1 95.06 261 SER B N 1
ATOM 5797 C CA . SER B 1 261 ? -5.367 -40.375 -25.781 1 95.06 261 SER B CA 1
ATOM 5798 C C . SER B 1 261 ? -3.906 -40.375 -25.359 1 95.06 261 SER B C 1
ATOM 5800 O O . SER B 1 261 ? -3.008 -40.281 -26.203 1 95.06 261 SER B O 1
ATOM 5802 N N . HIS B 1 262 ? -3.629 -40.438 -24.062 1 96.75 262 HIS B N 1
ATOM 5803 C CA . HIS B 1 262 ? -2.262 -40.438 -23.547 1 96.75 262 HIS B CA 1
ATOM 5804 C C . HIS B 1 262 ? -1.545 -41.719 -23.891 1 96.75 262 HIS B C 1
ATOM 5806 O O . HIS B 1 262 ? -0.354 -41.719 -24.219 1 96.75 262 HIS B O 1
ATOM 5812 N N . LEU B 1 263 ? -2.26 -42.844 -23.844 1 97.38 263 LEU B N 1
ATOM 5813 C CA . LEU B 1 263 ? -1.673 -44.125 -24.234 1 97.38 263 LEU B CA 1
ATOM 5814 C C . LEU B 1 263 ? -1.275 -44.094 -25.719 1 97.38 263 LEU B C 1
ATOM 5816 O O . LEU B 1 263 ? -0.177 -44.531 -26.062 1 97.38 263 LEU B O 1
ATOM 5820 N N . ILE B 1 264 ? -2.182 -43.656 -26.547 1 96.12 264 ILE B N 1
ATOM 5821 C CA . ILE B 1 264 ? -1.922 -43.594 -27.984 1 96.12 264 ILE B CA 1
ATOM 5822 C C . ILE B 1 264 ? -0.671 -42.75 -28.234 1 96.12 264 ILE B C 1
ATOM 5824 O O . ILE B 1 264 ? 0.172 -43.094 -29.062 1 96.12 264 ILE B O 1
ATOM 5828 N N . TYR B 1 265 ? -0.575 -41.656 -27.5 1 95.25 265 TYR B N 1
ATOM 5829 C CA . TYR B 1 265 ? 0.601 -40.812 -27.641 1 95.25 265 TYR B CA 1
ATOM 5830 C C . TYR B 1 265 ? 1.877 -41.562 -27.344 1 95.25 265 TYR B C 1
ATOM 5832 O O . TYR B 1 265 ? 2.855 -41.5 -28.078 1 95.25 265 TYR B O 1
ATOM 5840 N N . LEU B 1 266 ? 1.897 -42.281 -26.219 1 96.31 266 LEU B N 1
ATOM 5841 C CA . LEU B 1 266 ? 3.074 -43.062 -25.797 1 96.31 266 LEU B CA 1
ATOM 5842 C C . LEU B 1 266 ? 3.412 -44.125 -26.828 1 96.31 266 LEU B C 1
ATOM 5844 O O . LEU B 1 266 ? 4.574 -44.281 -27.219 1 96.31 266 LEU B O 1
ATOM 5848 N N . LEU B 1 267 ? 2.428 -44.844 -27.297 1 96.69 267 LEU B N 1
ATOM 5849 C CA . LEU B 1 267 ? 2.65 -45.938 -28.234 1 96.69 267 LEU B CA 1
ATOM 5850 C C . LEU B 1 267 ? 3.135 -45.438 -29.578 1 96.69 267 LEU B C 1
ATOM 5852 O O . LEU B 1 267 ? 3.939 -46.094 -30.25 1 96.69 267 LEU B O 1
ATOM 5856 N N . ASP B 1 268 ? 2.65 -44.344 -29.969 1 94.75 268 ASP B N 1
ATOM 5857 C CA . ASP B 1 268 ? 2.963 -43.812 -31.281 1 94.75 268 ASP B CA 1
ATOM 5858 C C . ASP B 1 268 ? 4.289 -43.031 -31.25 1 94.75 268 ASP B C 1
ATOM 5860 O O . ASP B 1 268 ? 4.867 -42.75 -32.312 1 94.75 268 ASP B O 1
ATOM 5864 N N . SER B 1 269 ? 4.777 -42.688 -30.109 1 93.94 269 SER B N 1
ATOM 5865 C CA . SER B 1 269 ? 5.965 -41.844 -29.953 1 93.94 269 SER B CA 1
ATOM 5866 C C . SER B 1 269 ? 7.215 -42.562 -30.453 1 93.94 269 SER B C 1
ATOM 5868 O O . SER B 1 269 ? 7.363 -43.781 -30.281 1 93.94 269 SER B O 1
ATOM 5870 N N . ASP B 1 270 ? 8.156 -41.812 -31 1 93.25 270 ASP B N 1
ATOM 5871 C CA . ASP B 1 270 ? 9.438 -42.344 -31.469 1 93.25 270 ASP B CA 1
ATOM 5872 C C . ASP B 1 270 ? 10.477 -42.312 -30.344 1 93.25 270 ASP B C 1
ATOM 5874 O O . ASP B 1 270 ? 11.562 -42.875 -30.484 1 93.25 270 ASP B O 1
ATOM 5878 N N . GLU B 1 271 ? 10.055 -41.656 -29.266 1 92.75 271 GLU B N 1
ATOM 5879 C CA . GLU B 1 271 ? 11.062 -41.375 -28.25 1 92.75 271 GLU B CA 1
ATOM 5880 C C . GLU B 1 271 ? 11.062 -42.438 -27.156 1 92.75 271 GLU B C 1
ATOM 5882 O O . GLU B 1 271 ? 11.992 -42.5 -26.344 1 92.75 271 GLU B O 1
ATOM 5887 N N . ILE B 1 272 ? 9.984 -43.281 -27.156 1 95.31 272 ILE B N 1
ATOM 5888 C CA . ILE B 1 272 ? 9.898 -44.281 -26.109 1 95.31 272 ILE B CA 1
ATOM 5889 C C . ILE B 1 272 ? 11.016 -45.312 -26.297 1 95.31 272 ILE B C 1
ATOM 5891 O O . ILE B 1 272 ? 11.5 -45.531 -27.422 1 95.31 272 ILE B O 1
ATOM 5895 N N . CYS B 1 273 ? 11.422 -45.906 -25.219 1 96 273 CYS B N 1
ATOM 5896 C CA . CYS B 1 273 ? 12.484 -46.906 -25.234 1 96 273 CYS B CA 1
ATOM 5897 C C . CYS B 1 273 ? 11.945 -48.281 -24.828 1 96 273 CYS B C 1
ATOM 5899 O O . CYS B 1 273 ? 11.414 -48.438 -23.734 1 96 273 CYS B O 1
ATOM 5901 N N . VAL B 1 274 ? 12.094 -49.25 -25.641 1 96.19 274 VAL B N 1
ATOM 5902 C CA . VAL B 1 274 ? 11.648 -50.594 -25.391 1 96.19 274 VAL B CA 1
ATOM 5903 C C . VAL B 1 274 ? 12.703 -51.594 -25.891 1 96.19 274 VAL B C 1
ATOM 5905 O O . VAL B 1 274 ? 13.594 -51.219 -26.656 1 96.19 274 VAL B O 1
ATOM 5908 N N . ASN B 1 275 ? 12.664 -52.812 -25.453 1 93.88 275 ASN B N 1
ATOM 5909 C CA . ASN B 1 275 ? 13.594 -53.844 -25.891 1 93.88 275 ASN B CA 1
ATOM 5910 C C . ASN B 1 275 ? 13.258 -54.344 -27.297 1 93.88 275 ASN B C 1
ATOM 5912 O O . ASN B 1 275 ? 14.148 -54.719 -28.062 1 93.88 275 ASN B O 1
ATOM 5916 N N . THR B 1 276 ? 12.062 -54.438 -27.594 1 93.81 276 THR B N 1
ATOM 5917 C CA . THR B 1 276 ? 11.531 -54.906 -28.859 1 93.81 276 THR B CA 1
ATOM 5918 C C . THR B 1 276 ? 10.156 -54.312 -29.141 1 93.81 276 THR B C 1
ATOM 5920 O O . THR B 1 276 ? 9.453 -53.906 -28.203 1 93.81 276 THR B O 1
ATOM 5923 N N . GLU B 1 277 ? 9.789 -54.25 -30.438 1 94.62 277 GLU B N 1
ATOM 5924 C CA . GLU B 1 277 ? 8.492 -53.688 -30.797 1 94.62 277 GLU B CA 1
ATOM 5925 C C . GLU B 1 277 ? 7.355 -54.562 -30.281 1 94.62 277 GLU B C 1
ATOM 5927 O O . GLU B 1 277 ? 6.23 -54.094 -30.109 1 94.62 277 GLU B O 1
ATOM 5932 N N . ILE B 1 278 ? 7.641 -55.812 -30.016 1 95.88 278 ILE B N 1
ATOM 5933 C CA . ILE B 1 278 ? 6.641 -56.719 -29.469 1 95.88 278 ILE B CA 1
ATOM 5934 C C . ILE B 1 278 ? 6.082 -56.156 -28.172 1 95.88 278 ILE B C 1
ATOM 5936 O O . ILE B 1 278 ? 4.887 -56.281 -27.891 1 95.88 278 ILE B O 1
ATOM 5940 N N . GLU B 1 279 ? 6.93 -55.531 -27.422 1 97.19 279 GLU B N 1
ATOM 5941 C CA . GLU B 1 279 ? 6.535 -55 -26.109 1 97.19 279 GLU B CA 1
ATOM 5942 C C . GLU B 1 279 ? 5.504 -53.906 -26.25 1 97.19 279 GLU B C 1
ATOM 5944 O O . GLU B 1 279 ? 4.633 -53.75 -25.391 1 97.19 279 GLU B O 1
ATOM 5949 N N . VAL B 1 280 ? 5.598 -53.094 -27.297 1 97.38 280 VAL B N 1
ATOM 5950 C CA . VAL B 1 280 ? 4.613 -52.031 -27.516 1 97.38 280 VAL B CA 1
ATOM 5951 C C . VAL B 1 280 ? 3.229 -52.656 -27.703 1 97.38 280 VAL B C 1
ATOM 5953 O O . VAL B 1 280 ? 2.238 -52.125 -27.188 1 97.38 280 VAL B O 1
ATOM 5956 N N . PHE B 1 281 ? 3.232 -53.688 -28.422 1 97.06 281 PHE B N 1
ATOM 5957 C CA . PHE B 1 281 ? 1.997 -54.469 -28.578 1 97.06 281 PHE B CA 1
ATOM 5958 C C . PHE B 1 281 ? 1.516 -55 -27.234 1 97.06 281 PHE B C 1
ATOM 5960 O O . PHE B 1 281 ? 0.335 -54.875 -26.906 1 97.06 281 PHE B O 1
ATOM 5967 N N . PHE B 1 282 ? 2.4 -55.562 -26.469 1 97.38 282 PHE B N 1
ATOM 5968 C CA . PHE B 1 282 ? 2.057 -56.125 -25.172 1 97.38 282 PHE B CA 1
ATOM 5969 C C . PHE B 1 282 ? 1.579 -55.062 -24.219 1 97.38 282 PHE B C 1
ATOM 5971 O O . PHE B 1 282 ? 0.706 -55.312 -23.375 1 97.38 282 PHE B O 1
ATOM 5978 N N . ILE B 1 283 ? 2.158 -53.844 -24.266 1 97.88 283 ILE B N 1
ATOM 5979 C CA . ILE B 1 283 ? 1.729 -52.688 -23.453 1 97.88 283 ILE B CA 1
ATOM 5980 C C . ILE B 1 283 ? 0.263 -52.375 -23.75 1 97.88 283 ILE B C 1
ATOM 5982 O O . ILE B 1 283 ? -0.531 -52.188 -22.812 1 97.88 283 ILE B O 1
ATOM 5986 N N . ALA B 1 284 ? -0.077 -52.344 -25.016 1 97.06 284 ALA B N 1
ATOM 5987 C CA . ALA B 1 284 ? -1.462 -52.094 -25.406 1 97.06 284 ALA B CA 1
ATOM 5988 C C . ALA B 1 284 ? -2.385 -53.188 -24.875 1 97.06 284 ALA B C 1
ATOM 5990 O O . ALA B 1 284 ? -3.486 -52.906 -24.391 1 97.06 284 ALA B O 1
ATOM 5991 N N . VAL B 1 285 ? -1.914 -54.406 -24.922 1 96.44 285 VAL B N 1
ATOM 5992 C CA . VAL B 1 285 ? -2.705 -55.531 -24.453 1 96.44 285 VAL B CA 1
ATOM 5993 C C . VAL B 1 285 ? -2.949 -55.406 -22.953 1 96.44 285 VAL B C 1
ATOM 5995 O O . VAL B 1 285 ? -4.07 -55.594 -22.484 1 96.44 285 VAL B O 1
ATOM 5998 N N . ARG B 1 286 ? -1.922 -55.094 -22.219 1 95.69 286 ARG B N 1
ATOM 5999 C CA . ARG B 1 286 ? -2.055 -54.938 -20.781 1 95.69 286 ARG B CA 1
ATOM 6000 C C . ARG B 1 286 ? -3.09 -53.875 -20.438 1 95.69 286 ARG B C 1
ATOM 6002 O O . ARG B 1 286 ? -3.92 -54.062 -19.547 1 95.69 286 ARG B O 1
ATOM 6009 N N . TRP B 1 287 ? -2.998 -52.75 -21.109 1 96.62 287 TRP B N 1
ATOM 6010 C CA . TRP B 1 287 ? -3.932 -51.656 -20.891 1 96.62 287 TRP B CA 1
ATOM 6011 C C . TRP B 1 287 ? -5.352 -52.062 -21.266 1 96.62 287 TRP B C 1
ATOM 6013 O O . TRP B 1 287 ? -6.297 -51.812 -20.516 1 96.62 287 TRP B O 1
ATOM 6023 N N . LEU B 1 288 ? -5.551 -52.75 -22.406 1 95.62 288 LEU B N 1
ATOM 6024 C CA . LEU B 1 288 ? -6.859 -53.219 -22.875 1 95.62 288 LEU B CA 1
ATOM 6025 C C . LEU B 1 288 ? -7.445 -54.25 -21.891 1 95.62 288 LEU B C 1
ATOM 6027 O O . LEU B 1 288 ? -8.648 -54.219 -21.625 1 95.62 288 LEU B O 1
ATOM 6031 N N . GLY B 1 289 ? -6.621 -55.031 -21.391 1 94.25 289 GLY B N 1
ATOM 6032 C CA . GLY B 1 289 ? -7.055 -56.094 -20.516 1 94.25 289 GLY B CA 1
ATOM 6033 C C . GLY B 1 289 ? -7.605 -55.594 -19.188 1 94.25 289 GLY B C 1
ATOM 6034 O O . GLY B 1 289 ? -8.414 -56.281 -18.562 1 94.25 289 GLY B O 1
ATOM 6035 N N . HIS B 1 290 ? -7.18 -54.469 -18.719 1 91.81 290 HIS B N 1
ATOM 6036 C CA . HIS B 1 290 ? -7.645 -53.906 -17.453 1 91.81 290 HIS B CA 1
ATOM 6037 C C . HIS B 1 290 ? -9.133 -53.594 -17.516 1 91.81 290 HIS B C 1
ATOM 6039 O O . HIS B 1 290 ? -9.836 -53.719 -16.516 1 91.81 290 HIS B O 1
ATOM 6045 N N . ASN B 1 291 ? -9.625 -53.125 -18.672 1 92.44 291 ASN B N 1
ATOM 6046 C CA . ASN B 1 291 ? -11.039 -52.844 -18.906 1 92.44 291 ASN B CA 1
ATOM 6047 C C . ASN B 1 291 ? -11.438 -53.125 -20.344 1 92.44 291 ASN B C 1
ATOM 6049 O O . ASN B 1 291 ? -11.734 -52.219 -21.109 1 92.44 291 ASN B O 1
ATOM 6053 N N . TRP B 1 292 ? -11.586 -54.312 -20.609 1 92.06 292 TRP B N 1
ATOM 6054 C CA . TRP B 1 292 ? -11.789 -54.781 -21.984 1 92.06 292 TRP B CA 1
ATOM 6055 C C . TRP B 1 292 ? -13.102 -54.25 -22.547 1 92.06 292 TRP B C 1
ATOM 6057 O O . TRP B 1 292 ? -13.141 -53.75 -23.672 1 92.06 292 TRP B O 1
ATOM 6067 N N . ASN B 1 293 ? -14.156 -54.281 -21.781 1 92.25 293 ASN B N 1
ATOM 6068 C CA . ASN B 1 293 ? -15.492 -53.906 -22.266 1 92.25 293 ASN B CA 1
ATOM 6069 C C . ASN B 1 293 ? -15.562 -52.438 -22.688 1 92.25 293 ASN B C 1
ATOM 6071 O O . ASN B 1 293 ? -16.172 -52.125 -23.703 1 92.25 293 ASN B O 1
ATOM 6075 N N . LYS B 1 294 ? -14.883 -51.688 -22 1 94.06 294 LYS B N 1
ATOM 6076 C CA . LYS B 1 294 ? -14.945 -50.25 -22.297 1 94.06 294 LYS B CA 1
ATOM 6077 C C . LYS B 1 294 ? -13.898 -49.844 -23.328 1 94.06 294 LYS B C 1
ATOM 6079 O O . LYS B 1 294 ? -14.102 -48.906 -24.109 1 94.06 294 LYS B O 1
ATOM 6084 N N . ARG B 1 295 ? -12.773 -50.594 -23.422 1 95.94 295 ARG B N 1
ATOM 6085 C CA . ARG B 1 295 ? -11.617 -50.125 -24.172 1 95.94 295 ARG B CA 1
ATOM 6086 C C . ARG B 1 295 ? -11.484 -50.844 -25.516 1 95.94 295 ARG B C 1
ATOM 6088 O O . ARG B 1 295 ? -10.719 -50.406 -26.375 1 95.94 295 ARG B O 1
ATOM 6095 N N . LYS B 1 296 ? -12.266 -51.844 -25.766 1 92.31 296 LYS B N 1
ATOM 6096 C CA . LYS B 1 296 ? -12.172 -52.625 -26.984 1 92.31 296 LYS B CA 1
ATOM 6097 C C . LYS B 1 296 ? -12.469 -51.781 -28.219 1 92.31 296 LYS B C 1
ATOM 6099 O O . LYS B 1 296 ? -12.016 -52.062 -29.312 1 92.31 296 LYS B O 1
ATOM 6104 N N . VAL B 1 297 ? -13.266 -50.75 -28.047 1 93.94 297 VAL B N 1
ATOM 6105 C CA . VAL B 1 297 ? -13.641 -49.844 -29.125 1 93.94 297 VAL B CA 1
ATOM 6106 C C . VAL B 1 297 ? -12.391 -49.188 -29.703 1 93.94 297 VAL B C 1
ATOM 6108 O O . VAL B 1 297 ? -12.375 -48.781 -30.875 1 93.94 297 VAL B O 1
ATOM 6111 N N . HIS B 1 298 ? -11.297 -49.188 -28.922 1 94.38 298 HIS B N 1
ATOM 6112 C CA . HIS B 1 298 ? -10.109 -48.438 -29.328 1 94.38 298 HIS B CA 1
ATOM 6113 C C . HIS B 1 298 ? -9.062 -49.344 -29.938 1 94.38 298 HIS B C 1
ATOM 6115 O O . HIS B 1 298 ? -7.93 -48.938 -30.203 1 94.38 298 HIS B O 1
ATOM 6121 N N . ILE B 1 299 ? -9.32 -50.562 -30.25 1 94.06 299 ILE B N 1
ATOM 6122 C CA . ILE B 1 299 ? -8.359 -51.562 -30.719 1 94.06 299 ILE B CA 1
ATOM 6123 C C . ILE B 1 299 ? -7.75 -51.094 -32.031 1 94.06 299 ILE B C 1
ATOM 6125 O O . ILE B 1 299 ? -6.531 -51.125 -32.219 1 94.06 299 ILE B O 1
ATOM 6129 N N . ARG B 1 300 ? -8.594 -50.656 -32.938 1 93.19 300 ARG B N 1
ATOM 6130 C CA . ARG B 1 300 ? -8.102 -50.25 -34.25 1 93.19 300 ARG B CA 1
ATOM 6131 C C . ARG B 1 300 ? -7.086 -49.094 -34.125 1 93.19 300 ARG B C 1
ATOM 6133 O O . ARG B 1 300 ? -6.023 -49.156 -34.719 1 93.19 300 ARG B O 1
ATOM 6140 N N . ARG B 1 301 ? -7.438 -48.219 -33.312 1 94.19 301 ARG B N 1
ATOM 6141 C CA . ARG B 1 301 ? -6.57 -47.031 -33.125 1 94.19 301 ARG B CA 1
ATOM 6142 C C . ARG B 1 301 ? -5.27 -47.438 -32.406 1 94.19 301 ARG B C 1
ATOM 6144 O O . ARG B 1 301 ? -4.191 -46.969 -32.812 1 94.19 301 ARG B O 1
ATOM 6151 N N . LEU B 1 302 ? -5.355 -48.25 -31.438 1 95.88 302 LEU B N 1
ATOM 6152 C CA . LEU B 1 302 ? -4.176 -48.688 -30.703 1 95.88 302 LEU B CA 1
ATOM 6153 C C . LEU B 1 302 ? -3.256 -49.5 -31.594 1 95.88 302 LEU B C 1
ATOM 6155 O O . LEU B 1 302 ? -2.037 -49.312 -31.578 1 95.88 302 LEU B O 1
ATOM 6159 N N . MET B 1 303 ? -3.811 -50.375 -32.438 1 94.56 303 MET B N 1
ATOM 6160 C CA . MET B 1 303 ? -3.018 -51.25 -33.312 1 94.56 303 MET B CA 1
ATOM 6161 C C . MET B 1 303 ? -2.336 -50.469 -34.406 1 94.56 303 MET B C 1
ATOM 6163 O O . MET B 1 303 ? -1.271 -50.844 -34.906 1 94.56 303 MET B O 1
ATOM 6167 N N . SER B 1 304 ? -2.963 -49.375 -34.75 1 93.5 304 SER B N 1
ATOM 6168 C CA . SER B 1 304 ? -2.383 -48.531 -35.781 1 93.5 304 SER B CA 1
ATOM 6169 C C . SER B 1 304 ? -1.104 -47.875 -35.312 1 93.5 304 SER B C 1
ATOM 6171 O O . SER B 1 304 ? -0.285 -47.438 -36.125 1 93.5 304 SER B O 1
ATOM 6173 N N . CYS B 1 305 ? -0.893 -47.781 -33.938 1 94.56 305 CYS B N 1
ATOM 6174 C CA . CYS B 1 305 ? 0.284 -47.125 -33.344 1 94.56 305 CYS B CA 1
ATOM 6175 C C . CYS B 1 305 ? 1.458 -48.094 -33.312 1 94.56 305 CYS B C 1
ATOM 6177 O O . CYS B 1 305 ? 2.604 -47.688 -33.125 1 94.56 305 CYS B O 1
ATOM 6179 N N . ILE B 1 306 ? 1.207 -49.375 -33.438 1 95.75 306 ILE B N 1
ATOM 6180 C CA . ILE B 1 306 ? 2.236 -50.406 -33.312 1 95.75 306 ILE B CA 1
ATOM 6181 C C . ILE B 1 306 ? 2.93 -50.625 -34.656 1 95.75 306 ILE B C 1
ATOM 6183 O O . ILE B 1 306 ? 2.268 -50.719 -35.688 1 95.75 306 ILE B O 1
ATOM 6187 N N . ARG B 1 307 ? 4.168 -50.656 -34.625 1 94.5 307 ARG B N 1
ATOM 6188 C CA . ARG B 1 307 ? 4.961 -50.844 -35.812 1 94.5 307 ARG B CA 1
ATOM 6189 C C . ARG B 1 307 ? 5.328 -52.312 -36 1 94.5 307 ARG B C 1
ATOM 6191 O O . ARG B 1 307 ? 6.477 -52.719 -35.781 1 94.5 307 ARG B O 1
ATOM 6198 N N . PHE B 1 308 ? 4.484 -53.062 -36.625 1 94.56 308 PHE B N 1
ATOM 6199 C CA . PHE B 1 308 ? 4.625 -54.5 -36.75 1 94.56 308 PHE B CA 1
ATOM 6200 C C . PHE B 1 308 ? 5.812 -54.844 -37.656 1 94.56 308 PHE B C 1
ATOM 6202 O O . PHE B 1 308 ? 6.438 -55.906 -37.469 1 94.56 308 PHE B O 1
ATOM 6209 N N . ASN B 1 309 ? 6.125 -54 -38.562 1 90.62 309 ASN B N 1
ATOM 6210 C CA . ASN B 1 309 ? 7.223 -54.219 -39.469 1 90.62 309 ASN B CA 1
ATOM 6211 C C . ASN B 1 309 ? 8.57 -54.188 -38.781 1 90.62 309 ASN B C 1
ATOM 6213 O O . ASN B 1 309 ? 9.586 -54.625 -39.344 1 90.62 309 ASN B O 1
ATOM 6217 N N . LEU B 1 310 ? 8.586 -53.688 -37.562 1 91.5 310 LEU B N 1
ATOM 6218 C CA . LEU B 1 310 ? 9.828 -53.625 -36.781 1 91.5 310 LEU B CA 1
ATOM 6219 C C . LEU B 1 310 ? 9.953 -54.844 -35.875 1 91.5 310 LEU B C 1
ATOM 6221 O O . LEU B 1 310 ? 10.984 -55.031 -35.219 1 91.5 310 LEU B O 1
ATOM 6225 N N . MET B 1 311 ? 8.977 -55.625 -35.812 1 93.56 311 MET B N 1
ATOM 6226 C CA . MET B 1 311 ? 9.023 -56.844 -35 1 93.56 311 MET B CA 1
ATOM 6227 C C . MET B 1 311 ? 9.906 -57.906 -35.656 1 93.56 311 MET B C 1
ATOM 6229 O O . MET B 1 311 ? 10.102 -57.906 -36.875 1 93.56 311 MET B O 1
ATOM 6233 N N . PRO B 1 312 ? 10.461 -58.781 -34.781 1 91.81 312 PRO B N 1
ATOM 6234 C CA . PRO B 1 312 ? 11.219 -59.906 -35.344 1 91.81 312 PRO B CA 1
ATOM 6235 C C . PRO B 1 312 ? 10.352 -60.812 -36.219 1 91.81 312 PRO B C 1
ATOM 6237 O O . PRO B 1 312 ? 9.203 -61.125 -35.844 1 91.81 312 PRO B O 1
ATOM 6240 N N . LEU B 1 313 ? 10.914 -61.281 -37.344 1 93.5 313 LEU B N 1
ATOM 6241 C CA . LEU B 1 313 ? 10.188 -62.125 -38.312 1 93.5 313 LEU B CA 1
ATOM 6242 C C . LEU B 1 313 ? 9.719 -63.406 -37.656 1 93.5 313 LEU B C 1
ATOM 6244 O O . LEU B 1 313 ? 8.57 -63.812 -37.844 1 93.5 313 LEU B O 1
ATOM 6248 N N . TRP B 1 314 ? 10.57 -64 -36.875 1 93 314 TRP B N 1
ATOM 6249 C CA . TRP B 1 314 ? 10.25 -65.25 -36.25 1 93 314 TRP B CA 1
ATOM 6250 C C . TRP B 1 314 ? 9.07 -65.125 -35.281 1 93 314 TRP B C 1
ATOM 6252 O O . TRP B 1 314 ? 8.258 -66.062 -35.156 1 93 314 TRP B O 1
ATOM 6262 N N . TYR B 1 315 ? 8.961 -64.062 -34.688 1 94.94 315 TYR B N 1
ATOM 6263 C CA . TYR B 1 315 ? 7.816 -63.812 -33.812 1 94.94 315 TYR B CA 1
ATOM 6264 C C . TYR B 1 315 ? 6.535 -63.688 -34.625 1 94.94 315 TYR B C 1
ATOM 6266 O O . TYR B 1 315 ? 5.52 -64.312 -34.281 1 94.94 315 TYR B O 1
ATOM 6274 N N . LEU B 1 316 ? 6.578 -62.969 -35.688 1 95.31 316 LEU B N 1
ATOM 6275 C CA . LEU B 1 316 ? 5.398 -62.75 -36.5 1 95.31 316 LEU B CA 1
ATOM 6276 C C . LEU B 1 316 ? 4.891 -64.062 -37.125 1 95.31 316 LEU B C 1
ATOM 6278 O O . LEU B 1 316 ? 3.682 -64.25 -37.188 1 95.31 316 LEU B O 1
ATOM 6282 N N . LEU B 1 317 ? 5.828 -64.875 -37.406 1 94.44 317 LEU B N 1
ATOM 6283 C CA . LEU B 1 317 ? 5.492 -66.125 -38.062 1 94.44 317 LEU B CA 1
ATOM 6284 C C . LEU B 1 317 ? 4.875 -67.125 -37.062 1 94.44 317 LEU B C 1
ATOM 6286 O O . LEU B 1 317 ? 4 -67.875 -37.438 1 94.44 317 LEU B O 1
ATOM 6290 N N . TYR B 1 318 ? 5.246 -67 -35.844 1 93.44 318 TYR B N 1
ATOM 6291 C CA . TYR B 1 318 ? 4.891 -68.062 -34.906 1 93.44 318 TYR B CA 1
ATOM 6292 C C . TYR B 1 318 ? 3.92 -67.562 -33.844 1 93.44 318 TYR B C 1
ATOM 6294 O O . TYR B 1 318 ? 3.416 -68.312 -33.031 1 93.44 318 TYR B O 1
ATOM 6302 N N . ALA B 1 319 ? 3.605 -66.312 -33.781 1 91.75 319 ALA B N 1
ATOM 6303 C CA . ALA B 1 319 ? 2.768 -65.688 -32.75 1 91.75 319 ALA B CA 1
ATOM 6304 C C . ALA B 1 319 ? 1.404 -66.375 -32.656 1 91.75 319 ALA B C 1
ATOM 6306 O O . ALA B 1 319 ? 0.865 -66.562 -31.578 1 91.75 319 ALA B O 1
ATOM 6307 N N . ARG B 1 320 ? 0.812 -66.75 -33.781 1 90.56 320 ARG B N 1
ATOM 6308 C CA . ARG B 1 320 ? -0.509 -67.375 -33.875 1 90.56 320 ARG B CA 1
ATOM 6309 C C . ARG B 1 320 ? -0.503 -68.75 -33.25 1 90.56 320 ARG B C 1
ATOM 6311 O O . ARG B 1 320 ? -1.514 -69.188 -32.688 1 90.56 320 ARG B O 1
ATOM 6318 N N . ARG B 1 321 ? 0.614 -69.375 -33.25 1 90.25 321 ARG B N 1
ATOM 6319 C CA . ARG B 1 321 ? 0.699 -70.75 -32.812 1 90.25 321 ARG B CA 1
ATOM 6320 C C . ARG B 1 321 ? 1.23 -70.812 -31.375 1 90.25 321 ARG B C 1
ATOM 6322 O O . ARG B 1 321 ? 0.745 -71.625 -30.578 1 90.25 321 ARG B O 1
ATOM 6329 N N . GLU B 1 322 ? 2.152 -70 -31.062 1 89.25 322 GLU B N 1
ATOM 6330 C CA . GLU B 1 322 ? 2.887 -70.188 -29.812 1 89.25 322 GLU B CA 1
ATOM 6331 C C . GLU B 1 322 ? 2.24 -69.375 -28.688 1 89.25 322 GLU B C 1
ATOM 6333 O O . GLU B 1 322 ? 2.396 -69.688 -27.516 1 89.25 322 GLU B O 1
ATOM 6338 N N . GLU B 1 323 ? 1.455 -68.375 -28.938 1 90.19 323 GLU B N 1
ATOM 6339 C CA . GLU B 1 323 ? 0.846 -67.562 -27.922 1 90.19 323 GLU B CA 1
ATOM 6340 C C . GLU B 1 323 ? -0.293 -68.25 -27.203 1 90.19 323 GLU B C 1
ATOM 6342 O O . GLU B 1 323 ? -1.091 -68.938 -27.844 1 90.19 323 GLU B O 1
ATOM 6347 N N . ASP B 1 324 ? -0.358 -68.062 -25.875 1 87.38 324 ASP B N 1
ATOM 6348 C CA . ASP B 1 324 ? -1.374 -68.812 -25.109 1 87.38 324 ASP B CA 1
ATOM 6349 C C . ASP B 1 324 ? -2.305 -67.812 -24.391 1 87.38 324 ASP B C 1
ATOM 6351 O O . ASP B 1 324 ? -3.35 -68.188 -23.875 1 87.38 324 ASP B O 1
ATOM 6355 N N . HIS B 1 325 ? -1.957 -66.625 -24.359 1 91.25 325 HIS B N 1
ATOM 6356 C CA . HIS B 1 325 ? -2.779 -65.625 -23.672 1 91.25 325 HIS B CA 1
ATOM 6357 C C . HIS B 1 325 ? -4.031 -65.312 -24.484 1 91.25 325 HIS B C 1
ATOM 6359 O O . HIS B 1 325 ? -3.938 -64.938 -25.641 1 91.25 325 HIS B O 1
ATOM 6365 N N . SER B 1 326 ? -5.148 -65.312 -23.891 1 91.38 326 SER B N 1
ATOM 6366 C CA . SER B 1 326 ? -6.438 -65.25 -24.562 1 91.38 326 SER B CA 1
ATOM 6367 C C . SER B 1 326 ? -6.617 -63.906 -25.266 1 91.38 326 SER B C 1
ATOM 6369 O O . SER B 1 326 ? -7.059 -63.875 -26.406 1 91.38 326 SER B O 1
ATOM 6371 N N . LEU B 1 327 ? -6.242 -62.906 -24.578 1 92.19 327 LEU B N 1
ATOM 6372 C CA . LEU B 1 327 ? -6.465 -61.594 -25.141 1 92.19 327 LEU B CA 1
ATOM 6373 C C . LEU B 1 327 ? -5.535 -61.312 -26.312 1 92.19 327 LEU B C 1
ATOM 6375 O O . LEU B 1 327 ? -5.934 -60.719 -27.297 1 92.19 327 LEU B O 1
ATOM 6379 N N . VAL B 1 328 ? -4.309 -61.688 -26.172 1 94.12 328 VAL B N 1
ATOM 6380 C CA . VAL B 1 328 ? -3.355 -61.531 -27.281 1 94.12 328 VAL B CA 1
ATOM 6381 C C . VAL B 1 328 ? -3.854 -62.281 -28.5 1 94.12 328 VAL B C 1
ATOM 6383 O O . VAL B 1 328 ? -3.791 -61.781 -29.625 1 94.12 328 VAL B O 1
ATOM 6386 N N . MET B 1 329 ? -4.383 -63.438 -28.234 1 93.06 329 MET B N 1
ATOM 6387 C CA . MET B 1 329 ? -4.902 -64.25 -29.328 1 93.06 329 MET B CA 1
ATOM 6388 C C . MET B 1 329 ? -6.102 -63.562 -29.984 1 93.06 329 MET B C 1
ATOM 6390 O O . MET B 1 329 ? -6.211 -63.531 -31.219 1 93.06 329 MET B O 1
ATOM 6394 N N . GLU B 1 330 ? -6.934 -63.094 -29.172 1 91.31 330 GLU B N 1
ATOM 6395 C CA . GLU B 1 330 ? -8.094 -62.375 -29.688 1 91.31 330 GLU B CA 1
ATOM 6396 C C . GLU B 1 330 ? -7.672 -61.25 -30.594 1 91.31 330 GLU B C 1
ATOM 6398 O O . GLU B 1 330 ? -8.305 -60.969 -31.609 1 91.31 330 GLU B O 1
ATOM 6403 N N . LEU B 1 331 ? -6.594 -60.594 -30.25 1 94.06 331 LEU B N 1
ATOM 6404 C CA . LEU B 1 331 ? -6.125 -59.438 -31.016 1 94.06 331 LEU B CA 1
ATOM 6405 C C . LEU B 1 331 ? -5.406 -59.906 -32.281 1 94.06 331 LEU B C 1
ATOM 6407 O O . LEU B 1 331 ? -5.57 -59.281 -33.344 1 94.06 331 LEU B O 1
ATOM 6411 N N . ILE B 1 332 ? -4.574 -60.906 -32.156 1 93.56 332 ILE B N 1
ATOM 6412 C CA . ILE B 1 332 ? -3.814 -61.406 -33.281 1 93.56 332 ILE B CA 1
ATOM 6413 C C . ILE B 1 332 ? -4.773 -61.875 -34.375 1 93.56 332 ILE B C 1
ATOM 6415 O O . ILE B 1 332 ? -4.512 -61.688 -35.562 1 93.56 332 ILE B O 1
ATOM 6419 N N . PHE B 1 333 ? -5.91 -62.469 -33.938 1 91.06 333 PHE B N 1
ATOM 6420 C CA . PHE B 1 333 ? -6.859 -63 -34.906 1 91.06 333 PHE B CA 1
ATOM 6421 C C . PHE B 1 333 ? -7.871 -61.938 -35.344 1 91.06 333 PHE B C 1
ATOM 6423 O O . PHE B 1 333 ? -8.773 -62.219 -36.125 1 91.06 333 PHE B O 1
ATOM 6430 N N . HIS B 1 334 ? -7.77 -60.781 -34.812 1 91.38 334 HIS B N 1
ATOM 6431 C CA . HIS B 1 334 ? -8.57 -59.656 -35.312 1 91.38 334 HIS B CA 1
ATOM 6432 C C . HIS B 1 334 ? -8.203 -59.312 -36.75 1 91.38 334 HIS B C 1
ATOM 6434 O O . HIS B 1 334 ? -7.016 -59.219 -37.094 1 91.38 334 HIS B O 1
ATOM 6440 N N . PRO B 1 335 ? -9.133 -59.094 -37.562 1 91.44 335 PRO B N 1
ATOM 6441 C CA . PRO B 1 335 ? -8.883 -58.906 -38.969 1 91.44 335 PRO B CA 1
ATOM 6442 C C . PRO B 1 335 ? -7.867 -57.812 -39.281 1 91.44 335 PRO B C 1
ATOM 6444 O O . PRO B 1 335 ? -6.996 -57.969 -40.125 1 91.44 335 PRO B O 1
ATOM 6447 N N . GLU B 1 336 ? -8.016 -56.812 -38.625 1 89.56 336 GLU B N 1
ATOM 6448 C CA . GLU B 1 336 ? -7.105 -55.719 -38.875 1 89.56 336 GLU B CA 1
ATOM 6449 C C . GLU B 1 336 ? -5.676 -56.062 -38.469 1 89.56 336 GLU B C 1
ATOM 6451 O O . GLU B 1 336 ? -4.727 -55.719 -39.188 1 89.56 336 GLU B O 1
ATOM 6456 N N . VAL B 1 337 ? -5.477 -56.656 -37.344 1 91.81 337 VAL B N 1
ATOM 6457 C CA . VAL B 1 337 ? -4.16 -57.031 -36.844 1 91.81 337 VAL B CA 1
ATOM 6458 C C . VAL B 1 337 ? -3.564 -58.125 -37.688 1 91.81 337 VAL B C 1
ATOM 6460 O O . VAL B 1 337 ? -2.371 -58.125 -38 1 91.81 337 VAL B O 1
ATOM 6463 N N . GLU B 1 338 ? -4.414 -59.031 -38.062 1 93.81 338 GLU B N 1
ATOM 6464 C CA . GLU B 1 338 ? -3.973 -60.125 -38.938 1 93.81 338 GLU B CA 1
ATOM 6465 C C . GLU B 1 338 ? -3.408 -59.562 -40.25 1 93.81 338 GLU B C 1
ATOM 6467 O O . GLU B 1 338 ? -2.369 -60.031 -40.719 1 93.81 338 GLU B O 1
ATOM 6472 N N . TYR B 1 339 ? -4.148 -58.656 -40.781 1 93.94 339 TYR B N 1
ATOM 6473 C CA . TYR B 1 339 ? -3.689 -58.031 -42 1 93.94 339 TYR B CA 1
ATOM 6474 C C . TYR B 1 339 ? -2.328 -57.375 -41.812 1 93.94 339 TYR B C 1
ATOM 6476 O O . TYR B 1 339 ? -1.439 -57.5 -42.656 1 93.94 339 TYR B O 1
ATOM 6484 N N . LYS B 1 340 ? -2.158 -56.656 -40.781 1 94.06 340 LYS B N 1
ATOM 6485 C CA . LYS B 1 340 ? -0.912 -55.938 -40.5 1 94.06 340 LYS B CA 1
ATOM 6486 C C . LYS B 1 340 ? 0.243 -56.938 -40.312 1 94.06 340 LYS B C 1
ATOM 6488 O O . LYS B 1 340 ? 1.366 -56.656 -40.75 1 94.06 340 LYS B O 1
ATOM 6493 N N . ILE B 1 341 ? -0.017 -57.969 -39.594 1 94.75 341 ILE B N 1
ATOM 6494 C CA . ILE B 1 341 ? 0.997 -59 -39.375 1 94.75 341 ILE B CA 1
ATOM 6495 C C . ILE B 1 341 ? 1.427 -59.594 -40.719 1 94.75 341 ILE B C 1
ATOM 6497 O O . ILE B 1 341 ? 2.621 -59.656 -41.031 1 94.75 341 ILE B O 1
ATOM 6501 N N . ASP B 1 342 ? 0.473 -59.938 -41.531 1 95.62 342 ASP B N 1
ATOM 6502 C CA . ASP B 1 342 ? 0.767 -60.531 -42.812 1 95.62 342 ASP B CA 1
ATOM 6503 C C . ASP B 1 342 ? 1.517 -59.562 -43.719 1 95.62 342 ASP B C 1
ATOM 6505 O O . ASP B 1 342 ? 2.475 -59.938 -44.406 1 95.62 342 ASP B O 1
ATOM 6509 N N . ASP B 1 343 ? 0.981 -58.469 -43.719 1 95.12 343 ASP B N 1
ATOM 6510 C CA . ASP B 1 343 ? 1.633 -57.406 -44.531 1 95.12 343 ASP B CA 1
ATOM 6511 C C . ASP B 1 343 ? 3.08 -57.219 -44.062 1 95.12 343 ASP B C 1
ATOM 6513 O O . ASP B 1 343 ? 3.969 -57.031 -44.906 1 95.12 343 ASP B O 1
ATOM 6517 N N . SER B 1 344 ? 3.322 -57.219 -42.812 1 94.38 344 SER B N 1
ATOM 6518 C CA . SER B 1 344 ? 4.66 -57.031 -42.25 1 94.38 344 SER B CA 1
ATOM 6519 C C . SER B 1 344 ? 5.566 -58.219 -42.594 1 94.38 344 SER B C 1
ATOM 6521 O O . SER B 1 344 ? 6.742 -58.031 -42.906 1 94.38 344 SER B O 1
ATOM 6523 N N . ILE B 1 345 ? 5.074 -59.375 -42.5 1 93.69 345 ILE B N 1
ATOM 6524 C CA . ILE B 1 345 ? 5.832 -60.562 -42.875 1 93.69 345 ILE B CA 1
ATOM 6525 C C . ILE B 1 345 ? 6.27 -60.469 -44.312 1 93.69 345 ILE B C 1
ATOM 6527 O O . ILE B 1 345 ? 7.434 -60.688 -44.656 1 93.69 345 ILE B O 1
ATOM 6531 N N . ALA B 1 346 ? 5.344 -60.062 -45.156 1 93.88 346 ALA B N 1
ATOM 6532 C CA . ALA B 1 346 ? 5.637 -59.906 -46.594 1 93.88 346 ALA B CA 1
ATOM 6533 C C . ALA B 1 346 ? 6.727 -58.844 -46.812 1 93.88 346 ALA B C 1
ATOM 6535 O O . ALA B 1 346 ? 7.648 -59.062 -47.594 1 93.88 346 ALA B O 1
ATOM 6536 N N . LYS B 1 347 ? 6.578 -57.844 -46.156 1 91.06 347 LYS B N 1
ATOM 6537 C CA . LYS B 1 347 ? 7.535 -56.75 -46.344 1 91.06 347 LYS B CA 1
ATOM 6538 C C . LYS B 1 347 ? 8.922 -57.156 -45.844 1 91.06 347 LYS B C 1
ATOM 6540 O O . LYS B 1 347 ? 9.922 -56.906 -46.5 1 91.06 347 LYS B O 1
ATOM 6545 N N . ILE B 1 348 ? 9.008 -57.75 -44.688 1 90.12 348 ILE B N 1
ATOM 6546 C CA . ILE B 1 348 ? 10.281 -58.188 -44.125 1 90.12 348 ILE B CA 1
ATOM 6547 C C . ILE B 1 348 ? 10.922 -59.219 -45.031 1 90.12 348 ILE B C 1
ATOM 6549 O O . ILE B 1 348 ? 12.117 -59.156 -45.344 1 90.12 348 ILE B O 1
ATOM 6553 N N . THR B 1 349 ? 10.172 -60.156 -45.5 1 90 349 THR B N 1
ATOM 6554 C CA . THR B 1 349 ? 10.695 -61.219 -46.375 1 90 349 THR B CA 1
ATOM 6555 C C . THR B 1 349 ? 11.172 -60.656 -47.688 1 90 349 THR B C 1
ATOM 6557 O O . THR B 1 349 ? 12.195 -61.094 -48.219 1 90 349 THR B O 1
ATOM 6560 N N . SER B 1 350 ? 10.406 -59.75 -48.25 1 88.88 350 SER B N 1
ATOM 6561 C CA . SER B 1 350 ? 10.812 -59.125 -49.5 1 88.88 350 SER B CA 1
ATOM 6562 C C . SER B 1 350 ? 12.148 -58.375 -49.344 1 88.88 350 SER B C 1
ATOM 6564 O O . SER B 1 350 ? 13 -58.438 -50.219 1 88.88 350 SER B O 1
ATOM 6566 N N . ARG B 1 351 ? 12.289 -57.812 -48.281 1 84.81 351 ARG B N 1
ATOM 6567 C CA . ARG B 1 351 ? 13.539 -57.094 -48.031 1 84.81 351 ARG B CA 1
ATOM 6568 C C . ARG B 1 351 ? 14.695 -58.062 -47.844 1 84.81 351 ARG B C 1
ATOM 6570 O O . ARG B 1 351 ? 15.805 -57.812 -48.344 1 84.81 351 ARG B O 1
ATOM 6577 N N . MET B 1 352 ? 14.438 -59.031 -47.094 1 83.75 352 MET B N 1
ATOM 6578 C CA . MET B 1 352 ? 15.461 -60.062 -46.906 1 83.75 352 MET B CA 1
ATOM 6579 C C . MET B 1 352 ? 15.891 -60.656 -48.25 1 83.75 352 MET B C 1
ATOM 6581 O O . MET B 1 352 ? 17.078 -60.906 -48.469 1 83.75 352 MET B O 1
ATOM 6585 N N . TYR B 1 353 ? 14.906 -60.875 -49.094 1 84.19 353 TYR B N 1
ATOM 6586 C CA . TYR B 1 353 ? 15.188 -61.438 -50.406 1 84.19 353 TYR B CA 1
ATOM 6587 C C . TYR B 1 353 ? 16 -60.469 -51.25 1 84.19 353 TYR B C 1
ATOM 6589 O O . TYR B 1 353 ? 16.984 -60.844 -51.906 1 84.19 353 TYR B O 1
ATOM 6597 N N . ALA B 1 354 ? 15.594 -59.25 -51.25 1 82.75 354 ALA B N 1
ATOM 6598 C CA . ALA B 1 354 ? 16.312 -58.219 -52 1 82.75 354 ALA B CA 1
ATOM 6599 C C . ALA B 1 354 ? 17.75 -58.094 -51.5 1 82.75 354 ALA B C 1
ATOM 6601 O O . ALA B 1 354 ? 18.672 -57.938 -52.312 1 82.75 354 ALA B O 1
ATOM 6602 N N . ALA B 1 355 ? 17.906 -58.156 -50.281 1 78.5 355 ALA B N 1
ATOM 6603 C CA . ALA B 1 355 ? 19.234 -58.062 -49.688 1 78.5 355 ALA B CA 1
ATOM 6604 C C . ALA B 1 355 ? 20.094 -59.281 -50.094 1 78.5 355 ALA B C 1
ATOM 6606 O O . ALA B 1 355 ? 21.297 -59.125 -50.312 1 78.5 355 ALA B O 1
ATOM 6607 N N . SER B 1 356 ? 19.562 -60.406 -50.125 1 79.12 356 SER B N 1
ATOM 6608 C CA . SER B 1 356 ? 20.281 -61.594 -50.5 1 79.12 356 SER B CA 1
ATOM 6609 C C . SER B 1 356 ? 20.766 -61.531 -51.969 1 79.12 356 SER B C 1
ATOM 6611 O O . SER B 1 356 ? 21.844 -62.031 -52.281 1 79.12 356 SER B O 1
ATOM 6613 N N . LEU B 1 357 ? 20.047 -60.906 -52.781 1 80.5 357 LEU B N 1
ATOM 6614 C CA . LEU B 1 357 ? 20.406 -60.75 -54.188 1 80.5 357 LEU B CA 1
ATOM 6615 C C . LEU B 1 357 ? 21.562 -59.781 -54.344 1 80.5 357 LEU B C 1
ATOM 6617 O O . LEU B 1 357 ? 22.422 -59.969 -55.188 1 80.5 357 LEU B O 1
ATOM 6621 N N . GLU B 1 358 ? 21.531 -58.75 -53.625 1 73.75 358 GLU B N 1
ATOM 6622 C CA . GLU B 1 358 ? 22.562 -57.719 -53.75 1 73.75 358 GLU B CA 1
ATOM 6623 C C . GLU B 1 358 ? 23.828 -58.094 -52.969 1 73.75 358 GLU B C 1
ATOM 6625 O O . GLU B 1 358 ? 24.859 -57.438 -53.094 1 73.75 358 GLU B O 1
ATOM 6630 N N . GLY B 1 359 ? 24.062 -59.281 -52.375 1 63.53 359 GLY B N 1
ATOM 6631 C CA . GLY B 1 359 ? 25.219 -59.75 -51.625 1 63.53 359 GLY B CA 1
ATOM 6632 C C . GLY B 1 359 ? 25.391 -59.094 -50.281 1 63.53 359 GLY B C 1
ATOM 6633 O O . GLY B 1 359 ? 26.453 -59.156 -49.688 1 63.53 359 GLY B O 1
ATOM 6634 N N . ASN B 1 360 ? 24.625 -58.094 -49.938 1 55.31 360 ASN B N 1
ATOM 6635 C CA . ASN B 1 360 ? 24.734 -57.375 -48.688 1 55.31 360 ASN B CA 1
ATOM 6636 C C . ASN B 1 360 ? 24.016 -58.094 -47.562 1 55.31 360 ASN B C 1
ATOM 6638 O O . ASN B 1 360 ? 23.031 -58.812 -47.812 1 55.31 360 ASN B O 1
ATOM 6642 N N . ASP B 1 361 ? 24.781 -58.562 -46.562 1 49.81 361 ASP B N 1
ATOM 6643 C CA . ASP B 1 361 ? 24.141 -59.125 -45.375 1 49.81 361 ASP B CA 1
ATOM 6644 C C . ASP B 1 361 ? 22.875 -58.344 -45 1 49.81 361 ASP B C 1
ATOM 6646 O O . ASP B 1 361 ? 22.938 -57.156 -44.719 1 49.81 361 ASP B O 1
ATOM 6650 N N . ALA B 1 362 ? 21.812 -58.594 -45.406 1 48.56 362 ALA B N 1
ATOM 6651 C CA . ALA B 1 362 ? 20.469 -58.031 -45.312 1 48.56 362 ALA B CA 1
ATOM 6652 C C . ALA B 1 362 ? 20.203 -57.531 -43.875 1 48.56 362 ALA B C 1
ATOM 6654 O O . ALA B 1 362 ? 19.156 -56.938 -43.625 1 48.56 362 ALA B O 1
ATOM 6655 N N . GLN B 1 363 ? 20.938 -58.062 -42.938 1 45.97 363 GLN B N 1
ATOM 6656 C CA . GLN B 1 363 ? 20.469 -57.812 -41.594 1 45.97 363 GLN B CA 1
ATOM 6657 C C . GLN B 1 363 ? 20.656 -56.375 -41.188 1 45.97 363 GLN B C 1
ATOM 6659 O O . GLN B 1 363 ? 20.031 -55.875 -40.25 1 45.97 363 GLN B O 1
ATOM 6664 N N . SER B 1 364 ? 21.875 -55.688 -41.562 1 42.12 364 SER B N 1
ATOM 6665 C CA . SER B 1 364 ? 22.344 -54.562 -40.781 1 42.12 364 SER B CA 1
ATOM 6666 C C . SER B 1 364 ? 21.594 -53.281 -41.188 1 42.12 364 SER B C 1
ATOM 6668 O O . SER B 1 364 ? 21.234 -52.469 -40.312 1 42.12 364 SER B O 1
ATOM 6670 N N . GLU B 1 365 ? 21.828 -52.719 -42.5 1 43.62 365 GLU B N 1
ATOM 6671 C CA . GLU B 1 365 ? 21.812 -51.281 -42.75 1 43.62 365 GLU B CA 1
ATOM 6672 C C . GLU B 1 365 ? 20.391 -50.75 -42.875 1 43.62 365 GLU B C 1
ATOM 6674 O O . GLU B 1 365 ? 20.094 -49.625 -42.469 1 43.62 365 GLU B O 1
ATOM 6679 N N . ASP B 1 366 ? 19.531 -51.406 -43.656 1 44.38 366 ASP B N 1
ATOM 6680 C CA . ASP B 1 366 ? 18.344 -50.719 -44.188 1 44.38 366 ASP B CA 1
ATOM 6681 C C . ASP B 1 366 ? 17.188 -50.781 -43.188 1 44.38 366 ASP B C 1
ATOM 6683 O O . ASP B 1 366 ? 16.047 -50.438 -43.531 1 44.38 366 ASP B O 1
ATOM 6687 N N . TYR B 1 367 ? 17.312 -51.531 -42.219 1 45.31 367 TYR B N 1
ATOM 6688 C CA . TYR B 1 367 ? 16.219 -51.531 -41.25 1 45.31 367 TYR B CA 1
ATOM 6689 C C . TYR B 1 367 ? 15.922 -50.094 -40.812 1 45.31 367 TYR B C 1
ATOM 6691 O O . TYR B 1 367 ? 14.891 -49.844 -40.188 1 45.31 367 TYR B O 1
ATOM 6699 N N . ALA B 1 368 ? 16.984 -49.219 -40.75 1 43.09 368 ALA B N 1
ATOM 6700 C CA . ALA B 1 368 ? 16.984 -47.906 -40.156 1 43.09 368 ALA B CA 1
ATOM 6701 C C . ALA B 1 368 ? 16.109 -46.938 -40.969 1 43.09 368 ALA B C 1
ATOM 6703 O O . ALA B 1 368 ? 15.742 -45.875 -40.469 1 43.09 368 ALA B O 1
ATOM 6704 N N . SER B 1 369 ? 16.125 -47.062 -42.344 1 43.72 369 SER B N 1
ATOM 6705 C CA . SER B 1 369 ? 15.812 -45.844 -43.094 1 43.72 369 SER B CA 1
ATOM 6706 C C . SER B 1 369 ? 14.32 -45.531 -43.031 1 43.72 369 SER B C 1
ATOM 6708 O O . SER B 1 369 ? 13.922 -44.375 -43.156 1 43.72 369 SER B O 1
ATOM 6710 N N . ASP B 1 370 ? 13.461 -46.531 -43.438 1 43.72 370 ASP B N 1
ATOM 6711 C CA . ASP B 1 370 ? 12.148 -45.969 -43.75 1 43.72 370 ASP B CA 1
ATOM 6712 C C . ASP B 1 370 ? 11.422 -45.5 -42.469 1 43.72 370 ASP B C 1
ATOM 6714 O O . ASP B 1 370 ? 10.812 -44.438 -42.469 1 43.72 370 ASP B O 1
ATOM 6718 N N . SER B 1 371 ? 10.617 -46.531 -41.75 1 48.84 371 SER B N 1
ATOM 6719 C CA . SER B 1 371 ? 9.57 -46.219 -40.75 1 48.84 371 SER B CA 1
ATOM 6720 C C . SER B 1 371 ? 10.172 -45.812 -39.438 1 48.84 371 SER B C 1
ATOM 6722 O O . SER B 1 371 ? 11.18 -46.375 -39 1 48.84 371 SER B O 1
ATOM 6724 N N . GLY B 1 372 ? 9.734 -44.594 -38.75 1 60.56 372 GLY B N 1
ATOM 6725 C CA . GLY B 1 372 ? 9.898 -43.875 -37.5 1 60.56 372 GLY B CA 1
ATOM 6726 C C . GLY B 1 372 ? 10.641 -44.688 -36.438 1 60.56 372 GLY B C 1
ATOM 6727 O O . GLY B 1 372 ? 10.172 -45.75 -36.031 1 60.56 372 GLY B O 1
ATOM 6728 N N . GLN B 1 373 ? 11.93 -44.531 -36.281 1 75 373 GLN B N 1
ATOM 6729 C CA . GLN B 1 373 ? 12.891 -45.281 -35.469 1 75 373 GLN B CA 1
ATOM 6730 C C . GLN B 1 373 ? 12.562 -45.219 -34 1 75 373 GLN B C 1
ATOM 6732 O O . GLN B 1 373 ? 12.008 -44.219 -33.531 1 75 373 GLN B O 1
ATOM 6737 N N . ARG B 1 374 ? 12.367 -46.438 -33.406 1 87.19 374 ARG B N 1
ATOM 6738 C CA . ARG B 1 374 ? 12.289 -46.531 -31.969 1 87.19 374 ARG B CA 1
ATOM 6739 C C . ARG B 1 374 ? 13.672 -46.469 -31.328 1 87.19 374 ARG B C 1
ATOM 6741 O O . ARG B 1 374 ? 14.688 -46.5 -32.031 1 87.19 374 ARG B O 1
ATOM 6748 N N . ASN B 1 375 ? 13.664 -46.031 -30.078 1 91.81 375 ASN B N 1
ATOM 6749 C CA . ASN B 1 375 ? 14.883 -46.156 -29.281 1 91.81 375 ASN B CA 1
ATOM 6750 C C . ASN B 1 375 ? 14.961 -47.531 -28.609 1 91.81 375 ASN B C 1
ATOM 6752 O O . ASN B 1 375 ? 14.25 -47.781 -27.641 1 91.81 375 ASN B O 1
ATOM 6756 N N . TRP B 1 376 ? 15.883 -48.344 -29.172 1 92.69 376 TRP B N 1
ATOM 6757 C CA . TRP B 1 376 ? 15.977 -49.719 -28.672 1 92.69 376 TRP B CA 1
ATOM 6758 C C . TRP B 1 376 ? 16.891 -49.781 -27.453 1 92.69 376 TRP B C 1
ATOM 6760 O O . TRP B 1 376 ? 17.938 -49.125 -27.422 1 92.69 376 TRP B O 1
ATOM 6770 N N . ILE B 1 377 ? 16.438 -50.625 -26.516 1 93.81 377 ILE B N 1
ATOM 6771 C CA . ILE B 1 377 ? 17.266 -50.781 -25.312 1 93.81 377 ILE B CA 1
ATOM 6772 C C . ILE B 1 377 ? 17.531 -52.281 -25.094 1 93.81 377 ILE B C 1
ATOM 6774 O O . ILE B 1 377 ? 16.906 -53.125 -25.734 1 93.81 377 ILE B O 1
ATOM 6778 N N . CYS B 1 378 ? 18.484 -52.5 -24.297 1 91.75 378 CYS B N 1
ATOM 6779 C CA . CYS B 1 378 ? 18.797 -53.844 -23.828 1 91.75 378 CYS B CA 1
ATOM 6780 C C . CYS B 1 378 ? 18.812 -53.875 -22.297 1 91.75 378 CYS B C 1
ATOM 6782 O O . CYS B 1 378 ? 19.797 -53.469 -21.672 1 91.75 378 CYS B O 1
ATOM 6784 N N . ASP B 1 379 ? 17.75 -54.406 -21.781 1 93.25 379 ASP B N 1
ATOM 6785 C CA . ASP B 1 379 ? 17.641 -54.5 -20.328 1 93.25 379 ASP B CA 1
ATOM 6786 C C . ASP B 1 379 ? 18.078 -55.906 -19.859 1 93.25 379 ASP B C 1
ATOM 6788 O O . ASP B 1 379 ? 17.578 -56.906 -20.359 1 93.25 379 ASP B O 1
ATOM 6792 N N . ASN B 1 380 ? 18.891 -55.906 -18.875 1 90.12 380 ASN B N 1
ATOM 6793 C CA . ASN B 1 380 ? 19.391 -57.156 -18.344 1 90.12 380 ASN B CA 1
ATOM 6794 C C . ASN B 1 380 ? 18.281 -57.938 -17.641 1 90.12 380 ASN B C 1
ATOM 6796 O O . ASN B 1 380 ? 18.375 -59.156 -17.5 1 90.12 380 ASN B O 1
ATOM 6800 N N . LEU B 1 381 ? 17.281 -57.281 -17.25 1 92.81 381 LEU B N 1
ATOM 6801 C CA . LEU B 1 381 ? 16.188 -57.969 -16.547 1 92.81 381 LEU B CA 1
ATOM 6802 C C . LEU B 1 381 ? 15.227 -58.625 -17.516 1 92.81 381 LEU B C 1
ATOM 6804 O O . LEU B 1 381 ? 14.398 -59.438 -17.109 1 92.81 381 LEU B O 1
ATOM 6808 N N . CYS B 1 382 ? 15.328 -58.219 -18.75 1 92.94 382 CYS B N 1
ATOM 6809 C CA . CYS B 1 382 ? 14.484 -58.844 -19.781 1 92.94 382 CYS B CA 1
ATOM 6810 C C . CYS B 1 382 ? 15.008 -60.219 -20.156 1 92.94 382 CYS B C 1
ATOM 6812 O O . CYS B 1 382 ? 15.945 -60.312 -20.953 1 92.94 382 CYS B O 1
ATOM 6814 N N . SER B 1 383 ? 14.32 -61.25 -19.75 1 87.06 383 SER B N 1
ATOM 6815 C CA . SER B 1 383 ? 14.805 -62.594 -19.906 1 87.06 383 SER B CA 1
ATOM 6816 C C . SER B 1 383 ? 14.531 -63.125 -21.312 1 87.06 383 SER B C 1
ATOM 6818 O O . SER B 1 383 ? 15.156 -64.125 -21.75 1 87.06 383 SER B O 1
ATOM 6820 N N . TYR B 1 384 ? 13.688 -62.5 -22 1 87.88 384 TYR B N 1
ATOM 6821 C CA . TYR B 1 384 ? 13.328 -63 -23.312 1 87.88 384 TYR B CA 1
ATOM 6822 C C . TYR B 1 384 ? 13.969 -62.156 -24.422 1 87.88 384 TYR B C 1
ATOM 6824 O O . TYR B 1 384 ? 13.539 -62.219 -25.578 1 87.88 384 TYR B O 1
ATOM 6832 N N . TYR B 1 385 ? 14.891 -61.438 -24.016 1 86.38 385 TYR B N 1
ATOM 6833 C CA . TYR B 1 385 ? 15.484 -60.562 -25.031 1 86.38 385 TYR B CA 1
ATOM 6834 C C . TYR B 1 385 ? 16.297 -61.375 -26.031 1 86.38 385 TYR B C 1
ATOM 6836 O O . TYR B 1 385 ? 17.125 -62.219 -25.641 1 86.38 385 TYR B O 1
ATOM 6844 N N . HIS B 1 386 ? 16.016 -61.156 -27.281 1 84.12 386 HIS B N 1
ATOM 6845 C CA . HIS B 1 386 ? 16.766 -61.719 -28.406 1 84.12 386 HIS B CA 1
ATOM 6846 C C . HIS B 1 386 ? 16.953 -60.688 -29.5 1 84.12 386 HIS B C 1
ATOM 6848 O O . HIS B 1 386 ? 16.125 -59.781 -29.641 1 84.12 386 HIS B O 1
ATOM 6854 N N . GLY B 1 387 ? 18.078 -60.844 -30.219 1 81.81 387 GLY B N 1
ATOM 6855 C CA . GLY B 1 387 ? 18.234 -59.969 -31.375 1 81.81 387 GLY B CA 1
ATOM 6856 C C . GLY B 1 387 ? 17.141 -60.156 -32.406 1 81.81 387 GLY B C 1
ATOM 6857 O O . GLY B 1 387 ? 16.453 -61.188 -32.406 1 81.81 387 GLY B O 1
ATOM 6858 N N . VAL B 1 388 ? 16.922 -59.219 -33.219 1 81.44 388 VAL B N 1
ATOM 6859 C CA . VAL B 1 388 ? 15.82 -59.188 -34.188 1 81.44 388 VAL B CA 1
ATOM 6860 C C . VAL B 1 388 ? 15.93 -60.375 -35.125 1 81.44 388 VAL B C 1
ATOM 6862 O O . VAL B 1 388 ? 14.914 -60.906 -35.562 1 81.44 388 VAL B O 1
ATOM 6865 N N . GLY B 1 389 ? 17.141 -60.844 -35.375 1 80.94 389 GLY B N 1
ATOM 6866 C CA . GLY B 1 389 ? 17.328 -61.938 -36.312 1 80.94 389 GLY B CA 1
ATOM 6867 C C . GLY B 1 389 ? 17.391 -63.312 -35.625 1 80.94 389 GLY B C 1
ATOM 6868 O O . GLY B 1 389 ? 17.453 -64.312 -36.312 1 80.94 389 GLY B O 1
ATOM 6869 N N . CYS B 1 390 ? 17.25 -63.312 -34.406 1 87.94 390 CYS B N 1
ATOM 6870 C CA . CYS B 1 390 ? 17.391 -64.562 -33.656 1 87.94 390 CYS B CA 1
ATOM 6871 C C . CYS B 1 390 ? 16.125 -65.375 -33.781 1 87.94 390 CYS B C 1
ATOM 6873 O O . CYS B 1 390 ? 15.023 -64.938 -33.469 1 87.94 390 CYS B O 1
ATOM 6875 N N . PRO B 1 391 ? 16.188 -66.625 -34.062 1 89 391 PRO B N 1
ATOM 6876 C CA . PRO B 1 391 ? 15.023 -67.5 -34.219 1 89 391 PRO B CA 1
ATOM 6877 C C . PRO B 1 391 ? 14.305 -67.688 -32.875 1 89 391 PRO B C 1
ATOM 6879 O O . PRO B 1 391 ? 13.133 -68.062 -32.875 1 89 391 PRO B O 1
ATOM 6882 N N . ASN B 1 392 ? 14.945 -67.5 -31.828 1 90.06 392 ASN B N 1
ATOM 6883 C CA . ASN B 1 392 ? 14.352 -67.75 -30.516 1 90.06 392 ASN B CA 1
ATOM 6884 C C . ASN B 1 392 ? 13.32 -66.688 -30.172 1 90.06 392 ASN B C 1
ATOM 6886 O O . ASN B 1 392 ? 12.602 -66.812 -29.172 1 90.06 392 ASN B O 1
ATOM 6890 N N . THR B 1 393 ? 13.258 -65.688 -31.016 1 92.06 393 THR B N 1
ATOM 6891 C CA . THR B 1 393 ? 12.211 -64.688 -30.797 1 92.06 393 THR B CA 1
ATOM 6892 C C . THR B 1 393 ? 10.828 -65.312 -30.984 1 92.06 393 THR B C 1
ATOM 6894 O O . THR B 1 393 ? 9.82 -64.75 -30.578 1 92.06 393 THR B O 1
ATOM 6897 N N . ARG B 1 394 ? 10.773 -66.5 -31.562 1 91.06 394 ARG B N 1
ATOM 6898 C CA . ARG B 1 394 ? 9.516 -67.188 -31.812 1 91.06 394 ARG B CA 1
ATOM 6899 C C . ARG B 1 394 ? 8.859 -67.625 -30.5 1 91.06 394 ARG B C 1
ATOM 6901 O O . ARG B 1 394 ? 7.652 -67.875 -30.453 1 91.06 394 ARG B O 1
ATOM 6908 N N . GLU B 1 395 ? 9.648 -67.688 -29.453 1 90.75 395 GLU B N 1
ATOM 6909 C CA . GLU B 1 395 ? 9.148 -68.188 -28.188 1 90.75 395 GLU B CA 1
ATOM 6910 C C . GLU B 1 395 ? 8.609 -67.062 -27.297 1 90.75 395 GLU B C 1
ATOM 6912 O O . GLU B 1 395 ? 8.07 -67.312 -26.219 1 90.75 395 GLU B O 1
ATOM 6917 N N . ILE B 1 396 ? 8.758 -65.875 -27.75 1 94 396 ILE B N 1
ATOM 6918 C CA . ILE B 1 396 ? 8.328 -64.75 -26.938 1 94 396 ILE B CA 1
ATOM 6919 C C . ILE B 1 396 ? 6.805 -64.75 -26.797 1 94 396 ILE B C 1
ATOM 6921 O O . ILE B 1 396 ? 6.09 -64.812 -27.797 1 94 396 ILE B O 1
ATOM 6925 N N . CYS B 1 397 ? 6.301 -64.688 -25.578 1 93.81 397 CYS B N 1
ATOM 6926 C CA . CYS B 1 397 ? 4.867 -64.625 -25.297 1 93.81 397 CYS B CA 1
ATOM 6927 C C . CYS B 1 397 ? 4.547 -63.594 -24.25 1 93.81 397 CYS B C 1
ATOM 6929 O O . CYS B 1 397 ? 5.453 -63.062 -23.625 1 93.81 397 CYS B O 1
ATOM 6931 N N . PHE B 1 398 ? 3.273 -63.312 -24.078 1 95.38 398 PHE B N 1
ATOM 6932 C CA . PHE B 1 398 ? 2.82 -62.25 -23.172 1 95.38 398 PHE B CA 1
ATOM 6933 C C . PHE B 1 398 ? 3.215 -62.594 -21.734 1 95.38 398 PHE B C 1
ATOM 6935 O O . PHE B 1 398 ? 3.529 -61.688 -20.953 1 95.38 398 PHE B O 1
ATOM 6942 N N . LYS B 1 399 ? 3.209 -63.844 -21.406 1 93.44 399 LYS B N 1
ATOM 6943 C CA . LYS B 1 399 ? 3.588 -64.25 -20.062 1 93.44 399 LYS B CA 1
ATOM 6944 C C . LYS B 1 399 ? 5.012 -63.812 -19.719 1 93.44 399 LYS B C 1
ATOM 6946 O O . LYS B 1 399 ? 5.297 -63.438 -18.594 1 93.44 399 LYS B O 1
ATOM 6951 N N . HIS B 1 400 ? 5.902 -63.875 -20.656 1 94.88 400 HIS B N 1
ATOM 6952 C CA . HIS B 1 400 ? 7.27 -63.438 -20.453 1 94.88 400 HIS B CA 1
ATOM 6953 C C . HIS B 1 400 ? 7.312 -61.938 -20.156 1 94.88 400 HIS B C 1
ATOM 6955 O O . HIS B 1 400 ? 8.125 -61.469 -19.344 1 94.88 400 HIS B O 1
ATOM 6961 N N . PHE B 1 401 ? 6.457 -61.219 -20.797 1 95.69 401 PHE B N 1
ATOM 6962 C CA . PHE B 1 401 ? 6.359 -59.781 -20.594 1 95.69 401 PHE B CA 1
ATOM 6963 C C . PHE B 1 401 ? 5.859 -59.469 -19.188 1 95.69 401 PHE B C 1
ATOM 6965 O O . PHE B 1 401 ? 6.387 -58.562 -18.5 1 95.69 401 PHE B O 1
ATOM 6972 N N . GLU B 1 402 ? 4.84 -60.188 -18.75 1 94.5 402 GLU B N 1
ATOM 6973 C CA . GLU B 1 402 ? 4.324 -60.031 -17.391 1 94.5 402 GLU B CA 1
ATOM 6974 C C . GLU B 1 402 ? 5.402 -60.312 -16.359 1 94.5 402 GLU B C 1
ATOM 6976 O O . GLU B 1 402 ? 5.52 -59.594 -15.352 1 94.5 402 GLU B O 1
ATOM 6981 N N . ASP B 1 403 ? 6.137 -61.375 -16.625 1 94.12 403 ASP B N 1
ATOM 6982 C CA . ASP B 1 403 ? 7.234 -61.688 -15.727 1 94.12 403 ASP B CA 1
ATOM 6983 C C . ASP B 1 403 ? 8.273 -60.594 -15.688 1 94.12 403 ASP B C 1
ATOM 6985 O O . ASP B 1 403 ? 8.82 -60.281 -14.625 1 94.12 403 ASP B O 1
ATOM 6989 N N . TYR B 1 404 ? 8.547 -60.062 -16.828 1 95.75 404 TYR B N 1
ATOM 6990 C CA . TYR B 1 404 ? 9.484 -58.938 -16.938 1 95.75 404 TYR B CA 1
ATOM 6991 C C . TYR B 1 404 ? 8.984 -57.75 -16.156 1 95.75 404 TYR B C 1
ATOM 6993 O O . TYR B 1 404 ? 9.75 -57.094 -15.438 1 95.75 404 TYR B O 1
ATOM 7001 N N . LEU B 1 405 ? 7.707 -57.438 -16.234 1 95.31 405 LEU B N 1
ATOM 7002 C CA . LEU B 1 405 ? 7.121 -56.312 -15.492 1 95.31 405 LEU B CA 1
ATOM 7003 C C . LEU B 1 405 ? 7.223 -56.531 -13.992 1 95.31 405 LEU B C 1
ATOM 7005 O O . LEU B 1 405 ? 7.453 -55.594 -13.227 1 95.31 405 LEU B O 1
ATOM 7009 N N . LEU B 1 406 ? 7.02 -57.781 -13.633 1 93.12 406 LEU B N 1
ATOM 7010 C CA . LEU B 1 406 ? 7.145 -58.125 -12.219 1 93.12 406 LEU B CA 1
ATOM 7011 C C . LEU B 1 406 ? 8.57 -57.906 -11.727 1 93.12 406 LEU B C 1
ATOM 7013 O O . LEU B 1 406 ? 8.781 -57.469 -10.594 1 93.12 406 LEU B O 1
ATOM 7017 N N . GLU B 1 407 ? 9.547 -58.25 -12.562 1 93.88 407 GLU B N 1
ATOM 7018 C CA . GLU B 1 407 ? 10.938 -57.969 -12.219 1 93.88 407 GLU B CA 1
ATOM 7019 C C . GLU B 1 407 ? 11.211 -56.5 -12.086 1 93.88 407 GLU B C 1
ATOM 7021 O O . GLU B 1 407 ? 11.977 -56.062 -11.211 1 93.88 407 GLU B O 1
ATOM 7026 N N . LEU B 1 408 ? 10.602 -55.719 -12.945 1 94 408 LEU B N 1
ATOM 7027 C CA . LEU B 1 408 ? 10.773 -54.281 -12.898 1 94 408 LEU B CA 1
ATOM 7028 C C . LEU B 1 408 ? 10.195 -53.688 -11.617 1 94 408 LEU B C 1
ATOM 7030 O O . LEU B 1 408 ? 10.695 -52.719 -11.094 1 94 408 LEU B O 1
ATOM 7034 N N . GLN B 1 409 ? 9.125 -54.25 -11.117 1 90.62 409 GLN B N 1
ATOM 7035 C CA . GLN B 1 409 ? 8.5 -53.812 -9.875 1 90.62 409 GLN B CA 1
ATOM 7036 C C . GLN B 1 409 ? 9.43 -54.031 -8.68 1 90.62 409 GLN B C 1
ATOM 7038 O O . GLN B 1 409 ? 9.336 -53.312 -7.684 1 90.62 409 GLN B O 1
ATOM 7043 N N . GLN B 1 410 ? 10.273 -54.969 -8.844 1 88.94 410 GLN B N 1
ATOM 7044 C CA . GLN B 1 410 ? 11.109 -55.375 -7.715 1 88.94 410 GLN B CA 1
ATOM 7045 C C . GLN B 1 410 ? 12.516 -54.812 -7.848 1 88.94 410 GLN B C 1
ATOM 7047 O O . GLN B 1 410 ? 13.289 -54.812 -6.883 1 88.94 410 GLN B O 1
ATOM 7052 N N . CYS B 1 411 ? 12.789 -54.25 -8.922 1 90.5 411 CYS B N 1
ATOM 7053 C CA . CYS B 1 411 ? 14.148 -53.781 -9.156 1 90.5 411 CYS B CA 1
ATOM 7054 C C . CYS B 1 411 ? 14.406 -52.469 -8.438 1 90.5 411 CYS B C 1
ATOM 7056 O O . CYS B 1 411 ? 13.516 -51.906 -7.777 1 90.5 411 CYS B O 1
ATOM 7058 N N . SER B 1 412 ? 15.695 -52.062 -8.531 1 90.88 412 SER B N 1
ATOM 7059 C CA . SER B 1 412 ? 16.109 -50.812 -7.895 1 90.88 412 SER B CA 1
ATOM 7060 C C . SER B 1 412 ? 15.461 -49.625 -8.578 1 90.88 412 SER B C 1
ATOM 7062 O O . SER B 1 412 ? 15.117 -49.688 -9.758 1 90.88 412 SER B O 1
ATOM 7064 N N . LYS B 1 413 ? 15.359 -48.562 -7.867 1 89.38 413 LYS B N 1
ATOM 7065 C CA . LYS B 1 413 ? 14.695 -47.344 -8.328 1 89.38 413 LYS B CA 1
ATOM 7066 C C . LYS B 1 413 ? 15.445 -46.719 -9.508 1 89.38 413 LYS B C 1
ATOM 7068 O O . LYS B 1 413 ? 14.844 -46.125 -10.383 1 89.38 413 LYS B O 1
ATOM 7073 N N . ASP B 1 414 ? 16.688 -46.969 -9.602 1 91.12 414 ASP B N 1
ATOM 7074 C CA . ASP B 1 414 ? 17.5 -46.312 -10.625 1 91.12 414 ASP B CA 1
ATOM 7075 C C . ASP B 1 414 ? 17.766 -47.25 -11.797 1 91.12 414 ASP B C 1
ATOM 7077 O O . ASP B 1 414 ? 18.516 -46.906 -12.719 1 91.12 414 ASP B O 1
ATOM 7081 N N . HIS B 1 415 ? 17.156 -48.344 -11.812 1 94.06 415 HIS B N 1
ATOM 7082 C CA . HIS B 1 415 ? 17.406 -49.344 -12.836 1 94.06 415 HIS B CA 1
ATOM 7083 C C . HIS B 1 415 ? 17.156 -48.781 -14.234 1 94.06 415 HIS B C 1
ATOM 7085 O O . HIS B 1 415 ? 17.953 -49 -15.141 1 94.06 415 HIS B O 1
ATOM 7091 N N . TRP B 1 416 ? 16.109 -48.031 -14.344 1 93.12 416 TRP B N 1
ATOM 7092 C CA . TRP B 1 416 ? 15.734 -47.5 -15.648 1 93.12 416 TRP B CA 1
ATOM 7093 C C . TRP B 1 416 ? 16.844 -46.625 -16.234 1 93.12 416 TRP B C 1
ATOM 7095 O O . TRP B 1 416 ? 17 -46.562 -17.453 1 93.12 416 TRP B O 1
ATOM 7105 N N . SER B 1 417 ? 17.578 -45.969 -15.375 1 92.69 417 SER B N 1
ATOM 7106 C CA . SER B 1 417 ? 18.609 -45.062 -15.844 1 92.69 417 SER B CA 1
ATOM 7107 C C . SER B 1 417 ? 19.859 -45.812 -16.281 1 92.69 417 SER B C 1
ATOM 7109 O O . SER B 1 417 ? 20.688 -45.281 -17.031 1 92.69 417 SER B O 1
ATOM 7111 N N . GLN B 1 418 ? 19.984 -47 -15.891 1 93.25 418 GLN B N 1
ATOM 7112 C CA . GLN B 1 418 ? 21.188 -47.781 -16.156 1 93.25 418 GLN B CA 1
ATOM 7113 C C . GLN B 1 418 ? 21.031 -48.625 -17.422 1 93.25 418 GLN B C 1
ATOM 7115 O O . GLN B 1 418 ? 22 -49.219 -17.906 1 93.25 418 GLN B O 1
ATOM 7120 N N . VAL B 1 419 ? 19.906 -48.688 -17.922 1 93.19 419 VAL B N 1
ATOM 7121 C CA . VAL B 1 419 ? 19.656 -49.5 -19.109 1 93.19 419 VAL B CA 1
ATOM 7122 C C . VAL B 1 419 ? 20.406 -48.906 -20.297 1 93.19 419 VAL B C 1
ATOM 7124 O O . VAL B 1 419 ? 20.453 -47.688 -20.469 1 93.19 419 VAL B O 1
ATOM 7127 N N . ILE B 1 420 ? 21.031 -49.75 -21.094 1 91.38 420 ILE B N 1
ATOM 7128 C CA . ILE B 1 420 ? 21.875 -49.312 -22.188 1 91.38 420 ILE B CA 1
ATOM 7129 C C . ILE B 1 420 ? 21.094 -49.312 -23.5 1 91.38 420 ILE B C 1
ATOM 7131 O O . ILE B 1 420 ? 20.25 -50.188 -23.703 1 91.38 420 ILE B O 1
ATOM 7135 N N . PHE B 1 421 ? 21.453 -48.406 -24.328 1 91.81 421 PHE B N 1
ATOM 7136 C CA . PHE B 1 421 ? 20.859 -48.344 -25.672 1 91.81 421 PHE B CA 1
ATOM 7137 C C . PHE B 1 421 ? 21.516 -49.406 -26.578 1 91.81 421 PHE B C 1
ATOM 7139 O O . PHE B 1 421 ? 22.719 -49.656 -26.484 1 91.81 421 PHE B O 1
ATOM 7146 N N . GLN B 1 422 ? 20.672 -49.938 -27.344 1 87.38 422 GLN B N 1
ATOM 7147 C CA . GLN B 1 422 ? 21.156 -50.906 -28.297 1 87.38 422 GLN B CA 1
ATOM 7148 C C . GLN B 1 422 ? 21.25 -50.344 -29.703 1 87.38 422 GLN B C 1
ATOM 7150 O O . GLN B 1 422 ? 20.312 -49.719 -30.188 1 87.38 422 GLN B O 1
ATOM 7155 N N . ASP B 1 423 ? 22.5 -50.531 -30.188 1 79.25 423 ASP B N 1
ATOM 7156 C CA . ASP B 1 423 ? 22.703 -50.156 -31.578 1 79.25 423 ASP B CA 1
ATOM 7157 C C . ASP B 1 423 ? 22.172 -51.25 -32.531 1 79.25 423 ASP B C 1
ATOM 7159 O O . ASP B 1 423 ? 22.625 -52.375 -32.469 1 79.25 423 ASP B O 1
ATOM 7163 N N . PRO B 1 424 ? 21.219 -50.938 -33.312 1 74.81 424 PRO B N 1
ATOM 7164 C CA . PRO B 1 424 ? 20.625 -51.938 -34.188 1 74.81 424 PRO B CA 1
ATOM 7165 C C . PRO B 1 424 ? 21.625 -52.531 -35.188 1 74.81 424 PRO B C 1
ATOM 7167 O O . PRO B 1 424 ? 21.422 -53.625 -35.688 1 74.81 424 PRO B O 1
ATOM 7170 N N . SER B 1 425 ? 22.703 -51.844 -35.406 1 72.31 425 SER B N 1
ATOM 7171 C CA . SER B 1 425 ? 23.672 -52.312 -36.406 1 72.31 425 SER B CA 1
ATOM 7172 C C . SER B 1 425 ? 24.625 -53.312 -35.812 1 72.31 425 SER B C 1
ATOM 7174 O O . SER B 1 425 ? 25.281 -54.062 -36.531 1 72.31 425 SER B O 1
ATOM 7176 N N . LYS B 1 426 ? 24.625 -53.375 -34.5 1 72.94 426 LYS B N 1
ATOM 7177 C CA . LYS B 1 426 ? 25.562 -54.312 -33.875 1 72.94 426 LYS B CA 1
ATOM 7178 C C . LYS B 1 426 ? 24.922 -55.688 -33.688 1 72.94 426 LYS B C 1
ATOM 7180 O O . LYS B 1 426 ? 23.797 -55.781 -33.188 1 72.94 426 LYS B O 1
ATOM 7185 N N . LYS B 1 427 ? 25.594 -56.688 -34.281 1 66.31 427 LYS B N 1
ATOM 7186 C CA . LYS B 1 427 ? 25.125 -58.062 -34.125 1 66.31 427 LYS B CA 1
ATOM 7187 C C . LYS B 1 427 ? 25.344 -58.531 -32.688 1 66.31 427 LYS B C 1
ATOM 7189 O O . LYS B 1 427 ? 26.438 -58.375 -32.125 1 66.31 427 LYS B O 1
ATOM 7194 N N . ILE B 1 428 ? 24.25 -58.688 -32 1 67.19 428 ILE B N 1
ATOM 7195 C CA . ILE B 1 428 ? 24.344 -59.188 -30.641 1 67.19 428 ILE B CA 1
ATOM 7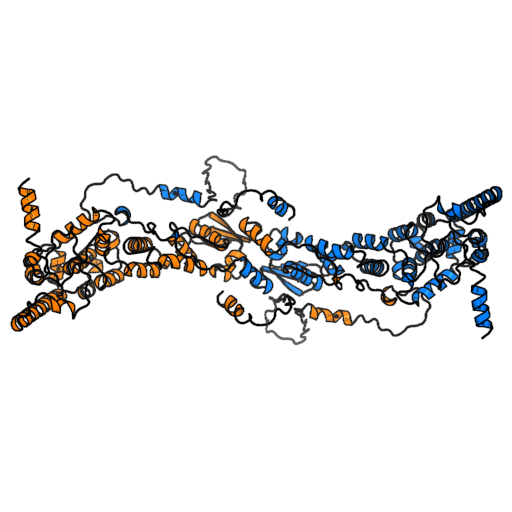196 C C . ILE B 1 428 ? 24.219 -60.719 -30.609 1 67.19 428 ILE B C 1
ATOM 7198 O O . ILE B 1 428 ? 23.344 -61.281 -31.281 1 67.19 428 ILE B O 1
ATOM 7202 N N . ASP B 1 429 ? 25.219 -61.375 -30.109 1 70.94 429 ASP B N 1
ATOM 7203 C CA . ASP B 1 429 ? 25.094 -62.812 -29.859 1 70.94 429 ASP B CA 1
ATOM 7204 C C . ASP B 1 429 ? 24.219 -63.094 -28.641 1 70.94 429 ASP B C 1
ATOM 7206 O O . ASP B 1 429 ? 24.734 -63.25 -27.531 1 70.94 429 ASP B O 1
ATOM 7210 N N . CYS B 1 430 ? 22.906 -63 -28.766 1 73.44 430 CYS B N 1
ATOM 7211 C CA . CYS B 1 430 ? 21.969 -63.094 -27.641 1 73.44 430 CYS B CA 1
ATOM 7212 C C . CYS B 1 430 ? 21.906 -64.5 -27.078 1 73.44 430 CYS B C 1
ATOM 7214 O O . CYS B 1 430 ? 21.609 -64.688 -25.891 1 73.44 430 CYS B O 1
ATOM 7216 N N . CYS B 1 431 ? 22.094 -65.562 -27.797 1 71.62 431 CYS B N 1
ATOM 7217 C CA . CYS B 1 431 ? 21.922 -66.938 -27.297 1 71.62 431 CYS B CA 1
ATOM 7218 C C . CYS B 1 431 ? 23.266 -67.5 -26.844 1 71.62 431 CYS B C 1
ATOM 7220 O O . CYS B 1 431 ? 23.297 -68.5 -26.109 1 71.62 431 CYS B O 1
ATOM 7222 N N . SER B 1 432 ? 24.25 -67 -27.375 1 57.72 432 SER B N 1
ATOM 7223 C CA . SER B 1 432 ? 25.484 -67.625 -26.906 1 57.72 432 SER B CA 1
ATOM 7224 C C . SER B 1 432 ? 25.797 -67.312 -25.469 1 57.72 432 SER B C 1
ATOM 7226 O O . SER B 1 432 ? 26.312 -68.125 -24.703 1 57.72 432 SER B O 1
ATOM 7228 N N . SER B 1 433 ? 25.422 -66.062 -25.031 1 50.56 433 SER B N 1
ATOM 7229 C CA . SER B 1 433 ? 25.828 -65.688 -23.688 1 50.56 433 SER B CA 1
ATOM 7230 C C . SER B 1 433 ? 24.875 -66.25 -22.641 1 50.56 433 SER B C 1
ATOM 7232 O O . SER B 1 433 ? 25.156 -66.188 -21.438 1 50.56 433 SER B O 1
ATOM 7234 N N . ARG B 1 434 ? 23.641 -66.562 -22.812 1 50.41 434 ARG B N 1
ATOM 7235 C CA . ARG B 1 434 ? 22.703 -67.125 -21.875 1 50.41 434 ARG B CA 1
ATOM 7236 C C . ARG B 1 434 ? 23.062 -68.625 -21.578 1 50.41 434 ARG B C 1
ATOM 7238 O O . ARG B 1 434 ? 22.672 -69.125 -20.547 1 50.41 434 ARG B O 1
ATOM 7245 N N . LYS B 1 435 ? 23.562 -69.312 -22.5 1 48.25 435 LYS B N 1
ATOM 7246 C CA . LYS B 1 435 ? 24.062 -70.625 -22.219 1 48.25 435 LYS B CA 1
ATOM 7247 C C . LYS B 1 435 ? 25.125 -70.625 -21.125 1 48.25 435 LYS B C 1
ATOM 7249 O O . LYS B 1 435 ? 25.25 -71.562 -20.375 1 48.25 435 LYS B O 1
ATOM 7254 N N . ILE B 1 436 ? 25.719 -69.5 -21.062 1 45.44 436 ILE B N 1
ATOM 7255 C CA . ILE B 1 436 ? 26.766 -69.5 -20.047 1 45.44 436 ILE B CA 1
ATOM 7256 C C . ILE B 1 436 ? 26.141 -69.375 -18.656 1 45.44 436 ILE B C 1
ATOM 7258 O O . ILE B 1 436 ? 26.641 -69.938 -17.688 1 45.44 436 ILE B O 1
ATOM 7262 N N . LYS B 1 437 ? 25.078 -68.625 -18.5 1 47.72 437 LYS B N 1
ATOM 7263 C CA . LYS B 1 437 ? 24.531 -68.5 -17.141 1 47.72 437 LYS B CA 1
ATOM 7264 C C . LYS B 1 437 ? 23.766 -69.75 -16.734 1 47.72 437 LYS B C 1
ATOM 7266 O O . LYS B 1 437 ? 23.719 -70.062 -15.555 1 47.72 437 LYS B O 1
ATOM 7271 N N . SER B 1 438 ? 23.047 -70.312 -17.625 1 43.44 438 SER B N 1
ATOM 7272 C CA . SER B 1 438 ? 22.375 -71.562 -17.25 1 43.44 438 SER B CA 1
ATOM 7273 C C . SER B 1 438 ? 23.391 -72.688 -16.938 1 43.44 438 SER B C 1
ATOM 7275 O O . SER B 1 438 ? 23.156 -73.5 -16.031 1 43.44 438 SER B O 1
ATOM 7277 N N . ASP B 1 439 ? 24.406 -72.812 -17.688 1 44.72 439 ASP B N 1
ATOM 7278 C CA . ASP B 1 439 ? 25.422 -73.812 -17.391 1 44.72 439 ASP B CA 1
ATOM 7279 C C . ASP B 1 439 ? 26.109 -73.5 -16.062 1 44.72 439 ASP B C 1
ATOM 7281 O O . ASP B 1 439 ? 26.484 -74.438 -15.328 1 44.72 439 ASP B O 1
ATOM 7285 N N . ASP B 1 440 ? 26.234 -72.25 -15.711 1 44.28 440 ASP B N 1
ATOM 7286 C CA . ASP B 1 440 ? 26.844 -72 -14.414 1 44.28 440 ASP B CA 1
ATOM 7287 C C . ASP B 1 440 ? 25.844 -72.25 -13.281 1 44.28 440 ASP B C 1
ATOM 7289 O O . ASP B 1 440 ? 26.25 -72.438 -12.141 1 44.28 440 ASP B O 1
ATOM 7293 N N . LEU B 1 441 ? 24.484 -72.062 -13.484 1 43.25 441 LEU B N 1
ATOM 7294 C CA . LEU B 1 441 ? 23.547 -72.438 -12.438 1 43.25 441 LEU B CA 1
ATOM 7295 C C . LEU B 1 441 ? 23.453 -73.938 -12.32 1 43.25 441 LEU B C 1
ATOM 7297 O O . LEU B 1 441 ? 22.969 -74.438 -11.305 1 43.25 441 LEU B O 1
ATOM 7301 N N . VAL B 1 442 ? 23.625 -74.688 -13.391 1 43.22 442 VAL B N 1
ATOM 7302 C CA . VAL B 1 442 ? 23.578 -76.125 -13.227 1 43.22 442 VAL B CA 1
ATOM 7303 C C . VAL B 1 442 ? 24.875 -76.625 -12.594 1 43.22 442 VAL B C 1
ATOM 7305 O O . VAL B 1 442 ? 24.922 -77.75 -12.031 1 43.22 442 VAL B O 1
ATOM 7308 N N . SER B 1 443 ? 26.016 -75.938 -12.789 1 41.5 443 SER B N 1
ATOM 7309 C CA . SER B 1 443 ? 27.203 -76.5 -12.195 1 41.5 443 SER B CA 1
ATOM 7310 C C . SER B 1 443 ? 27.312 -76.188 -10.711 1 41.5 443 SER B C 1
ATOM 7312 O O . SER B 1 443 ? 28.188 -76.688 -10.008 1 41.5 443 SER B O 1
ATOM 7314 N N . GLU B 1 444 ? 26.672 -75.125 -10.156 1 32.91 444 GLU B N 1
ATOM 7315 C CA . GLU B 1 444 ? 26.781 -75.062 -8.695 1 32.91 444 GLU B CA 1
ATOM 7316 C C . GLU B 1 444 ? 25.656 -75.875 -8.039 1 32.91 444 GLU B C 1
ATOM 7318 O O . GLU B 1 444 ? 24.5 -75.75 -8.477 1 32.91 444 GLU B O 1
#

Solvent-accessible surface area (backbone atoms only — not comparable to full-atom values): 51190 Å² total; per-residue (Å²): 104,67,66,64,53,57,62,52,67,73,65,63,73,72,78,86,58,83,70,69,79,69,59,61,43,60,52,76,78,78,76,81,64,83,74,81,81,87,85,76,87,67,78,76,75,72,76,75,78,68,46,48,76,70,58,62,53,58,67,73,62,61,78,57,72,78,76,65,88,69,68,81,66,91,57,70,67,44,43,54,57,76,54,68,49,43,47,67,69,31,81,39,61,86,74,54,81,73,68,89,66,84,48,58,64,60,52,46,50,52,30,60,65,64,51,51,84,48,58,23,33,40,35,32,88,87,34,49,38,44,34,48,53,67,64,45,33,74,55,16,52,60,54,47,67,46,89,63,89,53,62,67,47,79,49,59,47,92,55,33,35,68,65,28,48,50,52,51,52,47,42,59,74,37,78,79,63,80,84,57,70,88,46,41,66,50,33,38,39,24,22,59,72,38,42,18,60,68,58,36,51,46,49,44,56,51,66,69,30,61,70,28,34,42,28,63,23,14,46,31,40,31,62,71,38,68,89,38,78,81,32,48,68,58,32,55,56,24,56,74,43,42,17,60,37,40,58,59,43,62,30,16,36,63,47,60,68,51,52,69,70,60,48,47,49,56,55,52,42,48,65,32,34,40,70,48,52,60,53,56,51,49,52,52,48,55,45,35,63,75,43,44,86,78,41,55,84,45,46,69,64,53,54,69,38,48,60,59,68,68,34,36,61,40,25,68,72,28,45,85,72,64,48,79,53,66,66,62,48,57,46,51,68,29,67,70,46,38,49,46,48,51,52,23,51,51,52,52,50,51,46,45,51,54,20,58,71,72,71,46,74,53,77,45,73,71,77,64,70,78,66,84,56,68,37,40,30,52,51,88,73,45,82,75,65,55,42,62,84,39,68,70,36,29,71,64,40,69,67,58,51,54,52,34,32,52,48,54,63,68,46,63,78,60,49,54,76,67,50,43,74,47,60,77,65,57,87,63,72,50,67,67,61,52,54,52,54,54,51,54,59,70,70,100,103,67,66,64,53,57,64,53,66,73,66,64,74,72,80,85,60,83,71,69,80,70,61,58,43,59,49,76,80,77,77,81,65,84,75,84,80,84,92,71,87,68,80,74,76,73,72,70,74,69,46,48,75,72,63,63,54,59,65,72,61,62,76,58,72,80,74,66,90,69,68,81,68,90,57,70,65,42,42,55,58,77,55,68,49,45,46,68,66,30,81,39,59,85,75,54,81,76,69,89,62,83,47,56,65,60,52,47,51,51,30,61,68,65,52,51,83,49,57,22,32,39,33,32,86,92,37,44,36,46,35,48,52,67,65,45,32,74,56,16,52,57,54,48,66,46,90,64,88,52,63,66,45,79,48,58,47,93,54,35,36,65,66,29,46,50,52,50,51,48,41,60,74,38,79,78,63,78,84,56,70,89,47,41,65,51,32,36,40,26,22,59,72,38,41,18,60,67,58,36,51,45,48,43,56,51,67,68,29,61,70,28,35,42,27,64,22,14,46,32,41,33,63,70,38,67,89,37,79,82,32,47,68,57,31,55,55,23,56,73,44,41,16,61,38,40,58,58,45,60,30,16,36,64,46,60,66,54,53,69,71,59,48,47,49,55,54,52,42,48,66,33,35,43,69,46,51,59,52,57,50,48,53,52,47,56,44,36,64,74,44,43,88,78,42,56,83,45,48,68,65,52,56,69,36,49,59,59,68,68,34,36,60,41,26,68,73,29,46,85,73,65,48,79,54,65,66,60,48,55,47,52,71,29,68,69,46,37,50,46,48,51,52,22,51,51,51,53,50,51,47,44,51,53,21,59,71,70,72,45,75,53,77,45,73,71,76,67,68,76,70,85,58,67,38,39,31,53,50,86,73,44,84,76,64,54,42,62,82,38,67,71,34,29,72,63,40,68,66,58,51,54,52,32,31,52,49,54,64,68,47,65,78,61,49,54,76,67,49,42,75,46,61,78,66,57,87,62,71,49,66,67,60,52,53,51,55,54,53,53,59,69,69,100

Sequence (888 aa):
MEELMRQQQLSNGQKSERQELTCSVLFTNPKFRADKSSTKDEINSIARMVSNAEDLELDRVFRKVSKNDVEETRSLNRSLFEFGHNFEDADGWLKLEQPCKDQLATVLRYMFESHLKTTVQIEINNMYFNCHFIVLQVYSRFFSELEMIPLLVTLPENTVSQKAFMLSYKWMLSDEPVLELAHIVEVYVAATYLRITGLEAHCWSYFDDVECYNEDTACALYVESKDNPAMDVVRNMMLTRIRKFLLTFVATKEFLDLPTSHLIYLLDSDEICVNTEIEVFFIAVRWLGHNWNKRKVHIRRLMSCIRFNLMPLWYLLYARREEDHSLVMELIFHPEVEYKIDDSIAKITSRMYAASLEGNDAQSEDYASDSGQRNWICDNLCSYYHGVGCPNTREICFKHFEDYLLELQQCSKDHWSQVIFQDPSKKIDCCSSRKIKSDDLVSEMEELMRQQQLSNGQKSERQELTCSVLFTNPKFRADKSSTKDEINSIARMVSNAEDLELDRVFRKVSKNDVEETRSLNRSLFEFGHNFEDADGWLKLEQPCKDQLATVLRYMFESHLKTTVQIEINNMYFNCHFIVLQVYSRFFSELEMIPLLVTLPENTVSQKAFMLSYKWMLSDEPVLELAHIVEVYVAATYLRITGLEAHCWSYFDDVECYNEDTACALYVESKDNPAMDVVRNMMLTRIRKFLLTFVATKEFLDLPTSHLIYLLDSDEICVNTEIEVFFIAVRWLGHNWNKRKVHIRRLMSCIRFNLMPLWYLLYARREEDHSLVMELIFHPEVEYKIDDSIAKITSRMYAASLEGNDAQSEDYASDSGQRNWICDNLCSYYHGVGCPNTREICFKHFEDYLLELQQCSKDHWSQVIFQDPSKKIDCCSSRKIKSDDLVSE

Organism: Drosophila sechellia (NCBI:txid7238)

Secondary structure (DSSP, 8-state):
-HHHHHHHHGGGGS-------------------------S-----------SGGGGGGGGGS-------------S---TTTTT--TT--GGGGGPPPPPPPPHHHHHHHHHHTT-S--EEEEETTEEEEE-HHHHHHH-HHHHT-SS--SEEE--TTTS-HHHHHHHHHHHH-SS----GGGHHHHHHHHHHTT-HHHHHHHHHHHS-TTTS-THHHHHHHHHTTT-GGGHHHHHHHHTT-STTHHHHHTSSGGGG--HHHHHHHHH-SS-EES-HHHHHHHHHHHHHHTHHHHGGGHHHHHHHS-GGGS-HHHHHHHHHH---HHHHHHHTSHHHHHHHHHHHHHHHHHHHHHHHHTS-TTSSGGGTSS---EEEE-TT-TT---TT-GGGGG--HHHHHHHHHHHHHS-TTHHHHPEE--TTS---TTTTHHHHHHHHHH-/-HHHHHHHHGGGGS-------------------------------------SGGGGGGGGGS-------------S---TTTTT--TT--GGGGGPPPPPPPPHHHHHHHHHHTT-S--EEEEETTEEEEE-HHHHHHH-HHHHT-SS--SEEE--TTTS-HHHHHHHHHHHH-SS----GGGHHHHHHHHHHTT-HHHHHHHHHHHT-TTTS-HHHHHHHHHHTTT-GGGHHHHHHHHTT-STTHHHHHTSHHHHT--HHHHHHHHH-SS-EES-HHHHHHHHHHHHHHTHHHHGGGHHHHHHTS-GGGS-HHHHHHHHHH---HHHHHHHTSHHHHHHHHHHHHHHHHHHHHHHHHTS-TTSSTTTTSS---EEEE-TT-TT---TT-GGGGG--HHHHHHHHHHHHHS-TTHHHHPEEPPTTS---TTHHHHHHHHHHHH-

Radius of gyration: 49.56 Å; Cα contacts (8 Å, |Δi|>4): 1054; chains: 2; bounding box: 68×157×101 Å

pLDDT: mean 78.2, std 24.78, range [22.78, 97.88]

InterPro domains:
  IPR011333 SKP1/BTB/POZ domain superfamily [G3DSA:3.30.710.10] (92-209)
  IPR011333 SKP1/BTB/POZ domain superfamily [SSF54695] (102-207)
  IPR011705 BTB/Kelch-associated [PF07707] (234-317)
  IPR011705 BTB/Kelch-associated [SM00875] (218-321)
  IPR031750 Domain of unknown function DUF4734 [PF15881] (331-418)

Nearest PDB structures (foldseek):
  3i3n-assembly1_A  TM=6.846E-01  e=1.523E-08  Homo sapiens
  4apf-assembly1_A-2  TM=6.710E-01  e=1.158E-07  Homo sapiens
  4ap2-assembly1_A  TM=6.719E-01  e=1.275E-07  Homo sapiens
  3b84-assembly1_A  TM=8.479E-01  e=3.033E-04  Homo sapiens
  2ihc-assembly3_A  TM=7.572E-01  e=1.811E-03  Homo sapiens